Protein AF-0000000075734912 (afdb_homodimer)

Sequence (970 aa):
MRRAILRAAATAASLLCGVAAAAAESRVALVIGQSAYRAVPALPNPVNDAKAIAALLGEAGFEVTEASDLGQTELRTKVGDFAATVVAKGPETVALVFYAGHGIQVDGENYLIPVDIDPKREADIPLQAVRLDDVLNTLGSVPSKSRIIMLDACRNNPFPSINKTTGQGLALVDTKSGAPGTLLSYSTSPGAEAEDGGGTNSPYTTALLKAGRENGLKIEDTLKRVRLAVHQATKGRQTPWESSSLVDDFQFFAASAAAPTDTPAPKPRTVEEWRAFLKGKPVDQANTLIVSDGSADAYEAFVGLYAEPPFAPEAKRWLDRHRRMKAWSRAVLVNTGSAYSAFLTEYPDSDLTVTARKLAERLRNRPDIAVVVPAALTVPVVAAAAPTCPCGPTAPLLQQKAEPKKSDVKKTKSRAERDDPPKRGGKASRTRVYVEEEDDVVVVRRPPIYGAPPGPVIQFGGGFRGGYGGPYRGGGQTGPSRGRYMRRAILRAAATAASLLCGVAAAAAESRVALVIGQSAYRAVPALPNPVNDAKAIAALLGEAGFEVTEASDLGQTELRTKVGDFAATVVAKGPETVALVFYAGHGIQVDGENYLIPVDIDPKREADIPLQAVRLDDVLNTLGSVPSKSRIIMLDACRNNPFPSINKTTGQGLALVDTKSGAPGTLLSYSTSPGAEAEDGGGTNSPYTTALLKAGRENGLKIEDTLKRVRLAVHQATKGRQTPWESSSLVDDFQFFAASAAAPTDTPAPKPRTVEEWRAFLKGKPVDQANTLIVSDGSADAYEAFVGLYAEPPFAPEAKRWLDRHRRMKAWSRAVLVNTGSAYSAFLTEYPDSDLTVTARKLAERLRNRPDIAVVVPAALTVPVVAAAAPTCPCGPTAPLLQQKAEPKKSDVKKTKSRAERDDPPKRGGKASRTRVYVEEEDDVVVVRRPPIYGAPPGPVIQFGGGFRGGYGGPYRGGGQTGPSRGRY

Nearest PDB structures (foldseek):
  8v4x-assembly2_D  TM=8.454E-01  e=1.690E-18  Homo sapiens
  6yn9-assembly1_A  TM=8.553E-01  e=1.088E-14  Homo sapiens
  4nbn-assembly1_A  TM=7.789E-01  e=1.052E-10  Homo sapiens
  3v3k-assembly4_G  TM=7.630E-01  e=1.327E-10  Homo sapiens
  2nn3-assembly1_D  TM=6.776E-01  e=7.449E-08  Spodoptera frugiperda

InterPro domains:
  IPR001309 Peptidase C14, p20 domain [PS50208] (25-158)
  IPR011600 Peptidase C14, caspase domain [PF00656] (27-250)
  IPR029030 Caspase-like domain superfamily [SSF52129] (21-253)
  IPR052039 Caspase-related proteases and regulators [PTHR22576] (23-399)

Radius of gyration: 42.33 Å; Cα contacts (8 Å, |Δi|>4): 1471; chains: 2; bounding box: 137×161×148 Å

Foldseek 3Di:
DVVVVPPPPVPDPVPPPPPPVPPPAAEEEEFEFEAQADQFHGFQARLVLSVLVQVLLVVLVYHYDYDYQAFAVRVVVSLLVLLVVQQVVHQSHEYEYEYADAWFDDLQWIWDAHRHDDDPESVCPVVGTHTVVVSVVSNLVHRYQAYEYEYNYFAQPRDPNHRQQGQHTHFDDACQVDRARYKYKYFFDHSAGADQDDDNGGLLSVLLSVLQPDAQDWVLLSLLSSQLSSCVVVVLRGGMDMHHRRDDTDHSHYHPPDDNPPPPDDDDDALVRLLVVLPPPDLVVLLSVLSSVVDLSSLNSSLVRDPDPDRNVSSVVSSVVNVLSVLSNVLSVQQALVSLVVSCVVPVDHSNNNSSNVSNVVRVPPDSDDPPPPDPPPPVPPPPPPPPPVPPDDPPPDPPDDPPDDDDDDDDDDDDDDDDDDDDDDDDDDDDDDDDDDDDPPDDDDPDDDPDPDDDDDDDDDDDDYDDDDDYDDDDDYDDDDDDD/DVVVVVPPVVDDPVPPPPPVVPPPAAEEEEFEFEAQADQFHGFQARLVLSVLVQVLLVVLVYHYDYDYQAFAVRVVVSLLVLLVVQQVVHQSHEYEYEYAEAWFDDLQWIWDAHRHDDDPESVCDVVGTHTVVVSVVSNLVHRYQAYEYEYNYFAQPRDPNHHQQGQHAHFDDACVVDRARYKYKYFFDHSAGADQDDDNGGLLSVLLSVLQPDAQDWVLLSLLSSQLSSCVVVVLRGGMDMHHRRDDTDHSHYHPPDDNPPPPDDDDDALVRLLVVLPPPDLVVLLSVLSSVVDLSSLVSSLVRDPDPDRNVSSVVSSVSNVLSVLSNVLSVQQALVSLVVSCVVPVDHSNNNSSNVSNVVRVPPDSDDPPPPDPPVPVPPPPPPPVPVPDDDDDDDDDDDDDDDDDDDDDDDDDDDDDPDDDDDDPDDDDPDDPPDDPCPDPDDDDDPDDDDDDDDDDDDDYDYDDDDDDDDDDYDDDDDDDD

Secondary structure (DSSP, 8-state):
--SHHHHGGG----------------EEEEEEE----SSS---SSHHHHHHHHHHHHHHTT-EEEEEES--HHHHHHHHHHHHHHHHHH-TT-EEEEEEEE-EEEETTEEEE--TT---SSGGGHHHHSEEHHHHHHHHHTS--SEEEEEEEE--S-S-TTTGGGS-SSPPP--GGGS-SSEEEEESS-TTS-----SSSS-HHHHHHHHHTTSTT-BHHHHHHHHHHHHHHHTTTS---EEEE---S--BSS--SSS-------PPPPPHHHHHHHHTTS-HHHHHHHHHHH--HHHHHHHHHH---TTHHHHHHHHHHHHHHHHHHHHHHHH-SHHHHHHHHHH-SSSTTHHHHHHHHHHTTTS-----------------------------------------------------------------------------------------------------------------------/--STHHHHTT----------------EEEEEEE----SSS---SSHHHHHHHHHHHHHHTT-EEEEEES--HHHHHHHHHHHHHHHHHH-TT-EEEEEEEE-EEEETTEEEE--TT---SSGGGHHHHSEEHHHHHHHHHTS--SEEEEEEEE--S-S-TTTGGGS-SSPPP--GGGS-SSEEEEESS-TT------SSSS-HHHHHHHHHTTSTT-BHHHHHHHHHHHHHHHTTTS---EEEE---S--BSS--SSS------PPPPPPHHHHHHHHTTS-HHHHHHHHHHH--HHHHHHHHHH---TTHHHHHHHHHHHHHHHHHHHHHHHH-SHHHHHHHHHH-SSSTTHHHHHHHHHHTTTS-----------------------------------------------------------------------------------------------------------------------

Organism: Rhodopseudomonas palustris (strain ATCC BAA-98 / CGA009) (NCBI:txid258594)

Solvent-accessible surface area (backbone atoms only — not comparable to full-atom values): 56672 Å² total; per-residue (Å²): 126,73,74,64,65,66,66,63,68,68,67,77,76,69,70,72,70,66,68,68,63,73,74,72,75,45,35,40,32,44,28,32,7,34,22,70,31,69,70,35,78,60,38,87,22,19,43,47,32,25,53,53,48,45,52,52,40,42,74,46,60,28,52,67,46,77,49,61,52,37,36,44,70,54,47,37,47,51,53,48,51,49,42,50,50,43,54,75,70,29,48,67,18,36,40,35,38,39,39,24,30,52,26,39,26,58,93,68,38,39,28,43,53,26,25,68,37,74,67,86,44,70,63,31,41,81,62,43,37,42,51,43,64,59,53,52,49,33,48,67,71,41,62,49,48,33,38,39,38,38,34,50,34,14,29,65,69,62,42,72,90,47,38,92,48,45,38,52,14,34,51,55,70,62,30,57,38,35,48,75,20,27,32,42,35,34,39,19,33,51,49,35,46,32,69,60,56,91,62,70,36,19,47,52,51,52,27,41,62,57,41,52,67,42,61,48,39,43,52,71,59,31,50,24,50,24,19,37,46,23,18,60,74,49,73,62,70,25,39,38,38,72,28,64,26,57,80,64,88,50,53,56,31,69,49,68,91,68,76,80,75,79,65,71,76,76,76,82,64,49,38,68,54,34,35,64,69,43,59,90,51,58,65,71,59,42,48,52,51,28,50,33,66,63,43,64,35,37,38,51,22,46,46,73,76,38,79,55,78,71,58,22,60,52,42,45,50,52,44,53,42,48,52,50,37,50,50,49,37,49,23,52,66,62,61,27,11,64,38,26,48,51,43,37,69,75,44,65,83,51,66,46,34,62,41,34,51,51,47,19,61,38,20,57,53,30,73,84,68,63,80,73,67,71,69,71,75,71,64,73,74,71,71,70,75,68,75,75,67,80,74,65,86,75,74,82,78,81,81,80,85,80,76,79,82,86,75,88,74,84,87,78,87,80,83,87,80,88,81,86,86,80,83,86,86,77,87,88,81,88,76,86,75,86,88,82,86,78,86,70,86,69,85,82,76,83,76,80,84,76,82,72,79,83,82,78,84,76,86,89,80,92,81,93,87,89,95,87,92,94,89,93,93,94,90,95,91,90,93,91,93,85,86,80,130,123,74,72,66,66,62,63,63,75,68,63,80,74,67,70,72,70,65,67,67,64,72,75,70,76,45,36,39,32,43,26,32,6,34,22,67,32,68,72,36,77,61,39,86,23,21,41,48,31,25,53,55,49,43,52,53,40,42,74,46,60,29,51,67,47,76,51,62,53,37,36,47,69,53,47,38,48,50,53,48,53,48,42,51,50,45,52,75,68,29,50,66,18,36,40,34,38,38,40,23,32,51,29,42,25,59,94,69,39,39,28,42,54,26,24,67,37,73,66,86,44,68,63,32,42,82,64,43,36,42,51,44,63,59,54,53,49,35,48,66,71,41,63,47,48,32,38,38,37,39,34,49,34,12,34,64,70,64,42,71,91,46,36,93,48,45,39,52,16,34,53,55,68,64,29,55,38,35,48,75,20,26,33,42,34,33,37,18,33,50,50,35,44,30,69,58,56,89,63,71,35,20,47,50,50,51,25,41,62,58,41,51,66,42,63,49,38,41,53,70,59,31,49,24,50,24,20,38,45,23,19,61,75,48,73,64,68,25,39,37,35,71,27,64,25,58,79,62,88,48,52,57,30,71,50,68,92,68,75,81,76,78,64,68,76,75,76,82,65,50,39,68,55,33,35,64,68,43,60,89,51,57,67,70,60,40,49,52,52,28,50,32,67,64,42,65,35,36,36,53,23,46,45,73,74,38,79,57,76,71,58,23,60,51,42,46,52,51,44,53,41,46,53,51,34,51,51,48,36,49,23,53,66,63,61,26,11,66,37,25,48,51,44,39,71,77,44,64,83,50,65,47,32,61,42,33,53,52,48,18,62,38,21,56,52,29,73,82,69,61,80,72,66,71,70,70,74,70,62,71,73,68,70,65,73,65,72,74,64,82,73,71,84,77,79,79,82,84,78,85,74,86,84,85,75,87,88,81,86,85,87,80,88,88,79,89,76,88,85,82,82,80,80,84,77,85,77,84,78,78,84,72,86,77,77,82,74,85,80,85,76,78,80,78,85,80,83,83,80,88,79,83,86,85,86,79,91,78,89,91,85,96,86,94,85,88,92,94,81,90,94,84,94,86,88,89,90,86,88,91,93,82,91,81,137

Structure (mmCIF, N/CA/C/O backbone):
data_AF-0000000075734912-model_v1
#
loop_
_entity.id
_entity.type
_entity.pdbx_description
1 polymer 'Caspase family protein'
#
loop_
_atom_site.group_PDB
_atom_site.id
_atom_site.type_symbol
_atom_site.label_atom_id
_atom_site.label_alt_id
_atom_site.label_comp_id
_atom_site.label_asym_id
_atom_site.label_entity_id
_atom_site.label_seq_id
_atom_site.pdbx_PDB_ins_code
_atom_site.Cartn_x
_atom_site.Cartn_y
_atom_site.Cartn_z
_atom_site.occupancy
_atom_site.B_iso_or_equiv
_atom_site.auth_seq_id
_atom_site.auth_comp_id
_atom_site.auth_asym_id
_atom_site.auth_atom_id
_atom_site.pdbx_PDB_model_num
ATOM 1 N N . MET A 1 1 ? 66.812 50.406 -19.562 1 30.47 1 MET A N 1
ATOM 2 C CA . MET A 1 1 ? 65.875 49.469 -20.125 1 30.47 1 MET A CA 1
ATOM 3 C C . MET A 1 1 ? 65.25 48.625 -19.016 1 30.47 1 MET A C 1
ATOM 5 O O . MET A 1 1 ? 64.375 47.781 -19.297 1 30.47 1 MET A O 1
ATOM 9 N N . ARG A 1 2 ? 65.875 48.625 -17.844 1 35.66 2 ARG A N 1
ATOM 10 C CA . ARG A 1 2 ? 65.5 47.938 -16.594 1 35.66 2 ARG A CA 1
ATOM 11 C C . ARG A 1 2 ? 64.25 48.5 -16 1 35.66 2 ARG A C 1
ATOM 13 O O . ARG A 1 2 ? 63.625 47.875 -15.133 1 35.66 2 ARG A O 1
ATOM 20 N N . ARG A 1 3 ? 64.062 49.812 -16.219 1 35.53 3 ARG A N 1
ATOM 21 C CA . ARG A 1 3 ? 62.906 50.469 -15.586 1 35.53 3 ARG A CA 1
ATOM 22 C C . ARG A 1 3 ? 61.594 49.875 -16.078 1 35.53 3 ARG A C 1
ATOM 24 O O . ARG A 1 3 ? 60.531 50.188 -15.523 1 35.53 3 ARG A O 1
ATOM 31 N N . ALA A 1 4 ? 61.625 49.438 -17.406 1 36.62 4 ALA A N 1
ATOM 32 C CA . ALA A 1 4 ? 60.375 49.062 -18.031 1 36.62 4 ALA A CA 1
ATOM 33 C C . ALA A 1 4 ? 59.781 47.812 -17.391 1 36.62 4 ALA A C 1
ATOM 35 O O . ALA A 1 4 ? 58.625 47.469 -17.594 1 36.62 4 ALA A O 1
ATOM 36 N N . ILE A 1 5 ? 60.688 46.969 -16.828 1 37.59 5 ILE A N 1
ATOM 37 C CA . ILE A 1 5 ? 60.188 45.625 -16.422 1 37.59 5 ILE A CA 1
ATOM 38 C C . ILE A 1 5 ? 59.25 45.781 -15.227 1 37.59 5 ILE A C 1
ATOM 40 O O . ILE A 1 5 ? 58.438 44.906 -14.961 1 37.59 5 ILE A O 1
ATOM 44 N N . LEU A 1 6 ? 59.5 46.844 -14.367 1 36.38 6 LEU A N 1
ATOM 45 C CA . LEU A 1 6 ? 58.75 46.844 -13.109 1 36.38 6 LEU A CA 1
ATOM 46 C C . LEU A 1 6 ? 57.281 47.125 -13.352 1 36.38 6 LEU A C 1
ATOM 48 O O . LEU A 1 6 ? 56.438 46.781 -12.523 1 36.38 6 LEU A O 1
ATOM 52 N N . ARG A 1 7 ? 57.031 48.031 -14.297 1 35.22 7 ARG A N 1
ATOM 53 C CA . ARG A 1 7 ? 55.656 48.5 -14.297 1 35.22 7 ARG A CA 1
ATOM 54 C C . ARG A 1 7 ? 54.688 47.375 -14.617 1 35.22 7 ARG A C 1
ATOM 56 O O . ARG A 1 7 ? 53.469 47.5 -14.406 1 35.22 7 ARG A O 1
ATOM 63 N N . ALA A 1 8 ? 55.125 46.469 -15.508 1 35.38 8 ALA A N 1
ATOM 64 C CA . ALA A 1 8 ? 54.062 45.656 -16.125 1 35.38 8 ALA A CA 1
ATOM 65 C C . ALA A 1 8 ? 53.375 44.781 -15.086 1 35.38 8 ALA A C 1
ATOM 67 O O . ALA A 1 8 ? 52.281 44.281 -15.32 1 35.38 8 ALA A O 1
ATOM 68 N N . ALA A 1 9 ? 54.125 44.344 -14.07 1 35.03 9 ALA A N 1
ATOM 69 C CA . ALA A 1 9 ? 53.531 43.219 -13.336 1 35.03 9 ALA A CA 1
ATOM 70 C C . ALA A 1 9 ? 52.344 43.688 -12.484 1 35.03 9 ALA A C 1
ATOM 72 O O . ALA A 1 9 ? 51.812 42.938 -11.672 1 35.03 9 ALA A O 1
ATOM 73 N N . ALA A 1 10 ? 52.156 45 -12.375 1 34.41 10 ALA A N 1
ATOM 74 C CA . ALA A 1 10 ? 51.031 45.312 -11.531 1 34.41 10 ALA A CA 1
ATOM 75 C C . ALA A 1 10 ? 49.719 44.781 -12.133 1 34.41 10 ALA A C 1
ATOM 77 O O . ALA A 1 10 ? 48.656 45.25 -11.812 1 34.41 10 ALA A O 1
ATOM 78 N N . THR A 1 11 ? 49.812 44.031 -13.227 1 34.94 11 THR A N 1
ATOM 79 C CA . THR A 1 11 ? 48.469 43.625 -13.672 1 34.94 11 THR A CA 1
ATOM 80 C C . THR A 1 11 ? 47.625 43.188 -12.492 1 34.94 11 THR A C 1
ATOM 82 O O . THR A 1 11 ? 48.125 42.562 -11.562 1 34.94 11 THR A O 1
ATOM 85 N N . ALA A 1 12 ? 46.281 43.656 -12.469 1 33.31 12 ALA A N 1
ATOM 86 C CA . ALA A 1 12 ? 44.938 43.656 -11.844 1 33.31 12 ALA A CA 1
ATOM 87 C C . ALA A 1 12 ? 44.5 42.25 -11.523 1 33.31 12 ALA A C 1
ATOM 89 O O . ALA A 1 12 ? 44.219 41.438 -12.438 1 33.31 12 ALA A O 1
ATOM 90 N N . ALA A 1 13 ? 45.156 41.562 -10.594 1 35.38 13 ALA A N 1
ATOM 91 C CA . ALA A 1 13 ? 44.406 40.469 -9.969 1 35.38 13 ALA A CA 1
ATOM 92 C C . ALA A 1 13 ? 42.969 40.875 -9.664 1 35.38 13 ALA A C 1
ATOM 94 O O . ALA A 1 13 ? 42.719 41.656 -8.742 1 35.38 13 ALA A O 1
ATOM 95 N N . SER A 1 14 ? 42.219 41.312 -10.672 1 34.34 14 SER A N 1
ATOM 96 C CA . SER A 1 14 ? 40.781 41.312 -10.391 1 34.34 14 SER A CA 1
ATOM 97 C C . SER A 1 14 ? 40.375 40.062 -9.617 1 34.34 14 SER A C 1
ATOM 99 O O . SER A 1 14 ? 40.594 38.938 -10.086 1 34.34 14 SER A O 1
ATOM 101 N N . LEU A 1 15 ? 40.625 40.062 -8.344 1 33.5 15 LEU A N 1
ATOM 102 C CA . LEU A 1 15 ? 39.875 39.188 -7.453 1 33.5 15 LEU A CA 1
ATOM 103 C C . LEU A 1 15 ? 38.438 39 -7.938 1 33.5 15 LEU A C 1
ATOM 105 O O . LEU A 1 15 ? 37.656 39.969 -7.949 1 33.5 15 LEU A O 1
ATOM 109 N N . LEU A 1 16 ? 38.25 38.25 -9.016 1 35.62 16 LEU A N 1
ATOM 110 C CA . LEU A 1 16 ? 36.906 37.688 -9.18 1 35.62 16 LEU A CA 1
ATOM 111 C C . LEU A 1 16 ? 36.344 37.281 -7.832 1 35.62 16 LEU A C 1
ATOM 113 O O . LEU A 1 16 ? 36.781 36.312 -7.219 1 35.62 16 LEU A O 1
ATOM 117 N N . CYS A 1 17 ? 36.125 38.219 -6.938 1 36.91 17 CYS A N 1
ATOM 118 C CA . CYS A 1 17 ? 35.125 37.875 -5.934 1 36.91 17 CYS A CA 1
ATOM 119 C C . CYS A 1 17 ? 34 37.031 -6.539 1 36.91 17 CYS A C 1
ATOM 121 O O . CYS A 1 17 ? 33.156 37.562 -7.262 1 36.91 17 CYS A O 1
ATOM 123 N N . GLY A 1 18 ? 34.344 35.906 -7.129 1 37.06 18 GLY A N 1
ATOM 124 C CA . GLY A 1 18 ? 33.219 35 -7.289 1 37.06 18 GLY A CA 1
ATOM 125 C C . GLY A 1 18 ? 32.219 35.094 -6.156 1 37.06 18 GLY A C 1
ATOM 126 O O . GLY A 1 18 ? 32.5 34.688 -5.031 1 37.06 18 GLY A O 1
ATOM 127 N N . VAL A 1 19 ? 31.562 36.188 -5.953 1 35.84 19 VAL A N 1
ATOM 128 C CA . VAL A 1 19 ? 30.312 36 -5.203 1 35.84 19 VAL A CA 1
ATOM 129 C C . VAL A 1 19 ? 29.719 34.656 -5.523 1 35.84 19 VAL A C 1
ATOM 131 O O . VAL A 1 19 ? 29.312 34.375 -6.66 1 35.84 19 VAL A O 1
ATOM 134 N N . ALA A 1 20 ? 30.234 33.594 -5.078 1 36.84 20 ALA A N 1
ATOM 135 C CA . ALA A 1 20 ? 29.359 32.438 -5.023 1 36.84 20 ALA A CA 1
ATOM 136 C C . ALA A 1 20 ? 27.906 32.844 -4.828 1 36.84 20 ALA A C 1
ATOM 138 O O . ALA A 1 20 ? 27.547 33.438 -3.797 1 36.84 20 ALA A O 1
ATOM 139 N N . ALA A 1 21 ? 27.328 33.5 -5.742 1 38.84 21 ALA A N 1
ATOM 140 C CA . ALA A 1 21 ? 25.875 33.594 -5.617 1 38.84 21 ALA A CA 1
ATOM 141 C C . ALA A 1 21 ? 25.328 32.531 -4.684 1 38.84 21 ALA A C 1
ATOM 143 O O . ALA A 1 21 ? 25.578 31.328 -4.898 1 38.84 21 ALA A O 1
ATOM 144 N N . ALA A 1 22 ? 25.391 32.625 -3.463 1 41.53 22 ALA A N 1
ATOM 145 C CA . ALA A 1 22 ? 24.578 31.75 -2.617 1 41.53 22 ALA A CA 1
ATOM 146 C C . ALA A 1 22 ? 23.453 31.094 -3.418 1 41.53 22 ALA A C 1
ATOM 148 O O . ALA A 1 22 ? 22.578 31.781 -3.953 1 41.53 22 ALA A O 1
ATOM 149 N N . ALA A 1 23 ? 23.703 30.219 -4.27 1 49.06 23 ALA A N 1
ATOM 150 C CA . ALA A 1 23 ? 22.75 29.5 -5.105 1 49.06 23 ALA A CA 1
ATOM 151 C C . ALA A 1 23 ? 21.375 29.453 -4.453 1 49.06 23 ALA A C 1
ATOM 153 O O . ALA A 1 23 ? 21.234 29.016 -3.307 1 49.06 23 ALA A O 1
ATOM 154 N N . ALA A 1 24 ? 20.5 30.469 -4.75 1 63.81 24 ALA A N 1
ATOM 155 C CA . ALA A 1 24 ? 19.109 30.625 -4.312 1 63.81 24 ALA A CA 1
ATOM 156 C C . ALA A 1 24 ? 18.438 29.266 -4.137 1 63.81 24 ALA A C 1
ATOM 158 O O . ALA A 1 24 ? 18.672 28.344 -4.922 1 63.81 24 ALA A O 1
ATOM 159 N N . GLU A 1 25 ? 17.984 29.031 -2.938 1 83.81 25 GLU A N 1
ATOM 160 C CA . GLU A 1 25 ? 17.203 27.844 -2.594 1 83.81 25 GLU A CA 1
ATOM 161 C C . GLU A 1 25 ? 16.156 27.547 -3.658 1 83.81 25 GLU A C 1
ATOM 163 O O . GLU A 1 25 ? 15.375 28.422 -4.035 1 83.81 25 GLU A O 1
ATOM 168 N N . SER A 1 26 ? 16.344 26.453 -4.418 1 94.12 26 SER A N 1
ATOM 169 C CA . SER A 1 26 ? 15.328 26.047 -5.383 1 94.12 26 SER A CA 1
ATOM 170 C C . SER A 1 26 ? 14.047 25.609 -4.684 1 94.12 26 SER A C 1
ATOM 172 O O . SER A 1 26 ? 14.094 24.844 -3.725 1 94.12 26 SER A O 1
ATOM 174 N N . ARG A 1 27 ? 12.969 26.297 -5.062 1 97.88 27 ARG A N 1
ATOM 175 C CA . ARG A 1 27 ? 11.664 26 -4.488 1 97.88 27 ARG A CA 1
ATOM 176 C C . ARG A 1 27 ? 10.672 25.594 -5.574 1 97.88 27 ARG A C 1
ATOM 178 O O . ARG A 1 27 ? 10.43 26.344 -6.516 1 97.88 27 ARG A O 1
ATOM 185 N N . VAL A 1 28 ? 10.109 24.375 -5.418 1 98.56 28 VAL A N 1
ATOM 186 C CA . VAL A 1 28 ? 9.086 23.922 -6.359 1 98.56 28 VAL A CA 1
ATOM 187 C C . VAL A 1 28 ? 7.844 23.469 -5.594 1 98.56 28 VAL A C 1
ATOM 189 O O . VAL A 1 28 ? 7.941 22.953 -4.484 1 98.56 28 VAL A O 1
ATOM 192 N N . ALA A 1 29 ? 6.629 23.734 -6.172 1 98.81 29 ALA A N 1
ATOM 193 C CA . ALA A 1 29 ? 5.379 23.375 -5.504 1 98.81 29 ALA A CA 1
ATOM 194 C C . ALA A 1 29 ? 4.391 22.75 -6.48 1 98.81 29 ALA A C 1
ATOM 196 O O . ALA A 1 29 ? 4.301 23.172 -7.637 1 98.81 29 ALA A O 1
ATOM 197 N N . LEU A 1 30 ? 3.727 21.719 -6.078 1 98.88 30 LEU A N 1
ATOM 198 C CA . LEU A 1 30 ? 2.547 21.141 -6.719 1 98.88 30 LEU A CA 1
ATOM 199 C C . LEU A 1 30 ? 1.287 21.453 -5.918 1 98.88 30 LEU A C 1
ATOM 201 O O . LEU A 1 30 ? 1.16 21.031 -4.766 1 98.88 30 LEU A O 1
ATOM 205 N N . VAL A 1 31 ? 0.382 22.234 -6.5 1 98.88 31 VAL A N 1
ATOM 206 C CA . VAL A 1 31 ? -0.832 22.672 -5.816 1 98.88 31 VAL A CA 1
ATOM 207 C C . VAL A 1 31 ? -2.059 22.094 -6.523 1 98.88 31 VAL A C 1
ATOM 209 O O . VAL A 1 31 ? -2.311 22.406 -7.691 1 98.88 31 VAL A O 1
ATOM 212 N N . ILE A 1 32 ? -2.816 21.297 -5.785 1 98.81 32 ILE A N 1
ATOM 213 C CA . ILE A 1 32 ? -3.936 20.578 -6.383 1 98.81 32 ILE A CA 1
ATOM 214 C C . ILE A 1 32 ? -5.23 20.938 -5.656 1 98.81 32 ILE A C 1
ATOM 216 O O . ILE A 1 32 ? -5.293 20.891 -4.426 1 98.81 32 ILE A O 1
ATOM 220 N N . GLY A 1 33 ? -6.273 21.344 -6.375 1 98.19 33 GLY A N 1
ATOM 221 C CA . GLY A 1 33 ? -7.625 21.547 -5.871 1 98.19 33 GLY A CA 1
ATOM 222 C C . GLY A 1 33 ? -8.656 20.688 -6.57 1 98.19 33 GLY A C 1
ATOM 223 O O . GLY A 1 33 ? -8.773 20.719 -7.797 1 98.19 33 GLY A O 1
ATOM 224 N N . GLN A 1 34 ? -9.406 19.906 -5.793 1 96.81 34 GLN A N 1
ATOM 225 C CA . GLN A 1 34 ? -10.406 19 -6.328 1 96.81 34 GLN A CA 1
ATOM 226 C C . GLN A 1 34 ? -11.812 19.422 -5.926 1 96.81 34 GLN A C 1
ATOM 228 O O . GLN A 1 34 ? -12.188 19.328 -4.754 1 96.81 34 GLN A O 1
ATOM 233 N N . SER A 1 35 ? -12.625 19.875 -6.898 1 95.25 35 SER A N 1
ATOM 234 C CA . SER A 1 35 ? -13.953 20.391 -6.582 1 95.25 35 SER A CA 1
ATOM 235 C C . SER A 1 35 ? -15.039 19.594 -7.312 1 95.25 35 SER A C 1
ATOM 237 O O . SER A 1 35 ? -16.094 19.297 -6.734 1 95.25 35 SER A O 1
ATOM 239 N N . ALA A 1 36 ? -14.812 19.203 -8.492 1 95.94 36 ALA A N 1
ATOM 240 C CA . ALA A 1 36 ? -15.859 18.734 -9.391 1 95.94 36 ALA A CA 1
ATOM 241 C C . ALA A 1 36 ? -16.031 17.219 -9.281 1 95.94 36 ALA A C 1
ATOM 243 O O . ALA A 1 36 ? -16.016 16.516 -10.289 1 95.94 36 ALA A O 1
ATOM 244 N N . TYR A 1 37 ? -16.25 16.797 -8.117 1 92.44 37 TYR A N 1
ATOM 245 C CA . TYR A 1 37 ? -16.5 15.383 -7.91 1 92.44 37 TYR A CA 1
ATOM 246 C C . TYR A 1 37 ? -17.812 14.961 -8.578 1 92.44 37 TYR A C 1
ATOM 248 O O . TYR A 1 37 ? -18.781 15.719 -8.578 1 92.44 37 TYR A O 1
ATOM 256 N N . ARG A 1 38 ? -17.859 13.82 -9.062 1 89.19 38 ARG A N 1
ATOM 257 C CA . ARG A 1 38 ? -19.016 13.352 -9.812 1 89.19 38 ARG A CA 1
ATOM 258 C C . ARG A 1 38 ? -19.875 12.43 -8.961 1 89.19 38 ARG A C 1
ATOM 260 O O . ARG A 1 38 ? -21.062 12.711 -8.734 1 89.19 38 ARG A O 1
ATOM 267 N N . ALA A 1 39 ? -19.297 11.375 -8.398 1 85.44 39 ALA A N 1
ATOM 268 C CA . ALA A 1 39 ? -20.031 10.344 -7.684 1 85.44 39 ALA A CA 1
ATOM 269 C C . ALA A 1 39 ? -20.109 10.656 -6.191 1 85.44 39 ALA A C 1
ATOM 271 O O . ALA A 1 39 ? -20.797 9.969 -5.441 1 85.44 39 ALA A O 1
ATOM 272 N N . VAL A 1 40 ? -19.391 11.609 -5.75 1 83.75 40 VAL A N 1
ATOM 273 C CA . VAL A 1 40 ? -19.422 12.07 -4.367 1 83.75 40 VAL A CA 1
ATOM 274 C C . VAL A 1 40 ? -19.703 13.57 -4.328 1 83.75 40 VAL A C 1
ATOM 276 O O . VAL A 1 40 ? -19.609 14.25 -5.348 1 83.75 40 VAL A O 1
ATOM 279 N N . PRO A 1 41 ? -20.094 14.07 -3.162 1 83.81 41 PRO A N 1
ATOM 280 C CA . PRO A 1 41 ? -20.484 15.484 -3.107 1 83.81 41 PRO A CA 1
ATOM 281 C C . PRO A 1 41 ? -19.359 16.406 -3.586 1 83.81 41 PRO A C 1
ATOM 283 O O . PRO A 1 41 ? -18.203 16.25 -3.197 1 83.81 41 PRO A O 1
ATOM 286 N N . ALA A 1 42 ? -19.75 17.297 -4.367 1 88.94 42 ALA A N 1
ATOM 287 C CA . ALA A 1 42 ? -18.812 18.328 -4.832 1 88.94 42 ALA A CA 1
ATOM 288 C C . ALA A 1 42 ? -18.406 19.25 -3.695 1 88.94 42 ALA A C 1
ATOM 290 O O . ALA A 1 42 ? -19.109 19.375 -2.697 1 88.94 42 ALA A O 1
ATOM 291 N N . LEU A 1 43 ? -17.266 19.812 -3.84 1 90.5 43 LEU A N 1
ATOM 292 C CA . LEU A 1 43 ? -16.75 20.797 -2.893 1 90.5 43 LEU A CA 1
ATOM 293 C C . LEU A 1 43 ? -16.5 22.141 -3.578 1 90.5 43 LEU A C 1
ATOM 295 O O . LEU A 1 43 ? -15.625 22.25 -4.441 1 90.5 43 LEU A O 1
ATOM 299 N N . PRO A 1 44 ? -17.078 23.125 -3.236 1 90.81 44 PRO A N 1
ATOM 300 C CA . PRO A 1 44 ? -16.984 24.406 -3.939 1 90.81 44 PRO A CA 1
ATOM 301 C C . PRO A 1 44 ? -15.617 25.062 -3.754 1 90.81 44 PRO A C 1
ATOM 303 O O . PRO A 1 44 ? -15.125 25.734 -4.668 1 90.81 44 PRO A O 1
ATOM 306 N N . ASN A 1 45 ? -14.914 24.875 -2.684 1 93.25 45 ASN A N 1
ATOM 307 C CA . ASN A 1 45 ? -13.836 25.781 -2.299 1 93.25 45 ASN A CA 1
ATOM 308 C C . ASN A 1 45 ? -12.477 25.25 -2.734 1 93.25 45 ASN A C 1
ATOM 310 O O . ASN A 1 45 ? -11.539 26.016 -2.938 1 93.25 45 ASN A O 1
ATOM 314 N N . PRO A 1 46 ? -12.273 23.969 -2.904 1 95.81 46 PRO A N 1
ATOM 315 C CA . PRO A 1 46 ? -10.914 23.453 -3.092 1 95.81 46 PRO A CA 1
ATOM 316 C C . PRO A 1 46 ? -10.203 24.094 -4.285 1 95.81 46 PRO A C 1
ATOM 318 O O . PRO A 1 46 ? -9.016 24.406 -4.195 1 95.81 46 PRO A O 1
ATOM 321 N N . VAL A 1 47 ? -10.812 24.266 -5.363 1 97.31 47 VAL A N 1
ATOM 322 C CA . VAL A 1 47 ? -10.172 24.891 -6.512 1 97.31 47 VAL A CA 1
ATOM 323 C C . VAL A 1 47 ? -9.773 26.328 -6.164 1 97.31 47 VAL A C 1
ATOM 325 O O . VAL A 1 47 ? -8.688 26.781 -6.539 1 97.31 47 VAL A O 1
ATOM 328 N N . ASN A 1 48 ? -10.641 27.062 -5.461 1 97.19 48 ASN A N 1
ATOM 329 C CA . ASN A 1 48 ? -10.312 28.406 -4.984 1 97.19 48 ASN A CA 1
ATOM 330 C C . ASN A 1 48 ? -9.141 28.375 -4.004 1 97.19 48 ASN A C 1
ATOM 332 O O . ASN A 1 48 ? -8.281 29.25 -4.035 1 97.19 48 ASN A O 1
ATOM 336 N N . ASP A 1 49 ? -9.164 27.391 -3.135 1 97.88 49 ASP A N 1
ATOM 337 C CA . ASP A 1 49 ? -8.078 27.234 -2.172 1 97.88 49 ASP A CA 1
ATOM 338 C C . ASP A 1 49 ? -6.742 27.047 -2.883 1 97.88 49 ASP A C 1
ATOM 340 O O . ASP A 1 49 ? -5.75 27.688 -2.535 1 97.88 49 ASP A O 1
ATOM 344 N N . ALA A 1 50 ? -6.766 26.172 -3.869 1 98.31 50 ALA A N 1
ATOM 345 C CA . ALA A 1 50 ? -5.551 25.891 -4.625 1 98.31 50 ALA A CA 1
ATOM 346 C C . ALA A 1 50 ? -5.027 27.125 -5.328 1 98.31 50 ALA A C 1
ATOM 348 O O . ALA A 1 50 ? -3.824 27.406 -5.316 1 98.31 50 ALA A O 1
ATOM 349 N N . LYS A 1 51 ? -5.883 27.844 -5.934 1 98.19 51 LYS A N 1
ATOM 350 C CA . LYS A 1 51 ? -5.492 29.062 -6.633 1 98.19 51 LYS A CA 1
ATOM 351 C C . LYS A 1 51 ? -4.863 30.078 -5.672 1 98.19 51 LYS A C 1
ATOM 353 O O . LYS A 1 51 ? -3.836 30.688 -5.984 1 98.19 51 LYS A O 1
ATOM 358 N N . ALA A 1 52 ? -5.496 30.297 -4.535 1 98.31 52 ALA A N 1
ATOM 359 C CA . ALA A 1 52 ? -5.004 31.25 -3.547 1 98.31 52 ALA A CA 1
ATOM 360 C C . ALA A 1 52 ? -3.641 30.828 -3.006 1 98.31 52 ALA A C 1
ATOM 362 O O . ALA A 1 52 ? -2.742 31.656 -2.846 1 98.31 52 ALA A O 1
ATOM 363 N N . ILE A 1 53 ? -3.484 29.547 -2.76 1 98.69 53 ILE A N 1
ATOM 364 C CA . ILE A 1 53 ? -2.229 29.031 -2.229 1 98.69 53 ILE A CA 1
ATOM 365 C C . ILE A 1 53 ? -1.141 29.109 -3.297 1 98.69 53 ILE A C 1
ATOM 367 O O . ILE A 1 53 ? 0.014 29.422 -2.992 1 98.69 53 ILE A O 1
ATOM 371 N N . ALA A 1 54 ? -1.514 28.766 -4.52 1 98.69 54 ALA A N 1
ATOM 372 C CA . ALA A 1 54 ? -0.557 28.891 -5.617 1 98.69 54 ALA A CA 1
ATOM 373 C C . ALA A 1 54 ? -0.009 30.312 -5.707 1 98.69 54 ALA A C 1
ATOM 375 O O . ALA A 1 54 ? 1.189 30.516 -5.922 1 98.69 54 ALA A O 1
ATOM 376 N N . ALA A 1 55 ? -0.856 31.297 -5.574 1 98.38 55 ALA A N 1
ATOM 377 C CA . ALA A 1 55 ? -0.441 32.688 -5.609 1 98.38 55 ALA A CA 1
ATOM 378 C C . ALA A 1 55 ? 0.521 33.031 -4.469 1 98.38 55 ALA A C 1
ATOM 380 O O . ALA A 1 55 ? 1.553 33.656 -4.68 1 98.38 55 ALA A O 1
ATOM 381 N N . LEU A 1 56 ? 0.147 32.594 -3.271 1 98.19 56 LEU A N 1
ATOM 382 C CA . LEU A 1 56 ? 1.009 32.781 -2.113 1 98.19 56 LEU A CA 1
ATOM 383 C C . LEU A 1 56 ? 2.389 32.188 -2.35 1 98.19 56 LEU A C 1
ATOM 385 O O . LEU A 1 56 ? 3.406 32.812 -2.078 1 98.19 56 LEU A O 1
ATOM 389 N N . LEU A 1 57 ? 2.422 30.938 -2.838 1 98.56 57 LEU A N 1
ATOM 390 C CA . LEU A 1 57 ? 3.684 30.234 -3.039 1 98.56 57 LEU A CA 1
ATOM 391 C C . LEU A 1 57 ? 4.5 30.891 -4.148 1 98.56 57 LEU A C 1
ATOM 393 O O . LEU A 1 57 ? 5.727 30.953 -4.066 1 98.56 57 LEU A O 1
ATOM 397 N N . GLY A 1 58 ? 3.816 31.328 -5.18 1 98.06 58 GLY A N 1
ATOM 398 C CA . GLY A 1 58 ? 4.512 32.094 -6.195 1 98.06 58 GLY A CA 1
ATOM 399 C C . GLY A 1 58 ? 5.211 33.312 -5.641 1 98.06 58 GLY A C 1
ATOM 400 O O . GLY A 1 58 ? 6.371 33.594 -5.969 1 98.06 58 GLY A O 1
ATOM 401 N N . GLU A 1 59 ? 4.566 34.094 -4.801 1 97.19 59 GLU A N 1
ATOM 402 C CA . GLU A 1 59 ? 5.137 35.25 -4.145 1 97.19 59 GLU A CA 1
ATOM 403 C C . GLU A 1 59 ? 6.305 34.875 -3.244 1 97.19 59 GLU A C 1
ATOM 405 O O . GLU A 1 59 ? 7.238 35.656 -3.061 1 97.19 59 GLU A O 1
ATOM 410 N N . ALA A 1 60 ? 6.227 33.656 -2.77 1 96.81 60 ALA A N 1
ATOM 411 C CA . ALA A 1 60 ? 7.262 33.188 -1.853 1 96.81 60 ALA A CA 1
ATOM 412 C C . ALA A 1 60 ? 8.445 32.594 -2.615 1 96.81 60 ALA A C 1
ATOM 414 O O . ALA A 1 60 ? 9.352 32.031 -2.016 1 96.81 60 ALA A O 1
ATOM 415 N N . GLY A 1 61 ? 8.438 32.625 -4.023 1 96.62 61 GLY A N 1
ATOM 416 C CA . GLY A 1 61 ? 9.594 32.219 -4.82 1 96.62 61 GLY A CA 1
ATOM 417 C C . GLY A 1 61 ? 9.5 30.797 -5.332 1 96.62 61 GLY A C 1
ATOM 418 O O . GLY A 1 61 ? 10.453 30.281 -5.914 1 96.62 61 GLY A O 1
ATOM 419 N N . PHE A 1 62 ? 8.367 30.156 -5.121 1 98.25 62 PHE A N 1
ATOM 420 C CA . PHE A 1 62 ? 8.195 28.797 -5.641 1 98.25 62 PHE A CA 1
ATOM 421 C C . PHE A 1 62 ? 7.883 28.828 -7.133 1 98.25 62 PHE A C 1
ATOM 423 O O . PHE A 1 62 ? 7.137 29.688 -7.602 1 98.25 62 PHE A O 1
ATOM 430 N N . GLU A 1 63 ? 8.492 27.922 -7.848 1 98.44 63 GLU A N 1
ATOM 431 C CA . GLU A 1 63 ? 7.941 27.531 -9.141 1 98.44 63 GLU A CA 1
ATOM 432 C C . GLU A 1 63 ? 6.73 26.625 -8.969 1 98.44 63 GLU A C 1
ATOM 434 O O . GLU A 1 63 ? 6.871 25.469 -8.562 1 98.44 63 GLU A O 1
ATOM 439 N N . VAL A 1 64 ? 5.562 27.156 -9.352 1 98.69 64 VAL A N 1
ATOM 440 C CA . VAL A 1 64 ? 4.332 26.484 -8.945 1 98.69 64 VAL A CA 1
ATOM 441 C C . VAL A 1 64 ? 3.713 25.766 -10.148 1 98.69 64 VAL A C 1
ATOM 443 O O . VAL A 1 64 ? 3.564 26.359 -11.219 1 98.69 64 VAL A O 1
ATOM 446 N N . THR A 1 65 ? 3.406 24.484 -10.008 1 98.5 65 THR A N 1
ATOM 447 C CA . THR A 1 65 ? 2.512 23.734 -10.891 1 98.5 65 THR A CA 1
ATOM 448 C C . THR A 1 65 ? 1.122 23.609 -10.266 1 98.5 65 THR A C 1
ATOM 450 O O . THR A 1 65 ? 0.959 23 -9.211 1 98.5 65 THR A O 1
ATOM 453 N N . GLU A 1 66 ? 0.197 24.219 -10.883 1 98.25 66 GLU A N 1
ATOM 454 C CA . GLU A 1 66 ? -1.185 24.172 -10.414 1 98.25 66 GLU A CA 1
ATOM 455 C C . GLU A 1 66 ? -2.023 23.219 -11.25 1 98.25 66 GLU A C 1
ATOM 457 O O . GLU A 1 66 ? -1.88 23.172 -12.477 1 98.25 66 GLU A O 1
ATOM 462 N N . ALA A 1 67 ? -2.863 22.438 -10.609 1 98.25 67 ALA A N 1
ATOM 463 C CA . ALA A 1 67 ? -3.789 21.531 -11.297 1 98.25 67 ALA A CA 1
ATOM 464 C C . ALA A 1 67 ? -5.109 21.422 -10.539 1 98.25 67 ALA A C 1
ATOM 466 O O . ALA A 1 67 ? -5.141 21.531 -9.312 1 98.25 67 ALA A O 1
ATOM 467 N N . SER A 1 68 ? -6.195 21.25 -11.25 1 98.19 68 SER A N 1
ATOM 468 C CA . SER A 1 68 ? -7.516 21.156 -10.633 1 98.19 68 SER A CA 1
ATOM 469 C C . SER A 1 68 ? -8.336 20.031 -11.273 1 98.19 68 SER A C 1
ATOM 471 O O . SER A 1 68 ? -8.188 19.75 -12.461 1 98.19 68 SER A O 1
ATOM 473 N N . ASP A 1 69 ? -9.109 19.438 -10.422 1 98.31 69 ASP A N 1
ATOM 474 C CA . ASP A 1 69 ? -10.148 18.5 -10.828 1 98.31 69 ASP A CA 1
ATOM 475 C C . ASP A 1 69 ? -9.57 17.375 -11.68 1 98.31 69 ASP A C 1
ATOM 477 O O . ASP A 1 69 ? -10.047 17.125 -12.789 1 98.31 69 ASP A O 1
ATOM 481 N N . LEU A 1 70 ? -8.609 16.75 -11.062 1 98.12 70 LEU A N 1
ATOM 482 C CA . LEU A 1 70 ? -7.875 15.672 -11.703 1 98.12 70 LEU A CA 1
ATOM 483 C C . LEU A 1 70 ? -8.547 14.328 -11.445 1 98.12 70 LEU A C 1
ATOM 485 O O . LEU A 1 70 ? -9 14.062 -10.328 1 98.12 70 LEU A O 1
ATOM 489 N N . GLY A 1 71 ? -8.672 13.516 -12.539 1 97.19 71 GLY A N 1
ATOM 490 C CA . GLY A 1 71 ? -8.953 12.109 -12.328 1 97.19 71 GLY A CA 1
ATOM 491 C C . GLY A 1 71 ? -7.789 11.352 -11.719 1 97.19 71 GLY A C 1
ATOM 492 O O . GLY A 1 71 ? -6.73 11.93 -11.477 1 97.19 71 GLY A O 1
ATOM 493 N N . GLN A 1 72 ? -8.016 10.102 -11.453 1 96.06 72 GLN A N 1
ATOM 494 C CA . GLN A 1 72 ? -7 9.305 -10.773 1 96.06 72 GLN A CA 1
ATOM 495 C C . GLN A 1 72 ? -5.691 9.289 -11.562 1 96.06 72 GLN A C 1
ATOM 497 O O . GLN A 1 72 ? -4.617 9.508 -11 1 96.06 72 GLN A O 1
ATOM 502 N N . THR A 1 73 ? -5.75 8.969 -12.875 1 93.88 73 THR A N 1
ATOM 503 C CA . THR A 1 73 ? -4.57 8.867 -13.727 1 93.88 73 THR A CA 1
ATOM 504 C C . THR A 1 73 ? -3.822 10.195 -13.773 1 93.88 73 THR A C 1
ATOM 506 O O . THR A 1 73 ? -2.596 10.227 -13.664 1 93.88 73 THR A O 1
ATOM 509 N N . GLU A 1 74 ? -4.574 11.25 -13.906 1 96.38 74 GLU A N 1
ATOM 510 C CA . GLU A 1 74 ? -3.961 12.57 -13.969 1 96.38 74 GLU A CA 1
ATOM 511 C C . GLU A 1 74 ? -3.285 12.93 -12.648 1 96.38 74 GLU A C 1
ATOM 513 O O . GLU A 1 74 ? -2.203 13.523 -12.641 1 96.38 74 GLU A O 1
ATOM 518 N N . LEU A 1 75 ? -3.975 12.633 -11.57 1 97.25 75 LEU A N 1
ATOM 519 C CA . LEU A 1 75 ? -3.418 12.914 -10.25 1 97.25 75 LEU A CA 1
ATOM 520 C C . LEU A 1 75 ? -2.094 12.188 -10.055 1 97.25 75 LEU A C 1
ATOM 522 O O . LEU A 1 75 ? -1.107 12.789 -9.625 1 97.25 75 LEU A O 1
ATOM 526 N N . ARG A 1 76 ? -2.045 10.938 -10.391 1 95.62 76 ARG A N 1
ATOM 527 C CA . ARG A 1 76 ? -0.823 10.148 -10.281 1 95.62 76 ARG A CA 1
ATOM 528 C C . ARG A 1 76 ? 0.271 10.703 -11.188 1 95.62 76 ARG A C 1
ATOM 530 O O . ARG A 1 76 ? 1.432 10.797 -10.781 1 95.62 76 ARG A O 1
ATOM 537 N N . THR A 1 77 ? -0.125 11.047 -12.383 1 94.31 77 THR A N 1
ATOM 538 C CA . THR A 1 77 ? 0.827 11.594 -13.344 1 94.31 77 THR A CA 1
ATOM 539 C C . THR A 1 77 ? 1.425 12.906 -12.828 1 94.31 77 THR A C 1
ATOM 541 O O . THR A 1 77 ? 2.635 13.117 -12.922 1 94.31 77 THR A O 1
ATOM 544 N N . LYS A 1 78 ? 0.605 13.719 -12.258 1 96.94 78 LYS A N 1
ATOM 545 C CA . LYS A 1 78 ? 1.081 15 -11.742 1 96.94 78 LYS A CA 1
ATOM 546 C C . LYS A 1 78 ? 2.066 14.797 -10.594 1 96.94 78 LYS A C 1
ATOM 548 O O . LYS A 1 78 ? 3.047 15.531 -10.469 1 96.94 78 LYS A O 1
ATOM 553 N N . VAL A 1 79 ? 1.792 13.859 -9.75 1 96.75 79 VAL A N 1
ATOM 554 C CA . VAL A 1 79 ? 2.703 13.555 -8.648 1 96.75 79 VAL A CA 1
ATOM 555 C C . VAL A 1 79 ? 4.035 13.062 -9.203 1 96.75 79 VAL A C 1
ATOM 557 O O . VAL A 1 79 ? 5.102 13.5 -8.758 1 96.75 79 VAL A O 1
ATOM 560 N N . GLY A 1 80 ? 3.955 12.148 -10.172 1 94.31 80 GLY A N 1
ATOM 561 C CA . GLY A 1 80 ? 5.168 11.656 -10.805 1 94.31 80 GLY A CA 1
ATOM 562 C C . GLY A 1 80 ? 5.973 12.75 -11.477 1 94.31 80 GLY A C 1
ATOM 563 O O . GLY A 1 80 ? 7.191 12.828 -11.312 1 94.31 80 GLY A O 1
ATOM 564 N N . ASP A 1 81 ? 5.285 13.594 -12.227 1 95.56 81 ASP A N 1
ATOM 565 C CA . ASP A 1 81 ? 5.93 14.719 -12.906 1 95.56 81 ASP A CA 1
ATOM 566 C C . ASP A 1 81 ? 6.578 15.664 -11.898 1 95.56 81 ASP A C 1
ATOM 568 O O . ASP A 1 81 ? 7.66 16.203 -12.156 1 95.56 81 ASP A O 1
ATOM 572 N N . PHE A 1 82 ? 5.91 15.867 -10.828 1 97.31 82 PHE A N 1
ATOM 573 C CA . PHE A 1 82 ? 6.441 16.766 -9.805 1 97.31 82 PHE A CA 1
ATOM 574 C C . PHE A 1 82 ? 7.715 16.188 -9.195 1 97.31 82 PHE A C 1
ATOM 576 O O . PHE A 1 82 ? 8.688 16.906 -8.984 1 97.31 82 PHE A O 1
ATOM 583 N N . ALA A 1 83 ? 7.695 14.906 -8.914 1 94.69 83 ALA A N 1
ATOM 584 C CA . ALA A 1 83 ? 8.898 14.25 -8.414 1 94.69 83 ALA A CA 1
ATOM 585 C C . ALA A 1 83 ? 10.062 14.406 -9.391 1 94.69 83 ALA A C 1
ATOM 587 O O . ALA A 1 83 ? 11.203 14.625 -8.984 1 94.69 83 ALA A O 1
ATOM 588 N N . ALA A 1 84 ? 9.781 14.266 -10.68 1 93.31 84 ALA A N 1
ATOM 589 C CA . ALA A 1 84 ? 10.797 14.453 -11.711 1 93.31 84 ALA A CA 1
ATOM 590 C C . ALA A 1 84 ? 11.336 15.875 -11.695 1 93.31 84 ALA A C 1
ATOM 592 O O . ALA A 1 84 ? 12.531 16.094 -11.914 1 93.31 84 ALA A O 1
ATOM 593 N N . THR A 1 85 ? 10.453 16.781 -11.484 1 96 85 THR A N 1
ATOM 594 C CA . THR A 1 85 ? 10.867 18.172 -11.375 1 96 85 THR A CA 1
ATOM 595 C C . THR A 1 85 ? 11.82 18.375 -10.203 1 96 85 THR A C 1
ATOM 597 O O . THR A 1 85 ? 12.82 19.078 -10.32 1 96 85 THR A O 1
ATOM 600 N N . VAL A 1 86 ? 11.492 17.766 -9.078 1 95.69 86 VAL A N 1
ATOM 601 C CA . VAL A 1 86 ? 12.336 17.875 -7.895 1 95.69 86 VAL A CA 1
ATOM 602 C C . VAL A 1 86 ? 13.719 17.297 -8.195 1 95.69 86 VAL A C 1
ATOM 604 O O . VAL A 1 86 ? 14.742 17.891 -7.824 1 95.69 86 VAL A O 1
ATOM 607 N N . VAL A 1 87 ? 13.789 16.203 -8.891 1 91.94 87 VAL A N 1
ATOM 608 C CA . VAL A 1 87 ? 15.055 15.586 -9.273 1 91.94 87 VAL A CA 1
ATOM 609 C C . VAL A 1 87 ? 15.867 16.547 -10.125 1 91.94 87 VAL A C 1
ATOM 611 O O . VAL A 1 87 ? 17.062 16.734 -9.906 1 91.94 87 VAL A O 1
ATOM 614 N N . ALA A 1 88 ? 15.234 17.125 -11.07 1 93.75 88 ALA A N 1
ATOM 615 C CA . ALA A 1 88 ? 15.898 18 -12.023 1 93.75 88 ALA A CA 1
ATOM 616 C C . ALA A 1 88 ? 16.469 19.234 -11.312 1 93.75 88 ALA A C 1
ATOM 618 O O . ALA A 1 88 ? 17.516 19.75 -11.711 1 93.75 88 ALA A O 1
ATOM 619 N N . LYS A 1 89 ? 15.828 19.656 -10.25 1 95.62 89 LYS A N 1
ATOM 620 C CA . LYS A 1 89 ? 16.25 20.859 -9.539 1 95.62 89 LYS A CA 1
ATOM 621 C C . LYS A 1 89 ? 17.375 20.562 -8.555 1 95.62 89 LYS A C 1
ATOM 623 O O . LYS A 1 89 ? 18.125 21.453 -8.172 1 95.62 89 LYS A O 1
ATOM 628 N N . GLY A 1 90 ? 17.422 19.25 -8.094 1 93.31 90 GLY A N 1
ATOM 629 C CA . GLY A 1 90 ? 18.578 18.828 -7.301 1 93.31 90 GLY A CA 1
ATOM 630 C C . GLY A 1 90 ? 18.25 18.656 -5.828 1 93.31 90 GLY A C 1
ATOM 631 O O . GLY A 1 90 ? 17.156 19 -5.383 1 93.31 90 GLY A O 1
ATOM 632 N N . PRO A 1 91 ? 19.141 18.172 -5.004 1 92.75 91 PRO A N 1
ATOM 633 C CA . PRO A 1 91 ? 18.922 17.719 -3.629 1 92.75 91 PRO A CA 1
ATOM 634 C C . PRO A 1 91 ? 18.703 18.875 -2.658 1 92.75 91 PRO A C 1
ATOM 636 O O . PRO A 1 91 ? 18.234 18.672 -1.534 1 92.75 91 PRO A O 1
ATOM 639 N N . GLU A 1 92 ? 19.047 20.047 -3.021 1 94.25 92 GLU A N 1
ATOM 640 C CA . GLU A 1 92 ? 18.875 21.203 -2.139 1 94.25 92 GLU A CA 1
ATOM 641 C C . GLU A 1 92 ? 17.547 21.891 -2.379 1 94.25 92 GLU A C 1
ATOM 643 O O . GLU A 1 92 ? 17.328 23.016 -1.925 1 94.25 92 GLU A O 1
ATOM 648 N N . THR A 1 93 ? 16.656 21.234 -3.031 1 96.38 93 THR A N 1
ATOM 649 C CA . THR A 1 93 ? 15.359 21.781 -3.418 1 96.38 93 THR A CA 1
ATOM 650 C C . THR A 1 93 ? 14.336 21.609 -2.297 1 96.38 93 THR A C 1
ATOM 652 O O . THR A 1 93 ? 14.297 20.562 -1.646 1 96.38 93 THR A O 1
ATOM 655 N N . VAL A 1 94 ? 13.547 22.703 -2.018 1 97.38 94 VAL A N 1
ATOM 656 C CA . VAL A 1 94 ? 12.352 22.578 -1.186 1 97.38 94 VAL A CA 1
ATOM 657 C C . VAL A 1 94 ? 11.156 22.188 -2.051 1 97.38 94 VAL A C 1
ATOM 659 O O . VAL A 1 94 ? 10.812 22.906 -3.002 1 97.38 94 VAL A O 1
ATOM 662 N N . ALA A 1 95 ? 10.586 21.031 -1.742 1 98 95 ALA A N 1
ATOM 663 C CA . ALA A 1 95 ? 9.414 20.547 -2.455 1 98 95 ALA A CA 1
ATOM 664 C C . ALA A 1 95 ? 8.156 20.672 -1.597 1 98 95 ALA A C 1
ATOM 666 O O . ALA A 1 95 ? 8.125 20.188 -0.46 1 98 95 ALA A O 1
ATOM 667 N N . LEU A 1 96 ? 7.137 21.359 -2.115 1 98.62 96 LEU A N 1
ATOM 668 C CA . LEU A 1 96 ? 5.891 21.531 -1.378 1 98.62 96 LEU A CA 1
ATOM 669 C C . LEU A 1 96 ? 4.703 21.031 -2.186 1 98.62 96 LEU A C 1
ATOM 671 O O . LEU A 1 96 ? 4.586 21.328 -3.377 1 98.62 96 LEU A O 1
ATOM 675 N N . VAL A 1 97 ? 3.889 20.172 -1.563 1 98.69 97 VAL A N 1
ATOM 676 C CA . VAL A 1 97 ? 2.637 19.703 -2.152 1 98.69 97 VAL A CA 1
ATOM 677 C C . VAL A 1 97 ? 1.459 20.203 -1.317 1 98.69 97 VAL A C 1
ATOM 679 O O . VAL A 1 97 ? 1.434 20.016 -0.098 1 98.69 97 VAL A O 1
ATOM 682 N N . PHE A 1 98 ? 0.557 20.906 -1.94 1 98.69 98 PHE A N 1
ATOM 683 C CA . PHE A 1 98 ? -0.713 21.281 -1.338 1 98.69 98 PHE A CA 1
ATOM 684 C C . PHE A 1 98 ? -1.877 20.594 -2.027 1 98.69 98 PHE A C 1
ATOM 686 O O . PHE A 1 98 ? -1.972 20.594 -3.258 1 98.69 98 PHE A O 1
ATOM 693 N N . TYR A 1 99 ? -2.746 19.953 -1.244 1 98.25 99 TYR A N 1
ATOM 694 C CA . TYR A 1 99 ? -3.92 19.25 -1.749 1 98.25 99 TYR A CA 1
ATOM 695 C C . TYR A 1 99 ? -5.176 19.688 -1.008 1 98.25 99 TYR A C 1
ATOM 697 O O . TYR A 1 99 ? -5.242 19.609 0.221 1 98.25 99 TYR A O 1
ATOM 705 N N . ALA A 1 100 ? -6.117 20.156 -1.732 1 96.88 100 ALA A N 1
ATOM 706 C CA . ALA A 1 100 ? -7.441 20.453 -1.194 1 96.88 100 ALA A CA 1
ATOM 707 C C . ALA A 1 100 ? -8.508 19.594 -1.873 1 96.88 100 ALA A C 1
ATOM 709 O O . ALA A 1 100 ? -8.609 19.578 -3.102 1 96.88 100 ALA A O 1
ATOM 710 N N . GLY A 1 101 ? -9.25 18.859 -1.135 1 95 101 GLY A N 1
ATOM 711 C CA . GLY A 1 101 ? -10.305 18 -1.641 1 95 101 GLY A CA 1
ATOM 712 C C . GLY A 1 101 ? -10.758 16.953 -0.634 1 95 101 GLY A C 1
ATOM 713 O O . GLY A 1 101 ? -10.562 17.125 0.572 1 95 101 GLY A O 1
ATOM 714 N N . HIS A 1 102 ? -11.43 15.906 -1.131 1 92.62 102 HIS A N 1
ATOM 715 C CA . HIS A 1 102 ? -11.828 14.812 -0.257 1 92.62 102 HIS A CA 1
ATOM 716 C C . HIS A 1 102 ? -10.648 13.883 0.033 1 92.62 102 HIS A C 1
ATOM 718 O O . HIS A 1 102 ? -9.797 13.664 -0.832 1 92.62 102 HIS A O 1
ATOM 724 N N . GLY A 1 103 ? -10.562 13.445 1.229 1 92.12 103 GLY A N 1
ATOM 725 C CA . GLY A 1 103 ? -9.68 12.391 1.695 1 92.12 103 GLY A CA 1
ATOM 726 C C . GLY A 1 103 ? -10.367 11.391 2.605 1 92.12 103 GLY A C 1
ATOM 727 O O . GLY A 1 103 ? -11.281 11.75 3.352 1 92.12 103 GLY A O 1
ATOM 728 N N . ILE A 1 104 ? -9.945 10.148 2.529 1 89.56 104 ILE A N 1
ATOM 729 C CA . ILE A 1 104 ? -10.578 9.148 3.383 1 89.56 104 ILE A CA 1
ATOM 730 C C . ILE A 1 104 ? -9.523 8.164 3.885 1 89.56 104 ILE A C 1
ATOM 732 O O . ILE A 1 104 ? -8.453 8.039 3.297 1 89.56 104 ILE A O 1
ATOM 736 N N . GLN A 1 105 ? -9.891 7.574 4.988 1 90.5 105 GLN A N 1
ATOM 737 C CA . GLN A 1 105 ? -9.07 6.484 5.523 1 90.5 105 GLN A CA 1
ATOM 738 C C . GLN A 1 105 ? -9.742 5.133 5.289 1 90.5 105 GLN A C 1
ATOM 740 O O . GLN A 1 105 ? -10.938 4.973 5.543 1 90.5 105 GLN A O 1
ATOM 745 N N . VAL A 1 106 ? -8.992 4.199 4.691 1 89.56 106 VAL A N 1
ATOM 746 C CA . VAL A 1 106 ? -9.43 2.812 4.566 1 89.56 106 VAL A CA 1
ATOM 747 C C . VAL A 1 106 ? -8.383 1.879 5.164 1 89.56 106 VAL A C 1
ATOM 749 O O . VAL A 1 106 ? -7.215 1.91 4.762 1 89.56 106 VAL A O 1
ATOM 752 N N . ASP A 1 107 ? -8.773 1.104 6.207 1 89.81 107 ASP A N 1
ATOM 753 C CA . ASP A 1 107 ? -7.906 0.118 6.844 1 89.81 107 ASP A CA 1
ATOM 754 C C . ASP A 1 107 ? -6.625 0.769 7.363 1 89.81 107 ASP A C 1
ATOM 756 O O . ASP A 1 107 ? -5.543 0.185 7.27 1 89.81 107 ASP A O 1
ATOM 760 N N . GLY A 1 108 ? -6.719 2.023 7.703 1 91 108 GLY A N 1
ATOM 761 C CA . GLY A 1 108 ? -5.594 2.705 8.32 1 91 108 GLY A CA 1
ATOM 762 C C . GLY A 1 108 ? -4.738 3.463 7.32 1 91 108 GLY A C 1
ATOM 763 O O . GLY A 1 108 ? -3.773 4.129 7.703 1 91 108 GLY A O 1
ATOM 764 N N . GLU A 1 109 ? -5.121 3.41 6.082 1 92.31 109 GLU A N 1
ATOM 765 C CA . GLU A 1 109 ? -4.387 4.125 5.043 1 92.31 109 GLU A CA 1
ATOM 766 C C . GLU A 1 109 ? -5.191 5.309 4.516 1 92.31 109 GLU A C 1
ATOM 768 O O . GLU A 1 109 ? -6.41 5.227 4.375 1 92.31 109 GLU A O 1
ATOM 773 N N . ASN A 1 110 ? -4.484 6.348 4.27 1 93.31 110 ASN A N 1
ATOM 774 C CA . ASN A 1 110 ? -5.137 7.551 3.762 1 93.31 110 ASN A CA 1
ATOM 775 C C . ASN A 1 110 ? -5.133 7.59 2.236 1 93.31 110 ASN A C 1
ATOM 777 O O . ASN A 1 110 ? -4.141 7.227 1.604 1 93.31 110 ASN A O 1
ATOM 781 N N . TYR A 1 111 ? -6.219 8.039 1.676 1 94.38 111 TYR A N 1
ATOM 782 C CA . TYR A 1 111 ? -6.363 8.133 0.228 1 94.38 111 TYR A CA 1
ATOM 783 C C . TYR A 1 111 ? -6.816 9.531 -0.186 1 94.38 111 TYR A C 1
ATOM 785 O O . TYR A 1 111 ? -7.715 10.102 0.431 1 94.38 111 TYR A O 1
ATOM 793 N N . LEU A 1 112 ? -6.125 10.094 -1.188 1 96.19 112 LEU A N 1
ATOM 794 C CA . LEU A 1 112 ? -6.582 11.297 -1.878 1 96.19 112 LEU A CA 1
ATOM 795 C C . LEU A 1 112 ? -7.586 10.945 -2.971 1 96.19 112 LEU A C 1
ATOM 797 O O . LEU A 1 112 ? -7.336 10.062 -3.795 1 96.19 112 LEU A O 1
ATOM 801 N N . ILE A 1 113 ? -8.688 11.641 -3.018 1 94.69 113 ILE A N 1
ATOM 802 C CA . ILE A 1 113 ? -9.812 11.211 -3.832 1 94.69 113 ILE A CA 1
ATOM 803 C C . ILE A 1 113 ? -9.82 11.977 -5.152 1 94.69 113 ILE A C 1
ATOM 805 O O . ILE A 1 113 ? -9.969 13.195 -5.168 1 94.69 113 ILE A O 1
ATOM 809 N N . PRO A 1 114 ? -9.641 11.281 -6.277 1 96.81 114 PRO A N 1
ATOM 810 C CA . PRO A 1 114 ? -9.797 11.938 -7.578 1 96.81 114 PRO A CA 1
ATOM 811 C C . PRO A 1 114 ? -11.258 12.25 -7.91 1 96.81 114 PRO A C 1
ATOM 813 O O . PRO A 1 114 ? -12.164 11.656 -7.332 1 96.81 114 PRO A O 1
ATOM 816 N N . VAL A 1 115 ? -11.492 13.164 -8.859 1 96.38 115 VAL A N 1
ATOM 817 C CA . VAL A 1 115 ? -12.844 13.664 -9.078 1 96.38 115 VAL A CA 1
ATOM 818 C C . VAL A 1 115 ? -13.672 12.602 -9.797 1 96.38 115 VAL A C 1
ATOM 820 O O . VAL A 1 115 ? -14.906 12.664 -9.781 1 96.38 115 VAL A O 1
ATOM 823 N N . ASP A 1 116 ? -12.984 11.633 -10.414 1 95 116 ASP A N 1
ATOM 824 C CA . ASP A 1 116 ? -13.711 10.641 -11.195 1 95 116 ASP A CA 1
ATOM 825 C C . ASP A 1 116 ? -13.93 9.359 -10.398 1 95 116 ASP A C 1
ATOM 827 O O . ASP A 1 116 ? -14.297 8.32 -10.961 1 95 116 ASP A O 1
ATOM 831 N N . ILE A 1 117 ? -13.648 9.383 -9.148 1 92.62 117 ILE A N 1
ATOM 832 C CA . ILE A 1 117 ? -13.844 8.18 -8.336 1 92.62 117 ILE A CA 1
ATOM 833 C C . ILE A 1 117 ? -15.305 7.758 -8.375 1 92.62 117 ILE A C 1
ATOM 835 O O . ILE A 1 117 ? -16.203 8.609 -8.398 1 92.62 117 ILE A O 1
ATOM 839 N N . ASP A 1 118 ? -15.609 6.43 -8.414 1 88.88 118 ASP A N 1
ATOM 840 C CA . ASP A 1 118 ? -16.953 5.883 -8.359 1 88.88 118 ASP A CA 1
ATOM 841 C C . ASP A 1 118 ? -16.969 4.508 -7.695 1 88.88 118 ASP A C 1
ATOM 843 O O . ASP A 1 118 ? -17.312 3.506 -8.328 1 88.88 118 ASP A O 1
ATOM 847 N N . PRO A 1 119 ? -16.609 4.535 -6.398 1 86.19 119 PRO A N 1
ATOM 848 C CA . PRO A 1 119 ? -16.547 3.242 -5.715 1 86.19 119 PRO A CA 1
ATOM 849 C C . PRO A 1 119 ? -17.922 2.676 -5.379 1 86.19 119 PRO A C 1
ATOM 851 O O . PRO A 1 119 ? -18.812 3.422 -4.988 1 86.19 119 PRO A O 1
ATOM 854 N N . LYS A 1 120 ? -18.094 1.387 -5.504 1 79.94 120 LYS A N 1
ATOM 855 C CA . LYS A 1 120 ? -19.312 0.703 -5.105 1 79.94 120 LYS A CA 1
ATOM 856 C C . LYS A 1 120 ? -19.156 0.058 -3.73 1 79.94 120 LYS A C 1
ATOM 858 O O . LYS A 1 120 ? -20.156 -0.202 -3.047 1 79.94 120 LYS A O 1
ATOM 863 N N . ARG A 1 121 ? -18.016 -0.241 -3.428 1 82.81 121 ARG A N 1
ATOM 864 C CA . ARG A 1 121 ? -17.656 -0.856 -2.152 1 82.81 121 ARG A CA 1
ATOM 865 C C . ARG A 1 121 ? -16.391 -0.225 -1.572 1 82.81 121 ARG A C 1
ATOM 867 O O . ARG A 1 121 ? -15.609 0.387 -2.301 1 82.81 121 ARG A O 1
ATOM 874 N N . GLU A 1 122 ? -16.172 -0.358 -0.302 1 84.31 122 GLU A N 1
ATOM 875 C CA . GLU A 1 122 ? -14.945 0.101 0.359 1 84.31 122 GLU A CA 1
ATOM 876 C C . GLU A 1 122 ? -13.703 -0.481 -0.306 1 84.31 122 GLU A C 1
ATOM 878 O O . GLU A 1 122 ? -12.688 0.204 -0.445 1 84.31 122 GLU A O 1
ATOM 883 N N . ALA A 1 123 ? -13.852 -1.704 -0.754 1 82.44 123 ALA A N 1
ATOM 884 C CA . ALA A 1 123 ? -12.719 -2.432 -1.328 1 82.44 123 ALA A CA 1
ATOM 885 C C . ALA A 1 123 ? -12.312 -1.836 -2.672 1 82.44 123 ALA A C 1
ATOM 887 O O . ALA A 1 123 ? -11.234 -2.137 -3.188 1 82.44 123 ALA A O 1
ATOM 888 N N . ASP A 1 124 ? -13.148 -0.895 -3.227 1 87.94 124 ASP A N 1
ATOM 889 C CA . ASP A 1 124 ? -12.852 -0.266 -4.508 1 87.94 124 ASP A CA 1
ATOM 890 C C . ASP A 1 124 ? -11.945 0.951 -4.328 1 87.94 124 ASP A C 1
ATOM 892 O O . ASP A 1 124 ? -11.336 1.429 -5.285 1 87.94 124 ASP A O 1
ATOM 896 N N . ILE A 1 125 ? -11.867 1.425 -3.154 1 90.38 125 ILE A N 1
ATOM 897 C CA . ILE A 1 125 ? -11.195 2.695 -2.904 1 90.38 125 ILE A CA 1
ATOM 898 C C . ILE A 1 125 ? -9.703 2.555 -3.201 1 90.38 125 ILE A C 1
ATOM 900 O O . ILE A 1 125 ? -9.133 3.367 -3.932 1 90.38 125 ILE A O 1
ATOM 904 N N . PRO A 1 126 ? -9.062 1.466 -2.725 1 91.81 126 PRO A N 1
ATOM 905 C CA . PRO A 1 126 ? -7.637 1.343 -3.027 1 91.81 126 PRO A CA 1
ATOM 906 C C . PRO A 1 126 ? -7.359 1.232 -4.523 1 91.81 126 PRO A C 1
ATOM 908 O O . PRO A 1 126 ? -6.27 1.591 -4.984 1 91.81 126 PRO A O 1
ATOM 911 N N . LEU A 1 127 ? -8.297 0.829 -5.297 1 92.5 127 LEU A N 1
ATOM 912 C CA . LEU A 1 127 ? -8.125 0.644 -6.734 1 92.5 127 LEU A CA 1
ATOM 913 C C . LEU A 1 127 ? -8.43 1.934 -7.488 1 92.5 127 LEU A C 1
ATOM 915 O O . LEU A 1 127 ? -7.98 2.119 -8.617 1 92.5 127 LEU A O 1
ATOM 919 N N . GLN A 1 128 ? -9.219 2.848 -6.824 1 93.5 128 GLN A N 1
ATOM 920 C CA . GLN A 1 128 ? -9.742 3.969 -7.594 1 93.5 128 GLN A CA 1
ATOM 921 C C . GLN A 1 128 ? -9.211 5.297 -7.066 1 93.5 128 GLN A C 1
ATOM 923 O O . GLN A 1 128 ? -9.336 6.328 -7.73 1 93.5 128 GLN A O 1
ATOM 928 N N . ALA A 1 129 ? -8.656 5.312 -5.926 1 94.69 129 ALA A N 1
ATOM 929 C CA . ALA A 1 129 ? -8.117 6.527 -5.332 1 94.69 129 ALA A CA 1
ATOM 930 C C . ALA A 1 129 ? -6.586 6.523 -5.371 1 94.69 129 ALA A C 1
ATOM 932 O O . ALA A 1 129 ? -5.98 5.688 -6.047 1 94.69 129 ALA A O 1
ATOM 933 N N . VAL A 1 130 ? -5.934 7.539 -4.852 1 96.19 130 VAL A N 1
ATOM 934 C CA . VAL A 1 130 ? -4.48 7.621 -4.789 1 96.19 130 VAL A CA 1
ATOM 935 C C . VAL A 1 130 ? -4.02 7.551 -3.336 1 96.19 130 VAL A C 1
ATOM 937 O O . VAL A 1 130 ? -4.391 8.398 -2.52 1 96.19 130 VAL A O 1
ATOM 940 N N . ARG A 1 131 ? -3.248 6.559 -3.068 1 96.06 131 ARG A N 1
ATOM 941 C CA . ARG A 1 131 ? -2.756 6.344 -1.711 1 96.06 131 ARG A CA 1
ATOM 942 C C . ARG A 1 131 ? -1.77 7.434 -1.308 1 96.06 131 ARG A C 1
ATOM 944 O O . ARG A 1 131 ? -0.796 7.691 -2.018 1 96.06 131 ARG A O 1
ATOM 951 N N . LEU A 1 132 ? -2.035 8.062 -0.161 1 95.56 132 LEU A N 1
ATOM 952 C CA . LEU A 1 132 ? -1.145 9.117 0.318 1 95.56 132 LEU A CA 1
ATOM 953 C C . LEU A 1 132 ? 0.272 8.578 0.508 1 95.56 132 LEU A C 1
ATOM 955 O O . LEU A 1 132 ? 1.244 9.25 0.158 1 95.56 132 LEU A O 1
ATOM 959 N N . ASP A 1 133 ? 0.406 7.391 0.989 1 93.12 133 ASP A N 1
ATOM 960 C CA . ASP A 1 133 ? 1.723 6.809 1.229 1 93.12 133 ASP A CA 1
ATOM 961 C C . ASP A 1 133 ? 2.514 6.684 -0.071 1 93.12 133 ASP A C 1
ATOM 963 O O . ASP A 1 133 ? 3.74 6.805 -0.073 1 93.12 133 ASP A O 1
ATOM 967 N N . ASP A 1 134 ? 1.841 6.379 -1.147 1 93.75 134 ASP A N 1
ATOM 968 C CA . ASP A 1 134 ? 2.533 6.316 -2.432 1 93.75 134 ASP A CA 1
ATOM 969 C C . ASP A 1 134 ? 3.086 7.684 -2.824 1 93.75 134 ASP A C 1
ATOM 971 O O . ASP A 1 134 ? 4.164 7.777 -3.412 1 93.75 134 ASP A O 1
ATOM 975 N N . VAL A 1 135 ? 2.355 8.734 -2.523 1 94.62 135 VAL A N 1
ATOM 976 C CA . VAL A 1 135 ? 2.809 10.094 -2.777 1 94.62 135 VAL A CA 1
ATOM 977 C C . VAL A 1 135 ? 4.027 10.406 -1.91 1 94.62 135 VAL A C 1
ATOM 979 O O . VAL A 1 135 ? 5.051 10.875 -2.412 1 94.62 135 VAL A O 1
ATOM 982 N N . LEU A 1 136 ? 3.902 10.125 -0.645 1 93.44 136 LEU A N 1
ATOM 983 C CA . LEU A 1 136 ? 4.98 10.398 0.3 1 93.44 136 LEU A CA 1
ATOM 984 C C . LEU A 1 136 ? 6.234 9.609 -0.068 1 93.44 136 LEU A C 1
ATOM 986 O O . LEU A 1 136 ? 7.344 10.148 -0.037 1 93.44 136 LEU A O 1
ATOM 990 N N . ASN A 1 137 ? 6.039 8.359 -0.439 1 89.5 137 ASN A N 1
ATOM 991 C CA . ASN A 1 137 ? 7.172 7.508 -0.795 1 89.5 137 ASN A CA 1
ATOM 992 C C . ASN A 1 137 ? 7.84 7.977 -2.084 1 89.5 137 ASN A C 1
ATOM 994 O O . ASN A 1 137 ? 9.062 7.918 -2.209 1 89.5 137 ASN A O 1
ATOM 998 N N . THR A 1 138 ? 7.07 8.352 -3.051 1 90.81 138 THR A N 1
ATOM 999 C CA . THR A 1 138 ? 7.613 8.875 -4.301 1 90.81 138 THR A CA 1
ATOM 1000 C C . THR A 1 138 ? 8.469 10.109 -4.051 1 90.81 138 THR A C 1
ATOM 1002 O O . THR A 1 138 ? 9.602 10.195 -4.523 1 90.81 138 THR A O 1
ATOM 1005 N N . LEU A 1 139 ? 7.973 10.992 -3.264 1 92 139 LEU A N 1
ATOM 1006 C CA . LEU A 1 139 ? 8.711 12.219 -2.961 1 92 139 LEU A CA 1
ATOM 1007 C C . LEU A 1 139 ? 9.898 11.922 -2.051 1 92 139 LEU A C 1
ATOM 1009 O O . LEU A 1 139 ? 10.945 12.57 -2.154 1 92 139 LEU A O 1
ATOM 1013 N N . GLY A 1 140 ? 9.734 11 -1.142 1 88.56 140 GLY A N 1
ATOM 1014 C CA . GLY A 1 140 ? 10.797 10.609 -0.226 1 88.56 140 GLY A CA 1
ATOM 1015 C C . GLY A 1 140 ? 11.953 9.922 -0.915 1 88.56 140 GLY A C 1
ATOM 1016 O O . GLY A 1 140 ? 13.07 9.883 -0.386 1 88.56 140 GLY A O 1
ATOM 1017 N N . SER A 1 141 ? 11.664 9.367 -2.066 1 83.94 141 SER A N 1
ATOM 1018 C CA . SER A 1 141 ? 12.695 8.633 -2.793 1 83.94 141 SER A CA 1
ATOM 1019 C C . SER A 1 141 ? 13.602 9.578 -3.582 1 83.94 141 SER A C 1
ATOM 1021 O O . SER A 1 141 ? 14.641 9.172 -4.09 1 83.94 141 SER A O 1
ATOM 1023 N N . VAL A 1 142 ? 13.227 10.773 -3.664 1 86.88 142 VAL A N 1
ATOM 1024 C CA . VAL A 1 142 ? 13.984 11.797 -4.391 1 86.88 142 VAL A CA 1
ATOM 1025 C C . VAL A 1 142 ? 14.727 12.688 -3.4 1 86.88 142 VAL A C 1
ATOM 1027 O O . VAL A 1 142 ? 14.125 13.25 -2.484 1 86.88 142 VAL A O 1
ATOM 1030 N N . PRO A 1 143 ? 16.016 12.75 -3.545 1 87.5 143 PRO A N 1
ATOM 1031 C CA . PRO A 1 143 ? 16.734 13.648 -2.639 1 87.5 143 PRO A CA 1
ATOM 1032 C C . PRO A 1 143 ? 16.25 15.094 -2.717 1 87.5 143 PRO A C 1
ATOM 1034 O O . PRO A 1 143 ? 16.141 15.648 -3.811 1 87.5 143 PRO A O 1
ATOM 1037 N N . SER A 1 144 ? 15.867 15.609 -1.651 1 92.19 144 SER A N 1
ATOM 1038 C CA . SER A 1 144 ? 15.445 17 -1.514 1 92.19 144 SER A CA 1
ATOM 1039 C C . SER A 1 144 ? 15.82 17.562 -0.145 1 92.19 144 SER A C 1
ATOM 1041 O O . SER A 1 144 ? 16.156 16.797 0.771 1 92.19 144 SER A O 1
ATOM 1043 N N . LYS A 1 145 ? 15.875 18.875 -0.083 1 93.94 145 LYS A N 1
ATOM 1044 C CA . LYS A 1 145 ? 16.203 19.547 1.172 1 93.94 145 LYS A CA 1
ATOM 1045 C C . LYS A 1 145 ? 15.086 19.391 2.195 1 93.94 145 LYS A C 1
ATOM 1047 O O . LYS A 1 145 ? 15.344 19.094 3.363 1 93.94 145 LYS A O 1
ATOM 1052 N N . SER A 1 146 ? 13.898 19.688 1.754 1 95.19 146 SER A N 1
ATOM 1053 C CA . SER A 1 146 ? 12.695 19.578 2.574 1 95.19 146 SER A CA 1
ATOM 1054 C C . SER A 1 146 ? 11.484 19.203 1.732 1 95.19 146 SER A C 1
ATOM 1056 O O . SER A 1 146 ? 11.367 19.625 0.578 1 95.19 146 SER A O 1
ATOM 1058 N N . ARG A 1 147 ? 10.68 18.344 2.307 1 96.19 147 ARG A N 1
ATOM 1059 C CA . ARG A 1 147 ? 9.398 17.969 1.725 1 96.19 147 ARG A CA 1
ATOM 1060 C C . ARG A 1 147 ? 8.234 18.422 2.607 1 96.19 147 ARG A C 1
ATOM 1062 O O . ARG A 1 147 ? 8.094 17.953 3.738 1 96.19 147 ARG A O 1
ATOM 1069 N N . ILE A 1 148 ? 7.457 19.328 2.119 1 97.69 148 ILE A N 1
ATOM 1070 C CA . ILE A 1 148 ? 6.332 19.875 2.859 1 97.69 148 ILE A CA 1
ATOM 1071 C C . ILE A 1 148 ? 5.02 19.469 2.189 1 97.69 148 ILE A C 1
ATOM 1073 O O . ILE A 1 148 ? 4.77 19.828 1.035 1 97.69 148 ILE A O 1
ATOM 1077 N N . ILE A 1 149 ? 4.211 18.719 2.885 1 97.62 149 ILE A N 1
ATOM 1078 C CA . ILE A 1 149 ? 2.918 18.281 2.375 1 97.62 149 ILE A CA 1
ATOM 1079 C C . ILE A 1 149 ? 1.799 18.875 3.227 1 97.62 149 ILE A C 1
ATOM 1081 O O . ILE A 1 149 ? 1.756 18.672 4.441 1 97.62 149 ILE A O 1
ATOM 1085 N N . MET A 1 150 ? 0.937 19.625 2.625 1 97.81 150 MET A N 1
ATOM 1086 C CA . MET A 1 150 ? -0.197 20.25 3.297 1 97.81 150 MET A CA 1
ATOM 1087 C C . MET A 1 150 ? -1.518 19.719 2.75 1 97.81 150 MET A C 1
ATOM 1089 O O . MET A 1 150 ? -1.834 19.906 1.576 1 97.81 150 MET A O 1
ATOM 1093 N N . LEU A 1 151 ? -2.256 19.094 3.619 1 96.44 151 LEU A N 1
ATOM 1094 C CA . LEU A 1 151 ? -3.494 18.438 3.223 1 96.44 151 LEU A CA 1
ATOM 1095 C C . LEU A 1 151 ? -4.707 19.156 3.801 1 96.44 151 LEU A C 1
ATOM 1097 O O . LEU A 1 151 ? -4.996 19.047 4.992 1 96.44 151 LEU A O 1
ATOM 1101 N N . ASP A 1 152 ? -5.328 19.875 3.021 1 95.94 152 ASP A N 1
ATOM 1102 C CA . ASP A 1 152 ? -6.648 20.406 3.348 1 95.94 152 ASP A CA 1
ATOM 1103 C C . ASP A 1 152 ? -7.754 19.484 2.844 1 95.94 152 ASP A C 1
ATOM 1105 O O . ASP A 1 152 ? -8.516 19.859 1.944 1 95.94 152 ASP A O 1
ATOM 1109 N N . ALA A 1 153 ? -7.609 18.266 3.537 1 88.5 153 ALA A N 1
ATOM 1110 C CA . ALA A 1 153 ? -8.477 17.188 3.09 1 88.5 153 ALA A CA 1
ATOM 1111 C C . ALA A 1 153 ? -9.281 16.609 4.254 1 88.5 153 ALA A C 1
ATOM 1113 O O . ALA A 1 153 ? -8.891 16.75 5.414 1 88.5 153 ALA A O 1
ATOM 1114 N N . CYS A 1 154 ? -10.156 16.266 4.453 1 73.38 154 CYS A N 1
ATOM 1115 C CA . CYS A 1 154 ? -10.883 15.477 5.438 1 73.38 154 CYS A CA 1
ATOM 1116 C C . CYS A 1 154 ? -12.367 15.828 5.422 1 73.38 154 CYS A C 1
ATOM 1118 O O . CYS A 1 154 ? -12.742 16.953 5.73 1 73.38 154 CYS A O 1
ATOM 1120 N N . ARG A 1 155 ? -13.039 15.219 4.609 1 59.97 155 ARG A N 1
ATOM 1121 C CA . ARG A 1 155 ? -14.484 15.398 4.754 1 59.97 155 ARG A CA 1
ATOM 1122 C C . ARG A 1 155 ? -15.164 14.086 5.145 1 59.97 155 ARG A C 1
ATOM 1124 O O . ARG A 1 155 ? -14.555 13.023 5.051 1 59.97 155 ARG A O 1
ATOM 1131 N N . ASN A 1 156 ? -16.078 14.148 5.812 1 61.38 156 ASN A N 1
ATOM 1132 C CA . ASN A 1 156 ? -16.938 13 6.105 1 61.38 156 ASN A CA 1
ATOM 1133 C C . ASN A 1 156 ? -16.891 11.969 4.98 1 61.38 156 ASN A C 1
ATOM 1135 O O . ASN A 1 156 ? -16.562 12.305 3.84 1 61.38 156 ASN A O 1
ATOM 1139 N N . ASN A 1 157 ? -16.781 10.664 5.387 1 63.34 157 ASN A N 1
ATOM 1140 C CA . ASN A 1 157 ? -16.906 9.633 4.363 1 63.34 157 ASN A CA 1
ATOM 1141 C C . ASN A 1 157 ? -17.984 9.984 3.34 1 63.34 157 ASN A C 1
ATOM 1143 O O . ASN A 1 157 ? -19.172 9.969 3.652 1 63.34 157 ASN A O 1
ATOM 1147 N N . PRO A 1 158 ? -17.453 10.445 2.242 1 64 158 PRO A N 1
ATOM 1148 C CA . PRO A 1 158 ? -18.406 10.953 1.254 1 64 158 PRO A CA 1
ATOM 1149 C C . PRO A 1 158 ? -19.234 9.836 0.621 1 64 158 PRO A C 1
ATOM 1151 O O . PRO A 1 158 ? -20.125 10.117 -0.197 1 64 158 PRO A O 1
ATOM 1154 N N . PHE A 1 159 ? -18.859 8.617 1.046 1 69.69 159 PHE A N 1
ATOM 1155 C CA . PHE A 1 159 ? -19.562 7.504 0.415 1 69.69 159 PHE A CA 1
ATOM 1156 C C . PHE A 1 159 ? -20.641 6.957 1.332 1 69.69 159 PHE A C 1
ATOM 1158 O O . PHE A 1 159 ? -20.375 6.102 2.178 1 69.69 159 PHE A O 1
ATOM 1165 N N . PRO A 1 160 ? -21.797 7.52 1.195 1 60.16 160 PRO A N 1
ATOM 1166 C CA . PRO A 1 160 ? -22.859 7.086 2.102 1 60.16 160 PRO A CA 1
ATOM 1167 C C . PRO A 1 160 ? -23.047 5.574 2.105 1 60.16 160 PRO A C 1
ATOM 1169 O O . PRO A 1 160 ? -23.391 4.992 3.139 1 60.16 160 PRO A O 1
ATOM 1172 N N . SER A 1 161 ? -22.922 4.969 0.9 1 60.06 161 SER A N 1
ATOM 1173 C CA . SER A 1 161 ? -23.172 3.535 0.807 1 60.06 161 SER A CA 1
ATOM 1174 C C . SER A 1 161 ? -22.062 2.734 1.459 1 60.06 161 SER A C 1
ATOM 1176 O O . SER A 1 161 ? -22.234 1.566 1.807 1 60.06 161 SER A O 1
ATOM 1178 N N . ILE A 1 162 ? -20.891 3.293 1.574 1 59.81 162 ILE A N 1
ATOM 1179 C CA . ILE A 1 162 ? -19.719 2.646 2.166 1 59.81 162 ILE A CA 1
ATOM 1180 C C . ILE A 1 162 ? -19.609 3.037 3.637 1 59.81 162 ILE A C 1
ATOM 1182 O O . ILE A 1 162 ? -18.812 2.457 4.379 1 59.81 162 ILE A O 1
ATOM 1186 N N . ASN A 1 163 ? -20.375 4.039 4.121 1 56.31 163 ASN A N 1
ATOM 1187 C CA . ASN A 1 163 ? -20.281 4.883 5.309 1 56.31 163 ASN A CA 1
ATOM 1188 C C . ASN A 1 163 ? -20.031 4.055 6.566 1 56.31 163 ASN A C 1
ATOM 1190 O O . ASN A 1 163 ? -19.297 4.484 7.461 1 56.31 163 ASN A O 1
ATOM 1194 N N . LYS A 1 164 ? -20.766 2.904 6.836 1 55.84 164 LYS A N 1
ATOM 1195 C CA . LYS A 1 164 ? -20.875 2.553 8.25 1 55.84 164 LYS A CA 1
ATOM 1196 C C . LYS A 1 164 ? -19.609 1.846 8.734 1 55.84 164 LYS A C 1
ATOM 1198 O O . LYS A 1 164 ? -19.453 1.603 9.938 1 55.84 164 LYS A O 1
ATOM 1203 N N . THR A 1 165 ? -18.656 1.721 7.793 1 60.31 165 THR A N 1
ATOM 1204 C CA . THR A 1 165 ? -17.641 0.801 8.305 1 60.31 165 THR A CA 1
ATOM 1205 C C . THR A 1 165 ? -16.266 1.465 8.32 1 60.31 165 THR A C 1
ATOM 1207 O O . THR A 1 165 ? -15.312 0.912 8.875 1 60.31 165 THR A O 1
ATOM 1210 N N . THR A 1 166 ? -16.266 2.73 7.812 1 65.5 166 THR A N 1
ATOM 1211 C CA . THR A 1 166 ? -14.938 3.324 7.746 1 65.5 166 THR A CA 1
ATOM 1212 C C . THR A 1 166 ? -14.773 4.395 8.82 1 65.5 166 THR A C 1
ATOM 1214 O O . THR A 1 166 ? -15.719 5.113 9.141 1 65.5 166 THR A O 1
ATOM 1217 N N . GLY A 1 167 ? -13.609 4.359 9.461 1 69.56 167 GLY A N 1
ATOM 1218 C CA . GLY A 1 167 ? -13.297 5.379 10.453 1 69.56 167 GLY A CA 1
ATOM 1219 C C . GLY A 1 167 ? -13.422 6.793 9.922 1 69.56 167 GLY A C 1
ATOM 1220 O O . GLY A 1 167 ? -13.242 7.027 8.727 1 69.56 167 GLY A O 1
ATOM 1221 N N . GLN A 1 168 ? -13.734 7.629 10.797 1 79 168 GLN A N 1
ATOM 1222 C CA . GLN A 1 168 ? -13.883 9.039 10.453 1 79 168 GLN A CA 1
ATOM 1223 C C . GLN A 1 168 ? -12.516 9.711 10.312 1 79 168 GLN A C 1
ATOM 1225 O O . GLN A 1 168 ? -11.578 9.383 11.047 1 79 168 GLN A O 1
ATOM 1230 N N . GLY A 1 169 ? -12.469 10.633 9.328 1 83.56 169 GLY A N 1
ATOM 1231 C CA . GLY A 1 169 ? -11.266 11.438 9.18 1 83.56 169 GLY A CA 1
ATOM 1232 C C . GLY A 1 169 ? -10.078 10.648 8.656 1 83.56 169 GLY A C 1
ATOM 1233 O O . GLY A 1 169 ? -10.211 9.469 8.32 1 83.56 169 GLY A O 1
ATOM 1234 N N . LEU A 1 170 ? -8.938 11.273 8.539 1 86.62 170 LEU A N 1
ATOM 1235 C CA . LEU A 1 170 ? -7.715 10.648 8.047 1 86.62 170 LEU A CA 1
ATOM 1236 C C . LEU A 1 170 ? -6.941 10.008 9.195 1 86.62 170 LEU A C 1
ATOM 1238 O O . LEU A 1 170 ? -7.074 10.422 10.352 1 86.62 170 LEU A O 1
ATOM 1242 N N . ALA A 1 171 ? -6.25 9.039 8.883 1 88.38 171 ALA A N 1
ATOM 1243 C CA . ALA A 1 171 ? -5.371 8.383 9.844 1 88.38 171 ALA A CA 1
ATOM 1244 C C . ALA A 1 171 ? -4.152 9.25 10.156 1 88.38 171 ALA A C 1
ATOM 1246 O O . ALA A 1 171 ? -3.762 10.094 9.344 1 88.38 171 ALA A O 1
ATOM 1247 N N . LEU A 1 172 ? -3.674 9.047 11.312 1 89.56 172 LEU A N 1
ATOM 1248 C CA . LEU A 1 172 ? -2.445 9.719 11.727 1 89.56 172 LEU A CA 1
ATOM 1249 C C . LEU A 1 172 ? -1.233 9.117 11.031 1 89.56 172 LEU A C 1
ATOM 1251 O O . LEU A 1 172 ? -1.064 7.891 11.023 1 89.56 172 LEU A O 1
ATOM 1255 N N . VAL A 1 173 ? -0.511 9.938 10.344 1 86.56 173 VAL A N 1
ATOM 1256 C CA . VAL A 1 173 ? 0.771 9.531 9.773 1 86.56 173 VAL A CA 1
ATOM 1257 C C . VAL A 1 173 ? 1.91 10.18 10.555 1 86.56 173 VAL A C 1
ATOM 1259 O O . VAL A 1 173 ? 2.004 11.406 10.625 1 86.56 173 VAL A O 1
ATOM 1262 N N . ASP A 1 174 ? 2.711 9.422 11.078 1 83.81 174 ASP A N 1
ATOM 1263 C CA . ASP A 1 174 ? 3.852 9.93 11.836 1 83.81 174 ASP A CA 1
ATOM 1264 C C . ASP A 1 174 ? 5.09 10.055 10.953 1 83.81 174 ASP A C 1
ATOM 1266 O O . ASP A 1 174 ? 5.77 9.062 10.68 1 83.81 174 ASP A O 1
ATOM 1270 N N . THR A 1 175 ? 5.445 11.211 10.625 1 85.44 175 THR A N 1
ATOM 1271 C CA . THR A 1 175 ? 6.582 11.43 9.734 1 85.44 175 THR A CA 1
ATOM 1272 C C . THR A 1 175 ? 7.891 11.078 10.438 1 85.44 175 THR A C 1
ATOM 1274 O O . THR A 1 175 ? 8.914 10.867 9.789 1 85.44 175 THR A O 1
ATOM 1277 N N . LYS A 1 176 ? 7.867 11.07 11.711 1 79.38 176 LYS A N 1
ATOM 1278 C CA . LYS A 1 176 ? 9.07 10.766 12.469 1 79.38 176 LYS A CA 1
ATOM 1279 C C . LYS A 1 176 ? 9.477 9.305 12.297 1 79.38 176 LYS A C 1
ATOM 1281 O O . LYS A 1 176 ? 10.625 8.945 12.562 1 79.38 176 LYS A O 1
ATOM 1286 N N . SER A 1 177 ? 8.539 8.531 11.883 1 76.12 177 SER A N 1
ATOM 1287 C CA . SER A 1 177 ? 8.812 7.117 11.648 1 76.12 177 SER A CA 1
ATOM 1288 C C . SER A 1 177 ? 9.258 6.871 10.211 1 76.12 177 SER A C 1
ATOM 1290 O O . SER A 1 177 ? 9.602 5.746 9.844 1 76.12 177 SER A O 1
ATOM 1292 N N . GLY A 1 178 ? 9.289 7.93 9.445 1 76.19 178 GLY A N 1
ATOM 1293 C CA . GLY A 1 178 ? 9.68 7.809 8.047 1 76.19 178 GLY A CA 1
ATOM 1294 C C . GLY A 1 178 ? 10.992 8.5 7.734 1 76.19 178 GLY A C 1
ATOM 1295 O O . GLY A 1 178 ? 11.859 8.625 8.602 1 76.19 178 GLY A O 1
ATOM 1296 N N . ALA A 1 179 ? 11.141 8.844 6.492 1 75.69 179 ALA A N 1
ATOM 1297 C CA . ALA A 1 179 ? 12.352 9.531 6.031 1 75.69 179 ALA A CA 1
ATOM 1298 C C . ALA A 1 179 ? 12.438 10.938 6.621 1 75.69 179 ALA A C 1
ATOM 1300 O O . ALA A 1 179 ? 11.438 11.664 6.676 1 75.69 179 ALA A O 1
ATOM 1301 N N . PRO A 1 180 ? 13.562 11.266 7.078 1 83.25 180 PRO A N 1
ATOM 1302 C CA . PRO A 1 180 ? 13.719 12.625 7.609 1 83.25 180 PRO A CA 1
ATOM 1303 C C . PRO A 1 180 ? 13.484 13.703 6.551 1 83.25 180 PRO A C 1
ATOM 1305 O O . PRO A 1 180 ? 13.633 13.438 5.355 1 83.25 180 PRO A O 1
ATOM 1308 N N . GLY A 1 181 ? 13.039 14.852 6.992 1 91.19 181 GLY A N 1
ATOM 1309 C CA . GLY A 1 181 ? 12.93 15.992 6.105 1 91.19 181 GLY A CA 1
ATOM 1310 C C . GLY A 1 181 ? 11.523 16.203 5.562 1 91.19 181 GLY A C 1
ATOM 1311 O O . GLY A 1 181 ? 11.344 16.844 4.531 1 91.19 181 GLY A O 1
ATOM 1312 N N . THR A 1 182 ? 10.586 15.602 6.254 1 93.75 182 THR A N 1
ATOM 1313 C CA . THR A 1 182 ? 9.211 15.695 5.785 1 93.75 182 THR A CA 1
ATOM 1314 C C . THR A 1 182 ? 8.328 16.375 6.828 1 93.75 182 THR A C 1
ATOM 1316 O O . THR A 1 182 ? 8.445 16.109 8.023 1 93.75 182 THR A O 1
ATOM 1319 N N . LEU A 1 183 ? 7.543 17.328 6.43 1 96 183 LEU A N 1
ATOM 1320 C CA . LEU A 1 183 ? 6.477 17.922 7.23 1 96 183 LEU A CA 1
ATOM 1321 C C . LEU A 1 183 ? 5.113 17.656 6.602 1 96 183 LEU A C 1
ATOM 1323 O O . LEU A 1 183 ? 4.895 17.953 5.43 1 96 183 LEU A O 1
ATOM 1327 N N . LEU A 1 184 ? 4.281 17.016 7.348 1 95.5 184 LEU A N 1
ATOM 1328 C CA . LEU A 1 184 ? 2.908 16.734 6.941 1 95.5 184 LEU A CA 1
ATOM 1329 C C . LEU A 1 184 ? 1.923 17.531 7.801 1 95.5 184 LEU A C 1
ATOM 1331 O O . LEU A 1 184 ? 1.874 17.344 9.016 1 95.5 184 LEU A O 1
ATOM 1335 N N . SER A 1 185 ? 1.196 18.406 7.156 1 96.06 185 SER A N 1
ATOM 1336 C CA . SER A 1 185 ? 0.195 19.219 7.844 1 96.06 185 SER A CA 1
ATOM 1337 C C . SER A 1 185 ? -1.217 18.844 7.414 1 96.06 185 SER A C 1
ATOM 1339 O O . SER A 1 185 ? -1.5 18.734 6.219 1 96.06 185 SER A O 1
ATOM 1341 N N . TYR A 1 186 ? -2.039 18.594 8.359 1 93.56 186 TYR A N 1
ATOM 1342 C CA . TYR A 1 186 ? -3.453 18.312 8.141 1 93.56 186 TYR A CA 1
ATOM 1343 C C . TYR A 1 186 ? -4.312 19.516 8.492 1 93.56 186 TYR A C 1
ATOM 1345 O O . TYR A 1 186 ? -4.047 20.219 9.484 1 93.56 186 TYR A O 1
ATOM 1353 N N . SER A 1 187 ? -5.348 19.641 7.758 1 95 187 SER A N 1
ATOM 1354 C CA . SER A 1 187 ? -6.258 20.75 8.023 1 95 187 SER A CA 1
ATOM 1355 C C . SER A 1 187 ? -7.098 20.484 9.266 1 95 187 SER A C 1
ATOM 1357 O O . SER A 1 187 ? -7.777 21.391 9.766 1 95 187 SER A O 1
ATOM 1359 N N . THR A 1 188 ? -7.059 19.266 9.758 1 90.62 188 THR A N 1
ATOM 1360 C CA . THR A 1 188 ? -7.746 18.891 10.992 1 90.62 188 THR A CA 1
ATOM 1361 C C . THR A 1 188 ? -7 17.781 11.711 1 90.62 188 THR A C 1
ATOM 1363 O O . THR A 1 188 ? -6.059 17.203 11.164 1 90.62 188 THR A O 1
ATOM 1366 N N . SER A 1 189 ? -7.379 17.578 12.953 1 89.81 189 SER A N 1
ATOM 1367 C CA . SER A 1 189 ? -6.762 16.516 13.727 1 89.81 189 SER A CA 1
ATOM 1368 C C . SER A 1 189 ? -7.109 15.141 13.148 1 89.81 189 SER A C 1
ATOM 1370 O O . SER A 1 189 ? -8.172 14.961 12.562 1 89.81 189 SER A O 1
ATOM 1372 N N . PRO A 1 190 ? -6.18 14.18 13.375 1 84.19 190 PRO A N 1
ATOM 1373 C CA . PRO A 1 190 ? -6.516 12.82 12.945 1 84.19 190 PRO A CA 1
ATOM 1374 C C . PRO A 1 190 ? -7.828 12.32 13.539 1 84.19 190 PRO A C 1
ATOM 1376 O O . PRO A 1 190 ? -8.102 12.555 14.719 1 84.19 190 PRO A O 1
ATOM 1379 N N . GLY A 1 191 ? -8.656 11.703 12.633 1 83.31 191 GLY A N 1
ATOM 1380 C CA . GLY A 1 191 ? -9.93 11.156 13.086 1 83.31 191 GLY A CA 1
ATOM 1381 C C . GLY A 1 191 ? -11.047 12.172 13.094 1 83.31 191 GLY A C 1
ATOM 1382 O O . GLY A 1 191 ? -12.211 11.828 13.32 1 83.31 191 GLY A O 1
ATOM 1383 N N . ALA A 1 192 ? -10.664 13.422 12.859 1 83.69 192 ALA A N 1
ATOM 1384 C CA . ALA A 1 192 ? -11.68 14.469 12.797 1 83.69 192 ALA A CA 1
ATOM 1385 C C . ALA A 1 192 ? -11.914 14.922 11.359 1 83.69 192 ALA A C 1
ATOM 1387 O O . ALA A 1 192 ? -11.18 14.539 10.453 1 83.69 192 ALA A O 1
ATOM 1388 N N . GLU A 1 193 ? -12.977 15.664 11.172 1 81.69 193 GLU A N 1
ATOM 1389 C CA . GLU A 1 193 ? -13.352 16.125 9.836 1 81.69 193 GLU A CA 1
ATOM 1390 C C . GLU A 1 193 ? -13.016 17.609 9.656 1 81.69 193 GLU A C 1
ATOM 1392 O O . GLU A 1 193 ? -12.992 18.359 10.625 1 81.69 193 GLU A O 1
ATOM 1397 N N . ALA A 1 194 ? -12.711 17.922 8.422 1 85.75 194 ALA A N 1
ATOM 1398 C CA . ALA A 1 194 ? -12.43 19.312 8.062 1 85.75 194 ALA A CA 1
ATOM 1399 C C . ALA A 1 194 ? -13.602 19.938 7.312 1 85.75 194 ALA A C 1
ATOM 1401 O O . ALA A 1 194 ? -14.258 19.266 6.504 1 85.75 194 ALA A O 1
ATOM 1402 N N . GLU A 1 195 ? -13.797 21.219 7.566 1 82.81 195 GLU A N 1
ATOM 1403 C CA . GLU A 1 195 ? -14.891 21.938 6.93 1 82.81 195 GLU A CA 1
ATOM 1404 C C . GLU A 1 195 ? -14.445 22.594 5.621 1 82.81 195 GLU A C 1
ATOM 1406 O O . GLU A 1 195 ? -13.305 23.031 5.504 1 82.81 195 GLU A O 1
ATOM 1411 N N . ASP A 1 196 ? -15.328 22.625 4.641 1 82.75 196 ASP A N 1
ATOM 1412 C CA . ASP A 1 196 ? -15.078 23.344 3.4 1 82.75 196 ASP A CA 1
ATOM 1413 C C . ASP A 1 196 ? -15.156 24.859 3.621 1 82.75 196 ASP A C 1
ATOM 1415 O O . ASP A 1 196 ? -14.414 25.625 2.994 1 82.75 196 ASP A O 1
ATOM 1419 N N . GLY A 1 197 ? -16.031 25.203 4.586 1 81.75 197 GLY A N 1
ATOM 1420 C CA . GLY A 1 197 ? -16.219 26.594 4.93 1 81.75 197 GLY A CA 1
ATOM 1421 C C . GLY A 1 197 ? -17.312 27.266 4.121 1 81.75 197 GLY A C 1
ATOM 1422 O O . GLY A 1 197 ? -17.766 26.719 3.107 1 81.75 197 GLY A O 1
ATOM 1423 N N . GLY A 1 198 ? -17.781 28.375 4.59 1 82.5 198 GLY A N 1
ATOM 1424 C CA . GLY A 1 198 ? -18.875 29.094 3.961 1 82.5 198 GLY A CA 1
ATOM 1425 C C . GLY A 1 198 ? -18.422 30.234 3.08 1 82.5 198 GLY A C 1
ATOM 1426 O O . GLY A 1 198 ? -19.203 30.797 2.311 1 82.5 198 GLY A O 1
ATOM 1427 N N . GLY A 1 199 ? -17.172 30.547 3.145 1 88.19 199 GLY A N 1
ATOM 1428 C CA . GLY A 1 199 ? -16.609 31.609 2.342 1 88.19 199 GLY A CA 1
ATOM 1429 C C . GLY A 1 199 ? -15.961 31.125 1.061 1 88.19 199 GLY A C 1
ATOM 1430 O O . GLY A 1 199 ? -16.359 30.094 0.516 1 88.19 199 GLY A O 1
ATOM 1431 N N . THR A 1 200 ? -15.023 31.938 0.505 1 92 200 THR A N 1
ATOM 1432 C CA . THR A 1 200 ? -14.383 31.641 -0.769 1 92 200 THR A CA 1
ATOM 1433 C C . THR A 1 200 ? -13.266 30.625 -0.584 1 92 200 THR A C 1
ATOM 1435 O O . THR A 1 200 ? -12.844 29.969 -1.546 1 92 200 THR A O 1
ATOM 1438 N N . ASN A 1 201 ? -12.781 30.578 0.618 1 95.19 201 ASN A N 1
ATOM 1439 C CA . ASN A 1 201 ? -11.742 29.609 0.963 1 95.19 201 ASN A CA 1
ATOM 1440 C C . ASN A 1 201 ? -12.102 28.828 2.227 1 95.19 201 ASN A C 1
ATOM 1442 O O . ASN A 1 201 ? -12.914 29.281 3.031 1 95.19 201 ASN A O 1
ATOM 1446 N N . SER A 1 202 ? -11.539 27.672 2.367 1 95.69 202 SER A N 1
ATOM 1447 C CA . SER A 1 202 ? -11.711 26.891 3.588 1 95.69 202 SER A CA 1
ATOM 1448 C C . SER A 1 202 ? -11.078 27.594 4.785 1 95.69 202 SER A C 1
ATOM 1450 O O . SER A 1 202 ? -10.227 28.469 4.621 1 95.69 202 SER A O 1
ATOM 1452 N N . PRO A 1 203 ? -11.531 27.219 5.98 1 95.62 203 PRO A N 1
ATOM 1453 C CA . PRO A 1 203 ? -10.906 27.797 7.172 1 95.62 203 PRO A CA 1
ATOM 1454 C C . PRO A 1 203 ? -9.398 27.578 7.207 1 95.62 203 PRO A C 1
ATOM 1456 O O . PRO A 1 203 ? -8.648 28.484 7.594 1 95.62 203 PRO A O 1
ATOM 1459 N N . TYR A 1 204 ? -8.953 26.453 6.84 1 96.94 204 TYR A N 1
ATOM 1460 C CA . TYR A 1 204 ? -7.523 26.141 6.844 1 96.94 204 TYR A CA 1
ATOM 1461 C C . TYR A 1 204 ? -6.77 27.031 5.863 1 96.94 204 TYR A C 1
ATOM 1463 O O . TYR A 1 204 ? -5.758 27.641 6.223 1 96.94 204 TYR A O 1
ATOM 1471 N N . THR A 1 205 ? -7.258 27.094 4.621 1 97.56 205 THR A N 1
ATOM 1472 C CA . THR A 1 205 ? -6.617 27.906 3.592 1 97.56 205 THR A CA 1
ATOM 1473 C C . THR A 1 205 ? -6.617 29.375 3.988 1 97.56 205 THR A C 1
ATOM 1475 O O . THR A 1 205 ? -5.609 30.062 3.832 1 97.56 205 THR A O 1
ATOM 1478 N N . THR A 1 206 ? -7.746 29.844 4.535 1 97.5 206 THR A N 1
ATOM 1479 C CA . THR A 1 206 ? -7.844 31.234 4.977 1 97.5 206 THR A CA 1
ATOM 1480 C C . THR A 1 206 ? -6.77 31.547 6.02 1 97.5 206 THR A C 1
ATOM 1482 O O . THR A 1 206 ? -6.086 32.562 5.926 1 97.5 206 THR A O 1
ATOM 1485 N N . ALA A 1 207 ? -6.629 30.656 6.926 1 97.81 207 ALA A N 1
ATOM 1486 C CA . ALA A 1 207 ? -5.645 30.844 7.988 1 97.81 207 ALA A CA 1
ATOM 1487 C C . ALA A 1 207 ? -4.223 30.781 7.438 1 97.81 207 ALA A C 1
ATOM 1489 O O . ALA A 1 207 ? -3.359 31.562 7.844 1 97.81 207 ALA A O 1
ATOM 1490 N N . LEU A 1 208 ? -3.959 29.891 6.559 1 98.06 208 LEU A N 1
ATOM 1491 C CA . LEU A 1 208 ? -2.629 29.719 5.984 1 98.06 208 LEU A CA 1
ATOM 1492 C C . LEU A 1 208 ? -2.234 30.938 5.156 1 98.06 208 LEU A C 1
ATOM 1494 O O . LEU A 1 208 ? -1.074 31.359 5.176 1 98.06 208 LEU A O 1
ATOM 1498 N N . LEU A 1 209 ? -3.178 31.516 4.438 1 97.88 209 LEU A N 1
ATOM 1499 C CA . LEU A 1 209 ? -2.908 32.719 3.627 1 97.88 209 LEU A CA 1
ATOM 1500 C C . LEU A 1 209 ? -2.502 33.875 4.504 1 97.88 209 LEU A C 1
ATOM 1502 O O . LEU A 1 209 ? -1.656 34.688 4.113 1 97.88 209 LEU A O 1
ATOM 1506 N N . LYS A 1 210 ? -3.08 33.938 5.637 1 97.12 210 LYS A N 1
ATOM 1507 C CA . LYS A 1 210 ? -2.762 35.031 6.555 1 97.12 210 LYS A CA 1
ATOM 1508 C C . LYS A 1 210 ? -1.417 34.812 7.238 1 97.12 210 LYS A C 1
ATOM 1510 O O . LYS A 1 210 ? -0.52 35.625 7.164 1 97.12 210 LYS A O 1
ATOM 1515 N N . ALA A 1 211 ? -1.235 33.625 7.816 1 96.94 211 ALA A N 1
ATOM 1516 C CA . ALA A 1 211 ? -0.025 33.344 8.578 1 96.94 211 ALA A CA 1
ATOM 1517 C C . ALA A 1 211 ? 1.177 33.156 7.652 1 96.94 211 ALA A C 1
ATOM 1519 O O . ALA A 1 211 ? 2.299 33.531 8.008 1 96.94 211 ALA A O 1
ATOM 1520 N N . GLY A 1 212 ? 0.952 32.656 6.508 1 95.88 212 GLY A N 1
ATOM 1521 C CA . GLY A 1 212 ? 2.023 32.375 5.57 1 95.88 212 GLY A CA 1
ATOM 1522 C C . GLY A 1 212 ? 2.691 33.625 5.023 1 95.88 212 GLY A C 1
ATOM 1523 O O . GLY A 1 212 ? 3.838 33.562 4.57 1 95.88 212 GLY A O 1
ATOM 1524 N N . ARG A 1 213 ? 2.086 34.688 5.098 1 94.94 213 ARG A N 1
ATOM 1525 C CA . ARG A 1 213 ? 2.609 35.938 4.52 1 94.94 213 ARG A CA 1
ATOM 1526 C C . ARG A 1 213 ? 3.438 36.719 5.539 1 94.94 213 ARG A C 1
ATOM 1528 O O . ARG A 1 213 ? 4.074 37.719 5.195 1 94.94 213 ARG A O 1
ATOM 1535 N N . GLU A 1 214 ? 3.389 36.25 6.699 1 93.69 214 GLU A N 1
ATOM 1536 C CA . GLU A 1 214 ? 4.188 36.906 7.715 1 93.69 214 GLU A CA 1
ATOM 1537 C C . GLU A 1 214 ? 5.676 36.656 7.504 1 93.69 214 GLU A C 1
ATOM 1539 O O . GLU A 1 214 ? 6.117 35.531 7.445 1 93.69 214 GLU A O 1
ATOM 1544 N N . ASN A 1 215 ? 6.469 37.688 7.531 1 92.75 215 ASN A N 1
ATOM 1545 C CA . ASN A 1 215 ? 7.898 37.594 7.25 1 92.75 215 ASN A CA 1
ATOM 1546 C C . ASN A 1 215 ? 8.664 37 8.43 1 92.75 215 ASN A C 1
ATOM 1548 O O . ASN A 1 215 ? 8.359 37.312 9.586 1 92.75 215 ASN A O 1
ATOM 1552 N N . GLY A 1 216 ? 9.562 36.125 8.094 1 91.31 216 GLY A N 1
ATOM 1553 C CA . GLY A 1 216 ? 10.531 35.656 9.062 1 91.31 216 GLY A CA 1
ATOM 1554 C C . GLY A 1 216 ? 9.984 34.562 9.953 1 91.31 216 GLY A C 1
ATOM 1555 O O . GLY A 1 216 ? 10.664 34.125 10.883 1 91.31 216 GLY A O 1
ATOM 1556 N N . LEU A 1 217 ? 8.828 34.125 9.688 1 92.81 217 LEU A N 1
ATOM 1557 C CA . LEU A 1 217 ? 8.219 33.094 10.516 1 92.81 217 LEU A CA 1
ATOM 1558 C C . LEU A 1 217 ? 8.633 31.703 10.039 1 92.81 217 LEU A C 1
ATOM 1560 O O . LEU A 1 217 ? 8.5 31.375 8.852 1 92.81 217 LEU A O 1
ATOM 1564 N N . LYS A 1 218 ? 9.172 30.938 10.961 1 93.94 218 LYS A N 1
ATOM 1565 C CA . LYS A 1 218 ? 9.422 29.531 10.641 1 93.94 218 LYS A CA 1
ATOM 1566 C C . LYS A 1 218 ? 8.125 28.781 10.383 1 93.94 218 LYS A C 1
ATOM 1568 O O . LYS A 1 218 ? 7.082 29.125 10.945 1 93.94 218 LYS A O 1
ATOM 1573 N N . ILE A 1 219 ? 8.18 27.766 9.602 1 95.5 219 ILE A N 1
ATOM 1574 C CA . ILE A 1 219 ? 6.969 27.062 9.18 1 95.5 219 ILE A CA 1
ATOM 1575 C C . ILE A 1 219 ? 6.266 26.469 10.391 1 95.5 219 ILE A C 1
ATOM 1577 O O . ILE A 1 219 ? 5.035 26.391 10.438 1 95.5 219 ILE A O 1
ATOM 1581 N N . GLU A 1 220 ? 6.996 26.016 11.391 1 93.06 220 GLU A N 1
ATOM 1582 C CA . GLU A 1 220 ? 6.395 25.469 12.602 1 93.06 220 GLU A CA 1
ATOM 1583 C C . GLU A 1 220 ? 5.539 26.516 13.312 1 93.06 220 GLU A C 1
ATOM 1585 O O . GLU A 1 220 ? 4.449 26.219 13.797 1 93.06 220 GLU A O 1
ATOM 1590 N N . ASP A 1 221 ? 6.059 27.734 13.391 1 93.94 221 ASP A N 1
ATOM 1591 C CA . ASP A 1 221 ? 5.305 28.828 14 1 93.94 221 ASP A CA 1
ATOM 1592 C C . ASP A 1 221 ? 4.125 29.234 13.125 1 93.94 221 ASP A C 1
ATOM 1594 O O . ASP A 1 221 ? 3.066 29.609 13.633 1 93.94 221 ASP A O 1
ATOM 1598 N N . THR A 1 222 ? 4.363 29.219 11.812 1 96.25 222 THR A N 1
ATOM 1599 C CA . THR A 1 222 ? 3.256 29.469 10.891 1 96.25 222 THR A CA 1
ATOM 1600 C C . THR A 1 222 ? 2.104 28.5 11.164 1 96.25 222 THR A C 1
ATOM 1602 O O . THR A 1 222 ? 0.95 28.922 11.273 1 96.25 222 THR A O 1
ATOM 1605 N N . LEU A 1 223 ? 2.414 27.234 11.328 1 96.62 223 LEU A N 1
ATOM 1606 C CA . LEU A 1 223 ? 1.387 26.219 11.5 1 96.62 223 LEU A CA 1
ATOM 1607 C C . LEU A 1 223 ? 0.748 26.312 12.875 1 96.62 223 LEU A C 1
ATOM 1609 O O . LEU A 1 223 ? -0.427 25.969 13.047 1 96.62 223 LEU A O 1
ATOM 1613 N N . LYS A 1 224 ? 1.458 26.828 13.891 1 95.62 224 LYS A N 1
ATOM 1614 C CA . LYS A 1 224 ? 0.857 27.141 15.188 1 95.62 224 LYS A CA 1
ATOM 1615 C C . LYS A 1 224 ? -0.234 28.188 15.055 1 95.62 224 LYS A C 1
ATOM 1617 O O . LYS A 1 224 ? -1.317 28.047 15.625 1 95.62 224 LYS A O 1
ATOM 1622 N N . ARG A 1 225 ? 0.09 29.188 14.352 1 96.69 225 ARG A N 1
ATOM 1623 C CA . ARG A 1 225 ? -0.875 30.266 14.148 1 96.69 225 ARG A CA 1
ATOM 1624 C C . ARG A 1 225 ? -2.078 29.766 13.352 1 96.69 225 ARG A C 1
ATOM 1626 O O . ARG A 1 225 ? -3.215 30.156 13.625 1 96.69 225 ARG A O 1
ATOM 1633 N N . VAL A 1 226 ? -1.792 28.969 12.328 1 97.75 226 VAL A N 1
ATOM 1634 C CA . VAL A 1 226 ? -2.869 28.391 11.531 1 97.75 226 VAL A CA 1
ATOM 1635 C C . VAL A 1 226 ? -3.781 27.547 12.422 1 97.75 226 VAL A C 1
ATOM 1637 O O . VAL A 1 226 ? -5.008 27.656 12.336 1 97.75 226 VAL A O 1
ATOM 1640 N N . ARG A 1 227 ? -3.197 26.672 13.25 1 97.19 227 ARG A N 1
ATOM 1641 C CA . ARG A 1 227 ? -3.949 25.812 14.156 1 97.19 227 ARG A CA 1
ATOM 1642 C C . ARG A 1 227 ? -4.883 26.625 15.039 1 97.19 227 ARG A C 1
ATOM 1644 O O . ARG A 1 227 ? -6.07 26.328 15.148 1 97.19 227 ARG A O 1
ATOM 1651 N N . LEU A 1 228 ? -4.375 27.719 15.641 1 96.12 228 LEU A N 1
ATOM 1652 C CA . LEU A 1 228 ? -5.164 28.562 16.516 1 96.12 228 LEU A CA 1
ATOM 1653 C C . LEU A 1 228 ? -6.273 29.266 15.75 1 96.12 228 LEU A C 1
ATOM 1655 O O . LEU A 1 228 ? -7.418 29.312 16.203 1 96.12 228 LEU A O 1
ATOM 1659 N N . ALA A 1 229 ? -5.926 29.812 14.633 1 97.12 229 ALA A N 1
ATOM 1660 C CA . ALA A 1 229 ? -6.887 30.578 13.836 1 97.12 229 ALA A CA 1
ATOM 1661 C C . ALA A 1 229 ? -8.047 29.688 13.383 1 97.12 229 ALA A C 1
ATOM 1663 O O . ALA A 1 229 ? -9.203 30.094 13.43 1 97.12 229 ALA A O 1
ATOM 1664 N N . VAL A 1 230 ? -7.77 28.469 12.891 1 96.88 230 VAL A N 1
ATOM 1665 C CA . VAL A 1 230 ? -8.805 27.547 12.43 1 96.88 230 VAL A CA 1
ATOM 1666 C C . VAL A 1 230 ? -9.68 27.125 13.602 1 96.88 230 VAL A C 1
ATOM 1668 O O . VAL A 1 230 ? -10.906 27.094 13.484 1 96.88 230 VAL A O 1
ATOM 1671 N N . HIS A 1 231 ? -9 26.781 14.734 1 95.5 231 HIS A N 1
ATOM 1672 C CA . HIS A 1 231 ? -9.734 26.391 15.93 1 95.5 231 HIS A CA 1
ATOM 1673 C C . HIS A 1 231 ? -10.734 27.469 16.344 1 95.5 231 HIS A C 1
ATOM 1675 O O . HIS A 1 231 ? -11.891 27.172 16.641 1 95.5 231 HIS A O 1
ATOM 1681 N N . GLN A 1 232 ? -10.328 28.719 16.312 1 94.38 232 GLN A N 1
ATOM 1682 C CA . GLN A 1 232 ? -11.172 29.844 16.703 1 94.38 232 GLN A CA 1
ATOM 1683 C C . GLN A 1 232 ? -12.273 30.094 15.68 1 94.38 232 GLN A C 1
ATOM 1685 O O . GLN A 1 232 ? -13.438 30.281 16.047 1 94.38 232 GLN A O 1
ATOM 1690 N N . ALA A 1 233 ? -11.922 30 14.445 1 94.56 233 ALA A N 1
ATOM 1691 C CA . ALA A 1 233 ? -12.883 30.281 13.375 1 94.56 233 ALA A CA 1
ATOM 1692 C C . ALA A 1 233 ? -13.992 29.234 13.352 1 94.56 233 ALA A C 1
ATOM 1694 O O . ALA A 1 233 ? -15.109 29.516 12.906 1 94.56 233 ALA A O 1
ATOM 1695 N N . THR A 1 234 ? -13.695 28.062 13.812 1 93.62 234 THR A N 1
ATOM 1696 C CA . THR A 1 234 ? -14.664 26.969 13.75 1 93.62 234 THR A CA 1
ATOM 1697 C C . THR A 1 234 ? -15.203 26.656 15.141 1 93.62 234 THR A C 1
ATOM 1699 O O . THR A 1 234 ? -15.891 25.641 15.336 1 93.62 234 THR A O 1
ATOM 1702 N N . LYS A 1 235 ? -14.828 27.422 16.156 1 90.81 235 LYS A N 1
ATOM 1703 C CA . LYS A 1 235 ? -15.266 27.266 17.531 1 90.81 235 LYS A CA 1
ATOM 1704 C C . LYS A 1 235 ? -14.922 25.875 18.078 1 90.81 235 LYS A C 1
ATOM 1706 O O . LYS A 1 235 ? -15.766 25.219 18.688 1 90.81 235 LYS A O 1
ATOM 1711 N N . GLY A 1 236 ? -13.719 25.438 17.609 1 89.69 236 GLY A N 1
ATOM 1712 C CA . GLY A 1 236 ? -13.18 24.234 18.203 1 89.69 236 GLY A CA 1
ATOM 1713 C C . GLY A 1 236 ? -13.562 22.984 17.438 1 89.69 236 GLY A C 1
ATOM 1714 O O . GLY A 1 236 ? -13.055 21.891 17.719 1 89.69 236 GLY A O 1
ATOM 1715 N N . ARG A 1 237 ? -14.344 23.078 16.344 1 89.62 237 ARG A N 1
ATOM 1716 C CA . ARG A 1 237 ? -14.789 21.891 15.602 1 89.62 237 ARG A CA 1
ATOM 1717 C C . ARG A 1 237 ? -13.656 21.328 14.75 1 89.62 237 ARG A C 1
ATOM 1719 O O . ARG A 1 237 ? -13.641 20.125 14.445 1 89.62 237 ARG A O 1
ATOM 1726 N N . GLN A 1 238 ? -12.766 22.156 14.406 1 93 238 GLN A N 1
ATOM 1727 C CA . GLN A 1 238 ? -11.641 21.797 13.547 1 93 238 GLN A CA 1
ATOM 1728 C C . GLN A 1 238 ? -10.328 22.328 14.109 1 93 238 GLN A C 1
ATOM 1730 O O . GLN A 1 238 ? -10.195 23.531 14.359 1 93 238 GLN A O 1
ATOM 1735 N N . THR A 1 239 ? -9.406 21.469 14.344 1 94.69 239 THR A N 1
ATOM 1736 C CA . THR A 1 239 ? -8.078 21.844 14.828 1 94.69 239 THR A CA 1
ATOM 1737 C C . THR A 1 239 ? -6.992 21.172 13.992 1 94.69 239 THR A C 1
ATOM 1739 O O . THR A 1 239 ? -6.734 19.984 14.133 1 94.69 239 THR A O 1
ATOM 1742 N N . PRO A 1 240 ? -6.301 21.938 13.203 1 95.62 240 PRO A N 1
ATOM 1743 C CA . PRO A 1 240 ? -5.227 21.375 12.383 1 95.62 240 PRO A CA 1
ATOM 1744 C C . PRO A 1 240 ? -4.145 20.688 13.211 1 95.62 240 PRO A C 1
ATOM 1746 O O . PRO A 1 240 ? -3.963 21.016 14.383 1 95.62 240 PRO A O 1
ATOM 1749 N N . TRP A 1 241 ? -3.518 19.781 12.57 1 92.19 241 TRP A N 1
ATOM 1750 C CA . TRP A 1 241 ? -2.441 19 13.188 1 92.19 241 TRP A CA 1
ATOM 1751 C C . TRP A 1 241 ? -1.298 18.781 12.195 1 92.19 241 TRP A C 1
ATOM 1753 O O . TRP A 1 241 ? -1.495 18.859 10.984 1 92.19 241 TRP A O 1
ATOM 1763 N N . GLU A 1 242 ? -0.075 18.641 12.75 1 93.69 242 GLU A N 1
ATOM 1764 C CA . GLU A 1 242 ? 1.06 18.375 11.875 1 93.69 242 GLU A CA 1
ATOM 1765 C C . GLU A 1 242 ? 2.033 17.391 12.508 1 93.69 242 GLU A C 1
ATOM 1767 O O . GLU A 1 242 ? 2.055 17.219 13.727 1 93.69 242 GLU A O 1
ATOM 1772 N N . SER A 1 243 ? 2.652 16.672 11.711 1 91.25 243 SER A N 1
ATOM 1773 C CA . SER A 1 243 ? 3.805 15.836 12.031 1 91.25 243 SER A CA 1
ATOM 1774 C C . SER A 1 243 ? 5.031 16.25 11.219 1 91.25 243 SER A C 1
ATOM 1776 O O . SER A 1 243 ? 4.977 16.312 9.992 1 91.25 243 SER A O 1
ATOM 1778 N N . SER A 1 244 ? 6.137 16.516 11.953 1 91.69 244 SER A N 1
ATOM 1779 C CA . SER A 1 244 ? 7.297 17.047 11.25 1 91.69 244 SER A CA 1
ATOM 1780 C C . SER A 1 244 ? 8.562 16.281 11.602 1 91.69 244 SER A C 1
ATOM 1782 O O . SER A 1 244 ? 8.766 15.898 12.758 1 91.69 244 SER A O 1
ATOM 1784 N N . SER A 1 245 ? 9.328 15.969 10.609 1 88.69 245 SER A N 1
ATOM 1785 C CA . SER A 1 245 ? 10.688 15.461 10.742 1 88.69 245 SER A CA 1
ATOM 1786 C C . SER A 1 245 ? 11.688 16.344 10 1 88.69 245 SER A C 1
ATOM 1788 O O . SER A 1 245 ? 12.703 15.852 9.508 1 88.69 245 SER A O 1
ATOM 1790 N N . LEU A 1 246 ? 11.312 17.625 9.867 1 90.5 246 LEU A N 1
ATOM 1791 C CA . LEU A 1 246 ? 12.195 18.562 9.18 1 90.5 246 LEU A CA 1
ATOM 1792 C C . LEU A 1 246 ? 13.523 18.703 9.922 1 90.5 246 LEU A C 1
ATOM 1794 O O . LEU A 1 246 ? 13.547 18.734 11.156 1 90.5 246 LEU A O 1
ATOM 1798 N N . VAL A 1 247 ? 14.555 18.766 9.141 1 84.56 247 VAL A N 1
ATOM 1799 C CA . VAL A 1 247 ? 15.891 18.969 9.703 1 84.56 247 VAL A CA 1
ATOM 1800 C C . VAL A 1 247 ? 16.312 20.422 9.523 1 84.56 247 VAL A C 1
ATOM 1802 O O . VAL A 1 247 ? 16.859 21.031 10.438 1 84.56 247 VAL A O 1
ATOM 1805 N N . ASP A 1 248 ? 15.945 20.938 8.414 1 86.12 248 ASP A N 1
ATOM 1806 C CA . ASP A 1 248 ? 16.281 22.328 8.086 1 86.12 248 ASP A CA 1
ATOM 1807 C C . ASP A 1 248 ? 15.102 23.25 8.367 1 86.12 248 ASP A C 1
ATOM 1809 O O . ASP A 1 248 ? 13.945 22.844 8.258 1 86.12 248 ASP A O 1
ATOM 1813 N N . ASP A 1 249 ? 15.469 24.453 8.688 1 89.69 249 ASP A N 1
ATOM 1814 C CA . ASP A 1 249 ? 14.438 25.469 8.859 1 89.69 249 ASP A CA 1
ATOM 1815 C C . ASP A 1 249 ? 13.859 25.906 7.508 1 89.69 249 ASP A C 1
ATOM 1817 O O . ASP A 1 249 ? 14.57 25.906 6.5 1 89.69 249 ASP A O 1
ATOM 1821 N N . PHE A 1 250 ? 12.656 26.203 7.566 1 93.69 250 PHE A N 1
ATOM 1822 C CA . PHE A 1 250 ? 12 26.734 6.375 1 93.69 250 PHE A CA 1
ATOM 1823 C C . PHE A 1 250 ? 11.125 27.938 6.719 1 93.69 250 PHE A C 1
ATOM 1825 O O . PHE A 1 250 ? 10.453 27.938 7.75 1 93.69 250 PHE A O 1
ATOM 1832 N N . GLN A 1 251 ? 11.227 28.953 5.871 1 95 251 GLN A N 1
ATOM 1833 C CA . GLN A 1 251 ? 10.383 30.141 5.926 1 95 251 GLN A CA 1
ATOM 1834 C C . GLN A 1 251 ? 9.82 30.484 4.547 1 95 251 GLN A C 1
ATOM 1836 O O . GLN A 1 251 ? 10.531 30.422 3.543 1 95 251 GLN A O 1
ATOM 1841 N N . PHE A 1 252 ? 8.508 30.812 4.488 1 96.19 252 PHE A N 1
ATOM 1842 C CA . PHE A 1 252 ? 7.941 31.234 3.213 1 96.19 252 PHE A CA 1
ATOM 1843 C C . PHE A 1 252 ? 8.578 32.531 2.736 1 96.19 252 PHE A C 1
ATOM 1845 O O . PHE A 1 252 ? 9 32.625 1.582 1 96.19 252 PHE A O 1
ATOM 1852 N N . PHE A 1 253 ? 8.641 33.531 3.637 1 94.25 253 PHE A N 1
ATOM 1853 C CA . PHE A 1 253 ? 9.227 34.844 3.357 1 94.25 253 PHE A CA 1
ATOM 1854 C C . PHE A 1 253 ? 10.305 35.188 4.379 1 94.25 253 PHE A C 1
ATOM 1856 O O . PHE A 1 253 ? 10.07 35.125 5.586 1 94.25 253 PHE A O 1
ATOM 1863 N N . ALA A 1 254 ? 11.5 35.438 3.908 1 87.19 254 ALA A N 1
ATOM 1864 C CA . ALA A 1 254 ? 12.625 35.75 4.777 1 87.19 254 ALA A CA 1
ATOM 1865 C C . ALA A 1 254 ? 12.398 37.062 5.535 1 87.19 254 ALA A C 1
ATOM 1867 O O . ALA A 1 254 ? 11.648 37.938 5.078 1 87.19 254 ALA A O 1
ATOM 1868 N N . ALA A 1 255 ? 12.922 37.062 6.805 1 78.69 255 ALA A N 1
ATOM 1869 C CA . ALA A 1 255 ? 12.867 38.312 7.582 1 78.69 255 ALA A CA 1
ATOM 1870 C C . ALA A 1 255 ? 13.656 39.406 6.898 1 78.69 255 ALA A C 1
ATOM 1872 O O . ALA A 1 255 ? 14.625 39.156 6.191 1 78.69 255 ALA A O 1
ATOM 1873 N N . SER A 1 256 ? 13.055 40.531 6.594 1 62.38 256 SER A N 1
ATOM 1874 C CA . SER A 1 256 ? 13.883 41.625 6.082 1 62.38 256 SER A CA 1
ATOM 1875 C C . SER A 1 256 ? 15.203 41.719 6.828 1 62.38 256 SER A C 1
ATOM 1877 O O . SER A 1 256 ? 15.477 40.906 7.719 1 62.38 256 SER A O 1
ATOM 1879 N N . ALA A 1 257 ? 15.688 42.812 7.379 1 51.88 257 ALA A N 1
ATOM 1880 C CA . ALA A 1 257 ? 17.016 43.188 7.879 1 51.88 257 ALA A CA 1
ATOM 1881 C C . ALA A 1 257 ? 17.406 42.344 9.078 1 51.88 257 ALA A C 1
ATOM 1883 O O . ALA A 1 257 ? 18.516 42.438 9.586 1 51.88 257 ALA A O 1
ATOM 1884 N N . ALA A 1 258 ? 16.531 42.031 10.016 1 48.81 258 ALA A N 1
ATOM 1885 C CA . ALA A 1 258 ? 17.047 41.688 11.344 1 48.81 258 ALA A CA 1
ATOM 1886 C C . ALA A 1 258 ? 17.516 40.219 11.398 1 48.81 258 ALA A C 1
ATOM 1888 O O . ALA A 1 258 ? 17.078 39.406 10.602 1 48.81 258 ALA A O 1
ATOM 1889 N N . ALA A 1 259 ? 18.688 39.906 12.109 1 48 259 ALA A N 1
ATOM 1890 C CA . ALA A 1 259 ? 19.5 38.719 12.375 1 48 259 ALA A CA 1
ATOM 1891 C C . ALA A 1 259 ? 18.641 37.5 12.719 1 48 259 ALA A C 1
ATOM 1893 O O . ALA A 1 259 ? 17.672 37.625 13.469 1 48 259 ALA A O 1
ATOM 1894 N N . PRO A 1 260 ? 18.719 36.469 11.977 1 49.22 260 PRO A N 1
ATOM 1895 C CA . PRO A 1 260 ? 18.031 35.219 12.297 1 49.22 260 PRO A CA 1
ATOM 1896 C C . PRO A 1 260 ? 18.109 34.875 13.781 1 49.22 260 PRO A C 1
ATOM 1898 O O . PRO A 1 260 ? 19.172 34.969 14.391 1 49.22 260 PRO A O 1
ATOM 1901 N N . THR A 1 261 ? 17.266 35.25 14.625 1 47.53 261 THR A N 1
ATOM 1902 C CA . THR A 1 261 ? 17.375 34.781 16 1 47.53 261 THR A CA 1
ATOM 1903 C C . THR A 1 261 ? 17.391 33.25 16.047 1 47.53 261 THR A C 1
ATOM 1905 O O . THR A 1 261 ? 16.469 32.594 15.57 1 47.53 261 THR A O 1
ATOM 1908 N N . ASP A 1 262 ? 18.516 32.656 15.922 1 49.5 262 ASP A N 1
ATOM 1909 C CA . ASP A 1 262 ? 18.766 31.25 16.125 1 49.5 262 ASP A CA 1
ATOM 1910 C C . ASP A 1 262 ? 18.172 30.766 17.453 1 49.5 262 ASP A C 1
ATOM 1912 O O . ASP A 1 262 ? 18.906 30.328 18.344 1 49.5 262 ASP A O 1
ATOM 1916 N N . THR A 1 263 ? 17.156 31.391 17.891 1 50.94 263 THR A N 1
ATOM 1917 C CA . THR A 1 263 ? 16.703 30.828 19.156 1 50.94 263 THR A CA 1
ATOM 1918 C C . THR A 1 263 ? 16.219 29.391 18.953 1 50.94 263 THR A C 1
ATOM 1920 O O . THR A 1 263 ? 15.328 29.141 18.156 1 50.94 263 THR A O 1
ATOM 1923 N N . PRO A 1 264 ? 17.031 28.5 19.406 1 54.41 264 PRO A N 1
ATOM 1924 C CA . PRO A 1 264 ? 16.594 27.094 19.312 1 54.41 264 PRO A CA 1
ATOM 1925 C C . PRO A 1 264 ? 15.148 26.891 19.719 1 54.41 264 PRO A C 1
ATOM 1927 O O . PRO A 1 264 ? 14.648 27.594 20.609 1 54.41 264 PRO A O 1
ATOM 1930 N N . ALA A 1 265 ? 14.406 26.312 18.891 1 58.91 265 ALA A N 1
ATOM 1931 C CA . ALA A 1 265 ? 13.039 25.938 19.281 1 58.91 265 ALA A CA 1
ATOM 1932 C C . ALA A 1 265 ? 13 25.328 20.672 1 58.91 265 ALA A C 1
ATOM 1934 O O . ALA A 1 265 ? 13.844 24.5 21.016 1 58.91 265 ALA A O 1
ATOM 1935 N N . PRO A 1 266 ? 12.328 25.922 21.594 1 61.44 266 PRO A N 1
ATOM 1936 C CA . PRO A 1 266 ? 12.266 25.344 22.938 1 61.44 266 PRO A CA 1
ATOM 1937 C C . PRO A 1 266 ? 11.875 23.859 22.922 1 61.44 266 PRO A C 1
ATOM 1939 O O . PRO A 1 266 ? 11.148 23.422 22.047 1 61.44 266 PRO A O 1
ATOM 1942 N N . LYS A 1 267 ? 12.586 23.109 23.734 1 74.88 267 LYS A N 1
ATOM 1943 C CA . LYS A 1 267 ? 12.211 21.719 23.969 1 74.88 267 LYS A CA 1
ATOM 1944 C C . LYS A 1 267 ? 10.734 21.609 24.359 1 74.88 267 LYS A C 1
ATOM 1946 O O . LYS A 1 267 ? 10.219 22.438 25.109 1 74.88 267 LYS A O 1
ATOM 1951 N N . PRO A 1 268 ? 10.109 20.656 23.844 1 86.12 268 PRO A N 1
ATOM 1952 C CA . PRO A 1 268 ? 8.711 20.453 24.234 1 86.12 268 PRO A CA 1
ATOM 1953 C C . PRO A 1 268 ? 8.523 20.266 25.734 1 86.12 268 PRO A C 1
ATOM 1955 O O . PRO A 1 268 ? 9.352 19.609 26.375 1 86.12 268 PRO A O 1
ATOM 1958 N N . ARG A 1 269 ? 7.531 20.844 26.266 1 91.31 269 ARG A N 1
ATOM 1959 C CA . ARG A 1 269 ? 7.227 20.734 27.688 1 91.31 269 ARG A CA 1
ATOM 1960 C C . ARG A 1 269 ? 6.566 19.391 28.016 1 91.31 269 ARG A C 1
ATOM 1962 O O . ARG A 1 269 ? 5.758 18.891 27.234 1 91.31 269 ARG A O 1
ATOM 1969 N N . THR A 1 270 ? 6.949 18.875 29.156 1 94.44 270 THR A N 1
ATOM 1970 C CA . THR A 1 270 ? 6.238 17.719 29.688 1 94.44 270 THR A CA 1
ATOM 1971 C C . THR A 1 270 ? 4.887 18.125 30.266 1 94.44 270 THR A C 1
ATOM 1973 O O . THR A 1 270 ? 4.598 19.312 30.391 1 94.44 270 THR A O 1
ATOM 1976 N N . VAL A 1 271 ? 4.102 17.125 30.594 1 96.25 271 VAL A N 1
ATOM 1977 C CA . VAL A 1 271 ? 2.783 17.391 31.172 1 96.25 271 VAL A CA 1
ATOM 1978 C C . VAL A 1 271 ? 2.928 18.188 32.469 1 96.25 271 VAL A C 1
ATOM 1980 O O . VAL A 1 271 ? 2.174 19.141 32.688 1 96.25 271 VAL A O 1
ATOM 1983 N N . GLU A 1 272 ? 3.938 17.859 33.281 1 96.12 272 GLU A N 1
ATOM 1984 C CA . GLU A 1 272 ? 4.168 18.547 34.562 1 96.12 272 GLU A CA 1
ATOM 1985 C C . GLU A 1 272 ? 4.617 19.984 34.344 1 96.12 272 GLU A C 1
ATOM 1987 O O . GLU A 1 272 ? 4.184 20.891 35.062 1 96.12 272 GLU A O 1
ATOM 1992 N N . GLU A 1 273 ? 5.426 20.156 33.375 1 96.31 273 GLU A N 1
ATOM 1993 C CA . GLU A 1 273 ? 5.895 21.5 33.062 1 96.31 273 GLU A CA 1
ATOM 1994 C C . GLU A 1 273 ? 4.758 22.375 32.531 1 96.31 273 GLU A C 1
ATOM 1996 O O . GLU A 1 273 ? 4.68 23.562 32.844 1 96.31 273 GLU A O 1
ATOM 2001 N N . TRP A 1 274 ? 3.926 21.781 31.75 1 96.69 274 TRP A N 1
ATOM 2002 C CA . TRP A 1 274 ? 2.756 22.484 31.25 1 96.69 274 TRP A CA 1
ATOM 2003 C C . TRP A 1 274 ? 1.817 22.859 32.406 1 96.69 274 TRP A C 1
ATOM 2005 O O . TRP A 1 274 ? 1.279 23.969 32.438 1 96.69 274 TRP A O 1
ATOM 2015 N N . ARG A 1 275 ? 1.586 21.922 33.281 1 96.81 275 ARG A N 1
ATOM 2016 C CA . ARG A 1 275 ? 0.719 22.188 34.438 1 96.81 275 ARG A CA 1
ATOM 2017 C C . ARG A 1 275 ? 1.209 23.406 35.219 1 96.81 275 ARG A C 1
ATOM 2019 O O . ARG A 1 275 ? 0.417 24.266 35.594 1 96.81 275 ARG A O 1
ATOM 2026 N N . ALA A 1 276 ? 2.52 23.422 35.469 1 97.12 276 ALA A N 1
ATOM 2027 C CA . ALA A 1 276 ? 3.117 24.531 36.188 1 97.12 276 ALA A CA 1
ATOM 2028 C C . ALA A 1 276 ? 2.971 25.828 35.406 1 97.12 276 ALA A C 1
ATOM 2030 O O . ALA A 1 276 ? 2.707 26.891 36 1 97.12 276 ALA A O 1
ATOM 2031 N N . PHE A 1 277 ? 3.113 25.75 34.156 1 96.31 277 PHE A N 1
ATOM 2032 C CA . PHE A 1 277 ? 3.098 26.906 33.281 1 96.31 277 PHE A CA 1
ATOM 2033 C C . PHE A 1 277 ? 1.688 27.484 33.188 1 96.31 277 PHE A C 1
ATOM 2035 O O . PHE A 1 277 ? 1.508 28.703 33.094 1 96.31 277 PHE A O 1
ATOM 2042 N N . LEU A 1 278 ? 0.673 26.625 33.156 1 97.19 278 LEU A N 1
ATOM 2043 C CA . LEU A 1 278 ? -0.709 27.031 32.938 1 97.19 278 LEU A CA 1
ATOM 2044 C C . LEU A 1 278 ? -1.371 27.453 34.25 1 97.19 278 LEU A C 1
ATOM 2046 O O . LEU A 1 278 ? -2.35 28.203 34.25 1 97.19 278 LEU A O 1
ATOM 2050 N N . LYS A 1 279 ? -0.827 26.938 35.344 1 95.94 279 LYS A N 1
ATOM 2051 C CA . LYS A 1 279 ? -1.447 27.188 36.625 1 95.94 279 LYS A CA 1
ATOM 2052 C C . LYS A 1 279 ? -1.626 28.672 36.875 1 95.94 279 LYS A C 1
ATOM 2054 O O . LYS A 1 279 ? -0.68 29.453 36.719 1 95.94 279 LYS A O 1
ATOM 2059 N N . GLY A 1 280 ? -2.838 29.141 37.219 1 94.56 280 GLY A N 1
ATOM 2060 C CA . GLY A 1 280 ? -3.125 30.516 37.562 1 94.56 280 GLY A CA 1
ATOM 2061 C C . GLY A 1 280 ? -3.521 31.359 36.375 1 94.56 280 GLY A C 1
ATOM 2062 O O . GLY A 1 280 ? -4 32.5 36.531 1 94.56 280 GLY A O 1
ATOM 2063 N N . LYS A 1 281 ? -3.359 30.875 35.219 1 96.56 281 LYS A N 1
ATOM 2064 C CA . LYS A 1 281 ? -3.754 31.641 34.031 1 96.56 281 LYS A CA 1
ATOM 2065 C C . LYS A 1 281 ? -5.262 31.562 33.812 1 96.56 281 LYS A C 1
ATOM 2067 O O . LYS A 1 281 ? -5.898 30.562 34.156 1 96.56 281 LYS A O 1
ATOM 2072 N N . PRO A 1 282 ? -5.84 32.719 33.281 1 95.44 282 PRO A N 1
ATOM 2073 C CA . PRO A 1 282 ? -7.242 32.625 32.875 1 95.44 282 PRO A CA 1
ATOM 2074 C C . PRO A 1 282 ? -7.492 31.5 31.875 1 95.44 282 PRO A C 1
ATOM 2076 O O . PRO A 1 282 ? -6.664 31.25 31 1 95.44 282 PRO A O 1
ATOM 2079 N N . VAL A 1 283 ? -8.602 30.844 31.984 1 95.06 283 VAL A N 1
ATOM 2080 C CA . VAL A 1 283 ? -8.898 29.625 31.234 1 95.06 283 VAL A CA 1
ATOM 2081 C C . VAL A 1 283 ? -8.828 29.906 29.734 1 95.06 283 VAL A C 1
ATOM 2083 O O . VAL A 1 283 ? -8.391 29.047 28.969 1 95.06 283 VAL A O 1
ATOM 2086 N N . ASP A 1 284 ? -9.289 31.031 29.312 1 93.88 284 ASP A N 1
ATOM 2087 C CA . ASP A 1 284 ? -9.266 31.375 27.891 1 93.88 284 ASP A CA 1
ATOM 2088 C C . ASP A 1 284 ? -7.832 31.484 27.375 1 93.88 284 ASP A C 1
ATOM 2090 O O . ASP A 1 284 ? -7.535 31.031 26.266 1 93.88 284 ASP A O 1
ATOM 2094 N N . GLN A 1 285 ? -7.016 32.062 28.125 1 95.56 285 GLN A N 1
ATOM 2095 C CA . GLN A 1 285 ? -5.605 32.188 27.766 1 95.56 285 GLN A CA 1
ATOM 2096 C C . GLN A 1 285 ? -4.93 30.828 27.766 1 95.56 285 GLN A C 1
ATOM 2098 O O . GLN A 1 285 ? -4.137 30.516 26.875 1 95.56 285 GLN A O 1
ATOM 2103 N N . ALA A 1 286 ? -5.215 30.031 28.812 1 96.81 286 ALA A N 1
ATOM 2104 C CA . ALA A 1 286 ? -4.66 28.688 28.891 1 96.81 286 ALA A CA 1
ATOM 2105 C C . ALA A 1 286 ? -5.066 27.859 27.688 1 96.81 286 ALA A C 1
ATOM 2107 O O . ALA A 1 286 ? -4.25 27.125 27.125 1 96.81 286 ALA A O 1
ATOM 2108 N N . ASN A 1 287 ? -6.305 28 27.375 1 96.12 287 ASN A N 1
ATOM 2109 C CA . ASN A 1 287 ? -6.801 27.281 26.203 1 96.12 287 ASN A CA 1
ATOM 2110 C C . ASN A 1 287 ? -6.07 27.703 24.938 1 96.12 287 ASN A C 1
ATOM 2112 O O . ASN A 1 287 ? -5.715 26.859 24.109 1 96.12 287 ASN A O 1
ATOM 2116 N N . THR A 1 288 ? -5.891 28.953 24.734 1 95.94 288 THR A N 1
ATOM 2117 C CA . THR A 1 288 ? -5.18 29.484 23.562 1 95.94 288 THR A CA 1
ATOM 2118 C C . THR A 1 288 ? -3.771 28.891 23.484 1 95.94 288 THR A C 1
ATOM 2120 O O . THR A 1 288 ? -3.305 28.531 22.406 1 95.94 288 THR A O 1
ATOM 2123 N N . LEU A 1 289 ? -3.119 28.781 24.562 1 95.56 289 LEU A N 1
ATOM 2124 C CA . LEU A 1 289 ? -1.746 28.281 24.625 1 95.56 289 LEU A CA 1
ATOM 2125 C C . LEU A 1 289 ? -1.677 26.812 24.234 1 95.56 289 LEU A C 1
ATOM 2127 O O . LEU A 1 289 ? -0.803 26.406 23.469 1 95.56 289 LEU A O 1
ATOM 2131 N N . ILE A 1 290 ? -2.576 26 24.766 1 95.81 290 ILE A N 1
ATOM 2132 C CA . ILE A 1 290 ? -2.484 24.562 24.484 1 95.81 290 ILE A CA 1
ATOM 2133 C C . ILE A 1 290 ? -2.908 24.281 23.047 1 95.81 290 ILE A C 1
ATOM 2135 O O . ILE A 1 290 ? -2.357 23.391 22.391 1 95.81 290 ILE A O 1
ATOM 2139 N N . VAL A 1 291 ? -3.912 25.047 22.531 1 96.06 291 VAL A N 1
ATOM 2140 C CA . VAL A 1 291 ? -4.336 24.875 21.156 1 96.06 291 VAL A CA 1
ATOM 2141 C C . VAL A 1 291 ? -3.186 25.234 20.219 1 96.06 291 VAL A C 1
ATOM 2143 O O . VAL A 1 291 ? -2.916 24.516 19.25 1 96.06 291 VAL A O 1
ATOM 2146 N N . SER A 1 292 ? -2.516 26.281 20.531 1 93.94 292 SER A N 1
ATOM 2147 C CA . SER A 1 292 ? -1.379 26.703 19.719 1 93.94 292 SER A CA 1
ATOM 2148 C C . SER A 1 292 ? -0.271 25.656 19.734 1 93.94 292 SER A C 1
ATOM 2150 O O . SER A 1 292 ? 0.381 25.422 18.719 1 93.94 292 SER A O 1
ATOM 2152 N N . ASP A 1 293 ? -0.023 25.078 20.891 1 93.44 293 ASP A N 1
ATOM 2153 C CA . ASP A 1 293 ? 1.027 24.078 21.016 1 93.44 293 ASP A CA 1
ATOM 2154 C C . ASP A 1 293 ? 0.635 22.781 20.297 1 93.44 293 ASP A C 1
ATOM 2156 O O . ASP A 1 293 ? 1.439 22.203 19.562 1 93.44 293 ASP A O 1
ATOM 2160 N N . GLY A 1 294 ? -0.54 22.328 20.578 1 93.38 294 GLY A N 1
ATOM 2161 C CA . GLY A 1 294 ? -1.107 21.203 19.844 1 93.38 294 GLY A CA 1
ATOM 2162 C C . GLY A 1 294 ? -0.588 19.859 20.312 1 93.38 294 GLY A C 1
ATOM 2163 O O . GLY A 1 294 ? -0.871 18.828 19.703 1 93.38 294 GLY A O 1
ATOM 2164 N N . SER A 1 295 ? 0.177 19.812 21.453 1 93.75 295 SER A N 1
ATOM 2165 C CA . SER A 1 295 ? 0.707 18.547 21.953 1 93.75 295 SER A CA 1
ATOM 2166 C C . SER A 1 295 ? -0.259 17.891 22.938 1 93.75 295 SER A C 1
ATOM 2168 O O . SER A 1 295 ? -1.009 18.578 23.641 1 93.75 295 SER A O 1
ATOM 2170 N N . ALA A 1 296 ? -0.215 16.594 22.984 1 94.69 296 ALA A N 1
ATOM 2171 C CA . ALA A 1 296 ? -1.037 15.844 23.938 1 94.69 296 ALA A CA 1
ATOM 2172 C C . ALA A 1 296 ? -0.691 16.234 25.375 1 94.69 296 ALA A C 1
ATOM 2174 O O . ALA A 1 296 ? -1.572 16.297 26.234 1 94.69 296 ALA A O 1
ATOM 2175 N N . ASP A 1 297 ? 0.541 16.5 25.641 1 96.25 297 ASP A N 1
ATOM 2176 C CA . ASP A 1 297 ? 0.978 16.875 26.984 1 96.25 297 ASP A CA 1
ATOM 2177 C C . ASP A 1 297 ? 0.338 18.188 27.422 1 96.25 297 ASP A C 1
ATOM 2179 O O . ASP A 1 297 ? -0.081 18.328 28.578 1 96.25 297 ASP A O 1
ATOM 2183 N N . ALA A 1 298 ? 0.312 19.125 26.531 1 96.81 298 ALA A N 1
ATOM 2184 C CA . ALA A 1 298 ? -0.329 20.406 26.828 1 96.81 298 ALA A CA 1
ATOM 2185 C C . ALA A 1 298 ? -1.81 20.203 27.141 1 96.81 298 ALA A C 1
ATOM 2187 O O . ALA A 1 298 ? -2.316 20.75 28.125 1 96.81 298 ALA A O 1
ATOM 2188 N N . TYR A 1 299 ? -2.492 19.422 26.328 1 96.88 299 TYR A N 1
ATOM 2189 C CA . TYR A 1 299 ? -3.918 19.188 26.516 1 96.88 299 TYR A CA 1
ATOM 2190 C C . TYR A 1 299 ? -4.18 18.438 27.812 1 96.88 299 TYR A C 1
ATOM 2192 O O . TYR A 1 299 ? -5.145 18.719 28.531 1 96.88 299 TYR A O 1
ATOM 2200 N N . GLU A 1 300 ? -3.346 17.469 28.062 1 96.69 300 GLU A N 1
ATOM 2201 C CA . GLU A 1 300 ? -3.498 16.688 29.281 1 96.69 300 GLU A CA 1
ATOM 2202 C C . GLU A 1 300 ? -3.365 17.594 30.516 1 96.69 300 GLU A C 1
ATOM 2204 O O . GLU A 1 300 ? -4.145 17.469 31.469 1 96.69 300 GLU A O 1
ATOM 2209 N N . ALA A 1 301 ? -2.389 18.453 30.547 1 97.38 301 ALA A N 1
ATOM 2210 C CA . ALA A 1 301 ? -2.203 19.391 31.641 1 97.38 301 ALA A CA 1
ATOM 2211 C C . ALA A 1 301 ? -3.424 20.297 31.797 1 97.38 301 ALA A C 1
ATOM 2213 O O . ALA A 1 301 ? -3.875 20.547 32.906 1 97.38 301 ALA A O 1
ATOM 2214 N N . PHE A 1 302 ? -3.904 20.812 30.75 1 97.62 302 PHE A N 1
ATOM 2215 C CA . PHE A 1 302 ? -5.051 21.719 30.75 1 97.62 302 PHE A CA 1
ATOM 2216 C C . PHE A 1 302 ? -6.273 21.016 31.344 1 97.62 302 PHE A C 1
ATOM 2218 O O . PHE A 1 302 ? -6.945 21.578 32.219 1 97.62 302 PHE A O 1
ATOM 2225 N N . VAL A 1 303 ? -6.57 19.797 30.875 1 96.31 303 VAL A N 1
ATOM 2226 C CA . VAL A 1 303 ? -7.734 19.047 31.328 1 96.31 303 VAL A CA 1
ATOM 2227 C C . VAL A 1 303 ? -7.605 18.734 32.812 1 96.31 303 VAL A C 1
ATOM 2229 O O . VAL A 1 303 ? -8.602 18.703 33.531 1 96.31 303 VAL A O 1
ATOM 2232 N N . GLY A 1 304 ? -6.469 18.594 33.281 1 95.44 304 GLY A N 1
ATOM 2233 C CA . GLY A 1 304 ? -6.234 18.344 34.688 1 95.44 304 GLY A CA 1
ATOM 2234 C C . GLY A 1 304 ? -6.434 19.562 35.562 1 95.44 304 GLY A C 1
ATOM 2235 O O . GLY A 1 304 ? -6.77 19.453 36.75 1 95.44 304 GLY A O 1
ATOM 2236 N N . LEU A 1 305 ? -6.246 20.719 35 1 95.75 305 LEU A N 1
ATOM 2237 C CA . LEU A 1 305 ? -6.246 21.969 35.781 1 95.75 305 LEU A CA 1
ATOM 2238 C C . LEU A 1 305 ? -7.598 22.672 35.688 1 95.75 305 LEU A C 1
ATOM 2240 O O . LEU A 1 305 ? -8.016 23.359 36.625 1 95.75 305 LEU A O 1
ATOM 2244 N N . TYR A 1 306 ? -8.172 22.5 34.469 1 93.19 306 TYR A N 1
ATOM 2245 C CA . TYR A 1 306 ? -9.406 23.219 34.219 1 93.19 306 TYR A CA 1
ATOM 2246 C C . TYR A 1 306 ? -10.555 22.266 33.938 1 93.19 306 TYR A C 1
ATOM 2248 O O . TYR A 1 306 ? -10.414 21.312 33.188 1 93.19 306 TYR A O 1
ATOM 2256 N N . ALA A 1 307 ? -11.695 22.484 34.594 1 85.69 307 ALA A N 1
ATOM 2257 C CA . ALA A 1 307 ? -12.773 21.516 34.5 1 85.69 307 ALA A CA 1
ATOM 2258 C C . ALA A 1 307 ? -14.039 22.156 33.938 1 85.69 307 ALA A C 1
ATOM 2260 O O . ALA A 1 307 ? -14.984 21.453 33.562 1 85.69 307 ALA A O 1
ATOM 2261 N N . GLU A 1 308 ? -14.008 23.438 33.688 1 85.75 308 GLU A N 1
ATOM 2262 C CA . GLU A 1 308 ? -15.273 24.094 33.375 1 85.75 308 GLU A CA 1
ATOM 2263 C C . GLU A 1 308 ? -15.484 24.203 31.859 1 85.75 308 GLU A C 1
ATOM 2265 O O . GLU A 1 308 ? -14.539 24.406 31.109 1 85.75 308 GLU A O 1
ATOM 2270 N N . PRO A 1 309 ? -16.719 24.078 31.391 1 88.62 309 PRO A N 1
ATOM 2271 C CA . PRO A 1 309 ? -17.062 24.359 30 1 88.62 309 PRO A CA 1
ATOM 2272 C C . PRO A 1 309 ? -16.828 25.812 29.609 1 88.62 309 PRO A C 1
ATOM 2274 O O . PRO A 1 309 ? -16.766 26.688 30.484 1 88.62 309 PRO A O 1
ATOM 2277 N N . PRO A 1 310 ? -16.672 25.938 28.422 1 88.44 310 PRO A N 1
ATOM 2278 C CA . PRO A 1 310 ? -16.766 25 27.312 1 88.44 310 PRO A CA 1
ATOM 2279 C C . PRO A 1 310 ? -15.43 24.359 26.969 1 88.44 310 PRO A C 1
ATOM 2281 O O . PRO A 1 310 ? -15.391 23.328 26.281 1 88.44 310 PRO A O 1
ATOM 2284 N N . PHE A 1 311 ? -14.344 24.859 27.516 1 91.56 311 PHE A N 1
ATOM 2285 C CA . PHE A 1 311 ? -13.023 24.531 26.984 1 91.56 311 PHE A CA 1
ATOM 2286 C C . PHE A 1 311 ? -12.578 23.156 27.484 1 91.56 311 PHE A C 1
ATOM 2288 O O . PHE A 1 311 ? -12.023 22.359 26.703 1 91.56 311 PHE A O 1
ATOM 2295 N N . ALA A 1 312 ? -12.898 22.844 28.656 1 92.31 312 ALA A N 1
ATOM 2296 C CA . ALA A 1 312 ? -12.398 21.594 29.234 1 92.31 312 ALA A CA 1
ATOM 2297 C C . ALA A 1 312 ? -12.992 20.375 28.516 1 92.31 312 ALA A C 1
ATOM 2299 O O . ALA A 1 312 ? -12.258 19.469 28.125 1 92.31 312 ALA A O 1
ATOM 2300 N N . PRO A 1 313 ? -14.344 20.375 28.312 1 92.88 313 PRO A N 1
ATOM 2301 C CA . PRO A 1 313 ? -14.883 19.219 27.594 1 92.88 313 PRO A CA 1
ATOM 2302 C C . PRO A 1 313 ? -14.328 19.109 26.172 1 92.88 313 PRO A C 1
ATOM 2304 O O . PRO A 1 313 ? -14.078 18 25.688 1 92.88 313 PRO A O 1
ATOM 2307 N N . GLU A 1 314 ? -14.156 20.188 25.547 1 93 314 GLU A N 1
ATOM 2308 C CA . GLU A 1 314 ? -13.609 20.188 24.188 1 93 314 GLU A CA 1
ATOM 2309 C C . GLU A 1 314 ? -12.172 19.672 24.172 1 93 314 GLU A C 1
ATOM 2311 O O . GLU A 1 314 ? -11.789 18.891 23.297 1 93 314 GLU A O 1
ATOM 2316 N N . ALA A 1 315 ? -11.445 20.141 25.094 1 95.38 315 ALA A N 1
ATOM 2317 C CA . ALA A 1 315 ? -10.055 19.719 25.203 1 95.38 315 ALA A CA 1
ATOM 2318 C C . ALA A 1 315 ? -9.953 18.219 25.5 1 95.38 315 ALA A C 1
ATOM 2320 O O . ALA A 1 315 ? -9.078 17.531 24.969 1 95.38 315 ALA A O 1
ATOM 2321 N N . LYS A 1 316 ? -10.797 17.75 26.359 1 95.31 316 LYS A N 1
ATOM 2322 C CA . LYS A 1 316 ? -10.805 16.328 26.688 1 95.31 316 LYS A CA 1
ATOM 2323 C C . LYS A 1 316 ? -11.164 15.492 25.453 1 95.31 316 LYS A C 1
ATOM 2325 O O . LYS A 1 316 ? -10.562 14.438 25.219 1 95.31 316 LYS A O 1
ATOM 2330 N N . ARG A 1 317 ? -12.117 15.969 24.703 1 93.88 317 ARG A N 1
ATOM 2331 C CA . ARG A 1 317 ? -12.5 15.273 23.484 1 93.88 317 ARG A CA 1
ATOM 2332 C C . ARG A 1 317 ? -11.336 15.203 22.5 1 93.88 317 ARG A C 1
ATOM 2334 O O . ARG A 1 317 ? -11.094 14.164 21.875 1 93.88 317 ARG A O 1
ATOM 2341 N N . TRP A 1 318 ? -10.695 16.312 22.359 1 94 318 TRP A N 1
ATOM 2342 C CA . TRP A 1 318 ? -9.531 16.344 21.484 1 94 318 TRP A CA 1
ATOM 2343 C C . TRP A 1 318 ? -8.469 15.352 21.938 1 94 318 TRP A C 1
ATOM 2345 O O . TRP A 1 318 ? -7.934 14.586 21.141 1 94 318 TRP A O 1
ATOM 2355 N N . LEU A 1 319 ? -8.164 15.344 23.219 1 95.44 319 LEU A N 1
ATOM 2356 C CA . LEU A 1 319 ? -7.129 14.492 23.797 1 95.44 319 LEU A CA 1
ATOM 2357 C C . LEU A 1 319 ? -7.473 13.023 23.625 1 95.44 319 LEU A C 1
ATOM 2359 O O . LEU A 1 319 ? -6.613 12.219 23.25 1 95.44 319 LEU A O 1
ATOM 2363 N N . ASP A 1 320 ? -8.711 12.664 23.922 1 94.81 320 ASP A N 1
ATOM 2364 C CA . ASP A 1 320 ? -9.156 11.289 23.781 1 94.81 320 ASP A CA 1
ATOM 2365 C C . ASP A 1 320 ? -9.039 10.812 22.344 1 94.81 320 ASP A C 1
ATOM 2367 O O . ASP A 1 320 ? -8.586 9.695 22.078 1 94.81 320 ASP A O 1
ATOM 2371 N N . ARG A 1 321 ? -9.422 11.633 21.422 1 93.44 321 ARG A N 1
ATOM 2372 C CA . ARG A 1 321 ? -9.32 11.281 20.016 1 93.44 321 ARG A CA 1
ATOM 2373 C C . ARG A 1 321 ? -7.867 11.133 19.594 1 93.44 321 ARG A C 1
ATOM 2375 O O . ARG A 1 321 ? -7.523 10.203 18.859 1 93.44 321 ARG A O 1
ATOM 2382 N N . HIS A 1 322 ? -7.117 12.055 20.047 1 93.94 322 HIS A N 1
ATOM 2383 C CA . HIS A 1 322 ? -5.699 12 19.703 1 93.94 322 HIS A CA 1
ATOM 2384 C C . HIS A 1 322 ? -5.062 10.703 20.188 1 93.94 322 HIS A C 1
ATOM 2386 O O . HIS A 1 322 ? -4.328 10.047 19.453 1 93.94 322 HIS A O 1
ATOM 2392 N N . ARG A 1 323 ? -5.328 10.336 21.406 1 95.19 323 ARG A N 1
ATOM 2393 C CA . ARG A 1 323 ? -4.77 9.117 21.984 1 95.19 323 ARG A CA 1
ATOM 2394 C C . ARG A 1 323 ? -5.273 7.887 21.234 1 95.19 323 ARG A C 1
ATOM 2396 O O . ARG A 1 323 ? -4.508 6.957 20.969 1 95.19 323 ARG A O 1
ATOM 2403 N N . ARG A 1 324 ? -6.523 7.91 20.922 1 95.06 324 ARG A N 1
ATOM 2404 C CA . ARG A 1 324 ? -7.102 6.805 20.156 1 95.06 324 ARG A CA 1
ATOM 2405 C C . ARG A 1 324 ? -6.434 6.672 18.797 1 95.06 324 ARG A C 1
ATOM 2407 O O . ARG A 1 324 ? -6.074 5.566 18.375 1 95.06 324 ARG A O 1
ATOM 2414 N N . MET A 1 325 ? -6.234 7.785 18.125 1 93.81 325 MET A N 1
ATOM 2415 C CA . MET A 1 325 ? -5.672 7.758 16.781 1 93.81 325 MET A CA 1
ATOM 2416 C C . MET A 1 325 ? -4.191 7.391 16.812 1 93.81 325 MET A C 1
ATOM 2418 O O . MET A 1 325 ? -3.678 6.773 15.883 1 93.81 325 MET A O 1
ATOM 2422 N N . LYS A 1 326 ? -3.521 7.727 17.875 1 93 326 LYS A N 1
ATOM 2423 C CA . LYS A 1 326 ? -2.148 7.27 18.062 1 93 326 LYS A CA 1
ATOM 2424 C C . LYS A 1 326 ? -2.092 5.754 18.234 1 93 326 LYS A C 1
ATOM 2426 O O . LYS A 1 326 ? -1.233 5.09 17.641 1 93 326 LYS A O 1
ATOM 2431 N N . ALA A 1 327 ? -3.004 5.254 19.078 1 94.38 327 ALA A N 1
ATOM 2432 C CA . ALA A 1 327 ? -3.086 3.805 19.266 1 94.38 327 ALA A CA 1
ATOM 2433 C C . ALA A 1 327 ? -3.406 3.105 17.938 1 94.38 327 ALA A C 1
ATOM 2435 O O . ALA A 1 327 ? -2.842 2.051 17.641 1 94.38 327 ALA A O 1
ATOM 2436 N N . TRP A 1 328 ? -4.32 3.699 17.219 1 94.31 328 TRP A N 1
ATOM 2437 C CA . TRP A 1 328 ? -4.688 3.166 15.914 1 94.31 328 TRP A CA 1
ATOM 2438 C C . TRP A 1 328 ? -3.486 3.141 14.977 1 94.31 328 TRP A C 1
ATOM 2440 O O . TRP A 1 328 ? -3.242 2.141 14.297 1 94.31 328 TRP A O 1
ATOM 2450 N N . SER A 1 329 ? -2.766 4.211 14.938 1 92.62 329 SER A N 1
ATOM 2451 C CA . SER A 1 329 ? -1.578 4.297 14.094 1 92.62 329 SER A CA 1
ATOM 2452 C C . SER A 1 329 ? -0.566 3.213 14.453 1 92.62 329 SER A C 1
ATOM 2454 O O . SER A 1 329 ? 0.062 2.627 13.57 1 92.62 329 SER A O 1
ATOM 2456 N N . ARG A 1 330 ? -0.414 2.914 15.695 1 91.19 330 ARG A N 1
ATOM 2457 C CA . ARG A 1 330 ? 0.5 1.864 16.141 1 91.19 330 ARG A CA 1
ATOM 2458 C C . ARG A 1 330 ? 0.043 0.496 15.641 1 91.19 330 ARG A C 1
ATOM 2460 O O . ARG A 1 330 ? 0.856 -0.307 15.18 1 91.19 330 ARG A O 1
ATOM 2467 N N . ALA A 1 331 ? -1.237 0.262 15.805 1 93.88 331 ALA A N 1
ATOM 2468 C CA . ALA A 1 331 ? -1.779 -1.01 15.336 1 93.88 331 ALA A CA 1
ATOM 2469 C C . ALA A 1 331 ? -1.562 -1.178 13.836 1 93.88 331 ALA A C 1
ATOM 2471 O O . ALA A 1 331 ? -1.19 -2.26 13.375 1 93.88 331 ALA A O 1
ATOM 2472 N N . VAL A 1 332 ? -1.754 -0.115 13.109 1 92.31 332 VAL A N 1
ATOM 2473 C CA . VAL A 1 332 ? -1.602 -0.136 11.656 1 92.31 332 VAL A CA 1
ATOM 2474 C C . VAL A 1 332 ? -0.138 -0.377 11.297 1 92.31 332 VAL A C 1
ATOM 2476 O O . VAL A 1 332 ? 0.16 -1.115 10.352 1 92.31 332 VAL A O 1
ATOM 2479 N N . LEU A 1 333 ? 0.75 0.175 12.008 1 89.06 333 LEU A N 1
ATOM 2480 C CA . LEU A 1 333 ? 2.178 0.036 11.734 1 89.06 333 LEU A CA 1
ATOM 2481 C C . LEU A 1 333 ? 2.645 -1.393 12 1 89.06 333 LEU A C 1
ATOM 2483 O O . LEU A 1 333 ? 3.438 -1.941 11.227 1 89.06 333 LEU A O 1
ATOM 2487 N N . VAL A 1 334 ? 2.16 -1.962 13.117 1 88.69 334 VAL A N 1
ATOM 2488 C CA . VAL A 1 334 ? 2.529 -3.338 13.438 1 88.69 334 VAL A CA 1
ATOM 2489 C C . VAL A 1 334 ? 1.849 -4.293 12.461 1 88.69 334 VAL A C 1
ATOM 2491 O O . VAL A 1 334 ? 2.465 -5.254 11.992 1 88.69 334 VAL A O 1
ATOM 2494 N N . ASN A 1 335 ? 0.56 -4.043 12.219 1 90.56 335 ASN A N 1
ATOM 2495 C CA . ASN A 1 335 ? -0.232 -4.672 11.164 1 90.56 335 ASN A CA 1
ATOM 2496 C C . ASN A 1 335 ? -0.31 -6.184 11.352 1 90.56 335 ASN A C 1
ATOM 2498 O O . ASN A 1 335 ? -0.019 -6.941 10.422 1 90.56 335 ASN A O 1
ATOM 2502 N N . THR A 1 336 ? -0.612 -6.703 12.508 1 92.19 336 THR A N 1
ATOM 2503 C CA . THR A 1 336 ? -0.917 -8.094 12.812 1 92.19 336 THR A CA 1
ATOM 2504 C C . THR A 1 336 ? -2.287 -8.211 13.477 1 92.19 336 THR A C 1
ATOM 2506 O O . THR A 1 336 ? -2.84 -7.223 13.961 1 92.19 336 THR A O 1
ATOM 2509 N N . GLY A 1 337 ? -2.811 -9.461 13.43 1 93 337 GLY A N 1
ATOM 2510 C CA . GLY A 1 337 ? -4.07 -9.695 14.117 1 93 337 GLY A CA 1
ATOM 2511 C C . GLY A 1 337 ? -4.02 -9.336 15.594 1 93 337 GLY A C 1
ATOM 2512 O O . GLY A 1 337 ? -4.945 -8.719 16.125 1 93 337 GLY A O 1
ATOM 2513 N N . SER A 1 338 ? -2.924 -9.609 16.203 1 93.62 338 SER A N 1
ATOM 2514 C CA . SER A 1 338 ? -2.746 -9.336 17.641 1 93.62 338 SER A CA 1
ATOM 2515 C C . SER A 1 338 ? -2.73 -7.84 17.922 1 93.62 338 SER A C 1
ATOM 2517 O O . SER A 1 338 ? -3.264 -7.387 18.938 1 93.62 338 SER A O 1
ATOM 2519 N N . ALA A 1 339 ? -2.104 -7.082 17.062 1 94.19 339 ALA A N 1
ATOM 2520 C CA . ALA A 1 339 ? -2.018 -5.637 17.25 1 94.19 339 ALA A CA 1
ATOM 2521 C C . ALA A 1 339 ? -3.4 -4.992 17.172 1 94.19 339 ALA A C 1
ATOM 2523 O O . ALA A 1 339 ? -3.717 -4.098 17.953 1 94.19 339 ALA A O 1
ATOM 2524 N N . TYR A 1 340 ? -4.215 -5.465 16.234 1 96.25 340 TYR A N 1
ATOM 2525 C CA . TYR A 1 340 ? -5.559 -4.918 16.109 1 96.25 340 TYR A CA 1
ATOM 2526 C C . TYR A 1 340 ? -6.449 -5.379 17.266 1 96.25 340 TYR A C 1
ATOM 2528 O O . TYR A 1 340 ? -7.312 -4.633 17.719 1 96.25 340 TYR A O 1
ATOM 2536 N N . SER A 1 341 ? -6.238 -6.613 17.75 1 96.62 341 SER A N 1
ATOM 2537 C CA . SER A 1 341 ? -6.957 -7.09 18.938 1 96.62 341 SER A CA 1
ATOM 2538 C C . SER A 1 341 ? -6.598 -6.27 20.172 1 96.62 341 SER A C 1
ATOM 2540 O O . SER A 1 341 ? -7.461 -5.973 21 1 96.62 341 SER A O 1
ATOM 2542 N N . ALA A 1 342 ? -5.332 -5.91 20.281 1 95.19 342 ALA A N 1
ATOM 2543 C CA . ALA A 1 342 ? -4.902 -5.059 21.391 1 95.19 342 ALA A CA 1
ATOM 2544 C C . ALA A 1 342 ? -5.578 -3.693 21.328 1 95.19 342 ALA A C 1
ATOM 2546 O O . ALA A 1 342 ? -5.992 -3.148 22.359 1 95.19 342 ALA A O 1
ATOM 2547 N N . PHE A 1 343 ? -5.637 -3.141 20.156 1 97.31 343 PHE A N 1
ATOM 2548 C CA . PHE A 1 343 ? -6.352 -1.882 19.969 1 97.31 343 PHE A CA 1
ATOM 2549 C C . PHE A 1 343 ? -7.801 -2.01 20.406 1 97.31 343 PHE A C 1
ATOM 2551 O O . PHE A 1 343 ? -8.328 -1.126 21.094 1 97.31 343 PHE A O 1
ATOM 2558 N N . LEU A 1 344 ? -8.477 -3.129 20.047 1 97.38 344 LEU A N 1
ATOM 2559 C CA . LEU A 1 344 ? -9.875 -3.369 20.391 1 97.38 344 LEU A CA 1
ATOM 2560 C C . LEU A 1 344 ? -10.055 -3.477 21.891 1 97.38 344 LEU A C 1
ATOM 2562 O O . LEU A 1 344 ? -11.086 -3.068 22.438 1 97.38 344 LEU A O 1
ATOM 2566 N N . THR A 1 345 ? -9.102 -3.992 22.531 1 96.69 345 THR A N 1
ATOM 2567 C CA . THR A 1 345 ? -9.148 -4.098 23.984 1 96.69 345 THR A CA 1
ATOM 2568 C C . THR A 1 345 ? -9.086 -2.719 24.625 1 96.69 345 THR A C 1
ATOM 2570 O O . THR A 1 345 ? -9.805 -2.443 25.594 1 96.69 345 THR A O 1
ATOM 2573 N N . GLU A 1 346 ? -8.266 -1.896 24.094 1 96 346 GLU A N 1
ATOM 2574 C CA . GLU A 1 346 ? -8.094 -0.548 24.625 1 96 346 GLU A CA 1
ATOM 2575 C C . GLU A 1 346 ? -9.266 0.35 24.234 1 96 346 GLU A C 1
ATOM 2577 O O . GLU A 1 346 ? -9.688 1.205 25.016 1 96 346 GLU A O 1
ATOM 2582 N N . TYR A 1 347 ? -9.742 0.146 23.016 1 95.88 347 TYR A N 1
ATOM 2583 C CA . TYR A 1 347 ? -10.82 0.972 22.484 1 95.88 347 TYR A CA 1
ATOM 2584 C C . TYR A 1 347 ? -11.914 0.109 21.859 1 95.88 347 TYR A C 1
ATOM 2586 O O . TYR A 1 347 ? -12.086 0.103 20.641 1 95.88 347 TYR A O 1
ATOM 2594 N N . PRO A 1 348 ? -12.734 -0.487 22.641 1 93.69 348 PRO A N 1
ATOM 2595 C CA . PRO A 1 348 ? -13.719 -1.454 22.156 1 93.69 348 PRO A CA 1
ATOM 2596 C C . PRO A 1 348 ? -14.883 -0.792 21.406 1 93.69 348 PRO A C 1
ATOM 2598 O O . PRO A 1 348 ? -15.531 -1.433 20.594 1 93.69 348 PRO A O 1
ATOM 2601 N N . ASP A 1 349 ? -15.117 0.557 21.781 1 91.19 349 ASP A N 1
ATOM 2602 C CA . ASP A 1 349 ? -16.266 1.244 21.172 1 91.19 349 ASP A CA 1
ATOM 2603 C C . ASP A 1 349 ? -15.82 2.535 20.484 1 91.19 349 ASP A C 1
ATOM 2605 O O . ASP A 1 349 ? -15.773 3.596 21.125 1 91.19 349 ASP A O 1
ATOM 2609 N N . SER A 1 350 ? -15.43 2.459 19.312 1 90.5 350 SER A N 1
ATOM 2610 C CA . SER A 1 350 ? -15.039 3.611 18.516 1 90.5 350 SER A CA 1
ATOM 2611 C C . SER A 1 350 ? -15.484 3.451 17.062 1 90.5 350 SER A C 1
ATOM 2613 O O . SER A 1 350 ? -16.031 2.412 16.688 1 90.5 350 SER A O 1
ATOM 2615 N N . ASP A 1 351 ? -15.352 4.492 16.312 1 87.56 351 ASP A N 1
ATOM 2616 C CA . ASP A 1 351 ? -15.703 4.441 14.891 1 87.56 351 ASP A CA 1
ATOM 2617 C C . ASP A 1 351 ? -14.742 3.545 14.117 1 87.56 351 ASP A C 1
ATOM 2619 O O . ASP A 1 351 ? -14.984 3.221 12.953 1 87.56 351 ASP A O 1
ATOM 2623 N N . LEU A 1 352 ? -13.695 3.021 14.836 1 92 352 LEU A N 1
ATOM 2624 C CA . LEU A 1 352 ? -12.695 2.184 14.188 1 92 352 LEU A CA 1
ATOM 2625 C C . LEU A 1 352 ? -12.906 0.714 14.539 1 92 352 LEU A C 1
ATOM 2627 O O . LEU A 1 352 ? -12.203 -0.159 14.016 1 92 352 LEU A O 1
ATOM 2631 N N . THR A 1 353 ? -13.844 0.406 15.414 1 93 353 THR A N 1
ATOM 2632 C CA . THR A 1 353 ? -14.039 -0.929 15.969 1 93 353 THR A CA 1
ATOM 2633 C C . THR A 1 353 ? -14.312 -1.939 14.859 1 93 353 THR A C 1
ATOM 2635 O O . THR A 1 353 ? -13.719 -3.02 14.828 1 93 353 THR A O 1
ATOM 2638 N N . VAL A 1 354 ? -15.148 -1.568 13.93 1 90.44 354 VAL A N 1
ATOM 2639 C CA . VAL A 1 354 ? -15.523 -2.486 12.859 1 90.44 354 VAL A CA 1
ATOM 2640 C C . VAL A 1 354 ? -14.305 -2.791 11.992 1 90.44 354 VAL A C 1
ATOM 2642 O O . VAL A 1 354 ? -14.039 -3.951 11.656 1 90.44 354 VAL A O 1
ATOM 2645 N N . THR A 1 355 ? -13.578 -1.785 11.633 1 91.38 355 THR A N 1
ATOM 2646 C CA . THR A 1 355 ? -12.367 -1.966 10.828 1 91.38 355 THR A CA 1
ATOM 2647 C C . THR A 1 355 ? -11.344 -2.803 11.578 1 91.38 355 THR A C 1
ATOM 2649 O O . THR A 1 355 ? -10.719 -3.693 11 1 91.38 355 THR A O 1
ATOM 2652 N N . ALA A 1 356 ? -11.18 -2.514 12.844 1 95.06 356 ALA A N 1
ATOM 2653 C CA . ALA A 1 356 ? -10.203 -3.234 13.648 1 95.06 356 ALA A CA 1
ATOM 2654 C C . ALA A 1 356 ? -10.539 -4.719 13.727 1 95.06 356 ALA A C 1
ATOM 2656 O O . ALA A 1 356 ? -9.656 -5.57 13.641 1 95.06 356 ALA A O 1
ATOM 2657 N N . ARG A 1 357 ? -11.781 -5.078 13.891 1 93.88 357 ARG A N 1
ATOM 2658 C CA . ARG A 1 357 ? -12.211 -6.473 13.945 1 93.88 357 ARG A CA 1
ATOM 2659 C C . ARG A 1 357 ? -11.953 -7.176 12.617 1 93.88 357 ARG A C 1
ATOM 2661 O O . ARG A 1 357 ? -11.484 -8.312 12.586 1 93.88 357 ARG A O 1
ATOM 2668 N N . LYS A 1 358 ? -12.289 -6.473 11.562 1 89.5 358 LYS A N 1
ATOM 2669 C CA . LYS A 1 358 ? -12.055 -7.004 10.219 1 89.5 358 LYS A CA 1
ATOM 2670 C C . LYS A 1 358 ? -10.57 -7.312 10 1 89.5 358 LYS A C 1
ATOM 2672 O O . LYS A 1 358 ? -10.227 -8.391 9.523 1 89.5 358 LYS A O 1
ATOM 2677 N N . LEU A 1 359 ? -9.766 -6.383 10.367 1 92.31 359 LEU A N 1
ATOM 2678 C CA . LEU A 1 359 ? -8.336 -6.551 10.156 1 92.31 359 LEU A CA 1
ATOM 2679 C C . LEU A 1 359 ? -7.766 -7.613 11.094 1 92.31 359 LEU A C 1
ATOM 2681 O O . LEU A 1 359 ? -6.871 -8.367 10.711 1 92.31 359 LEU A O 1
ATOM 2685 N N . ALA A 1 360 ? -8.289 -7.684 12.32 1 93.88 360 ALA A N 1
ATOM 2686 C CA . ALA A 1 360 ? -7.859 -8.719 13.258 1 93.88 360 ALA A CA 1
ATOM 2687 C C . ALA A 1 360 ? -8.141 -10.117 12.695 1 93.88 360 ALA A C 1
ATOM 2689 O O . ALA A 1 360 ? -7.305 -11.016 12.812 1 93.88 360 ALA A O 1
ATOM 2690 N N . GLU A 1 361 ? -9.242 -10.266 12.078 1 89.94 361 GLU A N 1
ATOM 2691 C CA . GLU A 1 361 ? -9.617 -11.555 11.5 1 89.94 361 GLU A CA 1
ATOM 2692 C C . GLU A 1 361 ? -8.805 -11.852 10.242 1 89.94 361 GLU A C 1
ATOM 2694 O O . GLU A 1 361 ? -8.297 -12.961 10.078 1 89.94 361 GLU A O 1
ATOM 2699 N N . ARG A 1 362 ? -8.664 -10.859 9.43 1 86.06 362 ARG A N 1
ATOM 2700 C CA . ARG A 1 362 ? -7.961 -11.031 8.164 1 86.06 362 ARG A CA 1
ATOM 2701 C C . ARG A 1 362 ? -6.504 -11.414 8.391 1 86.06 362 ARG A C 1
ATOM 2703 O O . ARG A 1 362 ? -5.934 -12.195 7.629 1 86.06 362 ARG A O 1
ATOM 2710 N N . LEU A 1 363 ? -5.934 -10.828 9.422 1 89.81 363 LEU A N 1
ATOM 2711 C CA . LEU A 1 363 ? -4.504 -10.992 9.648 1 89.81 363 LEU A CA 1
ATOM 2712 C C . LEU A 1 363 ? -4.246 -11.93 10.82 1 89.81 363 LEU A C 1
ATOM 2714 O O . LEU A 1 363 ? -3.174 -11.891 11.43 1 89.81 363 LEU A O 1
ATOM 2718 N N . ARG A 1 364 ? -5.184 -12.734 11.156 1 89 364 ARG A N 1
ATOM 2719 C CA . ARG A 1 364 ? -5.109 -13.578 12.344 1 89 364 ARG A CA 1
ATOM 2720 C C . ARG A 1 364 ? -3.943 -14.555 12.258 1 89 364 ARG A C 1
ATOM 2722 O O . ARG A 1 364 ? -3.402 -14.984 13.273 1 89 364 ARG A O 1
ATOM 2729 N N . ASN A 1 365 ? -3.467 -14.883 11.008 1 85.69 365 ASN A N 1
ATOM 2730 C CA . ASN A 1 365 ? -2.4 -15.867 10.844 1 85.69 365 ASN A CA 1
ATOM 2731 C C . ASN A 1 365 ? -1.052 -15.195 10.602 1 85.69 365 ASN A C 1
ATOM 2733 O O . ASN A 1 365 ? -0.04 -15.867 10.406 1 85.69 365 ASN A O 1
ATOM 2737 N N . ARG A 1 366 ? -1.042 -13.883 10.508 1 86.81 366 ARG A N 1
ATOM 2738 C CA . ARG A 1 366 ? 0.228 -13.18 10.383 1 86.81 366 ARG A CA 1
ATOM 2739 C C . ARG A 1 366 ? 1.03 -13.25 11.68 1 86.81 366 ARG A C 1
ATOM 2741 O O . ARG A 1 366 ? 0.517 -12.93 12.75 1 86.81 366 ARG A O 1
ATOM 2748 N N . PRO A 1 367 ? 2.258 -13.688 11.594 1 82.25 367 PRO A N 1
ATOM 2749 C CA . PRO A 1 367 ? 3.043 -13.844 12.82 1 82.25 367 PRO A CA 1
ATOM 2750 C C . PRO A 1 367 ? 3.441 -12.508 13.438 1 82.25 367 PRO A C 1
ATOM 2752 O O . PRO A 1 367 ? 3.723 -11.547 12.719 1 82.25 367 PRO A O 1
ATOM 2755 N N . ASP A 1 368 ? 3.432 -12.539 14.742 1 81.5 368 ASP A N 1
ATOM 2756 C CA . ASP A 1 368 ? 3.963 -11.391 15.477 1 81.5 368 ASP A CA 1
ATOM 2757 C C . ASP A 1 368 ? 5.492 -11.414 15.492 1 81.5 368 ASP A C 1
ATOM 2759 O O . ASP A 1 368 ? 6.098 -12.328 16.062 1 81.5 368 ASP A O 1
ATOM 2763 N N . ILE A 1 369 ? 6.121 -11 14.484 1 68.5 369 ILE A N 1
ATOM 2764 C CA . ILE A 1 369 ? 7.562 -11.156 14.336 1 68.5 369 ILE A CA 1
ATOM 2765 C C . ILE A 1 369 ? 8.289 -10.18 15.258 1 68.5 369 ILE A C 1
ATOM 2767 O O . ILE A 1 369 ? 8.023 -8.977 15.227 1 68.5 369 ILE A O 1
ATOM 2771 N N . ALA A 1 370 ? 8.82 -10.75 16.406 1 57.47 370 ALA A N 1
ATOM 2772 C CA . ALA A 1 370 ? 9.695 -9.93 17.234 1 57.47 370 ALA A CA 1
ATOM 2773 C C . ALA A 1 370 ? 11.07 -9.773 16.609 1 57.47 370 ALA A C 1
ATOM 2775 O O . ALA A 1 370 ? 11.602 -10.719 16.016 1 57.47 370 ALA A O 1
ATOM 2776 N N . VAL A 1 371 ? 11.398 -8.602 16.078 1 51.28 371 VAL A N 1
ATOM 2777 C CA . VAL A 1 371 ? 12.75 -8.43 15.562 1 51.28 371 VAL A CA 1
ATOM 2778 C C . VAL A 1 371 ? 13.766 -8.789 16.641 1 51.28 371 VAL A C 1
ATOM 2780 O O . VAL A 1 371 ? 13.781 -8.195 17.719 1 51.28 371 VAL A O 1
ATOM 2783 N N . VAL A 1 372 ? 14.148 -10.055 16.672 1 45.12 372 VAL A N 1
ATOM 2784 C CA . VAL A 1 372 ? 15.273 -10.344 17.562 1 45.12 372 VAL A CA 1
ATOM 2785 C C . VAL A 1 372 ? 16.516 -9.594 17.094 1 45.12 372 VAL A C 1
ATOM 2787 O O . VAL A 1 372 ? 17.031 -9.859 16 1 45.12 372 VAL A O 1
ATOM 2790 N N . VAL A 1 373 ? 16.625 -8.398 17.328 1 40.19 373 VAL A N 1
ATOM 2791 C CA . VAL A 1 373 ? 17.922 -7.789 17.078 1 40.19 373 VAL A CA 1
ATOM 2792 C C . VAL A 1 373 ? 19.016 -8.617 17.734 1 40.19 373 VAL A C 1
ATOM 2794 O O . VAL A 1 373 ? 18.953 -8.898 18.938 1 40.19 373 VAL A O 1
ATOM 2797 N N . PRO A 1 374 ? 19.641 -9.484 16.953 1 37.06 374 PRO A N 1
ATOM 2798 C CA . PRO A 1 374 ? 20.719 -10.164 17.672 1 37.06 374 PRO A CA 1
ATOM 2799 C C . PRO A 1 374 ? 21.438 -9.258 18.672 1 37.06 374 PRO A C 1
ATOM 2801 O O . PRO A 1 374 ? 21.547 -8.047 18.438 1 37.06 374 PRO A O 1
ATOM 2804 N N . ALA A 1 375 ? 21.422 -9.664 19.828 1 32.72 375 ALA A N 1
ATOM 2805 C CA . ALA A 1 375 ? 22.234 -8.969 20.828 1 32.72 375 ALA A CA 1
ATOM 2806 C C . ALA A 1 375 ? 23.562 -8.523 20.25 1 32.72 375 ALA A C 1
ATOM 2808 O O . ALA A 1 375 ? 24.219 -9.273 19.531 1 32.72 375 ALA A O 1
ATOM 2809 N N . ALA A 1 376 ? 23.719 -7.277 19.953 1 32.69 376 ALA A N 1
ATOM 2810 C CA . ALA A 1 376 ? 25.078 -6.809 19.703 1 32.69 376 ALA A CA 1
ATOM 2811 C C . ALA A 1 376 ? 26.109 -7.688 20.422 1 32.69 376 ALA A C 1
ATOM 2813 O O . ALA A 1 376 ? 25.984 -7.93 21.625 1 32.69 376 ALA A O 1
ATOM 2814 N N . LEU A 1 377 ? 26.656 -8.664 19.719 1 30.89 377 LEU A N 1
ATOM 2815 C CA . LEU A 1 377 ? 27.844 -9.195 20.391 1 30.89 377 LEU A CA 1
ATOM 2816 C C . LEU A 1 377 ? 28.625 -8.086 21.078 1 30.89 377 LEU A C 1
ATOM 2818 O O . LEU A 1 377 ? 29.109 -7.16 20.422 1 30.89 377 LEU A O 1
ATOM 2822 N N . THR A 1 378 ? 28.156 -7.648 22.172 1 30.92 378 THR A N 1
ATOM 2823 C CA . THR A 1 378 ? 29.047 -6.836 22.984 1 30.92 378 THR A CA 1
ATOM 2824 C C . THR A 1 378 ? 30.484 -7.355 22.891 1 30.92 378 THR A C 1
ATOM 2826 O O . THR A 1 378 ? 30.812 -8.414 23.438 1 30.92 378 THR A O 1
ATOM 2829 N N . VAL A 1 379 ? 31.047 -7.27 21.641 1 33.28 379 VAL A N 1
ATOM 2830 C CA . VAL A 1 379 ? 32.5 -7.484 21.734 1 33.28 379 VAL A CA 1
ATOM 2831 C C . VAL A 1 379 ? 33.031 -6.723 22.938 1 33.28 379 VAL A C 1
ATOM 2833 O O . VAL A 1 379 ? 32.781 -5.527 23.094 1 33.28 379 VAL A O 1
ATOM 2836 N N . PRO A 1 380 ? 33.344 -7.41 23.953 1 31.58 380 PRO A N 1
ATOM 2837 C CA . PRO A 1 380 ? 33.969 -6.695 25.062 1 31.58 380 PRO A CA 1
ATOM 2838 C C . PRO A 1 380 ? 35.062 -5.727 24.609 1 31.58 380 PRO A C 1
ATOM 2840 O O . PRO A 1 380 ? 36 -6.117 23.891 1 31.58 380 PRO A O 1
ATOM 2843 N N . VAL A 1 381 ? 34.656 -4.539 24.219 1 32.09 381 VAL A N 1
ATOM 2844 C CA . VAL A 1 381 ? 35.688 -3.543 24.031 1 32.09 381 VAL A CA 1
ATOM 2845 C C . VAL A 1 381 ? 36.781 -3.721 25.109 1 32.09 381 VAL A C 1
ATOM 2847 O O . VAL A 1 381 ? 36.5 -3.537 26.297 1 32.09 381 VAL A O 1
ATOM 2850 N N . VAL A 1 382 ? 37.594 -4.688 24.875 1 31.16 382 VAL A N 1
ATOM 2851 C CA . VAL A 1 382 ? 38.781 -4.695 25.703 1 31.16 382 VAL A CA 1
ATOM 2852 C C . VAL A 1 382 ? 39.375 -3.289 25.797 1 31.16 382 VAL A C 1
ATOM 2854 O O . VAL A 1 382 ? 39.75 -2.701 24.766 1 31.16 382 VAL A O 1
ATOM 2857 N N . ALA A 1 383 ? 38.906 -2.52 26.75 1 29.89 383 ALA A N 1
ATOM 2858 C CA . ALA A 1 383 ? 39.469 -1.237 27.156 1 29.89 383 ALA A CA 1
ATOM 2859 C C . ALA A 1 383 ? 41 -1.237 27.016 1 29.89 383 ALA A C 1
ATOM 2861 O O . ALA A 1 383 ? 41.688 -2.018 27.672 1 29.89 383 ALA A O 1
ATOM 2862 N N . ALA A 1 384 ? 41.375 -1.102 25.75 1 29.86 384 ALA A N 1
ATOM 2863 C CA . ALA A 1 384 ? 42.812 -0.918 25.609 1 29.86 384 ALA A CA 1
ATOM 2864 C C . ALA A 1 384 ? 43.375 -0.071 26.75 1 29.86 384 ALA A C 1
ATOM 2866 O O . ALA A 1 384 ? 42.844 0.991 27.062 1 29.86 384 ALA A O 1
ATOM 2867 N N . ALA A 1 385 ? 44.062 -0.684 27.656 1 28.92 385 ALA A N 1
ATOM 2868 C CA . ALA A 1 385 ? 44.812 -0.066 28.75 1 28.92 385 ALA A CA 1
ATOM 2869 C C . ALA A 1 385 ? 45.594 1.149 28.25 1 28.92 385 ALA A C 1
ATOM 2871 O O . ALA A 1 385 ? 46.469 1.026 27.391 1 28.92 385 ALA A O 1
ATOM 2872 N N . ALA A 1 386 ? 44.812 2.344 28.078 1 29.8 386 ALA A N 1
ATOM 2873 C CA . ALA A 1 386 ? 45.5 3.59 27.719 1 29.8 386 ALA A CA 1
ATOM 2874 C C . ALA A 1 386 ? 46.844 3.701 28.391 1 29.8 386 ALA A C 1
ATOM 2876 O O . ALA A 1 386 ? 46.969 3.463 29.594 1 29.8 386 ALA A O 1
ATOM 2877 N N . PRO A 1 387 ? 47.875 3.43 27.688 1 30.27 387 PRO A N 1
ATOM 2878 C CA . PRO A 1 387 ? 49.188 3.553 28.328 1 30.27 387 PRO A CA 1
ATOM 2879 C C . PRO A 1 387 ? 49.281 4.797 29.203 1 30.27 387 PRO A C 1
ATOM 2881 O O . PRO A 1 387 ? 48.719 5.84 28.891 1 30.27 387 PRO A O 1
ATOM 2884 N N . THR A 1 388 ? 49.25 4.625 30.5 1 28.12 388 THR A N 1
ATOM 2885 C CA . THR A 1 388 ? 49.438 5.598 31.578 1 28.12 388 THR A CA 1
ATOM 2886 C C . THR A 1 388 ? 50.594 6.551 31.25 1 28.12 388 THR A C 1
ATOM 2888 O O . THR A 1 388 ? 51.75 6.156 31.25 1 28.12 388 THR A O 1
ATOM 2891 N N . CYS A 1 389 ? 50.406 7.305 30.109 1 27.94 389 CYS A N 1
ATOM 2892 C CA . CYS A 1 389 ? 51.531 8.211 29.875 1 27.94 389 CYS A CA 1
ATOM 2893 C C . CYS A 1 389 ? 51.906 8.922 31.172 1 27.94 389 CYS A C 1
ATOM 2895 O O . CYS A 1 389 ? 51.062 9.391 31.922 1 27.94 389 CYS A O 1
ATOM 2897 N N . PRO A 1 390 ? 53.062 8.68 31.656 1 28.7 390 PRO A N 1
ATOM 2898 C CA . PRO A 1 390 ? 53.625 9.227 32.906 1 28.7 390 PRO A CA 1
ATOM 2899 C C . PRO A 1 390 ? 53.469 10.742 33 1 28.7 390 PRO A C 1
ATOM 2901 O O . PRO A 1 390 ? 54.031 11.469 32.156 1 28.7 390 PRO A O 1
ATOM 2904 N N . CYS A 1 391 ? 52.094 11.242 33.156 1 26.94 391 CYS A N 1
ATOM 2905 C CA . CYS A 1 391 ? 51.75 12.656 33.281 1 26.94 391 CYS A CA 1
ATOM 2906 C C . CYS A 1 391 ? 52.75 13.391 34.156 1 26.94 391 CYS A C 1
ATOM 2908 O O . CYS A 1 391 ? 53.125 12.922 35.219 1 26.94 391 CYS A O 1
ATOM 2910 N N . GLY A 1 392 ? 53.688 13.961 33.438 1 25.27 392 GLY A N 1
ATOM 2911 C CA . GLY A 1 392 ? 54.75 14.773 34.031 1 25.27 392 GLY A CA 1
ATOM 2912 C C . GLY A 1 392 ? 54.25 15.695 35.125 1 25.27 392 GLY A C 1
ATOM 2913 O O . GLY A 1 392 ? 53.031 15.945 35.25 1 25.27 392 GLY A O 1
ATOM 2914 N N . PRO A 1 393 ? 55.062 16.062 36.094 1 25 393 PRO A N 1
ATOM 2915 C CA . PRO A 1 393 ? 54.844 16.688 37.406 1 25 393 PRO A CA 1
ATOM 2916 C C . PRO A 1 393 ? 54.125 18.031 37.281 1 25 393 PRO A C 1
ATOM 2918 O O . PRO A 1 393 ? 54.469 18.859 36.438 1 25 393 PRO A O 1
ATOM 2921 N N . THR A 1 394 ? 52.719 17.953 37.281 1 23.03 394 THR A N 1
ATOM 2922 C CA . THR A 1 394 ? 51.844 19.125 37.25 1 23.03 394 THR A CA 1
ATOM 2923 C C . THR A 1 394 ? 52.312 20.172 38.25 1 23.03 394 THR A C 1
ATOM 2925 O O . THR A 1 394 ? 52.594 19.859 39.406 1 23.03 394 THR A O 1
ATOM 2928 N N . ALA A 1 395 ? 52.875 21.219 37.75 1 24.56 395 ALA A N 1
ATOM 2929 C CA . ALA A 1 395 ? 53.438 22.297 38.562 1 24.56 395 ALA A CA 1
ATOM 2930 C C . ALA A 1 395 ? 52.375 22.844 39.531 1 24.56 395 ALA A C 1
ATOM 2932 O O . ALA A 1 395 ? 51.219 22.938 39.188 1 24.56 395 ALA A O 1
ATOM 2933 N N . PRO A 1 396 ? 52.656 23.016 40.844 1 23.66 396 PRO A N 1
ATOM 2934 C CA . PRO A 1 396 ? 51.844 23.312 42.031 1 23.66 396 PRO A CA 1
ATOM 2935 C C . PRO A 1 396 ? 51.094 24.625 41.906 1 23.66 396 PRO A C 1
ATOM 2937 O O . PRO A 1 396 ? 51.688 25.656 41.594 1 23.66 396 PRO A O 1
ATOM 2940 N N . LEU A 1 397 ? 49.875 24.562 41.219 1 21.48 397 LEU A N 1
ATOM 2941 C CA . LEU A 1 397 ? 49.062 25.766 41.094 1 21.48 397 LEU A CA 1
ATOM 2942 C C . LEU A 1 397 ? 48.969 26.5 42.438 1 21.48 397 LEU A C 1
ATOM 2944 O O . LEU A 1 397 ? 48.719 25.875 43.469 1 21.48 397 LEU A O 1
ATOM 2948 N N . LEU A 1 398 ? 49.5 27.719 42.531 1 20.38 398 LEU A N 1
ATOM 2949 C CA . LEU A 1 398 ? 49.562 28.656 43.656 1 20.38 398 LEU A CA 1
ATOM 2950 C C . LEU A 1 398 ? 48.188 29 44.156 1 20.38 398 LEU A C 1
ATOM 2952 O O . LEU A 1 398 ? 47.25 29.234 43.344 1 20.38 398 LEU A O 1
ATOM 2956 N N . GLN A 1 399 ? 47.781 28.766 45.406 1 20.39 399 GLN A N 1
ATOM 2957 C CA . GLN A 1 399 ? 46.688 28.797 46.375 1 20.39 399 GLN A CA 1
ATOM 2958 C C . GLN A 1 399 ? 46.125 30.219 46.5 1 20.39 399 GLN A C 1
ATOM 2960 O O . GLN A 1 399 ? 46.719 31.062 47.156 1 20.39 399 GLN A O 1
ATOM 2965 N N . GLN A 1 400 ? 45.781 30.969 45.406 1 19.77 400 GLN A N 1
ATOM 2966 C CA . GLN A 1 400 ? 45.5 32.312 45.875 1 19.77 400 GLN A CA 1
ATOM 2967 C C . GLN A 1 400 ? 44.312 32.312 46.844 1 19.77 400 GLN A C 1
ATOM 2969 O O . GLN A 1 400 ? 43.406 31.516 46.688 1 19.77 400 GLN A O 1
ATOM 2974 N N . LYS A 1 401 ? 44.344 33.312 47.844 1 19.41 401 LYS A N 1
ATOM 2975 C CA . LYS A 1 401 ? 43.719 33.719 49.125 1 19.41 401 LYS A CA 1
ATOM 2976 C C . LYS A 1 401 ? 42.281 34.125 48.938 1 19.41 401 LYS A C 1
ATOM 2978 O O . LYS A 1 401 ? 41.938 34.938 48.094 1 19.41 401 LYS A O 1
ATOM 2983 N N . ALA A 1 402 ? 41.281 33.406 49.5 1 20.92 402 ALA A N 1
ATOM 2984 C CA . ALA A 1 402 ? 39.812 33.312 49.656 1 20.92 402 ALA A CA 1
ATOM 2985 C C . ALA A 1 402 ? 39.281 34.562 50.344 1 20.92 402 ALA A C 1
ATOM 2987 O O . ALA A 1 402 ? 39.562 34.812 51.531 1 20.92 402 ALA A O 1
ATOM 2988 N N . GLU A 1 403 ? 39.344 35.75 49.906 1 19.12 403 GLU A N 1
ATOM 2989 C CA . GLU A 1 403 ? 38.969 36.719 50.938 1 19.12 403 GLU A CA 1
ATOM 2990 C C . GLU A 1 403 ? 37.5 36.531 51.344 1 19.12 403 GLU A C 1
ATOM 2992 O O . GLU A 1 403 ? 36.656 36.281 50.5 1 19.12 403 GLU A O 1
ATOM 2997 N N . PRO A 1 404 ? 37.156 36.406 52.656 1 19.03 404 PRO A N 1
ATOM 2998 C CA . PRO A 1 404 ? 36 36.062 53.469 1 19.03 404 PRO A CA 1
ATOM 2999 C C . PRO A 1 404 ? 34.844 37.062 53.312 1 19.03 404 PRO A C 1
ATOM 3001 O O . PRO A 1 404 ? 35 38.219 53.688 1 19.03 404 PRO A O 1
ATOM 3004 N N . LYS A 1 405 ? 34.375 37.312 52.094 1 20.42 405 LYS A N 1
ATOM 3005 C CA . LYS A 1 405 ? 33.469 38.438 52.25 1 20.42 405 LYS A CA 1
ATOM 3006 C C . LYS A 1 405 ? 32.438 38.156 53.344 1 20.42 405 LYS A C 1
ATOM 3008 O O . LYS A 1 405 ? 32.031 37 53.562 1 20.42 405 LYS A O 1
ATOM 3013 N N . LYS A 1 406 ? 31.797 39.281 54 1 18.25 406 LYS A N 1
ATOM 3014 C CA . LYS A 1 406 ? 31.109 39.781 55.188 1 18.25 406 LYS A CA 1
ATOM 3015 C C . LYS A 1 406 ? 29.656 39.344 55.219 1 18.25 406 LYS A C 1
ATOM 3017 O O . LYS A 1 406 ? 29.031 39.188 54.156 1 18.25 406 LYS A O 1
ATOM 3022 N N . SER A 1 407 ? 29.031 38.969 56.406 1 16.75 407 SER A N 1
ATOM 3023 C CA . SER A 1 407 ? 28 38.25 57.156 1 16.75 407 SER A CA 1
ATOM 3024 C C . SER A 1 407 ? 26.688 39.031 57.156 1 16.75 407 SER A C 1
ATOM 3026 O O . SER A 1 407 ? 25.641 38.5 57.562 1 16.75 407 SER A O 1
ATOM 3028 N N . ASP A 1 408 ? 26.328 40.125 56.406 1 16.72 408 ASP A N 1
ATOM 3029 C CA . ASP A 1 408 ? 25.5 40.969 57.281 1 16.72 408 ASP A CA 1
ATOM 3030 C C . ASP A 1 408 ? 24.141 40.344 57.531 1 16.72 408 ASP A C 1
ATOM 3032 O O . ASP A 1 408 ? 23.531 39.781 56.625 1 16.72 408 ASP A O 1
ATOM 3036 N N . VAL A 1 409 ? 23.625 40.25 58.844 1 16.81 409 VAL A N 1
ATOM 3037 C CA . VAL A 1 409 ? 22.688 39.625 59.75 1 16.81 409 VAL A CA 1
ATOM 3038 C C . VAL A 1 409 ? 21.312 40.25 59.594 1 16.81 409 VAL A C 1
ATOM 3040 O O . VAL A 1 409 ? 20.359 39.844 60.281 1 16.81 409 VAL A O 1
ATOM 3043 N N . LYS A 1 410 ? 20.906 41.094 58.656 1 16.36 410 LYS A N 1
ATOM 3044 C CA . LYS A 1 410 ? 19.984 41.969 59.375 1 16.36 410 LYS A CA 1
ATOM 3045 C C . LYS A 1 410 ? 18.797 41.188 59.906 1 16.36 410 LYS A C 1
ATOM 3047 O O . LYS A 1 410 ? 18.484 40.125 59.438 1 16.36 410 LYS A O 1
ATOM 3052 N N . LYS A 1 411 ? 17.594 41.969 60.094 1 16.64 411 LYS A N 1
ATOM 3053 C CA . LYS A 1 411 ? 16.656 42.406 61.125 1 16.64 411 LYS A CA 1
ATOM 3054 C C . LYS A 1 411 ? 15.422 41.531 61.156 1 16.64 411 LYS A C 1
ATOM 3056 O O . LYS A 1 411 ? 14.945 41.062 60.125 1 16.64 411 LYS A O 1
ATOM 3061 N N . THR A 1 412 ? 14.898 41.281 62.375 1 15.74 412 THR A N 1
ATOM 3062 C CA . THR A 1 412 ? 14.07 40.438 63.219 1 15.74 412 THR A CA 1
ATOM 3063 C C . THR A 1 412 ? 12.594 40.656 62.938 1 15.74 412 THR A C 1
ATOM 3065 O O . THR A 1 412 ? 11.758 39.812 63.188 1 15.74 412 THR A O 1
ATOM 3068 N N . LYS A 1 413 ? 12.062 41.719 62.375 1 16.72 413 LYS A N 1
ATOM 3069 C CA . LYS A 1 413 ? 10.984 42.219 63.188 1 16.72 413 LYS A CA 1
ATOM 3070 C C . LYS A 1 413 ? 9.773 41.281 63.188 1 16.72 413 LYS A C 1
ATOM 3072 O O . LYS A 1 413 ? 9.492 40.656 62.156 1 16.72 413 LYS A O 1
ATOM 3077 N N . SER A 1 414 ? 9.023 41.188 64.375 1 15.45 414 SER A N 1
ATOM 3078 C CA . SER A 1 414 ? 8.125 40.344 65.188 1 15.45 414 SER A CA 1
ATOM 3079 C C . SER A 1 414 ? 6.695 40.406 64.625 1 15.45 414 SER A C 1
ATOM 3081 O O . SER A 1 414 ? 6.016 39.375 64.562 1 15.45 414 SER A O 1
ATOM 3083 N N . ARG A 1 415 ? 6.027 41.625 64.5 1 14.48 415 ARG A N 1
ATOM 3084 C CA . ARG A 1 415 ? 4.914 41.75 65.438 1 14.48 415 ARG A CA 1
ATOM 3085 C C . ARG A 1 415 ? 3.736 40.875 65 1 14.48 415 ARG A C 1
ATOM 3087 O O . ARG A 1 415 ? 3.197 40.125 65.812 1 14.48 415 ARG A O 1
ATOM 3094 N N . ALA A 1 416 ? 2.592 41.562 64.438 1 15.84 416 ALA A N 1
ATOM 3095 C CA . ALA A 1 416 ? 1.33 41.875 65.125 1 15.84 416 ALA A CA 1
ATOM 3096 C C . ALA A 1 416 ? 0.268 40.812 64.812 1 15.84 416 ALA A C 1
ATOM 3098 O O . ALA A 1 416 ? 0.33 40.125 63.812 1 15.84 416 ALA A O 1
ATOM 3099 N N . GLU A 1 417 ? -0.813 40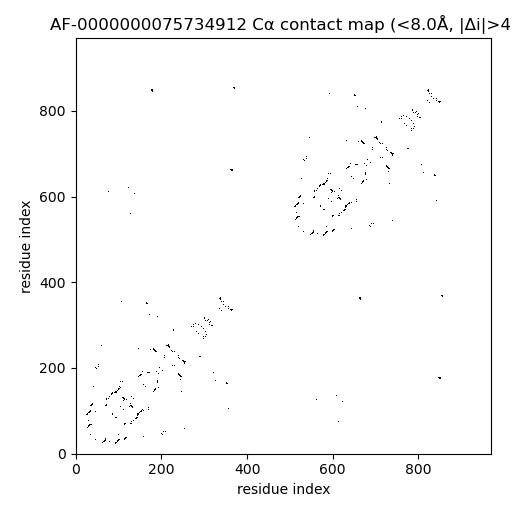.875 65.625 1 15.17 417 GLU A N 1
ATOM 3100 C CA . GLU A 1 417 ? -1.783 40.094 66.375 1 15.17 417 GLU A CA 1
ATOM 3101 C C . GLU A 1 417 ? -2.994 39.75 65.562 1 15.17 417 GLU A C 1
ATOM 3103 O O . GLU A 1 417 ? -3.479 38.594 65.562 1 15.17 417 GLU A O 1
ATOM 3108 N N . ARG A 1 418 ? -3.658 40.688 64.812 1 15.4 418 ARG A N 1
ATOM 3109 C CA . ARG A 1 418 ? -5.012 40.875 65.312 1 15.4 418 ARG A CA 1
ATOM 3110 C C . ARG A 1 418 ? -5.895 39.688 64.938 1 15.4 418 ARG A C 1
ATOM 3112 O O . ARG A 1 418 ? -5.621 38.969 63.969 1 15.4 418 ARG A O 1
ATOM 3119 N N . ASP A 1 419 ? -7.203 39.781 65.375 1 14.91 419 ASP A N 1
ATOM 3120 C CA . ASP A 1 419 ? -8.281 39.094 66.125 1 14.91 419 ASP A CA 1
ATOM 3121 C C . ASP A 1 419 ? -9.234 38.406 65.125 1 14.91 419 ASP A C 1
ATOM 3123 O O . ASP A 1 419 ? -9.539 37.219 65.25 1 14.91 419 ASP A O 1
ATOM 3127 N N . ASP A 1 420 ? -10.25 39.156 64.5 1 15.7 420 ASP A N 1
ATOM 3128 C CA . ASP A 1 420 ? -11.609 38.969 65 1 15.7 420 ASP A CA 1
ATOM 3129 C C . ASP A 1 420 ? -12.281 37.781 64.312 1 15.7 420 ASP A C 1
ATOM 3131 O O . ASP A 1 420 ? -11.844 37.344 63.25 1 15.7 420 ASP A O 1
ATOM 3135 N N . PRO A 1 421 ? -13.727 37.844 64.375 1 17.2 421 PRO A N 1
ATOM 3136 C CA . PRO A 1 421 ? -14.773 36.969 64.875 1 17.2 421 PRO A CA 1
ATOM 3137 C C . PRO A 1 421 ? -15.344 36.031 63.844 1 17.2 421 PRO A C 1
ATOM 3139 O O . PRO A 1 421 ? -15.07 36.188 62.625 1 17.2 421 PRO A O 1
ATOM 3142 N N . PRO A 1 422 ? -16.594 35.5 64.188 1 17.16 422 PRO A N 1
ATOM 3143 C CA . PRO A 1 422 ? -17.297 34.219 64.125 1 17.16 422 PRO A CA 1
ATOM 3144 C C . PRO A 1 422 ? -18.203 34.094 62.938 1 17.16 422 PRO A C 1
ATOM 3146 O O . PRO A 1 422 ? -18.75 33 62.688 1 17.16 422 PRO A O 1
ATOM 3149 N N . LYS A 1 423 ? -18.359 34.938 62 1 15.9 423 LYS A N 1
ATOM 3150 C CA . LYS A 1 423 ? -19.766 35.188 61.688 1 15.9 423 LYS A CA 1
ATOM 3151 C C . LYS A 1 423 ? -20.453 33.906 61.188 1 15.9 423 LYS A C 1
ATOM 3153 O O . LYS A 1 423 ? -19.812 33.062 60.594 1 15.9 423 LYS A O 1
ATOM 3158 N N . ARG A 1 424 ? -21.859 34.031 61.188 1 15.55 424 ARG A N 1
ATOM 3159 C CA . ARG A 1 424 ? -23.062 33.281 61.562 1 15.55 424 ARG A CA 1
ATOM 3160 C C . ARG A 1 424 ? -23.453 32.312 60.438 1 15.55 424 ARG A C 1
ATOM 3162 O O . ARG A 1 424 ? -23.328 31.094 60.562 1 15.55 424 ARG A O 1
ATOM 3169 N N . GLY A 1 425 ? -24.656 32.594 59.906 1 15.2 425 GLY A N 1
ATOM 3170 C CA . GLY A 1 425 ? -25.938 31.922 60.062 1 15.2 425 GLY A CA 1
ATOM 3171 C C . GLY A 1 425 ? -26.25 30.953 58.938 1 15.2 425 GLY A C 1
ATOM 3172 O O . GLY A 1 425 ? -25.484 30.844 58 1 15.2 425 GLY A O 1
ATOM 3173 N N . GLY A 1 426 ? -27.625 30.828 58.656 1 15.15 426 GLY A N 1
ATOM 3174 C CA . GLY A 1 426 ? -28.672 29.828 58.688 1 15.15 426 GLY A CA 1
ATOM 3175 C C . GLY A 1 426 ? -29.062 29.328 57.312 1 15.15 426 GLY A C 1
ATOM 3176 O O . GLY A 1 426 ? -29.719 28.281 57.188 1 15.15 426 GLY A O 1
ATOM 3177 N N . LYS A 1 427 ? -28.922 29.953 56.188 1 15.7 427 LYS A N 1
ATOM 3178 C CA . LYS A 1 427 ? -30.219 29.953 55.5 1 15.7 427 LYS A CA 1
ATOM 3179 C C . LYS A 1 427 ? -30.578 28.562 55 1 15.7 427 LYS A C 1
ATOM 3181 O O . LYS A 1 427 ? -29.688 27.781 54.656 1 15.7 427 LYS A O 1
ATOM 3186 N N . ALA A 1 428 ? -31.953 28.438 54.656 1 16.09 428 ALA A N 1
ATOM 3187 C CA . ALA A 1 428 ? -33.125 27.578 54.688 1 16.09 428 ALA A CA 1
ATOM 3188 C C . ALA A 1 428 ? -33.094 26.562 53.562 1 16.09 428 ALA A C 1
ATOM 3190 O O . ALA A 1 428 ? -32.312 26.703 52.594 1 16.09 428 ALA A O 1
ATOM 3191 N N . SER A 1 429 ? -34.375 26.219 53.125 1 14.95 429 SER A N 1
ATOM 3192 C CA . SER A 1 429 ? -35.219 25.031 53.125 1 14.95 429 SER A CA 1
ATOM 3193 C C . SER A 1 429 ? -35.25 24.391 51.75 1 14.95 429 SER A C 1
ATOM 3195 O O . SER A 1 429 ? -35.094 23.172 51.625 1 14.95 429 SER A O 1
ATOM 3197 N N . ARG A 1 430 ? -35.812 25 50.625 1 15.71 430 ARG A N 1
ATOM 3198 C CA . ARG A 1 430 ? -37.094 24.422 50.188 1 15.71 430 ARG A CA 1
ATOM 3199 C C . ARG A 1 430 ? -36.844 23.266 49.219 1 15.71 430 ARG A C 1
ATOM 3201 O O . ARG A 1 430 ? -35.844 23.234 48.531 1 15.71 430 ARG A O 1
ATOM 3208 N N . THR A 1 431 ? -37.906 22.375 49.125 1 15.66 431 THR A N 1
ATOM 3209 C CA . THR A 1 431 ? -38.25 20.984 48.875 1 15.66 431 THR A CA 1
ATOM 3210 C C . THR A 1 431 ? -38.438 20.734 47.375 1 15.66 431 THR A C 1
ATOM 3212 O O . THR A 1 431 ? -38.25 19.609 46.906 1 15.66 431 THR A O 1
ATOM 3215 N N . ARG A 1 432 ? -38.75 21.641 46.406 1 16.27 432 ARG A N 1
ATOM 3216 C CA . ARG A 1 432 ? -39.906 21.141 45.688 1 16.27 432 ARG A CA 1
ATOM 3217 C C . ARG A 1 432 ? -39.562 19.969 44.781 1 16.27 432 ARG A C 1
ATOM 3219 O O . ARG A 1 432 ? -38.469 19.938 44.219 1 16.27 432 ARG A O 1
ATOM 3226 N N . VAL A 1 433 ? -40.562 19.062 44.562 1 16.22 433 VAL A N 1
ATOM 3227 C CA . VAL A 1 433 ? -40.844 17.672 44.219 1 16.22 433 VAL A CA 1
ATOM 3228 C C . VAL A 1 433 ? -40.875 17.484 42.719 1 16.22 433 VAL A C 1
ATOM 3230 O O . VAL A 1 433 ? -40.562 16.422 42.188 1 16.22 433 VAL A O 1
ATOM 3233 N N . TYR A 1 434 ? -41.156 18.453 41.812 1 16.47 434 TYR A N 1
ATOM 3234 C CA . TYR A 1 434 ? -42.281 17.984 41 1 16.47 434 TYR A CA 1
ATOM 3235 C C . TYR A 1 434 ? -41.844 16.812 40.125 1 16.47 434 TYR A C 1
ATOM 3237 O O . TYR A 1 434 ? -40.656 16.625 39.844 1 16.47 434 TYR A O 1
ATOM 3245 N N . VAL A 1 435 ? -42.906 16.375 39.219 1 17.06 435 VAL A N 1
ATOM 3246 C CA . VAL A 1 435 ? -43.719 15.281 38.688 1 17.06 435 VAL A CA 1
ATOM 3247 C C . VAL A 1 435 ? -43.094 14.773 37.375 1 17.06 435 VAL A C 1
ATOM 3249 O O . VAL A 1 435 ? -42.469 15.539 36.656 1 17.06 435 VAL A O 1
ATOM 3252 N N . GLU A 1 436 ? -43.438 13.547 36.969 1 17.36 436 GLU A N 1
ATOM 3253 C CA . GLU A 1 436 ? -43.094 12.312 36.281 1 17.36 436 GLU A CA 1
ATOM 3254 C C . GLU A 1 436 ? -43.375 12.422 34.781 1 17.36 436 GLU A C 1
ATOM 3256 O O . GLU A 1 436 ? -42.625 11.883 33.969 1 17.36 436 GLU A O 1
ATOM 3261 N N . GLU A 1 437 ? -44.469 13.156 34.281 1 17.44 437 GLU A N 1
ATOM 3262 C CA . GLU A 1 437 ? -45.375 12.32 33.469 1 17.44 437 GLU A CA 1
ATOM 3263 C C . GLU A 1 437 ? -44.75 11.914 32.156 1 17.44 437 GLU A C 1
ATOM 3265 O O . GLU A 1 437 ? -43.812 12.578 31.672 1 17.44 437 GLU A O 1
ATOM 3270 N N . GLU A 1 438 ? -45.5 11.008 31.375 1 18.12 438 GLU A N 1
ATOM 3271 C CA . GLU A 1 438 ? -45.594 9.812 30.547 1 18.12 438 GLU A CA 1
ATOM 3272 C C . GLU A 1 438 ? -45.594 10.156 29.062 1 18.12 438 GLU A C 1
ATOM 3274 O O . GLU A 1 438 ? -45.25 9.32 28.219 1 18.12 438 GLU A O 1
ATOM 3279 N N . ASP A 1 439 ? -45.844 11.398 28.516 1 18.06 439 ASP A N 1
ATOM 3280 C CA . ASP A 1 439 ? -46.812 11.25 27.422 1 18.06 439 ASP A CA 1
ATOM 3281 C C . ASP A 1 439 ? -46.188 10.531 26.234 1 18.06 439 ASP A C 1
ATOM 3283 O O . ASP A 1 439 ? -44.969 10.656 25.984 1 18.06 439 ASP A O 1
ATOM 3287 N N . ASP A 1 440 ? -47.062 9.719 25.531 1 19.78 440 ASP A N 1
ATOM 3288 C CA . ASP A 1 440 ? -47.281 8.672 24.547 1 19.78 440 ASP A CA 1
ATOM 3289 C C . ASP A 1 440 ? -47.156 9.219 23.125 1 19.78 440 ASP A C 1
ATOM 3291 O O . ASP A 1 440 ? -47.469 8.531 22.156 1 19.78 440 ASP A O 1
ATOM 3295 N N . VAL A 1 441 ? -46.25 9.992 22.703 1 19.19 441 VAL A N 1
ATOM 3296 C CA . VAL A 1 441 ? -46.594 10.617 21.438 1 19.19 441 VAL A CA 1
ATOM 3297 C C . VAL A 1 441 ? -46.625 9.562 20.328 1 19.19 441 VAL A C 1
ATOM 3299 O O . VAL A 1 441 ? -45.625 8.883 20.078 1 19.19 441 VAL A O 1
ATOM 3302 N N . VAL A 1 442 ? -47.844 9.203 19.859 1 20.02 442 VAL A N 1
ATOM 3303 C CA . VAL A 1 442 ? -48.312 8.227 18.875 1 20.02 442 VAL A CA 1
ATOM 3304 C C . VAL A 1 442 ? -47.938 8.68 17.469 1 20.02 442 VAL A C 1
ATOM 3306 O O . VAL A 1 442 ? -48.125 7.945 16.5 1 20.02 442 VAL A O 1
ATOM 3309 N N . VAL A 1 443 ? -47.188 9.594 17.094 1 19.02 443 VAL A N 1
ATOM 3310 C CA . VAL A 1 443 ? -47.625 10.18 15.828 1 19.02 443 VAL A CA 1
ATOM 3311 C C . VAL A 1 443 ? -47.5 9.141 14.711 1 19.02 443 VAL A C 1
ATOM 3313 O O . VAL A 1 443 ? -46.5 8.453 14.594 1 19.02 443 VAL A O 1
ATOM 3316 N N . VAL A 1 444 ? -48.594 9.047 13.906 1 19.59 444 VAL A N 1
ATOM 3317 C CA . VAL A 1 444 ? -49.312 8.273 12.891 1 19.59 444 VAL A CA 1
ATOM 3318 C C . VAL A 1 444 ? -48.531 8.32 11.57 1 19.59 444 VAL A C 1
ATOM 3320 O O . VAL A 1 444 ? -47.719 9.219 11.344 1 19.59 444 VAL A O 1
ATOM 3323 N N . ARG A 1 445 ? -49.219 7.746 10.516 1 21.27 445 ARG A N 1
ATOM 3324 C CA . ARG A 1 445 ? -49.188 6.836 9.375 1 21.27 445 ARG A CA 1
ATOM 3325 C C . ARG A 1 445 ? -49.031 7.605 8.062 1 21.27 445 ARG A C 1
ATOM 3327 O O . ARG A 1 445 ? -48.969 7.008 6.988 1 21.27 445 ARG A O 1
ATOM 3334 N N . ARG A 1 446 ? -48.656 8.898 7.84 1 20.06 446 ARG A N 1
ATOM 3335 C CA . ARG A 1 446 ? -49.375 9.352 6.668 1 20.06 446 ARG A CA 1
ATOM 3336 C C . ARG A 1 446 ? -48.906 8.648 5.406 1 20.06 446 ARG A C 1
ATOM 3338 O O . ARG A 1 446 ? -47.688 8.57 5.16 1 20.06 446 ARG A O 1
ATOM 3345 N N . PRO A 1 447 ? -49.812 8.148 4.535 1 22.3 447 PRO A N 1
ATOM 3346 C CA . PRO A 1 447 ? -49.719 7.293 3.348 1 22.3 447 PRO A CA 1
ATOM 3347 C C . PRO A 1 447 ? -49.281 8.047 2.104 1 22.3 447 PRO A C 1
ATOM 3349 O O . PRO A 1 447 ? -49.219 7.473 1.015 1 22.3 447 PRO A O 1
ATOM 3352 N N . PRO A 1 448 ? -48.281 8.984 2.102 1 19.89 448 PRO A N 1
ATOM 3353 C CA . PRO A 1 448 ? -48.562 9.969 1.052 1 19.89 448 PRO A CA 1
ATOM 3354 C C . PRO A 1 448 ? -48.75 9.328 -0.324 1 19.89 448 PRO A C 1
ATOM 3356 O O . PRO A 1 448 ? -48.25 8.219 -0.559 1 19.89 448 PRO A O 1
ATOM 3359 N N . ILE A 1 449 ? -49.344 10.195 -1.23 1 20.23 449 ILE A N 1
ATOM 3360 C CA . ILE A 1 449 ? -50.156 10.273 -2.453 1 20.23 449 ILE A CA 1
ATOM 3361 C C . ILE A 1 449 ? -49.25 9.969 -3.66 1 20.23 449 ILE A C 1
ATOM 3363 O O . ILE A 1 449 ? -48.062 10.305 -3.672 1 20.23 449 ILE A O 1
ATOM 3367 N N . TYR A 1 450 ? -49.875 9.555 -4.766 1 20.66 450 TYR A N 1
ATOM 3368 C CA . TYR A 1 450 ? -49.844 8.828 -6.027 1 20.66 450 TYR A CA 1
ATOM 3369 C C . TYR A 1 450 ? -49.344 9.711 -7.156 1 20.66 450 TYR A C 1
ATOM 3371 O O . TYR A 1 450 ? -49.375 9.312 -8.32 1 20.66 450 TYR A O 1
ATOM 3379 N N . GLY A 1 451 ? -48.594 10.844 -6.852 1 19.73 451 GLY A N 1
ATOM 3380 C CA . GLY A 1 451 ? -48.781 11.773 -7.953 1 19.73 451 GLY A CA 1
ATOM 3381 C C . GLY A 1 451 ? -48.344 11.227 -9.289 1 19.73 451 GLY A C 1
ATOM 3382 O O . GLY A 1 451 ? -47.281 10.586 -9.383 1 19.73 451 GLY A O 1
ATOM 3383 N N . ALA A 1 452 ? -49.281 11.172 -10.242 1 20.58 452 ALA A N 1
ATOM 3384 C CA . ALA A 1 452 ? -49.375 10.602 -11.586 1 20.58 452 ALA A CA 1
ATOM 3385 C C . ALA A 1 452 ? -48.469 11.32 -12.555 1 20.58 452 ALA A C 1
ATOM 3387 O O . ALA A 1 452 ? -48.469 12.547 -12.641 1 20.58 452 ALA A O 1
ATOM 3388 N N . PRO A 1 453 ? -47.281 10.867 -12.867 1 20.62 453 PRO A N 1
ATOM 3389 C CA . PRO A 1 453 ? -46.344 11.648 -13.664 1 20.62 453 PRO A CA 1
ATOM 3390 C C . PRO A 1 453 ? -46.906 12.078 -15.016 1 20.62 453 PRO A C 1
ATOM 3392 O O . PRO A 1 453 ? -47.5 11.273 -15.711 1 20.62 453 PRO A O 1
ATOM 3395 N N . PRO A 1 454 ? -47.312 13.375 -15.086 1 20.19 454 PRO A N 1
ATOM 3396 C CA . PRO A 1 454 ? -48 13.812 -16.297 1 20.19 454 PRO A CA 1
ATOM 3397 C C . PRO A 1 454 ? -47.281 13.445 -17.578 1 20.19 454 PRO A C 1
ATOM 3399 O O . PRO A 1 454 ? -46.062 13.219 -17.547 1 20.19 454 PRO A O 1
ATOM 3402 N N . GLY A 1 455 ? -48.062 13.391 -18.75 1 19.62 455 GLY A N 1
ATOM 3403 C CA . GLY A 1 455 ? -48.125 12.836 -20.078 1 19.62 455 GLY A CA 1
ATOM 3404 C C . GLY A 1 455 ? -47.25 13.539 -21.078 1 19.62 455 GLY A C 1
ATOM 3405 O O . GLY A 1 455 ? -46.656 14.57 -20.766 1 19.62 455 GLY A O 1
ATOM 3406 N N . PRO A 1 456 ? -47.406 13.383 -22.391 1 19.09 456 PRO A N 1
ATOM 3407 C CA . PRO A 1 456 ? -46.625 13.266 -23.625 1 19.09 456 PRO A CA 1
ATOM 3408 C C . PRO A 1 456 ? -46.375 14.617 -24.297 1 19.09 456 PRO A C 1
ATOM 3410 O O . PRO A 1 456 ? -45.594 14.711 -25.234 1 19.09 456 PRO A O 1
ATOM 3413 N N . VAL A 1 457 ? -46.219 15.828 -23.703 1 18.2 457 VAL A N 1
ATOM 3414 C CA . VAL A 1 457 ? -46.75 16.781 -24.672 1 18.2 457 VAL A CA 1
ATOM 3415 C C . VAL A 1 457 ? -45.844 16.844 -25.891 1 18.2 457 VAL A C 1
ATOM 3417 O O . VAL A 1 457 ? -44.625 16.922 -25.75 1 18.2 457 VAL A O 1
ATOM 3420 N N . ILE A 1 458 ? -46.375 16.938 -27.219 1 17.33 458 ILE A N 1
ATOM 3421 C CA . ILE A 1 458 ? -46.125 16.75 -28.641 1 17.33 458 ILE A CA 1
ATOM 3422 C C . ILE A 1 458 ? -45.562 18.047 -29.234 1 17.33 458 ILE A C 1
ATOM 3424 O O . ILE A 1 458 ? -45.188 18.078 -30.406 1 17.33 458 ILE A O 1
ATOM 3428 N N . GLN A 1 459 ? -44.75 18.922 -28.609 1 16.31 459 GLN A N 1
ATOM 3429 C CA . GLN A 1 459 ? -44.938 20.172 -29.328 1 16.31 459 GLN A CA 1
ATOM 3430 C C . GLN A 1 459 ? -44.312 20.094 -30.719 1 16.31 459 GLN A C 1
ATOM 3432 O O . GLN A 1 459 ? -43.188 19.625 -30.875 1 16.31 459 GLN A O 1
ATOM 3437 N N . PHE A 1 460 ? -45.062 20.766 -31.719 1 16.19 460 PHE A N 1
ATOM 3438 C CA . PHE A 1 460 ? -45.156 20.922 -33.188 1 16.19 460 PHE A CA 1
ATOM 3439 C C . PHE A 1 460 ? -44 21.766 -33.688 1 16.19 460 PHE A C 1
ATOM 3441 O O . PHE A 1 460 ? -43.406 22.531 -32.938 1 16.19 460 PHE A O 1
ATOM 3448 N N . GLY A 1 461 ? -43.875 21.969 -35.156 1 16.28 461 GLY A N 1
ATOM 3449 C CA . GLY A 1 461 ? -43.156 21.984 -36.406 1 16.28 461 GLY A CA 1
ATOM 3450 C C . GLY A 1 461 ? -42.75 23.375 -36.875 1 16.28 461 GLY A C 1
ATOM 3451 O O . GLY A 1 461 ? -41.875 23.547 -37.719 1 16.28 461 GLY A O 1
ATOM 3452 N N . GLY A 1 462 ? -43.25 24.594 -36.531 1 15.79 462 GLY A N 1
ATOM 3453 C CA . GLY A 1 462 ? -43.5 25.375 -37.719 1 15.79 462 GLY A CA 1
ATOM 3454 C C . GLY A 1 462 ? -42.219 26 -38.281 1 15.79 462 GLY A C 1
ATOM 3455 O O . GLY A 1 462 ? -41.219 26.109 -37.594 1 15.79 462 GLY A O 1
ATOM 3456 N N . GLY A 1 463 ? -42.156 26.547 -39.719 1 16.09 463 GLY A N 1
ATOM 3457 C CA . GLY A 1 463 ? -41.562 26.781 -41 1 16.09 463 GLY A CA 1
ATOM 3458 C C . GLY A 1 463 ? -40.875 28.125 -41.125 1 16.09 463 GLY A C 1
ATOM 3459 O O . GLY A 1 463 ? -39.812 28.266 -41.75 1 16.09 463 GLY A O 1
ATOM 3460 N N . PHE A 1 464 ? -41.219 29.391 -40.656 1 15.21 464 PHE A N 1
ATOM 3461 C CA . PHE A 1 464 ? -41.375 30.391 -41.719 1 15.21 464 PHE A CA 1
ATOM 3462 C C . PHE A 1 464 ? -40.031 30.938 -42.156 1 15.21 464 PHE A C 1
ATOM 3464 O O . PHE A 1 464 ? -39.062 30.891 -41.375 1 15.21 464 PHE A O 1
ATOM 3471 N N . ARG A 1 465 ? -40 32.125 -43.219 1 15.46 465 ARG A N 1
ATOM 3472 C CA . ARG A 1 465 ? -39.594 32.594 -44.562 1 15.46 465 ARG A CA 1
ATOM 3473 C C . ARG A 1 465 ? -38.531 33.656 -44.438 1 15.46 465 ARG A C 1
ATOM 3475 O O . ARG A 1 465 ? -37.469 33.531 -45.031 1 15.46 465 ARG A O 1
ATOM 3482 N N . GLY A 1 466 ? -38.781 35.156 -44.656 1 14.78 466 GLY A N 1
ATOM 3483 C CA . GLY A 1 466 ? -38.469 35.969 -45.812 1 14.78 466 GLY A CA 1
ATOM 3484 C C . GLY A 1 466 ? -37.219 36.844 -45.625 1 14.78 466 GLY A C 1
ATOM 3485 O O . GLY A 1 466 ? -36.156 36.531 -46.125 1 14.78 466 GLY A O 1
ATOM 3486 N N . GLY A 1 467 ? -37.219 38.375 -45.344 1 14.9 467 GLY A N 1
ATOM 3487 C CA . GLY A 1 467 ? -37.062 39.406 -46.312 1 14.9 467 GLY A CA 1
ATOM 3488 C C . GLY A 1 467 ? -35.688 40.062 -46.312 1 14.9 467 GLY A C 1
ATOM 3489 O O . GLY A 1 467 ? -34.906 39.844 -45.375 1 14.9 467 GLY A O 1
ATOM 3490 N N . TYR A 1 468 ? -35.5 41.625 -46.562 1 15.26 468 TYR A N 1
ATOM 3491 C CA . TYR A 1 468 ? -35.031 42.469 -47.656 1 15.26 468 TYR A CA 1
ATOM 3492 C C . TYR A 1 468 ? -33.75 43.156 -47.281 1 15.26 468 TYR A C 1
ATOM 3494 O O . TYR A 1 468 ? -32.75 43.094 -48.031 1 15.26 468 TYR A O 1
ATOM 3502 N N . GLY A 1 469 ? -33.562 44.625 -46.656 1 14.75 469 GLY A N 1
ATOM 3503 C CA . GLY A 1 469 ? -33.312 45.812 -47.469 1 14.75 469 GLY A CA 1
ATOM 3504 C C . GLY A 1 469 ? -31.875 46.25 -47.5 1 14.75 469 GLY A C 1
ATOM 3505 O O . GLY A 1 469 ? -31.047 45.719 -46.75 1 14.75 469 GLY A O 1
ATOM 3506 N N . GLY A 1 470 ? -31.422 47.781 -47.094 1 15.43 470 GLY A N 1
ATOM 3507 C CA . GLY A 1 470 ? -31.094 48.906 -47.969 1 15.43 470 GLY A CA 1
ATOM 3508 C C . GLY A 1 470 ? -29.609 49.219 -48 1 15.43 470 GLY A C 1
ATOM 3509 O O . GLY A 1 470 ? -28.859 48.75 -47.125 1 15.43 470 GLY A O 1
ATOM 3510 N N . PRO A 1 471 ? -29.031 50.531 -48.656 1 16.09 471 PRO A N 1
ATOM 3511 C CA . PRO A 1 471 ? -28.109 50.969 -49.688 1 16.09 471 PRO A CA 1
ATOM 3512 C C . PRO A 1 471 ? -26.812 51.562 -49.125 1 16.09 471 PRO A C 1
ATOM 3514 O O . PRO A 1 471 ? -25.719 51.125 -49.5 1 16.09 471 PRO A O 1
ATOM 3517 N N . TYR A 1 472 ? -26.641 53.094 -48.688 1 15.16 472 TYR A N 1
ATOM 3518 C CA . TYR A 1 472 ? -26.125 54.125 -49.594 1 15.16 472 TYR A CA 1
ATOM 3519 C C . TYR A 1 472 ? -24.641 54.375 -49.344 1 15.16 472 TYR A C 1
ATOM 3521 O O . TYR A 1 472 ? -24.109 53.969 -48.281 1 15.16 472 TYR A O 1
ATOM 3529 N N . ARG A 1 473 ? -24.016 56.031 -49.188 1 15.27 473 ARG A N 1
ATOM 3530 C CA . ARG A 1 473 ? -23.359 56.938 -50.156 1 15.27 473 ARG A CA 1
ATOM 3531 C C . ARG A 1 473 ? -21.906 57.188 -49.75 1 15.27 473 ARG A C 1
ATOM 3533 O O . ARG A 1 473 ? -21.547 57 -48.594 1 15.27 473 ARG A O 1
ATOM 3540 N N . GLY A 1 474 ? -21.281 58.625 -50.094 1 16.02 474 GLY A N 1
ATOM 3541 C CA . GLY A 1 474 ? -20.312 59.219 -50.969 1 16.02 474 GLY A CA 1
ATOM 3542 C C . GLY A 1 474 ? -19.062 59.719 -50.281 1 16.02 474 GLY A C 1
ATOM 3543 O O . GLY A 1 474 ? -18.828 59.344 -49.094 1 16.02 474 GLY A O 1
ATOM 3544 N N . GLY A 1 475 ? -18.609 61.281 -50.281 1 16.28 475 GLY A N 1
ATOM 3545 C CA . GLY A 1 475 ? -17.656 62.062 -51.062 1 16.28 475 GLY A CA 1
ATOM 3546 C C . GLY A 1 475 ? -16.5 62.594 -50.25 1 16.28 475 GLY A C 1
ATOM 3547 O O . GLY A 1 475 ? -15.336 62.406 -50.594 1 16.28 475 GLY A O 1
ATOM 3548 N N . GLY A 1 476 ? -16.5 63.812 -49.219 1 15.44 476 GLY A N 1
ATOM 3549 C CA . GLY A 1 476 ? -16 65.125 -49.625 1 15.44 476 GLY A CA 1
ATOM 3550 C C . GLY A 1 476 ? -14.555 65.375 -49.219 1 15.44 476 GLY A C 1
ATOM 3551 O O . GLY A 1 476 ? -13.992 64.562 -48.438 1 15.44 476 GLY A O 1
ATOM 3552 N N . GLN A 1 477 ? -14.031 66.875 -48.938 1 16.14 477 GLN A N 1
ATOM 3553 C CA . GLN A 1 477 ? -13.18 67.938 -49.562 1 16.14 477 GLN A CA 1
ATOM 3554 C C . GLN A 1 477 ? -11.961 68.188 -48.688 1 16.14 477 GLN A C 1
ATOM 3556 O O . GLN A 1 477 ? -10.82 68.062 -49.156 1 16.14 477 GLN A O 1
ATOM 3561 N N . THR A 1 478 ? -11.844 69.438 -47.688 1 16.2 478 THR A N 1
ATOM 3562 C CA . THR A 1 478 ? -11.312 70.812 -48 1 16.2 478 THR A CA 1
ATOM 3563 C C . THR A 1 478 ? -9.938 71 -47.375 1 16.2 478 THR A C 1
ATOM 3565 O O . THR A 1 478 ? -8.977 71.312 -48.062 1 16.2 478 THR A O 1
ATOM 3568 N N . GLY A 1 479 ? -9.641 72 -46.188 1 17.08 479 GLY A N 1
ATOM 3569 C CA . GLY A 1 479 ? -9.164 73.375 -46.219 1 17.08 479 GLY A CA 1
ATOM 3570 C C . GLY A 1 479 ? -7.742 73.562 -45.719 1 17.08 479 GLY A C 1
ATOM 3571 O O . GLY A 1 479 ? -7.195 72.625 -45.094 1 17.08 479 GLY A O 1
ATOM 3572 N N . PRO A 1 480 ? -7.25 74.938 -45.344 1 18.53 480 PRO A N 1
ATOM 3573 C CA . PRO A 1 480 ? -6.207 75.875 -45.719 1 18.53 480 PRO A CA 1
ATOM 3574 C C . PRO A 1 480 ? -5.062 75.938 -44.688 1 18.53 480 PRO A C 1
ATOM 3576 O O . PRO A 1 480 ? -3.9 75.75 -45.062 1 18.53 480 PRO A O 1
ATOM 3579 N N . SER A 1 481 ? -5.078 76.938 -43.594 1 18.02 481 SER A N 1
ATOM 3580 C CA . SER A 1 481 ? -4.48 78.25 -43.438 1 18.02 481 SER A CA 1
ATOM 3581 C C . SER A 1 481 ? -3.203 78.188 -42.625 1 18.02 481 SER A C 1
ATOM 3583 O O . SER A 1 481 ? -3.025 77.25 -41.812 1 18.02 481 SER A O 1
ATOM 3585 N N . ARG A 1 482 ? -2.314 79.375 -42.688 1 20.77 482 ARG A N 1
ATOM 3586 C CA . ARG A 1 482 ? -1.031 80.125 -42.594 1 20.77 482 ARG A CA 1
ATOM 3587 C C . ARG A 1 482 ? -0.701 80.438 -41.156 1 20.77 482 ARG A C 1
ATOM 3589 O O . ARG A 1 482 ? 0.463 80.438 -40.75 1 20.77 482 ARG A O 1
ATOM 3596 N N . GLY A 1 483 ? -1.608 81.375 -40.656 1 18.34 483 GLY A N 1
ATOM 3597 C CA . GLY A 1 483 ? -1.213 82.688 -40.125 1 18.34 483 GLY A CA 1
ATOM 3598 C C . GLY A 1 483 ? -0.345 82.562 -38.875 1 18.34 483 GLY A C 1
ATOM 3599 O O . GLY A 1 483 ? 0.792 83.062 -38.875 1 18.34 483 GLY A O 1
ATOM 3600 N N . ARG A 1 484 ? -0.979 83.25 -37.875 1 19.02 484 ARG A N 1
ATOM 3601 C CA . ARG A 1 484 ? -0.883 84.438 -37.031 1 19.02 484 ARG A CA 1
ATOM 3602 C C . ARG A 1 484 ? -0.104 84.125 -35.75 1 19.02 484 ARG A C 1
ATOM 3604 O O . ARG A 1 484 ? 0.813 84.875 -35.375 1 19.02 484 ARG A O 1
ATOM 3611 N N . TYR A 1 485 ? -0.937 84.25 -34.75 1 20.03 485 TYR A N 1
ATOM 3612 C CA . TYR A 1 485 ? -0.651 84.938 -33.469 1 20.03 485 TYR A CA 1
ATOM 3613 C C . TYR A 1 485 ? 0.36 84.125 -32.656 1 20.03 485 TYR A C 1
ATOM 3615 O O . TYR A 1 485 ? 0.304 82.938 -32.594 1 20.03 485 TYR A O 1
ATOM 3623 N N . MET B 1 1 ? -71.312 -47.219 3.703 1 31.41 1 MET B N 1
ATOM 3624 C CA . MET B 1 1 ? -70.938 -45.844 3.771 1 31.41 1 MET B CA 1
ATOM 3625 C C . MET B 1 1 ? -69.438 -45.75 4.188 1 31.41 1 MET B C 1
ATOM 3627 O O . MET B 1 1 ? -68.875 -44.656 4.141 1 31.41 1 MET B O 1
ATOM 3631 N N . ARG B 1 2 ? -69 -46.719 4.984 1 38.28 2 ARG B N 1
ATOM 3632 C CA . ARG B 1 2 ? -67.688 -46.75 5.594 1 38.28 2 ARG B CA 1
ATOM 3633 C C . ARG B 1 2 ? -66.562 -46.969 4.543 1 38.28 2 ARG B C 1
ATOM 3635 O O . ARG B 1 2 ? -65.438 -46.594 4.758 1 38.28 2 ARG B O 1
ATOM 3642 N N . ARG B 1 3 ? -66.875 -47.844 3.553 1 39.91 3 ARG B N 1
ATOM 3643 C CA . ARG B 1 3 ? -65.812 -48.281 2.617 1 39.91 3 ARG B CA 1
ATOM 3644 C C . ARG B 1 3 ? -65.312 -47.094 1.796 1 39.91 3 ARG B C 1
ATOM 3646 O O . ARG B 1 3 ? -64.188 -47.156 1.271 1 39.91 3 ARG B O 1
ATOM 3653 N N . ALA B 1 4 ? -66.312 -46.25 1.343 1 38.19 4 ALA B N 1
ATOM 3654 C CA . ALA B 1 4 ? -66 -45.25 0.325 1 38.19 4 ALA B CA 1
ATOM 3655 C C . ALA B 1 4 ? -65.062 -44.188 0.861 1 38.19 4 ALA B C 1
ATOM 3657 O O . ALA B 1 4 ? -64.375 -43.5 0.087 1 38.19 4 ALA B O 1
ATOM 3658 N N . ILE B 1 5 ? -65.125 -43.906 2.18 1 36.56 5 ILE B N 1
ATOM 3659 C CA . ILE B 1 5 ? -64.375 -42.75 2.613 1 36.56 5 ILE B CA 1
ATOM 3660 C C . ILE B 1 5 ? -62.906 -43.031 2.59 1 36.56 5 ILE B C 1
ATOM 3662 O O . ILE B 1 5 ? -62.062 -42.156 2.816 1 36.56 5 ILE B O 1
ATOM 3666 N N . LEU B 1 6 ? -62.531 -44.375 2.525 1 35.84 6 LEU B N 1
ATOM 3667 C CA . LEU B 1 6 ? -61.125 -44.688 2.588 1 35.84 6 LEU B CA 1
ATOM 3668 C C . LEU B 1 6 ? -60.406 -44.25 1.314 1 35.84 6 LEU B C 1
ATOM 3670 O O . LEU B 1 6 ? -59.188 -44.125 1.288 1 35.84 6 LEU B O 1
ATOM 3674 N N . ARG B 1 7 ? -61.156 -44.281 0.214 1 34.31 7 ARG B N 1
ATOM 3675 C CA . ARG B 1 7 ? -60.375 -44.125 -1.019 1 34.31 7 ARG B CA 1
ATOM 3676 C C . ARG B 1 7 ? -59.719 -42.75 -1.056 1 34.31 7 ARG B C 1
ATOM 3678 O O . ARG B 1 7 ? -58.75 -42.531 -1.771 1 34.31 7 ARG B O 1
ATOM 3685 N N . ALA B 1 8 ? -60.562 -41.75 -0.653 1 34.72 8 ALA B N 1
ATOM 3686 C CA . ALA B 1 8 ? -60.188 -40.406 -1.135 1 34.72 8 ALA B CA 1
ATOM 3687 C C . ALA B 1 8 ? -58.812 -39.969 -0.578 1 34.72 8 ALA B C 1
ATOM 3689 O O . ALA B 1 8 ? -58.156 -39.125 -1.157 1 34.72 8 ALA B O 1
ATOM 3690 N N . ALA B 1 9 ? -58.594 -40.25 0.675 1 34.72 9 ALA B N 1
ATOM 3691 C CA . ALA B 1 9 ? -57.5 -39.469 1.223 1 34.72 9 ALA B CA 1
ATOM 3692 C C . ALA B 1 9 ? -56.156 -39.906 0.645 1 34.72 9 ALA B C 1
ATOM 3694 O O . ALA B 1 9 ? -55.094 -39.719 1.262 1 34.72 9 ALA B O 1
ATOM 3695 N N . ALA B 1 10 ? -56.125 -40.906 -0.234 1 34.47 10 ALA B N 1
ATOM 3696 C CA . ALA B 1 10 ? -54.812 -41.25 -0.804 1 34.47 10 ALA B CA 1
ATOM 3697 C C . ALA B 1 10 ? -54.219 -40.062 -1.553 1 34.47 10 ALA B C 1
ATOM 3699 O O . ALA B 1 10 ? -53.344 -40.25 -2.391 1 34.47 10 ALA B O 1
ATOM 3700 N N . THR B 1 11 ? -54.969 -38.938 -1.597 1 33.62 11 THR B N 1
ATOM 3701 C CA . THR B 1 11 ? -54.344 -37.906 -2.451 1 33.62 11 THR B CA 1
ATOM 3702 C C . THR B 1 11 ? -52.844 -37.906 -2.244 1 33.62 11 THR B C 1
ATOM 3704 O O . THR B 1 11 ? -52.344 -38.312 -1.199 1 33.62 11 THR B O 1
ATOM 3707 N N . ALA B 1 12 ? -52.094 -36.938 -3.1 1 32.41 12 ALA B N 1
ATOM 3708 C CA . ALA B 1 12 ? -50.906 -36.5 -3.828 1 32.41 12 ALA B CA 1
ATOM 3709 C C . ALA B 1 12 ? -49.812 -35.969 -2.873 1 32.41 12 ALA B C 1
ATOM 3711 O O . ALA B 1 12 ? -49.875 -34.812 -2.449 1 32.41 12 ALA B O 1
ATOM 3712 N N . ALA B 1 13 ? -49.688 -36.531 -1.736 1 35.09 13 ALA B N 1
ATOM 3713 C CA . ALA B 1 13 ? -48.469 -35.969 -1.217 1 35.09 13 ALA B CA 1
ATOM 3714 C C . ALA B 1 13 ? -47.312 -36.156 -2.207 1 35.09 13 ALA B C 1
ATOM 3716 O O . ALA B 1 13 ? -46.812 -37.281 -2.359 1 35.09 13 ALA B O 1
ATOM 3717 N N . SER B 1 14 ? -47.5 -35.688 -3.471 1 34.44 14 SER B N 1
ATOM 3718 C CA . SER B 1 14 ? -46.25 -35.531 -4.207 1 34.44 14 SER B CA 1
ATOM 3719 C C . SER B 1 14 ? -45.156 -34.969 -3.309 1 34.44 14 SER B C 1
ATOM 3721 O O . SER B 1 14 ? -45.281 -33.875 -2.748 1 34.44 14 SER B O 1
ATOM 3723 N N . LEU B 1 15 ? -44.625 -35.812 -2.537 1 33.47 15 LEU B N 1
ATOM 3724 C CA . LEU B 1 15 ? -43.312 -35.469 -2.01 1 33.47 15 LEU B CA 1
ATOM 3725 C C . LEU B 1 15 ? -42.469 -34.75 -3.059 1 33.47 15 LEU B C 1
ATOM 3727 O O . LEU B 1 15 ? -42.094 -35.344 -4.086 1 33.47 15 LEU B O 1
ATOM 3731 N N . LEU B 1 16 ? -42.781 -33.469 -3.312 1 35.09 16 LEU B N 1
ATOM 3732 C CA . LEU B 1 16 ? -41.719 -32.656 -3.904 1 35.09 16 LEU B CA 1
ATOM 3733 C C . LEU B 1 16 ? -40.344 -33.062 -3.35 1 35.09 16 LEU B C 1
ATOM 3735 O O . LEU B 1 16 ? -40.062 -32.812 -2.178 1 35.09 16 LEU B O 1
ATOM 3739 N N . CYS B 1 17 ? -39.938 -34.281 -3.6 1 37.03 17 CYS B N 1
ATOM 3740 C CA . CYS B 1 17 ? -38.5 -34.375 -3.541 1 37.03 17 CYS B CA 1
ATOM 3741 C C . CYS B 1 17 ? -37.812 -33.125 -4.031 1 37.03 17 CYS B C 1
ATOM 3743 O O . CYS B 1 17 ? -37.75 -32.875 -5.234 1 37.03 17 CYS B O 1
ATOM 3745 N N . GLY B 1 18 ? -38.156 -31.984 -3.445 1 36.81 18 GLY B N 1
ATOM 3746 C CA . GLY B 1 18 ? -37.156 -30.938 -3.717 1 36.81 18 GLY B CA 1
ATOM 3747 C C . GLY B 1 18 ? -35.75 -31.469 -3.828 1 36.81 18 GLY B C 1
ATOM 3748 O O . GLY B 1 18 ? -35.156 -31.891 -2.832 1 36.81 18 GLY B O 1
ATOM 3749 N N . VAL B 1 19 ? -35.438 -32.281 -4.793 1 35.66 19 VAL B N 1
ATOM 3750 C CA . VAL B 1 19 ? -34.031 -32.281 -5.094 1 35.66 19 VAL B CA 1
ATOM 3751 C C . VAL B 1 19 ? -33.438 -30.906 -4.785 1 35.66 19 VAL B C 1
ATOM 3753 O O . VAL B 1 19 ? -33.781 -29.906 -5.434 1 35.66 19 VAL B O 1
ATOM 3756 N N . ALA B 1 20 ? -33.281 -30.562 -3.611 1 36.88 20 ALA B N 1
ATOM 3757 C CA . ALA B 1 20 ? -32.312 -29.484 -3.438 1 36.88 20 ALA B CA 1
ATOM 3758 C C . ALA B 1 20 ? -31.219 -29.547 -4.52 1 36.88 20 ALA B C 1
ATOM 3760 O O . ALA B 1 20 ? -30.453 -30.516 -4.59 1 36.88 20 ALA B O 1
ATOM 3761 N N . ALA B 1 21 ? -31.547 -29.344 -5.723 1 38.66 21 ALA B N 1
ATOM 3762 C CA . ALA B 1 21 ? -30.422 -29.109 -6.637 1 38.66 21 ALA B CA 1
ATOM 3763 C C . ALA B 1 21 ? -29.156 -28.719 -5.875 1 38.66 21 ALA B C 1
ATOM 3765 O O . ALA B 1 21 ? -29.172 -27.766 -5.098 1 38.66 21 ALA B O 1
ATOM 3766 N N . ALA B 1 22 ? -28.484 -29.578 -5.305 1 41.16 22 ALA B N 1
ATOM 3767 C CA . ALA B 1 22 ? -27.125 -29.219 -4.891 1 41.16 22 ALA B CA 1
ATOM 3768 C C . ALA B 1 22 ? -26.656 -27.953 -5.605 1 41.16 22 ALA B C 1
ATOM 3770 O O . ALA B 1 22 ? -26.531 -27.938 -6.832 1 41.16 22 ALA B O 1
ATOM 3771 N N . ALA B 1 23 ? -27.156 -26.859 -5.32 1 48.94 23 ALA B N 1
ATOM 3772 C CA . ALA B 1 23 ? -26.797 -25.562 -5.895 1 48.94 23 ALA B CA 1
ATOM 3773 C C . ALA B 1 23 ? -25.359 -25.578 -6.434 1 48.94 23 ALA B C 1
ATOM 3775 O O . ALA B 1 23 ? -24.422 -25.906 -5.703 1 48.94 23 ALA B O 1
ATOM 3776 N N . ALA B 1 24 ? -25.188 -25.969 -7.738 1 64.38 24 ALA B N 1
ATOM 3777 C CA . ALA B 1 24 ? -23.938 -26 -8.5 1 64.38 24 ALA B CA 1
ATOM 3778 C C . ALA B 1 24 ? -22.984 -24.906 -8.031 1 64.38 24 ALA B C 1
ATOM 3780 O O . ALA B 1 24 ? -23.422 -23.781 -7.719 1 64.38 24 ALA B O 1
ATOM 3781 N N . GLU B 1 25 ? -21.844 -25.344 -7.605 1 84.06 25 GLU B N 1
ATOM 3782 C CA . GLU B 1 25 ? -20.75 -24.453 -7.227 1 84.06 25 GLU B CA 1
ATOM 3783 C C . GLU B 1 25 ? -20.594 -23.312 -8.234 1 84.06 25 GLU B C 1
ATOM 3785 O O . GLU B 1 25 ? -20.5 -23.547 -9.438 1 84.06 25 GLU B O 1
ATOM 3790 N N . SER B 1 26 ? -20.969 -22.078 -7.836 1 94.06 26 SER B N 1
ATOM 3791 C CA . SER B 1 26 ? -20.75 -20.922 -8.703 1 94.06 26 SER B CA 1
ATOM 3792 C C . SER B 1 26 ? -19.25 -20.688 -8.93 1 94.06 26 SER B C 1
ATOM 3794 O O . SER B 1 26 ? -18.469 -20.672 -7.977 1 94.06 26 SER B O 1
ATOM 3796 N N . ARG B 1 27 ? -18.891 -20.703 -10.211 1 97.88 27 ARG B N 1
ATOM 3797 C CA . ARG B 1 27 ? -17.516 -20.469 -10.602 1 97.88 27 ARG B CA 1
ATOM 3798 C C . ARG B 1 27 ? -17.391 -19.266 -11.516 1 97.88 27 ARG B C 1
ATOM 3800 O O . ARG B 1 27 ? -18.016 -19.203 -12.57 1 97.88 27 ARG B O 1
ATOM 3807 N N . VAL B 1 28 ? -16.562 -18.297 -11.078 1 98.56 28 VAL B N 1
ATOM 3808 C CA . VAL B 1 28 ? -16.312 -17.109 -11.906 1 98.56 28 VAL B CA 1
ATOM 3809 C C . VAL B 1 28 ? -14.805 -16.906 -12.07 1 98.56 28 VAL B C 1
ATOM 3811 O O . VAL B 1 28 ? -14.023 -17.203 -11.164 1 98.56 28 VAL B O 1
ATOM 3814 N N . ALA B 1 29 ? -14.367 -16.453 -13.289 1 98.81 29 ALA B N 1
ATOM 3815 C CA . ALA B 1 29 ? -12.945 -16.266 -13.555 1 98.81 29 ALA B CA 1
ATOM 3816 C C . ALA B 1 29 ? -12.695 -14.938 -14.281 1 98.81 29 ALA B C 1
ATOM 3818 O O . ALA B 1 29 ? -13.484 -14.547 -15.148 1 98.81 29 ALA B O 1
ATOM 3819 N N . LEU B 1 30 ? -11.68 -14.227 -13.891 1 98.88 30 LEU B N 1
ATOM 3820 C CA . LEU B 1 30 ? -11.094 -13.102 -14.609 1 98.88 30 LEU B CA 1
ATOM 3821 C C . LEU B 1 30 ? -9.758 -13.492 -15.227 1 98.88 30 LEU B C 1
ATOM 3823 O O . LEU B 1 30 ? -8.812 -13.828 -14.5 1 98.88 30 LEU B O 1
ATOM 3827 N N . VAL B 1 31 ? -9.68 -13.5 -16.547 1 98.88 31 VAL B N 1
ATOM 3828 C CA . VAL B 1 31 ? -8.477 -13.922 -17.266 1 98.88 31 VAL B CA 1
ATOM 3829 C C . VAL B 1 31 ? -7.898 -12.75 -18.047 1 98.88 31 VAL B C 1
ATOM 3831 O O . VAL B 1 31 ? -8.547 -12.219 -18.953 1 98.88 31 VAL B O 1
ATOM 3834 N N . ILE B 1 32 ? -6.664 -12.391 -17.703 1 98.75 32 ILE B N 1
ATOM 3835 C CA . ILE B 1 32 ? -6.059 -11.203 -18.281 1 98.75 32 ILE B CA 1
ATOM 3836 C C . ILE B 1 32 ? -4.75 -11.57 -18.969 1 98.75 32 ILE B C 1
ATOM 3838 O O . ILE B 1 32 ? -3.9 -12.25 -18.391 1 98.75 32 ILE B O 1
ATOM 3842 N N . GLY B 1 33 ? -4.562 -11.18 -20.234 1 98.19 33 GLY B N 1
ATOM 3843 C CA . GLY B 1 33 ? -3.322 -11.281 -20.984 1 98.19 33 GLY B CA 1
ATOM 3844 C C . GLY B 1 33 ? -2.805 -9.938 -21.469 1 98.19 33 GLY B C 1
ATOM 3845 O O . GLY B 1 33 ? -3.521 -9.195 -22.141 1 98.19 33 GLY B O 1
ATOM 3846 N N . GLN B 1 34 ? -1.562 -9.625 -21.109 1 96.81 34 GLN B N 1
ATOM 3847 C CA . GLN B 1 34 ? -0.945 -8.359 -21.469 1 96.81 34 GLN B CA 1
ATOM 3848 C C . GLN B 1 34 ? 0.217 -8.562 -22.438 1 96.81 34 GLN B C 1
ATOM 3850 O O . GLN B 1 34 ? 1.265 -9.086 -22.062 1 96.81 34 GLN B O 1
ATOM 3855 N N . SER B 1 35 ? 0.071 -8.094 -23.688 1 95.19 35 SER B N 1
ATOM 3856 C CA . SER B 1 35 ? 1.096 -8.328 -24.688 1 95.19 35 SER B CA 1
ATOM 3857 C C . SER B 1 35 ? 1.615 -7.016 -25.266 1 95.19 35 SER B C 1
ATOM 3859 O O . SER B 1 35 ? 2.818 -6.863 -25.5 1 95.19 35 SER B O 1
ATOM 3861 N N . ALA B 1 36 ? 0.788 -6.074 -25.453 1 95.75 36 ALA B N 1
ATOM 3862 C CA . ALA B 1 36 ? 1.091 -4.906 -26.281 1 95.75 36 ALA B CA 1
ATOM 3863 C C . ALA B 1 36 ? 1.685 -3.779 -25.438 1 95.75 36 ALA B C 1
ATOM 3865 O O . ALA B 1 36 ? 1.205 -2.643 -25.484 1 95.75 36 ALA B O 1
ATOM 3866 N N . TYR B 1 37 ? 2.689 -4.113 -24.766 1 92.38 37 TYR B N 1
ATOM 3867 C CA . TYR B 1 37 ? 3.379 -3.094 -23.984 1 92.38 37 TYR B CA 1
ATOM 3868 C C . TYR B 1 37 ? 3.994 -2.037 -24.891 1 92.38 37 TYR B C 1
ATOM 3870 O O . TYR B 1 37 ? 4.504 -2.355 -25.969 1 92.38 37 TYR B O 1
ATOM 3878 N N . ARG B 1 38 ? 4.016 -0.854 -24.469 1 89.12 38 ARG B N 1
ATOM 3879 C CA . ARG B 1 38 ? 4.5 0.246 -25.297 1 89.12 38 ARG B CA 1
ATOM 3880 C C . ARG B 1 38 ? 5.91 0.659 -24.891 1 89.12 38 ARG B C 1
ATOM 3882 O O . ARG B 1 38 ? 6.84 0.591 -25.703 1 89.12 38 ARG B O 1
ATOM 3889 N N . ALA B 1 39 ? 6.121 0.98 -23.625 1 85.12 39 ALA B N 1
ATOM 3890 C CA . ALA B 1 39 ? 7.391 1.523 -23.141 1 85.12 39 ALA B CA 1
ATOM 3891 C C . ALA B 1 39 ? 8.312 0.411 -22.656 1 85.12 39 ALA B C 1
ATOM 3893 O O . ALA B 1 39 ? 9.477 0.658 -22.328 1 85.12 39 ALA B O 1
ATOM 3894 N N . VAL B 1 40 ? 7.824 -0.763 -22.547 1 83.69 40 VAL B N 1
ATOM 3895 C CA . VAL B 1 40 ? 8.617 -1.931 -22.188 1 83.69 40 VAL B CA 1
ATOM 3896 C C . VAL B 1 40 ? 8.445 -3.023 -23.234 1 83.69 40 VAL B C 1
ATOM 3898 O O . VAL B 1 40 ? 7.543 -2.953 -24.078 1 83.69 40 VAL B O 1
ATOM 3901 N N . PRO B 1 41 ? 9.352 -3.982 -23.219 1 83.69 41 PRO B N 1
ATOM 3902 C CA . PRO B 1 41 ? 9.297 -4.988 -24.281 1 83.69 41 PRO B CA 1
ATOM 3903 C C . PRO B 1 41 ? 7.949 -5.699 -24.359 1 83.69 41 PRO B C 1
ATOM 3905 O O . PRO B 1 41 ? 7.406 -6.102 -23.328 1 83.69 41 PRO B O 1
ATOM 3908 N N . ALA B 1 42 ? 7.496 -5.812 -25.516 1 88.81 42 ALA B N 1
ATOM 3909 C CA . ALA B 1 42 ? 6.258 -6.551 -25.75 1 88.81 42 ALA B CA 1
ATOM 3910 C C . ALA B 1 42 ? 6.453 -8.047 -25.5 1 88.81 42 ALA B C 1
ATOM 3912 O O . ALA B 1 42 ? 7.578 -8.547 -25.562 1 88.81 42 ALA B O 1
ATOM 3913 N N . LEU B 1 43 ? 5.395 -8.68 -25.172 1 90.56 43 LEU B N 1
ATOM 3914 C CA . LEU B 1 43 ? 5.379 -10.125 -24.969 1 90.56 43 LEU B CA 1
ATOM 3915 C C . LEU B 1 43 ? 4.41 -10.797 -25.938 1 90.56 43 LEU B C 1
ATOM 3917 O O . LEU B 1 43 ? 3.197 -10.594 -25.844 1 90.56 43 LEU B O 1
ATOM 3921 N N . PRO B 1 44 ? 4.797 -11.594 -26.719 1 90.62 44 PRO B N 1
ATOM 3922 C CA . PRO B 1 44 ? 3.939 -12.172 -27.766 1 90.62 44 PRO B CA 1
ATOM 3923 C C . PRO B 1 44 ? 2.902 -13.141 -27.203 1 90.62 44 PRO B C 1
ATOM 3925 O O . PRO B 1 44 ? 1.786 -13.227 -27.719 1 90.62 44 PRO B O 1
ATOM 3928 N N . ASN B 1 45 ? 3.139 -13.82 -26.125 1 93.31 45 ASN B N 1
ATOM 3929 C CA . ASN B 1 45 ? 2.371 -15.016 -25.781 1 93.31 45 ASN B CA 1
ATOM 3930 C C . ASN B 1 45 ? 1.248 -14.703 -24.797 1 93.31 45 ASN B C 1
ATOM 3932 O O . ASN B 1 45 ? 0.24 -15.414 -24.75 1 93.31 45 ASN B O 1
ATOM 3936 N N . PRO B 1 46 ? 1.326 -13.695 -23.984 1 95.81 46 PRO B N 1
ATOM 3937 C CA . PRO B 1 46 ? 0.36 -13.539 -22.891 1 95.81 46 PRO B CA 1
ATOM 3938 C C . PRO B 1 46 ? -1.085 -13.5 -23.391 1 95.81 46 PRO B C 1
ATOM 3940 O O . PRO B 1 46 ? -1.968 -14.109 -22.781 1 95.81 46 PRO B O 1
ATOM 3943 N N . VAL B 1 47 ? -1.394 -12.82 -24.406 1 97.31 47 VAL B N 1
ATOM 3944 C CA . VAL B 1 47 ? -2.76 -12.773 -24.922 1 97.31 47 VAL B CA 1
ATOM 3945 C C . VAL B 1 47 ? -3.195 -14.164 -25.344 1 97.31 47 VAL B C 1
ATOM 3947 O O . VAL B 1 47 ? -4.336 -14.57 -25.109 1 97.31 47 VAL B O 1
ATOM 3950 N N . ASN B 1 48 ? -2.303 -14.938 -26.016 1 97.19 48 ASN B N 1
ATOM 3951 C CA . ASN B 1 48 ? -2.58 -16.328 -26.375 1 97.19 48 ASN B CA 1
ATOM 3952 C C . ASN B 1 48 ? -2.787 -17.188 -25.141 1 97.19 48 ASN B C 1
ATOM 3954 O O . ASN B 1 48 ? -3.66 -18.062 -25.125 1 97.19 48 ASN B O 1
ATOM 3958 N N . ASP B 1 49 ? -1.959 -16.969 -24.156 1 97.88 49 ASP B N 1
ATOM 3959 C CA . ASP B 1 49 ? -2.082 -17.703 -22.906 1 97.88 49 ASP B CA 1
ATOM 3960 C C . ASP B 1 49 ? -3.453 -17.484 -22.266 1 97.88 49 ASP B C 1
ATOM 3962 O O . ASP B 1 49 ? -4.113 -18.438 -21.844 1 97.88 49 ASP B O 1
ATOM 3966 N N . ALA B 1 50 ? -3.842 -16.219 -22.234 1 98.31 50 ALA B N 1
ATOM 3967 C CA . ALA B 1 50 ? -5.125 -15.867 -21.641 1 98.31 50 ALA B CA 1
ATOM 3968 C C . ALA B 1 50 ? -6.281 -16.531 -22.391 1 98.31 50 ALA B C 1
ATOM 3970 O O . ALA B 1 50 ? -7.211 -17.047 -21.766 1 98.31 50 ALA B O 1
ATOM 3971 N N . LYS B 1 51 ? -6.246 -16.484 -23.656 1 98.19 51 LYS B N 1
ATOM 3972 C CA . LYS B 1 51 ? -7.293 -17.094 -24.469 1 98.19 51 LYS B CA 1
ATOM 3973 C C . LYS B 1 51 ? -7.391 -18.594 -24.203 1 98.19 51 LYS B C 1
ATOM 3975 O O . LYS B 1 51 ? -8.492 -19.125 -24.062 1 98.19 51 LYS B O 1
ATOM 3980 N N . ALA B 1 52 ? -6.258 -19.266 -24.203 1 98.31 52 ALA B N 1
ATOM 3981 C CA . ALA B 1 52 ? -6.23 -20.719 -23.984 1 98.31 52 ALA B CA 1
ATOM 3982 C C . ALA B 1 52 ? -6.754 -21.062 -22.594 1 98.31 52 ALA B C 1
ATOM 3984 O O . ALA B 1 52 ? -7.516 -22.016 -22.438 1 98.31 52 ALA B O 1
ATOM 3985 N N . ILE B 1 53 ? -6.375 -20.297 -21.609 1 98.69 53 ILE B N 1
ATOM 3986 C CA . ILE B 1 53 ? -6.809 -20.547 -20.234 1 98.69 53 ILE B CA 1
ATOM 3987 C C . ILE B 1 53 ? -8.305 -20.25 -20.109 1 98.69 53 ILE B C 1
ATOM 3989 O O . ILE B 1 53 ? -9.016 -20.969 -19.406 1 98.69 53 ILE B O 1
ATOM 3993 N N . ALA B 1 54 ? -8.742 -19.156 -20.719 1 98.69 54 ALA B N 1
ATOM 3994 C CA . ALA B 1 54 ? -10.172 -18.844 -20.703 1 98.69 54 ALA B CA 1
ATOM 3995 C C . ALA B 1 54 ? -10.992 -20 -21.25 1 98.69 54 ALA B C 1
ATOM 3997 O O . ALA B 1 54 ? -12.047 -20.344 -20.688 1 98.69 54 ALA B O 1
ATOM 3998 N N . ALA B 1 55 ? -10.539 -20.609 -22.312 1 98.38 55 ALA B N 1
ATOM 3999 C CA . ALA B 1 55 ? -11.227 -21.766 -22.906 1 98.38 55 ALA B CA 1
ATOM 4000 C C . ALA B 1 55 ? -11.266 -22.938 -21.922 1 98.38 55 ALA B C 1
ATOM 4002 O O . ALA B 1 55 ? -12.312 -23.562 -21.75 1 98.38 55 ALA B O 1
ATOM 4003 N N . LEU B 1 56 ? -10.125 -23.234 -21.344 1 98.19 56 LEU B N 1
ATOM 4004 C CA . LEU B 1 56 ? -10.047 -24.297 -20.359 1 98.19 56 LEU B CA 1
ATOM 4005 C C . LEU B 1 56 ? -11.039 -24.062 -19.219 1 98.19 56 LEU B C 1
ATOM 4007 O O . LEU B 1 56 ? -11.773 -24.969 -18.828 1 98.19 56 LEU B O 1
ATOM 4011 N N . LEU B 1 57 ? -11.055 -22.828 -18.688 1 98.56 57 LEU B N 1
ATOM 4012 C CA . LEU B 1 57 ? -11.914 -22.516 -17.547 1 98.56 57 LEU B CA 1
ATOM 4013 C C . LEU B 1 57 ? -13.383 -22.562 -17.953 1 98.56 57 LEU B C 1
ATOM 4015 O O . LEU B 1 57 ? -14.234 -22.984 -17.156 1 98.56 57 LEU B O 1
ATOM 4019 N N . GLY B 1 58 ? -13.68 -22.094 -19.141 1 98.06 58 GLY B N 1
ATOM 4020 C CA . GLY B 1 58 ? -15.031 -22.25 -19.641 1 98.06 58 GLY B CA 1
ATOM 4021 C C . GLY B 1 58 ? -15.5 -23.688 -19.656 1 98.06 58 GLY B C 1
ATOM 4022 O O . GLY B 1 58 ? -16.609 -23.984 -19.219 1 98.06 58 GLY B O 1
ATOM 4023 N N . GLU B 1 59 ? -14.68 -24.594 -20.109 1 97.25 59 GLU B N 1
ATOM 4024 C CA . GLU B 1 59 ? -14.977 -26.016 -20.141 1 97.25 59 GLU B CA 1
ATOM 4025 C C . GLU B 1 59 ? -15.141 -26.578 -18.734 1 97.25 59 GLU B C 1
ATOM 4027 O O . GLU B 1 59 ? -15.898 -27.531 -18.516 1 97.25 59 GLU B O 1
ATOM 4032 N N . ALA B 1 60 ? -14.469 -25.938 -17.828 1 96.88 60 ALA B N 1
ATOM 4033 C CA . ALA B 1 60 ? -14.5 -26.391 -16.453 1 96.88 60 ALA B CA 1
ATOM 4034 C C . ALA B 1 60 ? -15.688 -25.797 -15.695 1 96.88 60 ALA B C 1
ATOM 4036 O O . ALA B 1 60 ? -15.805 -25.953 -14.477 1 96.88 60 ALA B O 1
ATOM 4037 N N . GLY B 1 61 ? -16.594 -24.953 -16.375 1 96.62 61 GLY B N 1
ATOM 4038 C CA . GLY B 1 61 ? -17.828 -24.484 -15.781 1 96.62 61 GLY B CA 1
ATOM 4039 C C . GLY B 1 61 ? -17.719 -23.062 -15.234 1 96.62 61 GLY B C 1
ATOM 4040 O O . GLY B 1 61 ? -18.656 -22.578 -14.594 1 96.62 61 GLY B O 1
ATOM 4041 N N . PHE B 1 62 ? -16.609 -22.422 -15.484 1 98.25 62 PHE B N 1
ATOM 4042 C CA . PHE B 1 62 ? -16.453 -21.031 -15.039 1 98.25 62 PHE B CA 1
ATOM 4043 C C . PHE B 1 62 ? -17.203 -20.094 -15.977 1 98.25 62 PHE B C 1
ATOM 4045 O O . PHE B 1 62 ? -17.188 -20.266 -17.188 1 98.25 62 PHE B O 1
ATOM 4052 N N . GLU B 1 63 ? -17.875 -19.125 -15.391 1 98.44 63 GLU B N 1
ATOM 4053 C CA . GLU B 1 63 ? -18.203 -17.906 -16.125 1 98.44 63 GLU B CA 1
ATOM 4054 C C . GLU B 1 63 ? -16.984 -17 -16.281 1 98.44 63 GLU B C 1
ATOM 4056 O O . GLU B 1 63 ? -16.531 -16.406 -15.305 1 98.44 63 GLU B O 1
ATOM 4061 N N . VAL B 1 64 ? -16.531 -16.875 -17.516 1 98.69 64 VAL B N 1
ATOM 4062 C CA . VAL B 1 64 ? -15.203 -16.297 -17.719 1 98.69 64 VAL B CA 1
ATOM 4063 C C . VAL B 1 64 ? -15.344 -14.875 -18.266 1 98.69 64 VAL B C 1
ATOM 4065 O O . VAL B 1 64 ? -16.078 -14.648 -19.234 1 98.69 64 VAL B O 1
ATOM 4068 N N . THR B 1 65 ? -14.695 -13.898 -17.625 1 98.5 65 THR B N 1
ATOM 4069 C CA . THR B 1 65 ? -14.43 -12.578 -18.172 1 98.5 65 THR B CA 1
ATOM 4070 C C . THR B 1 65 ? -12.992 -12.492 -18.703 1 98.5 65 THR B C 1
ATOM 4072 O O . THR B 1 65 ? -12.039 -12.602 -17.922 1 98.5 65 THR B O 1
ATOM 4075 N N . GLU B 1 66 ? -12.875 -12.344 -19.953 1 98.25 66 GLU B N 1
ATOM 4076 C CA . GLU B 1 66 ? -11.57 -12.227 -20.594 1 98.25 66 GLU B CA 1
ATOM 4077 C C . GLU B 1 66 ? -11.258 -10.781 -20.953 1 98.25 66 GLU B C 1
ATOM 4079 O O . GLU B 1 66 ? -12.133 -10.047 -21.422 1 98.25 66 GLU B O 1
ATOM 4084 N N . ALA B 1 67 ? -10.023 -10.359 -20.734 1 98.25 67 ALA B N 1
ATOM 4085 C CA . ALA B 1 67 ? -9.57 -9.031 -21.109 1 98.25 67 ALA B CA 1
ATOM 4086 C C . ALA B 1 67 ? -8.102 -9.055 -21.531 1 98.25 67 ALA B C 1
ATOM 4088 O O . ALA B 1 67 ? -7.316 -9.867 -21.031 1 98.25 67 ALA B O 1
ATOM 4089 N N . SER B 1 68 ? -7.734 -8.219 -22.469 1 98.19 68 SER B N 1
ATOM 4090 C CA . SER B 1 68 ? -6.363 -8.164 -22.953 1 98.19 68 SER B CA 1
ATOM 4091 C C . SER B 1 68 ? -5.891 -6.727 -23.125 1 98.19 68 SER B C 1
ATOM 4093 O O . SER B 1 68 ? -6.688 -5.84 -23.438 1 98.19 68 SER B O 1
ATOM 4095 N N . ASP B 1 69 ? -4.633 -6.586 -22.859 1 98.25 69 ASP B N 1
ATOM 4096 C CA . ASP B 1 69 ? -3.898 -5.359 -23.172 1 98.25 69 ASP B CA 1
ATOM 4097 C C . ASP B 1 69 ? -4.57 -4.145 -22.531 1 98.25 69 ASP B C 1
ATOM 4099 O O . ASP B 1 69 ? -4.875 -3.168 -23.219 1 98.25 69 ASP B O 1
ATOM 4103 N N . LEU B 1 70 ? -4.711 -4.289 -21.25 1 98.12 70 LEU B N 1
ATOM 4104 C CA . LEU B 1 70 ? -5.371 -3.275 -20.438 1 98.12 70 LEU B CA 1
ATOM 4105 C C . LEU B 1 70 ? -4.371 -2.234 -19.938 1 98.12 70 LEU B C 1
ATOM 4107 O O . LEU B 1 70 ? -3.264 -2.58 -19.531 1 98.12 70 LEU B O 1
ATOM 4111 N N . GLY B 1 71 ? -4.77 -0.938 -20.078 1 97.12 71 GLY B N 1
ATOM 4112 C CA . GLY B 1 71 ? -4.066 0.081 -19.312 1 97.12 71 GLY B CA 1
ATOM 4113 C C . GLY B 1 71 ? -4.316 -0.011 -17.812 1 97.12 71 GLY B C 1
ATOM 4114 O O . GLY B 1 71 ? -5.066 -0.876 -17.359 1 97.12 71 GLY B O 1
ATOM 4115 N N . GLN B 1 72 ? -3.664 0.838 -17.078 1 96.12 72 GLN B N 1
ATOM 4116 C CA . GLN B 1 72 ? -3.748 0.772 -15.625 1 96.12 72 GLN B CA 1
ATOM 4117 C C . GLN B 1 72 ? -5.191 0.918 -15.156 1 96.12 72 GLN B C 1
ATOM 4119 O O . GLN B 1 72 ? -5.664 0.132 -14.328 1 96.12 72 GLN B O 1
ATOM 4124 N N . THR B 1 73 ? -5.91 1.963 -15.633 1 93.94 73 THR B N 1
ATOM 4125 C CA . THR B 1 73 ? -7.281 2.242 -15.219 1 93.94 73 THR B CA 1
ATOM 4126 C C . THR B 1 73 ? -8.195 1.068 -15.555 1 93.94 73 THR B C 1
ATOM 4128 O O . THR B 1 73 ? -9.016 0.659 -14.727 1 93.94 73 THR B O 1
ATOM 4131 N N . GLU B 1 74 ? -8 0.542 -16.719 1 96.38 74 GLU B N 1
ATOM 4132 C CA . GLU B 1 74 ? -8.828 -0.583 -17.141 1 96.38 74 GLU B CA 1
ATOM 4133 C C . GLU B 1 74 ? -8.562 -1.819 -16.297 1 96.38 74 GLU B C 1
ATOM 4135 O O . GLU B 1 74 ? -9.492 -2.551 -15.945 1 96.38 74 GLU B O 1
ATOM 4140 N N . LEU B 1 75 ? -7.305 -2.059 -16.047 1 97.25 75 LEU B N 1
ATOM 4141 C CA . LEU B 1 75 ? -6.934 -3.205 -15.227 1 97.25 75 LEU B CA 1
ATOM 4142 C C . LEU B 1 75 ? -7.574 -3.113 -13.844 1 97.25 75 LEU B C 1
ATOM 4144 O O . LEU B 1 75 ? -8.164 -4.082 -13.367 1 97.25 75 LEU B O 1
ATOM 4148 N N . ARG B 1 76 ? -7.488 -1.982 -13.227 1 95.62 76 ARG B N 1
ATOM 4149 C CA . ARG B 1 76 ? -8.094 -1.761 -11.914 1 95.62 76 ARG B CA 1
ATOM 4150 C C . ARG B 1 76 ? -9.609 -1.928 -11.977 1 95.62 76 ARG B C 1
ATOM 4152 O O . ARG B 1 76 ? -10.211 -2.543 -11.094 1 95.62 76 ARG B O 1
ATOM 4159 N N . THR B 1 77 ? -10.188 -1.369 -13.016 1 94.38 77 THR B N 1
ATOM 4160 C CA . THR B 1 77 ? -11.633 -1.456 -13.188 1 94.38 77 THR B CA 1
ATOM 4161 C C . THR B 1 77 ? -12.07 -2.91 -13.336 1 94.38 77 THR B C 1
ATOM 4163 O O . THR B 1 77 ? -13.062 -3.33 -12.742 1 94.38 77 THR B O 1
ATOM 4166 N N . LYS B 1 78 ? -11.32 -3.664 -14.07 1 97 78 LYS B N 1
ATOM 4167 C CA . LYS B 1 78 ? -11.664 -5.066 -14.289 1 97 78 LYS B CA 1
ATOM 4168 C C . LYS B 1 78 ? -11.586 -5.855 -12.984 1 97 78 LYS B C 1
ATOM 4170 O O . LYS B 1 78 ? -12.406 -6.738 -12.734 1 97 78 LYS B O 1
ATOM 4175 N N . VAL B 1 79 ? -10.609 -5.582 -12.203 1 96.75 79 VAL B N 1
ATOM 4176 C CA . VAL B 1 79 ? -10.477 -6.246 -10.906 1 96.75 79 VAL B CA 1
ATOM 4177 C C . VAL B 1 79 ? -11.672 -5.887 -10.023 1 96.75 79 VAL B C 1
ATOM 4179 O O . VAL B 1 79 ? -12.266 -6.758 -9.383 1 96.75 79 VAL B O 1
ATOM 4182 N N . GLY B 1 80 ? -11.992 -4.582 -9.984 1 94.38 80 GLY B N 1
ATOM 4183 C CA . GLY B 1 80 ? -13.148 -4.148 -9.211 1 94.38 80 GLY B CA 1
ATOM 4184 C C . GLY B 1 80 ? -14.445 -4.785 -9.68 1 94.38 80 GLY B C 1
ATOM 4185 O O . GLY B 1 80 ? -15.242 -5.258 -8.867 1 94.38 80 GLY B O 1
ATOM 4186 N N . ASP B 1 81 ? -14.656 -4.793 -10.992 1 95.56 81 ASP B N 1
ATOM 4187 C CA . ASP B 1 81 ? -15.852 -5.406 -11.57 1 95.56 81 ASP B CA 1
ATOM 4188 C C . ASP B 1 81 ? -15.922 -6.895 -11.242 1 95.56 81 ASP B C 1
ATOM 4190 O O . ASP B 1 81 ? -17 -7.43 -10.984 1 95.56 81 ASP B O 1
ATOM 4194 N N . PHE B 1 82 ? -14.812 -7.52 -11.273 1 97.44 82 PHE B N 1
ATOM 4195 C CA . PHE B 1 82 ? -14.766 -8.945 -10.969 1 97.44 82 PHE B CA 1
ATOM 4196 C C . PHE B 1 82 ? -15.141 -9.203 -9.516 1 97.44 82 PHE B C 1
ATOM 4198 O O . PHE B 1 82 ? -15.898 -10.125 -9.219 1 97.44 82 PHE B O 1
ATOM 4205 N N . ALA B 1 83 ? -14.609 -8.398 -8.633 1 94.75 83 ALA B N 1
ATOM 4206 C CA . ALA B 1 83 ? -14.984 -8.516 -7.227 1 94.75 83 ALA B CA 1
ATOM 4207 C C . ALA B 1 83 ? -16.484 -8.344 -7.047 1 94.75 83 ALA B C 1
ATOM 4209 O O . ALA B 1 83 ? -17.109 -9.055 -6.254 1 94.75 83 ALA B O 1
ATOM 4210 N N . ALA B 1 84 ? -17.078 -7.383 -7.758 1 93.31 84 ALA B N 1
ATOM 4211 C CA . ALA B 1 84 ? -18.516 -7.172 -7.711 1 93.31 84 ALA B CA 1
ATOM 4212 C C . ALA B 1 84 ? -19.266 -8.398 -8.203 1 93.31 84 ALA B C 1
ATOM 4214 O O . ALA B 1 84 ? -20.328 -8.75 -7.672 1 93.31 84 ALA B O 1
ATOM 4215 N N . THR B 1 85 ? -18.734 -8.992 -9.211 1 96 85 THR B N 1
ATOM 4216 C CA . THR B 1 85 ? -19.328 -10.219 -9.734 1 96 85 THR B CA 1
ATOM 4217 C C . THR B 1 85 ? -19.312 -11.32 -8.672 1 96 85 THR B C 1
ATOM 4219 O O . THR B 1 85 ? -20.281 -12.047 -8.508 1 96 85 THR B O 1
ATOM 4222 N N . VAL B 1 86 ? -18.188 -11.453 -7.996 1 95.69 86 VAL B N 1
ATOM 4223 C CA . VAL B 1 86 ? -18.062 -12.461 -6.949 1 95.69 86 VAL B CA 1
ATOM 4224 C C . VAL B 1 86 ? -19.109 -12.211 -5.859 1 95.69 86 VAL B C 1
ATOM 4226 O O . VAL B 1 86 ? -19.75 -13.141 -5.383 1 95.69 86 VAL B O 1
ATOM 4229 N N . VAL B 1 87 ? -19.312 -10.977 -5.488 1 92.06 87 VAL B N 1
ATOM 4230 C CA . VAL B 1 87 ? -20.312 -10.609 -4.484 1 92.06 87 VAL B CA 1
ATOM 4231 C C . VAL B 1 87 ? -21.703 -11.047 -4.949 1 92.06 87 VAL B C 1
ATOM 4233 O O . VAL B 1 87 ? -22.453 -11.633 -4.18 1 92.06 87 VAL B O 1
ATOM 4236 N N . ALA B 1 88 ? -22.016 -10.734 -6.148 1 93.69 88 ALA B N 1
ATOM 4237 C CA . ALA B 1 88 ? -23.328 -11.016 -6.703 1 93.69 88 ALA B CA 1
ATOM 4238 C C . ALA B 1 88 ? -23.609 -12.516 -6.73 1 93.69 88 ALA B C 1
ATOM 4240 O O . ALA B 1 88 ? -24.75 -12.953 -6.562 1 93.69 88 ALA B O 1
ATOM 4241 N N . LYS B 1 89 ? -22.562 -13.312 -6.887 1 95.75 89 LYS B N 1
ATOM 4242 C CA . LYS B 1 89 ? -22.719 -14.758 -7 1 95.75 89 LYS B CA 1
ATOM 4243 C C . LYS B 1 89 ? -22.812 -15.406 -5.621 1 95.75 89 LYS B C 1
ATOM 4245 O O . LYS B 1 89 ? -23.344 -16.516 -5.488 1 95.75 89 LYS B O 1
ATOM 4250 N N . GLY B 1 90 ? -22.219 -14.703 -4.582 1 93.31 90 GLY B N 1
ATOM 4251 C CA . GLY B 1 90 ? -22.422 -15.172 -3.223 1 93.31 90 GLY B CA 1
ATOM 4252 C C . GLY B 1 90 ? -21.203 -15.828 -2.615 1 93.31 90 GLY B C 1
ATOM 4253 O O . GLY B 1 90 ? -20.203 -16.062 -3.311 1 93.31 90 GLY B O 1
ATOM 4254 N N . PRO B 1 91 ? -21.188 -16.203 -1.351 1 92.75 91 PRO B N 1
ATOM 4255 C CA . PRO B 1 91 ? -20.031 -16.625 -0.571 1 92.75 91 PRO B CA 1
ATOM 4256 C C . PRO B 1 91 ? -19.547 -18.031 -0.939 1 92.75 91 PRO B C 1
ATOM 4258 O O . PRO B 1 91 ? -18.438 -18.422 -0.575 1 92.75 91 PRO B O 1
ATOM 4261 N N . GLU B 1 92 ? -20.328 -18.781 -1.603 1 94.31 92 GLU B N 1
ATOM 4262 C CA . GLU B 1 92 ? -19.938 -20.141 -1.978 1 94.31 92 GLU B CA 1
ATOM 4263 C C . GLU B 1 92 ? -19.312 -20.172 -3.365 1 94.31 92 GLU B C 1
ATOM 4265 O O . GLU B 1 92 ? -19.156 -21.234 -3.959 1 94.31 92 GLU B O 1
ATOM 4270 N N . THR B 1 93 ? -18.922 -19.047 -3.848 1 96.38 93 THR B N 1
ATOM 4271 C CA . THR B 1 93 ? -18.391 -18.891 -5.195 1 96.38 93 THR B CA 1
ATOM 4272 C C . THR B 1 93 ? -16.891 -19.172 -5.207 1 96.38 93 THR B C 1
ATOM 4274 O O . THR B 1 93 ? -16.172 -18.75 -4.293 1 96.38 93 THR B O 1
ATOM 4277 N N . VAL B 1 94 ? -16.422 -19.953 -6.238 1 97.38 94 VAL B N 1
ATOM 4278 C CA . VAL B 1 94 ? -14.992 -20.047 -6.539 1 97.38 94 VAL B CA 1
ATOM 4279 C C . VAL B 1 94 ? -14.586 -18.922 -7.488 1 97.38 94 VAL B C 1
ATOM 4281 O O . VAL B 1 94 ? -15.141 -18.797 -8.586 1 97.38 94 VAL B O 1
ATOM 4284 N N . ALA B 1 95 ? -13.672 -18.078 -7.012 1 98 95 ALA B N 1
ATOM 4285 C CA . ALA B 1 95 ? -13.156 -16.969 -7.809 1 98 95 ALA B CA 1
ATOM 4286 C C . ALA B 1 95 ? -11.727 -17.25 -8.281 1 98 95 ALA B C 1
ATOM 4288 O O . ALA B 1 95 ? -10.852 -17.562 -7.469 1 98 95 ALA B O 1
ATOM 4289 N N . LEU B 1 96 ? -11.508 -17.203 -9.594 1 98.56 96 LEU B N 1
ATOM 4290 C CA . LEU B 1 96 ? -10.18 -17.453 -10.148 1 98.56 96 LEU B CA 1
ATOM 4291 C C . LEU B 1 96 ? -9.711 -16.281 -11 1 98.56 96 LEU B C 1
ATOM 4293 O O . LEU B 1 96 ? -10.469 -15.758 -11.82 1 98.56 96 LEU B O 1
ATOM 4297 N N . VAL B 1 97 ? -8.492 -15.797 -10.703 1 98.69 97 VAL B N 1
ATOM 4298 C CA . VAL B 1 97 ? -7.848 -14.773 -11.516 1 98.69 97 VAL B CA 1
ATOM 4299 C C . VAL B 1 97 ? -6.594 -15.344 -12.172 1 98.69 97 VAL B C 1
ATOM 4301 O O . VAL B 1 97 ? -5.746 -15.93 -11.492 1 98.69 97 VAL B O 1
ATOM 4304 N N . PHE B 1 98 ? -6.523 -15.258 -13.461 1 98.69 98 PHE B N 1
ATOM 4305 C CA . PHE B 1 98 ? -5.324 -15.586 -14.219 1 98.69 98 PHE B CA 1
ATOM 4306 C C . PHE B 1 98 ? -4.742 -14.344 -14.883 1 98.69 98 PHE B C 1
ATOM 4308 O O . PHE B 1 98 ? -5.465 -13.578 -15.531 1 98.69 98 PHE B O 1
ATOM 4315 N N . TYR B 1 99 ? -3.463 -14.117 -14.68 1 98.25 99 TYR B N 1
ATOM 4316 C CA . TYR B 1 99 ? -2.758 -12.977 -15.258 1 98.25 99 TYR B CA 1
ATOM 4317 C C . TYR B 1 99 ? -1.489 -13.43 -15.969 1 98.25 99 TYR B C 1
ATOM 4319 O O . TYR B 1 99 ? -0.634 -14.086 -15.375 1 98.25 99 TYR B O 1
ATOM 4327 N N . ALA B 1 100 ? -1.392 -13.094 -17.203 1 96.88 100 ALA B N 1
ATOM 4328 C CA . ALA B 1 100 ? -0.167 -13.289 -17.969 1 96.88 100 ALA B CA 1
ATOM 4329 C C . ALA B 1 100 ? 0.389 -11.961 -18.469 1 96.88 100 ALA B C 1
ATOM 4331 O O . ALA B 1 100 ? -0.323 -11.188 -19.109 1 96.88 100 ALA B O 1
ATOM 4332 N N . GLY B 1 101 ? 1.595 -11.656 -18.172 1 94.94 101 GLY B N 1
ATOM 4333 C CA . GLY B 1 101 ? 2.252 -10.422 -18.562 1 94.94 101 GLY B CA 1
ATOM 4334 C C . GLY B 1 101 ? 3.496 -10.117 -17.75 1 94.94 101 GLY B C 1
ATOM 4335 O O . GLY B 1 101 ? 4.09 -11.023 -17.156 1 94.94 101 GLY B O 1
ATOM 4336 N N . HIS B 1 102 ? 3.93 -8.852 -17.797 1 92.56 102 HIS B N 1
ATOM 4337 C CA . HIS B 1 102 ? 5.062 -8.438 -16.969 1 92.56 102 HIS B CA 1
ATOM 4338 C C . HIS B 1 102 ? 4.641 -8.219 -15.523 1 92.56 102 HIS B C 1
ATOM 4340 O O . HIS B 1 102 ? 3.533 -7.746 -15.258 1 92.56 102 HIS B O 1
ATOM 4346 N N . GLY B 1 103 ? 5.473 -8.641 -14.625 1 92.06 103 GLY B N 1
ATOM 4347 C CA . GLY B 1 103 ? 5.41 -8.344 -13.203 1 92.06 103 GLY B CA 1
ATOM 4348 C C . GLY B 1 103 ? 6.754 -7.941 -12.625 1 92.06 103 GLY B C 1
ATOM 4349 O O . GLY B 1 103 ? 7.801 -8.406 -13.078 1 92.06 103 GLY B O 1
ATOM 4350 N N . ILE B 1 104 ? 6.711 -7.062 -11.648 1 89.56 104 ILE B N 1
ATOM 4351 C CA . ILE B 1 104 ? 7.973 -6.645 -11.047 1 89.56 104 ILE B CA 1
ATOM 4352 C C . ILE B 1 104 ? 7.793 -6.473 -9.539 1 89.56 104 ILE B C 1
ATOM 4354 O O . ILE B 1 104 ? 6.668 -6.312 -9.055 1 89.56 104 ILE B O 1
ATOM 4358 N N . GLN B 1 105 ? 8.922 -6.594 -8.883 1 90.5 105 GLN B N 1
ATOM 4359 C CA . GLN B 1 105 ? 8.961 -6.297 -7.453 1 90.5 105 GLN B CA 1
ATOM 4360 C C . GLN B 1 105 ? 9.641 -4.957 -7.188 1 90.5 105 GLN B C 1
ATOM 4362 O O . GLN B 1 105 ? 10.711 -4.68 -7.738 1 90.5 105 GLN B O 1
ATOM 4367 N N . VAL B 1 106 ? 8.953 -4.082 -6.434 1 89.62 106 VAL B N 1
ATOM 4368 C CA . VAL B 1 106 ? 9.547 -2.844 -5.953 1 89.62 106 VAL B CA 1
ATOM 4369 C C . VAL B 1 106 ? 9.414 -2.764 -4.434 1 89.62 106 VAL B C 1
ATOM 4371 O O . VAL B 1 106 ? 8.312 -2.844 -3.895 1 89.62 106 VAL B O 1
ATOM 4374 N N . ASP B 1 107 ? 10.578 -2.701 -3.711 1 89.81 107 ASP B N 1
ATOM 4375 C CA . ASP B 1 107 ? 10.617 -2.557 -2.26 1 89.81 107 ASP B CA 1
ATOM 4376 C C . ASP B 1 107 ? 9.852 -3.688 -1.573 1 89.81 107 ASP B C 1
ATOM 4378 O O . ASP B 1 107 ? 9.164 -3.463 -0.575 1 89.81 107 ASP B O 1
ATOM 4382 N N . GLY B 1 108 ? 9.82 -4.828 -2.223 1 91 108 GLY B N 1
ATOM 4383 C CA . GLY B 1 108 ? 9.219 -6 -1.605 1 91 108 GLY B CA 1
ATOM 4384 C C . GLY B 1 108 ? 7.77 -6.203 -1.99 1 91 108 GLY B C 1
ATOM 4385 O O . GLY B 1 108 ? 7.141 -7.184 -1.583 1 91 108 GLY B O 1
ATOM 4386 N N . GLU B 1 109 ? 7.262 -5.332 -2.805 1 92.31 109 GLU B N 1
ATOM 4387 C CA . GLU B 1 109 ? 5.879 -5.438 -3.258 1 92.31 109 GLU B CA 1
ATOM 4388 C C . GLU B 1 109 ? 5.812 -5.82 -4.734 1 92.31 109 GLU B C 1
ATOM 4390 O O . GLU B 1 109 ? 6.625 -5.355 -5.539 1 92.31 109 GLU B O 1
ATOM 4395 N N . ASN B 1 110 ? 4.875 -6.637 -5.035 1 93.25 110 ASN B N 1
ATOM 4396 C CA . ASN B 1 110 ? 4.703 -7.078 -6.414 1 93.25 110 ASN B CA 1
ATOM 4397 C C . ASN B 1 110 ? 3.713 -6.195 -7.168 1 93.25 110 ASN B C 1
ATOM 4399 O O . ASN B 1 110 ? 2.686 -5.797 -6.617 1 93.25 110 ASN B O 1
ATOM 4403 N N . TYR B 1 111 ? 4.027 -5.918 -8.391 1 94.31 111 TYR B N 1
ATOM 4404 C CA . TYR B 1 111 ? 3.178 -5.086 -9.234 1 94.31 111 TYR B CA 1
ATOM 4405 C C . TYR B 1 111 ? 2.875 -5.773 -10.555 1 94.31 111 TYR B C 1
ATOM 4407 O O . TYR B 1 111 ? 3.768 -6.352 -11.18 1 94.31 111 TYR B O 1
ATOM 4415 N N . LEU B 1 112 ? 1.587 -5.777 -10.938 1 96.19 112 LEU B N 1
ATOM 4416 C CA . LEU B 1 112 ? 1.158 -6.156 -12.273 1 96.19 112 LEU B CA 1
ATOM 4417 C C . LEU B 1 112 ? 1.273 -4.98 -13.242 1 96.19 112 LEU B C 1
ATOM 4419 O O . LEU B 1 112 ? 0.795 -3.883 -12.945 1 96.19 112 LEU B O 1
ATOM 4423 N N . ILE B 1 113 ? 1.858 -5.203 -14.383 1 94.75 113 ILE B N 1
ATOM 4424 C CA . ILE B 1 113 ? 2.262 -4.094 -15.242 1 94.75 113 ILE B CA 1
ATOM 4425 C C . ILE B 1 113 ? 1.218 -3.883 -16.344 1 94.75 113 ILE B C 1
ATOM 4427 O O . ILE B 1 113 ? 0.993 -4.766 -17.172 1 94.75 113 ILE B O 1
ATOM 4431 N N . PRO B 1 114 ? 0.542 -2.732 -16.344 1 96.75 114 PRO B N 1
ATOM 4432 C CA . PRO B 1 114 ? -0.353 -2.408 -17.453 1 96.75 114 PRO B CA 1
ATOM 4433 C C . PRO B 1 114 ? 0.401 -2.074 -18.75 1 96.75 114 PRO B C 1
ATOM 4435 O O . PRO B 1 114 ? 1.585 -1.731 -18.703 1 96.75 114 PRO B O 1
ATOM 4438 N N . VAL B 1 115 ? -0.274 -2.137 -19.891 1 96.31 115 VAL B N 1
ATOM 4439 C CA . VAL B 1 115 ? 0.428 -2.029 -21.172 1 96.31 115 VAL B CA 1
ATOM 4440 C C . VAL B 1 115 ? 0.843 -0.581 -21.422 1 96.31 115 VAL B C 1
ATOM 4442 O O . VAL B 1 115 ? 1.722 -0.309 -22.234 1 96.31 115 VAL B O 1
ATOM 4445 N N . ASP B 1 116 ? 0.196 0.349 -20.688 1 95 116 ASP B N 1
ATOM 4446 C CA . ASP B 1 116 ? 0.469 1.761 -20.938 1 95 116 ASP B CA 1
ATOM 4447 C C . ASP B 1 116 ? 1.473 2.312 -19.938 1 95 116 ASP B C 1
ATOM 4449 O O . ASP B 1 116 ? 1.647 3.529 -19.828 1 95 116 ASP B O 1
ATOM 4453 N N . ILE B 1 117 ? 2.076 1.47 -19.172 1 92.69 117 ILE B N 1
ATOM 4454 C CA . ILE B 1 117 ? 3.045 1.946 -18.188 1 92.69 117 ILE B CA 1
ATOM 4455 C C . ILE B 1 117 ? 4.188 2.666 -18.906 1 92.69 117 ILE B C 1
ATOM 4457 O O . ILE B 1 117 ? 4.598 2.266 -20 1 92.69 117 ILE B O 1
ATOM 4461 N N . ASP B 1 118 ? 4.73 3.781 -18.312 1 88.88 118 ASP B N 1
ATOM 4462 C CA . ASP B 1 118 ? 5.887 4.512 -18.828 1 88.88 118 ASP B CA 1
ATOM 4463 C C . ASP B 1 118 ? 6.68 5.156 -17.688 1 88.88 118 ASP B C 1
ATOM 4465 O O . ASP B 1 118 ? 6.785 6.383 -17.625 1 88.88 118 ASP B O 1
ATOM 4469 N N . PRO B 1 119 ? 7.246 4.258 -16.859 1 86.19 119 PRO B N 1
ATOM 4470 C CA . PRO B 1 119 ? 7.969 4.812 -15.719 1 86.19 119 PRO B CA 1
ATOM 4471 C C . PRO B 1 119 ? 9.328 5.398 -16.109 1 86.19 119 PRO B C 1
ATOM 4473 O O . PRO B 1 119 ? 10.031 4.828 -16.938 1 86.19 119 PRO B O 1
ATOM 4476 N N . LYS B 1 120 ? 9.695 6.512 -15.508 1 80 120 LYS B N 1
ATOM 4477 C CA . LYS B 1 120 ? 11.016 7.109 -15.695 1 80 120 LYS B CA 1
ATOM 4478 C C . LYS B 1 120 ? 11.953 6.734 -14.555 1 80 120 LYS B C 1
ATOM 4480 O O . LYS B 1 120 ? 13.18 6.781 -14.711 1 80 120 LYS B O 1
ATOM 4485 N N . ARG B 1 121 ? 11.398 6.48 -13.492 1 82.81 121 ARG B N 1
ATOM 4486 C CA . ARG B 1 121 ? 12.117 6.094 -12.289 1 82.81 121 ARG B CA 1
ATOM 4487 C C . ARG B 1 121 ? 11.414 4.945 -11.57 1 82.81 121 ARG B C 1
ATOM 4489 O O . ARG B 1 121 ? 10.219 4.715 -11.781 1 82.81 121 ARG B O 1
ATOM 4496 N N . GLU B 1 122 ? 12.102 4.227 -10.719 1 84.25 122 GLU B N 1
ATOM 4497 C CA . GLU B 1 122 ? 11.531 3.168 -9.898 1 84.25 122 GLU B CA 1
ATOM 4498 C C . GLU B 1 122 ? 10.359 3.686 -9.07 1 84.25 122 GLU B C 1
ATOM 4500 O O . GLU B 1 122 ? 9.359 2.984 -8.898 1 84.25 122 GLU B O 1
ATOM 4505 N N . ALA B 1 123 ? 10.5 4.914 -8.641 1 82.31 123 ALA B N 1
ATOM 4506 C CA . ALA B 1 123 ? 9.5 5.516 -7.754 1 82.31 123 ALA B CA 1
ATOM 4507 C C . ALA B 1 123 ? 8.188 5.758 -8.492 1 82.31 123 ALA B C 1
ATOM 4509 O O . ALA B 1 123 ? 7.156 6.016 -7.871 1 82.31 123 ALA B O 1
ATOM 4510 N N . ASP B 1 124 ? 8.195 5.598 -9.867 1 88 124 ASP B N 1
ATOM 4511 C CA . ASP B 1 124 ? 6.996 5.809 -10.664 1 88 124 ASP B CA 1
ATOM 4512 C C . ASP B 1 124 ? 6.145 4.543 -10.719 1 88 124 ASP B C 1
ATOM 4514 O O . ASP B 1 124 ? 4.965 4.594 -11.078 1 88 124 ASP B O 1
ATOM 4518 N N . ILE B 1 125 ? 6.715 3.467 -10.391 1 90.31 125 ILE B N 1
ATOM 4519 C CA . ILE B 1 125 ? 6.059 2.18 -10.594 1 90.31 125 ILE B CA 1
ATOM 4520 C C . ILE B 1 125 ? 4.828 2.082 -9.695 1 90.31 125 ILE B C 1
ATOM 4522 O O . ILE B 1 125 ? 3.734 1.755 -10.156 1 90.31 125 ILE B O 1
ATOM 4526 N N . PRO B 1 126 ? 4.953 2.447 -8.398 1 91.88 126 PRO B N 1
ATOM 4527 C CA . PRO B 1 126 ? 3.76 2.357 -7.555 1 91.88 126 PRO B CA 1
ATOM 4528 C C . PRO B 1 126 ? 2.627 3.266 -8.031 1 91.88 126 PRO B C 1
ATOM 4530 O O . PRO B 1 126 ? 1.456 2.994 -7.762 1 91.88 126 PRO B O 1
ATOM 4533 N N . LEU B 1 127 ? 2.928 4.277 -8.773 1 92.5 127 LEU B N 1
ATOM 4534 C CA . LEU B 1 127 ? 1.932 5.23 -9.242 1 92.5 127 LEU B CA 1
ATOM 4535 C C . LEU B 1 127 ? 1.33 4.781 -10.57 1 92.5 127 LEU B C 1
ATOM 4537 O O . LEU B 1 127 ? 0.224 5.191 -10.93 1 92.5 127 LEU B O 1
ATOM 4541 N N . GLN B 1 128 ? 2.082 3.891 -11.305 1 93.5 128 GLN B N 1
ATOM 4542 C CA . GLN B 1 128 ? 1.673 3.637 -12.68 1 93.5 128 GLN B CA 1
ATOM 4543 C C . GLN B 1 128 ? 1.279 2.176 -12.875 1 93.5 128 GLN B C 1
ATOM 4545 O O . GLN B 1 128 ? 0.67 1.822 -13.891 1 93.5 128 GLN B O 1
ATOM 4550 N N . ALA B 1 129 ? 1.624 1.335 -11.984 1 94.69 129 ALA B N 1
ATOM 4551 C CA . ALA B 1 129 ? 1.292 -0.084 -12.07 1 94.69 129 ALA B CA 1
ATOM 4552 C C . ALA B 1 129 ? 0.166 -0.447 -11.109 1 94.69 129 ALA B C 1
ATOM 4554 O O . ALA B 1 129 ? -0.487 0.436 -10.547 1 94.69 129 ALA B O 1
ATOM 4555 N N . VAL B 1 130 ? -0.239 -1.702 -11.047 1 96.19 130 VAL B N 1
ATOM 4556 C CA . VAL B 1 130 ? -1.271 -2.174 -10.133 1 96.19 130 VAL B CA 1
ATOM 4557 C C . VAL B 1 130 ? -0.655 -3.113 -9.094 1 96.19 130 VAL B C 1
ATOM 4559 O O . VAL B 1 130 ? -0.082 -4.145 -9.453 1 96.19 130 VAL B O 1
ATOM 4562 N N . ARG B 1 131 ? -0.776 -2.725 -7.883 1 96.06 131 ARG B N 1
ATOM 4563 C CA . ARG B 1 131 ? -0.205 -3.504 -6.789 1 96.06 131 ARG B CA 1
ATOM 4564 C C . ARG B 1 131 ? -0.942 -4.828 -6.617 1 96.06 131 ARG B C 1
ATOM 4566 O O . ARG B 1 131 ? -2.168 -4.848 -6.488 1 96.06 131 ARG B O 1
ATOM 4573 N N . LEU B 1 132 ? -0.183 -5.918 -6.609 1 95.56 132 LEU B N 1
ATOM 4574 C CA . LEU B 1 132 ? -0.792 -7.23 -6.434 1 95.56 132 LEU B CA 1
ATOM 4575 C C . LEU B 1 132 ? -1.554 -7.309 -5.113 1 95.56 132 LEU B C 1
ATOM 4577 O O . LEU B 1 132 ? -2.654 -7.859 -5.059 1 95.56 132 LEU B O 1
ATOM 4581 N N . ASP B 1 133 ? -1.039 -6.734 -4.09 1 93.12 133 ASP B N 1
ATOM 4582 C CA . ASP B 1 133 ? -1.684 -6.777 -2.781 1 93.12 133 ASP B CA 1
ATOM 4583 C C . ASP B 1 133 ? -3.055 -6.105 -2.822 1 93.12 133 ASP B C 1
ATOM 4585 O O . ASP B 1 133 ? -3.975 -6.52 -2.111 1 93.12 133 ASP B O 1
ATOM 4589 N N . ASP B 1 134 ? -3.174 -5.051 -3.582 1 93.75 134 ASP B N 1
ATOM 4590 C CA . ASP B 1 134 ? -4.48 -4.414 -3.717 1 93.75 134 ASP B CA 1
ATOM 4591 C C . ASP B 1 134 ? -5.488 -5.359 -4.363 1 93.75 134 ASP B C 1
ATOM 4593 O O . ASP B 1 134 ? -6.668 -5.363 -4.004 1 93.75 134 ASP B O 1
ATOM 4597 N N . VAL B 1 135 ? -5.043 -6.148 -5.312 1 94.69 135 VAL B N 1
ATOM 4598 C CA . VAL B 1 135 ? -5.887 -7.145 -5.961 1 94.69 135 VAL B CA 1
ATOM 4599 C C . VAL B 1 135 ? -6.289 -8.219 -4.949 1 94.69 135 VAL B C 1
ATOM 4601 O O . VAL B 1 135 ? -7.473 -8.539 -4.812 1 94.69 135 VAL B O 1
ATOM 4604 N N . LEU B 1 136 ? -5.316 -8.734 -4.266 1 93.38 136 LEU B N 1
ATOM 4605 C CA . LEU B 1 136 ? -5.555 -9.781 -3.283 1 93.38 136 LEU B CA 1
ATOM 4606 C C . LEU B 1 136 ? -6.492 -9.289 -2.184 1 93.38 136 LEU B C 1
ATOM 4608 O O . LEU B 1 136 ? -7.41 -10.008 -1.779 1 93.38 136 LEU B O 1
ATOM 4612 N N . ASN B 1 137 ? -6.262 -8.07 -1.726 1 89.31 137 ASN B N 1
ATOM 4613 C CA . ASN B 1 137 ? -7.086 -7.512 -0.66 1 89.31 137 ASN B CA 1
ATOM 4614 C C . ASN B 1 137 ? -8.516 -7.27 -1.126 1 89.31 137 ASN B C 1
ATOM 4616 O O . ASN B 1 137 ? -9.469 -7.477 -0.365 1 89.31 137 ASN B O 1
ATOM 4620 N N . THR B 1 138 ? -8.68 -6.766 -2.316 1 90.81 138 THR B N 1
ATOM 4621 C CA . THR B 1 138 ? -10.008 -6.555 -2.875 1 90.81 138 THR B CA 1
ATOM 4622 C C . THR B 1 138 ? -10.781 -7.867 -2.945 1 90.81 138 THR B C 1
ATOM 4624 O O . THR B 1 138 ? -11.922 -7.941 -2.49 1 90.81 138 THR B O 1
ATOM 4627 N N . LEU B 1 139 ? -10.156 -8.883 -3.41 1 92 139 LEU B N 1
ATOM 4628 C CA . LEU B 1 139 ? -10.812 -10.18 -3.52 1 92 139 LEU B CA 1
ATOM 4629 C C . LEU B 1 139 ? -11.008 -10.812 -2.146 1 92 139 LEU B C 1
ATOM 4631 O O . LEU B 1 139 ? -11.992 -11.508 -1.912 1 92 139 LEU B O 1
ATOM 4635 N N . GLY B 1 140 ? -10.055 -10.617 -1.279 1 88.62 140 GLY B N 1
ATOM 4636 C CA . GLY B 1 140 ? -10.133 -11.148 0.073 1 88.62 140 GLY B CA 1
ATOM 4637 C C . GLY B 1 140 ? -11.227 -10.508 0.904 1 88.62 140 GLY B C 1
ATOM 4638 O O . GLY B 1 140 ? -11.68 -11.086 1.896 1 88.62 140 GLY B O 1
ATOM 4639 N N . SER B 1 141 ? -11.625 -9.32 0.507 1 83.94 141 SER B N 1
ATOM 4640 C CA . SER B 1 141 ? -12.641 -8.594 1.264 1 83.94 141 SER B CA 1
ATOM 4641 C C . SER B 1 141 ? -14.047 -9.078 0.899 1 83.94 141 SER B C 1
ATOM 4643 O O . SER B 1 141 ? -15.023 -8.734 1.57 1 83.94 141 SER B O 1
ATOM 4645 N N . VAL B 1 142 ? -14.148 -9.836 -0.096 1 86.88 142 VAL B N 1
ATOM 4646 C CA . VAL B 1 142 ? -15.422 -10.375 -0.567 1 86.88 142 VAL B CA 1
ATOM 4647 C C . VAL B 1 142 ? -15.555 -11.836 -0.147 1 86.88 142 VAL B C 1
ATOM 4649 O O . VAL B 1 142 ? -14.68 -12.648 -0.427 1 86.88 142 VAL B O 1
ATOM 4652 N N . PRO B 1 143 ? -16.594 -12.133 0.563 1 87.62 143 PRO B N 1
ATOM 4653 C CA . PRO B 1 143 ? -16.766 -13.539 0.929 1 87.62 143 PRO B CA 1
ATOM 4654 C C . PRO B 1 143 ? -16.844 -14.461 -0.288 1 87.62 143 PRO B C 1
ATOM 4656 O O . PRO B 1 143 ? -17.609 -14.195 -1.218 1 87.62 143 PRO B O 1
ATOM 4659 N N . SER B 1 144 ? -16.016 -15.383 -0.323 1 92.31 144 SER B N 1
ATOM 4660 C CA . SER B 1 144 ? -15.984 -16.406 -1.36 1 92.31 144 SER B CA 1
ATOM 4661 C C . SER B 1 144 ? -15.523 -17.75 -0.799 1 92.31 144 SER B C 1
ATOM 4663 O O . SER B 1 144 ? -14.977 -17.812 0.304 1 92.31 144 SER B O 1
ATOM 4665 N N . LYS B 1 145 ? -15.859 -18.812 -1.525 1 93.94 145 LYS B N 1
ATOM 4666 C CA . LYS B 1 145 ? -15.461 -20.156 -1.107 1 93.94 145 LYS B CA 1
ATOM 4667 C C . LYS B 1 145 ? -13.961 -20.359 -1.249 1 93.94 145 LYS B C 1
ATOM 4669 O O . LYS B 1 145 ? -13.312 -20.891 -0.347 1 93.94 145 LYS B O 1
ATOM 4674 N N . SER B 1 146 ? -13.461 -20.016 -2.41 1 95.19 146 SER B N 1
ATOM 4675 C CA . SER B 1 146 ? -12.039 -20.109 -2.732 1 95.19 146 SER B CA 1
ATOM 4676 C C . SER B 1 146 ? -11.609 -19 -3.688 1 95.19 146 SER B C 1
ATOM 4678 O O . SER B 1 146 ? -12.383 -18.594 -4.559 1 95.19 146 SER B O 1
ATOM 4680 N N . ARG B 1 147 ? -10.438 -18.484 -3.418 1 96.19 147 ARG B N 1
ATOM 4681 C CA . ARG B 1 147 ? -9.789 -17.516 -4.293 1 96.19 147 ARG B CA 1
ATOM 4682 C C . ARG B 1 147 ? -8.5 -18.078 -4.883 1 96.19 147 ARG B C 1
ATOM 4684 O O . ARG B 1 147 ? -7.547 -18.359 -4.152 1 96.19 147 ARG B O 1
ATOM 4691 N N . ILE B 1 148 ? -8.484 -18.281 -6.156 1 97.69 148 ILE B N 1
ATOM 4692 C CA . ILE B 1 148 ? -7.34 -18.844 -6.859 1 97.69 148 ILE B CA 1
ATOM 4693 C C . ILE B 1 148 ? -6.719 -17.797 -7.777 1 97.69 148 ILE B C 1
ATOM 4695 O O . ILE B 1 148 ? -7.375 -17.312 -8.703 1 97.69 148 ILE B O 1
ATOM 4699 N N . ILE B 1 149 ? -5.496 -17.438 -7.504 1 97.56 149 ILE B N 1
ATOM 4700 C CA . ILE B 1 149 ? -4.773 -16.469 -8.32 1 97.56 149 ILE B CA 1
ATOM 4701 C C . ILE B 1 149 ? -3.576 -17.141 -8.984 1 97.56 149 ILE B C 1
ATOM 4703 O O . ILE B 1 149 ? -2.711 -17.688 -8.305 1 97.56 149 ILE B O 1
ATOM 4707 N N . MET B 1 150 ? -3.529 -17.125 -10.273 1 97.81 150 MET B N 1
ATOM 4708 C CA . MET B 1 150 ? -2.445 -17.703 -11.062 1 97.81 150 MET B CA 1
ATOM 4709 C C . MET B 1 150 ? -1.705 -16.641 -11.852 1 97.81 150 MET B C 1
ATOM 4711 O O . MET B 1 150 ? -2.281 -16 -12.742 1 97.81 150 MET B O 1
ATOM 4715 N N . LEU B 1 151 ? -0.467 -16.5 -11.531 1 96.5 151 LEU B N 1
ATOM 4716 C CA . LEU B 1 151 ? 0.342 -15.438 -12.125 1 96.5 151 LEU B CA 1
ATOM 4717 C C . LEU B 1 151 ? 1.401 -16.016 -13.055 1 96.5 151 LEU B C 1
ATOM 4719 O O . LEU B 1 151 ? 2.41 -16.562 -12.594 1 96.5 151 LEU B O 1
ATOM 4723 N N . ASP B 1 152 ? 1.177 -15.938 -14.258 1 96 152 ASP B N 1
ATOM 4724 C CA . ASP B 1 152 ? 2.197 -16.188 -15.273 1 96 152 ASP B CA 1
ATOM 4725 C C . ASP B 1 152 ? 2.908 -14.906 -15.68 1 96 152 ASP B C 1
ATOM 4727 O O . ASP B 1 152 ? 2.781 -14.445 -16.812 1 96 152 ASP B O 1
ATOM 4731 N N . ALA B 1 153 ? 3.576 -14.422 -14.523 1 88.19 153 ALA B N 1
ATOM 4732 C CA . ALA B 1 153 ? 4.191 -13.102 -14.641 1 88.19 153 ALA B CA 1
ATOM 4733 C C . ALA B 1 153 ? 5.676 -13.156 -14.289 1 88.19 153 ALA B C 1
ATOM 4735 O O . ALA B 1 153 ? 6.125 -14.086 -13.609 1 88.19 153 ALA B O 1
ATOM 4736 N N . CYS B 1 154 ? 6.492 -12.703 -14.547 1 72.75 154 CYS B N 1
ATOM 4737 C CA . CYS B 1 154 ? 7.875 -12.492 -14.133 1 72.75 154 CYS B CA 1
ATOM 4738 C C . CYS B 1 154 ? 8.812 -12.508 -15.328 1 72.75 154 CYS B C 1
ATOM 4740 O O . CYS B 1 154 ? 8.953 -13.523 -16 1 72.75 154 CYS B O 1
ATOM 4742 N N . ARG B 1 155 ? 8.953 -11.453 -15.945 1 60.44 155 ARG B N 1
ATOM 4743 C CA . ARG B 1 155 ? 10.039 -11.336 -16.922 1 60.44 155 ARG B CA 1
ATOM 4744 C C . ARG B 1 155 ? 11.125 -10.391 -16.406 1 60.44 155 ARG B C 1
ATOM 4746 O O . ARG B 1 155 ? 10.891 -9.609 -15.477 1 60.44 155 ARG B O 1
ATOM 4753 N N . ASN B 1 156 ? 12.195 -10.555 -16.594 1 61.78 156 ASN B N 1
ATOM 4754 C CA . ASN B 1 156 ? 13.297 -9.656 -16.281 1 61.78 156 ASN B CA 1
ATOM 4755 C C . ASN B 1 156 ? 12.812 -8.219 -16.125 1 61.78 156 ASN B C 1
ATOM 4757 O O . ASN B 1 156 ? 11.758 -7.852 -16.641 1 61.78 156 ASN B O 1
ATOM 4761 N N . ASN B 1 157 ? 13.336 -7.492 -15.055 1 63.31 157 ASN B N 1
ATOM 4762 C CA . ASN B 1 157 ? 13.055 -6.066 -14.977 1 63.31 157 ASN B CA 1
ATOM 4763 C C . ASN B 1 157 ? 13.07 -5.41 -16.344 1 63.31 157 ASN B C 1
ATOM 4765 O O . ASN B 1 157 ? 14.133 -5.25 -16.953 1 63.31 157 ASN B O 1
ATOM 4769 N N . PRO B 1 158 ? 11.844 -5.211 -16.797 1 63.5 158 PRO B N 1
ATOM 4770 C CA . PRO B 1 158 ? 11.766 -4.734 -18.172 1 63.5 158 PRO B CA 1
ATOM 4771 C C . PRO B 1 158 ? 12.258 -3.297 -18.328 1 63.5 158 PRO B C 1
ATOM 4773 O O . PRO B 1 158 ? 12.297 -2.771 -19.453 1 63.5 158 PRO B O 1
ATOM 4776 N N . PHE B 1 159 ? 12.57 -2.725 -17.141 1 68.94 159 PHE B N 1
ATOM 4777 C CA . PHE B 1 159 ? 12.969 -1.322 -17.219 1 68.94 159 PHE B CA 1
ATOM 4778 C C . PHE B 1 159 ? 14.484 -1.184 -17.141 1 68.94 159 PHE B C 1
ATOM 4780 O O . PHE B 1 159 ? 15.055 -1.083 -16.047 1 68.94 159 PHE B O 1
ATOM 4787 N N . PRO B 1 160 ? 15.078 -1.255 -18.266 1 59.94 160 PRO B N 1
ATOM 4788 C CA . PRO B 1 160 ? 16.531 -1.192 -18.25 1 59.94 160 PRO B CA 1
ATOM 4789 C C . PRO B 1 160 ? 17.062 0.018 -17.484 1 59.94 160 PRO B C 1
ATOM 4791 O O . PRO B 1 160 ? 18.125 -0.06 -16.844 1 59.94 160 PRO B O 1
ATOM 4794 N N . SER B 1 161 ? 16.359 1.175 -17.641 1 59.75 161 SER B N 1
ATOM 4795 C CA . SER B 1 161 ? 16.844 2.395 -17 1 59.75 161 SER B CA 1
ATOM 4796 C C . SER B 1 161 ? 16.656 2.338 -15.492 1 59.75 161 SER B C 1
ATOM 4798 O O . SER B 1 161 ? 17.297 3.084 -14.75 1 59.75 161 SER B O 1
ATOM 4800 N N . ILE B 1 162 ? 15.734 1.534 -15.023 1 60.03 162 ILE B N 1
ATOM 4801 C CA . ILE B 1 162 ? 15.438 1.373 -13.602 1 60.03 162 ILE B CA 1
ATOM 4802 C C . ILE B 1 162 ? 16.203 0.178 -13.047 1 60.03 162 ILE B C 1
ATOM 4804 O O . ILE B 1 162 ? 16.266 -0.026 -11.836 1 60.03 162 ILE B O 1
ATOM 4808 N N . ASN B 1 163 ? 16.844 -0.632 -13.914 1 56.28 163 ASN B N 1
ATOM 4809 C CA . ASN B 1 163 ? 17.359 -1.991 -13.805 1 56.28 163 ASN B CA 1
ATOM 4810 C C . ASN B 1 163 ? 18.172 -2.18 -12.523 1 56.28 163 ASN B C 1
ATOM 4812 O O . ASN B 1 163 ? 18.109 -3.238 -11.898 1 56.28 163 ASN B O 1
ATOM 4816 N N . LYS B 1 164 ? 19.203 -1.298 -12.172 1 55.62 164 LYS B N 1
ATOM 4817 C CA . LYS B 1 164 ? 20.266 -1.862 -11.352 1 55.62 164 LYS B CA 1
ATOM 4818 C C . LYS B 1 164 ? 19.844 -1.953 -9.891 1 55.62 164 LYS B C 1
ATOM 4820 O O . LYS B 1 164 ? 20.547 -2.535 -9.062 1 55.62 164 LYS B O 1
ATOM 4825 N N . THR B 1 165 ? 18.578 -1.538 -9.656 1 60.03 165 THR B N 1
ATOM 4826 C CA . THR B 1 165 ? 18.406 -1.408 -8.211 1 60.03 165 THR B CA 1
ATOM 4827 C C . THR B 1 165 ? 17.25 -2.283 -7.719 1 60.03 165 THR B C 1
ATOM 4829 O O . THR B 1 165 ? 17.062 -2.445 -6.512 1 60.03 165 THR B O 1
ATOM 4832 N N . THR B 1 166 ? 16.594 -2.934 -8.734 1 65.12 166 THR B N 1
ATOM 4833 C CA . THR B 1 166 ? 15.438 -3.695 -8.266 1 65.12 166 THR B CA 1
ATOM 4834 C C . THR B 1 166 ? 15.727 -5.191 -8.297 1 65.12 166 THR B C 1
ATOM 4836 O O . THR B 1 166 ? 16.422 -5.68 -9.195 1 65.12 166 THR B O 1
ATOM 4839 N N . GLY B 1 167 ? 15.336 -5.855 -7.219 1 69.06 167 GLY B N 1
ATOM 4840 C CA . GLY B 1 167 ? 15.484 -7.301 -7.152 1 69.06 167 GLY B CA 1
ATOM 4841 C C . GLY B 1 167 ? 14.859 -8.016 -8.336 1 69.06 167 GLY B C 1
ATOM 4842 O O . GLY B 1 167 ? 13.898 -7.523 -8.93 1 69.06 167 GLY B O 1
ATOM 4843 N N . GLN B 1 168 ? 15.414 -9.109 -8.609 1 78.69 168 GLN B N 1
ATOM 4844 C CA . GLN B 1 168 ? 14.922 -9.93 -9.703 1 78.69 168 GLN B CA 1
ATOM 4845 C C . GLN B 1 168 ? 13.672 -10.711 -9.297 1 78.69 168 GLN B C 1
ATOM 4847 O O . GLN B 1 168 ? 13.555 -11.141 -8.148 1 78.69 168 GLN B O 1
ATOM 4852 N N . GLY B 1 169 ? 12.766 -10.836 -10.281 1 83.56 169 GLY B N 1
ATOM 4853 C CA . GLY B 1 169 ? 11.594 -11.672 -10.062 1 83.56 169 GLY B CA 1
ATOM 4854 C C . GLY B 1 169 ? 10.609 -11.062 -9.078 1 83.56 169 GLY B C 1
ATOM 4855 O O . GLY B 1 169 ? 10.797 -9.938 -8.625 1 83.56 169 GLY B O 1
ATOM 4856 N N . LEU B 1 170 ? 9.539 -11.773 -8.773 1 86.62 170 LEU B N 1
ATOM 4857 C CA . LEU B 1 170 ? 8.508 -11.32 -7.844 1 86.62 170 LEU B CA 1
ATOM 4858 C C . LEU B 1 170 ? 8.852 -11.719 -6.414 1 86.62 170 LEU B C 1
ATOM 4860 O O . LEU B 1 170 ? 9.578 -12.695 -6.195 1 86.62 170 LEU B O 1
ATOM 4864 N N . ALA B 1 171 ? 8.422 -10.969 -5.547 1 88.31 171 ALA B N 1
ATOM 4865 C CA . ALA B 1 171 ? 8.57 -11.281 -4.129 1 88.31 171 ALA B CA 1
ATOM 4866 C C . ALA B 1 171 ? 7.664 -12.438 -3.717 1 88.31 171 ALA B C 1
ATOM 4868 O O . ALA B 1 171 ? 6.645 -12.688 -4.359 1 88.31 171 ALA B O 1
ATOM 4869 N N . LEU B 1 172 ? 8.117 -13.109 -2.748 1 89.31 172 LEU B N 1
ATOM 4870 C CA . LEU B 1 172 ? 7.316 -14.18 -2.164 1 89.31 172 LEU B CA 1
ATOM 4871 C C . LEU B 1 172 ? 6.152 -13.617 -1.359 1 89.31 172 LEU B C 1
ATOM 4873 O O . LEU B 1 172 ? 6.34 -12.727 -0.527 1 89.31 172 LEU B O 1
ATOM 4877 N N . VAL B 1 173 ? 4.965 -14.031 -1.716 1 86.44 173 VAL B N 1
ATOM 4878 C CA . VAL B 1 173 ? 3.783 -13.711 -0.92 1 86.44 173 VAL B CA 1
ATOM 4879 C C . VAL B 1 173 ? 3.289 -14.961 -0.2 1 86.44 173 VAL B C 1
ATOM 4881 O O . VAL B 1 173 ? 2.939 -15.961 -0.841 1 86.44 173 VAL B O 1
ATOM 4884 N N . ASP B 1 174 ? 3.256 -14.906 1.019 1 84.06 174 ASP B N 1
ATOM 4885 C CA . ASP B 1 174 ? 2.783 -16.031 1.812 1 84.06 174 ASP B CA 1
ATOM 4886 C C . ASP B 1 174 ? 1.29 -15.914 2.107 1 84.06 174 ASP B C 1
ATOM 4888 O O . ASP B 1 174 ? 0.886 -15.18 3.006 1 84.06 174 ASP B O 1
ATOM 4892 N N . THR B 1 175 ? 0.52 -16.688 1.486 1 85.19 175 THR B N 1
ATOM 4893 C CA . THR B 1 175 ? -0.927 -16.625 1.656 1 85.19 175 THR B CA 1
ATOM 4894 C C . THR B 1 175 ? -1.332 -17.125 3.041 1 85.19 175 THR B C 1
ATOM 4896 O O . THR B 1 175 ? -2.434 -16.828 3.514 1 85.19 175 THR B O 1
ATOM 4899 N N . LYS B 1 176 ? -0.491 -17.859 3.617 1 79.44 176 LYS B N 1
ATOM 4900 C CA . LYS B 1 176 ? -0.794 -18.391 4.938 1 79.44 176 LYS B CA 1
ATOM 4901 C C . LYS B 1 176 ? -0.822 -17.297 5.992 1 79.44 176 LYS B C 1
ATOM 4903 O O . LYS B 1 176 ? -1.392 -17.469 7.07 1 79.44 176 LYS B O 1
ATOM 4908 N N . SER B 1 177 ? -0.202 -16.203 5.664 1 76.06 177 SER B N 1
ATOM 4909 C CA . SER B 1 177 ? -0.185 -15.07 6.574 1 76.06 177 SER B CA 1
ATOM 4910 C C . SER B 1 177 ? -1.366 -14.141 6.316 1 76.06 177 SER B C 1
ATOM 4912 O O . SER B 1 177 ? -1.555 -13.148 7.035 1 76.06 177 SER B O 1
ATOM 4914 N N . GLY B 1 178 ? -2.152 -14.5 5.336 1 76.44 178 GLY B N 1
ATOM 4915 C CA . GLY B 1 178 ? -3.295 -13.672 4.992 1 76.44 178 GLY B CA 1
ATOM 4916 C C . GLY B 1 178 ? -4.625 -14.344 5.266 1 76.44 178 GLY B C 1
ATOM 4917 O O . GLY B 1 178 ? -4.73 -15.18 6.168 1 76.44 178 GLY B O 1
ATOM 4918 N N . ALA B 1 179 ? -5.609 -13.891 4.559 1 75.69 179 ALA B N 1
ATOM 4919 C CA . ALA B 1 179 ? -6.953 -14.445 4.699 1 75.69 179 ALA B CA 1
ATOM 4920 C C . ALA B 1 179 ? -7.008 -15.891 4.207 1 75.69 179 ALA B C 1
ATOM 4922 O O . ALA B 1 179 ? -6.438 -16.219 3.162 1 75.69 179 ALA B O 1
ATOM 4923 N N . PRO B 1 180 ? -7.609 -16.703 4.941 1 83.12 180 PRO B N 1
ATOM 4924 C CA . PRO B 1 180 ? -7.734 -18.094 4.48 1 83.12 180 PRO B CA 1
ATOM 4925 C C . PRO B 1 180 ? -8.523 -18.219 3.18 1 83.12 180 PRO B C 1
ATOM 4927 O O . PRO B 1 180 ? -9.328 -17.344 2.855 1 83.12 180 PRO B O 1
ATOM 4930 N N . GLY B 1 181 ? -8.227 -19.234 2.438 1 91.19 181 GLY B N 1
ATOM 4931 C CA . 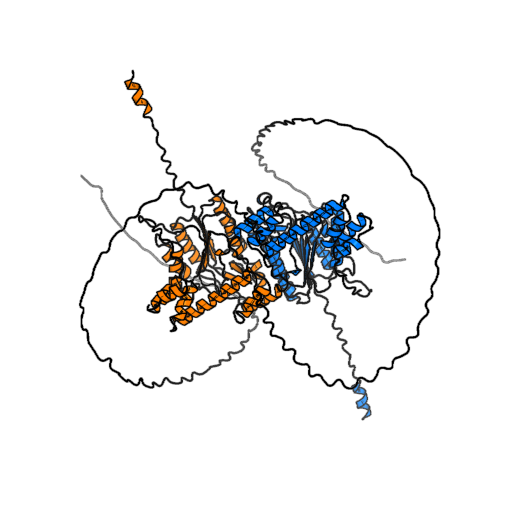GLY B 1 181 ? -9.008 -19.547 1.253 1 91.19 181 GLY B CA 1
ATOM 4932 C C . GLY B 1 181 ? -8.398 -19.016 -0.028 1 91.19 181 GLY B C 1
ATOM 4933 O O . GLY B 1 181 ? -9.094 -18.844 -1.027 1 91.19 181 GLY B O 1
ATOM 4934 N N . THR B 1 182 ? -7.117 -18.734 0.054 1 93.75 182 THR B N 1
ATOM 4935 C CA . THR B 1 182 ? -6.453 -18.172 -1.112 1 93.75 182 THR B CA 1
ATOM 4936 C C . THR B 1 182 ? -5.324 -19.078 -1.59 1 93.75 182 THR B C 1
ATOM 4938 O O . THR B 1 182 ? -4.574 -19.625 -0.779 1 93.75 182 THR B O 1
ATOM 4941 N N . LEU B 1 183 ? -5.266 -19.375 -2.852 1 95.94 183 LEU B N 1
ATOM 4942 C CA . LEU B 1 183 ? -4.141 -20.031 -3.514 1 95.94 183 LEU B CA 1
ATOM 4943 C C . LEU B 1 183 ? -3.486 -19.094 -4.523 1 95.94 183 LEU B C 1
ATOM 4945 O O . LEU B 1 183 ? -4.16 -18.562 -5.406 1 95.94 183 LEU B O 1
ATOM 4949 N N . LEU B 1 184 ? -2.246 -18.844 -4.309 1 95.5 184 LEU B N 1
ATOM 4950 C CA . LEU B 1 184 ? -1.444 -18.031 -5.219 1 95.5 184 LEU B CA 1
ATOM 4951 C C . LEU B 1 184 ? -0.382 -18.891 -5.91 1 95.5 184 LEU B C 1
ATOM 4953 O O . LEU B 1 184 ? 0.482 -19.469 -5.25 1 95.5 184 LEU B O 1
ATOM 4957 N N . SER B 1 185 ? -0.495 -18.984 -7.215 1 96.06 185 SER B N 1
ATOM 4958 C CA . SER B 1 185 ? 0.458 -19.75 -8.016 1 96.06 185 SER B CA 1
ATOM 4959 C C . SER B 1 185 ? 1.3 -18.828 -8.898 1 96.06 185 SER B C 1
ATOM 4961 O O . SER B 1 185 ? 0.765 -17.953 -9.578 1 96.06 185 SER B O 1
ATOM 4963 N N . TYR B 1 186 ? 2.555 -19 -8.812 1 93.5 186 TYR B N 1
ATOM 4964 C CA . TYR B 1 186 ? 3.508 -18.281 -9.656 1 93.5 186 TYR B CA 1
ATOM 4965 C C . TYR B 1 186 ? 4.047 -19.188 -10.758 1 93.5 186 TYR B C 1
ATOM 4967 O O . TYR B 1 186 ? 4.312 -20.375 -10.523 1 93.5 186 TYR B O 1
ATOM 4975 N N . SER B 1 187 ? 4.285 -18.562 -11.859 1 95 187 SER B N 1
ATOM 4976 C CA . SER B 1 187 ? 4.824 -19.328 -12.977 1 95 187 SER B CA 1
ATOM 4977 C C . SER B 1 187 ? 6.297 -19.656 -12.766 1 95 187 SER B C 1
ATOM 4979 O O . SER B 1 187 ? 6.871 -20.469 -13.5 1 95 187 SER B O 1
ATOM 4981 N N . THR B 1 188 ? 6.906 -19.031 -11.781 1 90.44 188 THR B N 1
ATOM 4982 C CA . THR B 1 188 ? 8.289 -19.312 -11.406 1 90.44 188 THR B CA 1
ATOM 4983 C C . THR B 1 188 ? 8.5 -19.094 -9.914 1 90.44 188 THR B C 1
ATOM 4985 O O . THR B 1 188 ? 7.621 -18.562 -9.227 1 90.44 188 THR B O 1
ATOM 4988 N N . SER B 1 189 ? 9.617 -19.578 -9.453 1 89.75 189 SER B N 1
ATOM 4989 C CA . SER B 1 189 ? 9.953 -19.391 -8.039 1 89.75 189 SER B CA 1
ATOM 4990 C C . SER B 1 189 ? 10.188 -17.922 -7.719 1 89.75 189 SER B C 1
ATOM 4992 O O . SER B 1 189 ? 10.617 -17.141 -8.578 1 89.75 189 SER B O 1
ATOM 4994 N N . PRO B 1 190 ? 9.914 -17.578 -6.438 1 83.94 190 PRO B N 1
ATOM 4995 C CA . PRO B 1 190 ? 10.234 -16.203 -6.043 1 83.94 190 PRO B CA 1
ATOM 4996 C C . PRO B 1 190 ? 11.695 -15.836 -6.305 1 83.94 190 PRO B C 1
ATOM 4998 O O . PRO B 1 190 ? 12.594 -16.656 -6.074 1 83.94 190 PRO B O 1
ATOM 5001 N N . GLY B 1 191 ? 11.883 -14.609 -6.895 1 82.75 191 GLY B N 1
ATOM 5002 C CA . GLY B 1 191 ? 13.227 -14.141 -7.164 1 82.75 191 GLY B CA 1
ATOM 5003 C C . GLY B 1 191 ? 13.773 -14.625 -8.492 1 82.75 191 GLY B C 1
ATOM 5004 O O . GLY B 1 191 ? 14.852 -14.203 -8.914 1 82.75 191 GLY B O 1
ATOM 5005 N N . ALA B 1 192 ? 13 -15.523 -9.109 1 83.5 192 ALA B N 1
ATOM 5006 C CA . ALA B 1 192 ? 13.406 -16.031 -10.422 1 83.5 192 ALA B CA 1
ATOM 5007 C C . ALA B 1 192 ? 12.539 -15.445 -11.531 1 83.5 192 ALA B C 1
ATOM 5009 O O . ALA B 1 192 ? 11.516 -14.805 -11.258 1 83.5 192 ALA B O 1
ATOM 5010 N N . GLU B 1 193 ? 12.992 -15.609 -12.742 1 81.56 193 GLU B N 1
ATOM 5011 C CA . GLU B 1 193 ? 12.289 -15.07 -13.891 1 81.56 193 GLU B CA 1
ATOM 5012 C C . GLU B 1 193 ? 11.539 -16.156 -14.656 1 81.56 193 GLU B C 1
ATOM 5014 O O . GLU B 1 193 ? 11.953 -17.328 -14.633 1 81.56 193 GLU B O 1
ATOM 5019 N N . ALA B 1 194 ? 10.461 -15.742 -15.227 1 85.88 194 ALA B N 1
ATOM 5020 C CA . ALA B 1 194 ? 9.664 -16.656 -16.047 1 85.88 194 ALA B CA 1
ATOM 5021 C C . ALA B 1 194 ? 9.867 -16.359 -17.531 1 85.88 194 ALA B C 1
ATOM 5023 O O . ALA B 1 194 ? 9.992 -15.203 -17.938 1 85.88 194 ALA B O 1
ATOM 5024 N N . GLU B 1 195 ? 9.844 -17.453 -18.312 1 83.12 195 GLU B N 1
ATOM 5025 C CA . GLU B 1 195 ? 10.039 -17.344 -19.75 1 83.12 195 GLU B CA 1
ATOM 5026 C C . GLU B 1 195 ? 8.703 -17.156 -20.484 1 83.12 195 GLU B C 1
ATOM 5028 O O . GLU B 1 195 ? 7.688 -17.719 -20.078 1 83.12 195 GLU B O 1
ATOM 5033 N N . ASP B 1 196 ? 8.703 -16.359 -21.531 1 83.06 196 ASP B N 1
ATOM 5034 C CA . ASP B 1 196 ? 7.535 -16.234 -22.391 1 83.06 196 ASP B CA 1
ATOM 5035 C C . ASP B 1 196 ? 7.332 -17.484 -23.25 1 83.06 196 ASP B C 1
ATOM 5037 O O . ASP B 1 196 ? 6.195 -17.875 -23.531 1 83.06 196 ASP B O 1
ATOM 5041 N N . GLY B 1 197 ? 8.5 -18.125 -23.531 1 82.19 197 GLY B N 1
ATOM 5042 C CA . GLY B 1 197 ? 8.492 -19.344 -24.328 1 82.19 197 GLY B CA 1
ATOM 5043 C C . GLY B 1 197 ? 8.602 -19.078 -25.812 1 82.19 197 GLY B C 1
ATOM 5044 O O . GLY B 1 197 ? 8.422 -17.953 -26.266 1 82.19 197 GLY B O 1
ATOM 5045 N N . GLY B 1 198 ? 8.953 -20.078 -26.547 1 82.56 198 GLY B N 1
ATOM 5046 C CA . GLY B 1 198 ? 9.164 -19.969 -27.984 1 82.56 198 GLY B CA 1
ATOM 5047 C C . GLY B 1 198 ? 7.969 -20.438 -28.797 1 82.56 198 GLY B C 1
ATOM 5048 O O . GLY B 1 198 ? 7.906 -20.203 -30 1 82.56 198 GLY B O 1
ATOM 5049 N N . GLY B 1 199 ? 7.031 -21.031 -28.172 1 88.38 199 GLY B N 1
ATOM 5050 C CA . GLY B 1 199 ? 5.832 -21.516 -28.828 1 88.38 199 GLY B CA 1
ATOM 5051 C C . GLY B 1 199 ? 4.668 -20.547 -28.734 1 88.38 199 GLY B C 1
ATOM 5052 O O . GLY B 1 199 ? 4.871 -19.328 -28.641 1 88.38 199 GLY B O 1
ATOM 5053 N N . THR B 1 200 ? 3.418 -21.094 -28.891 1 92.06 200 THR B N 1
ATOM 5054 C CA . THR B 1 200 ? 2.211 -20.266 -28.922 1 92.06 200 THR B CA 1
ATOM 5055 C C . THR B 1 200 ? 1.794 -19.891 -27.5 1 92.06 200 THR B C 1
ATOM 5057 O O . THR B 1 200 ? 1.04 -18.938 -27.297 1 92.06 200 THR B O 1
ATOM 5060 N N . ASN B 1 201 ? 2.229 -20.688 -26.578 1 95.25 201 ASN B N 1
ATOM 5061 C CA . ASN B 1 201 ? 1.955 -20.422 -25.172 1 95.25 201 ASN B CA 1
ATOM 5062 C C . ASN B 1 201 ? 3.227 -20.484 -24.328 1 95.25 201 ASN B C 1
ATOM 5064 O O . ASN B 1 201 ? 4.207 -21.109 -24.734 1 95.25 201 ASN B O 1
ATOM 5068 N N . SER B 1 202 ? 3.213 -19.844 -23.219 1 95.81 202 SER B N 1
ATOM 5069 C CA . SER B 1 202 ? 4.32 -19.938 -22.266 1 95.81 202 SER B CA 1
ATOM 5070 C C . SER B 1 202 ? 4.453 -21.344 -21.719 1 95.81 202 SER B C 1
ATOM 5072 O O . SER B 1 202 ? 3.506 -22.125 -21.766 1 95.81 202 SER B O 1
ATOM 5074 N N . PRO B 1 203 ? 5.652 -21.672 -21.203 1 95.62 203 PRO B N 1
ATOM 5075 C CA . PRO B 1 203 ? 5.809 -22.984 -20.578 1 95.62 203 PRO B CA 1
ATOM 5076 C C . PRO B 1 203 ? 4.797 -23.234 -19.469 1 95.62 203 PRO B C 1
ATOM 5078 O O . PRO B 1 203 ? 4.27 -24.344 -19.344 1 95.62 203 PRO B O 1
ATOM 5081 N N . TYR B 1 204 ? 4.539 -22.266 -18.672 1 96.94 204 TYR B N 1
ATOM 5082 C CA . TYR B 1 204 ? 3.592 -22.391 -17.578 1 96.94 204 TYR B CA 1
ATOM 5083 C C . TYR B 1 204 ? 2.188 -22.672 -18.094 1 96.94 204 TYR B C 1
ATOM 5085 O O . TYR B 1 204 ? 1.529 -23.625 -17.641 1 96.94 204 TYR B O 1
ATOM 5093 N N . THR B 1 205 ? 1.713 -21.859 -19.031 1 97.62 205 THR B N 1
ATOM 5094 C CA . THR B 1 205 ? 0.379 -22.016 -19.594 1 97.62 205 THR B CA 1
ATOM 5095 C C . THR B 1 205 ? 0.244 -23.375 -20.297 1 97.62 205 THR B C 1
ATOM 5097 O O . THR B 1 205 ? -0.764 -24.062 -20.125 1 97.62 205 THR B O 1
ATOM 5100 N N . THR B 1 206 ? 1.31 -23.766 -21.031 1 97.56 206 THR B N 1
ATOM 5101 C CA . THR B 1 206 ? 1.3 -25.062 -21.719 1 97.56 206 THR B CA 1
ATOM 5102 C C . THR B 1 206 ? 1.117 -26.203 -20.719 1 97.56 206 THR B C 1
ATOM 5104 O O . THR B 1 206 ? 0.297 -27.094 -20.922 1 97.56 206 THR B O 1
ATOM 5107 N N . ALA B 1 207 ? 1.82 -26.125 -19.656 1 97.81 207 ALA B N 1
ATOM 5108 C CA . ALA B 1 207 ? 1.744 -27.156 -18.625 1 97.81 207 ALA B CA 1
ATOM 5109 C C . ALA B 1 207 ? 0.38 -27.141 -17.938 1 97.81 207 ALA B C 1
ATOM 5111 O O . ALA B 1 207 ? -0.188 -28.203 -17.656 1 97.81 207 ALA B O 1
ATOM 5112 N N . LEU B 1 208 ? -0.139 -25.984 -17.656 1 98.06 208 LEU B N 1
ATOM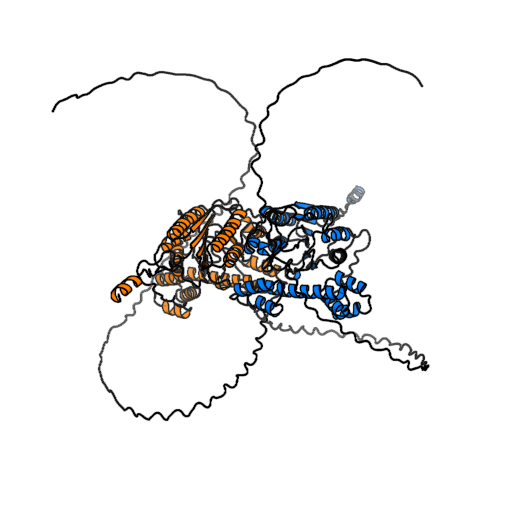 5113 C CA . LEU B 1 208 ? -1.423 -25.859 -16.969 1 98.06 208 LEU B CA 1
ATOM 5114 C C . LEU B 1 208 ? -2.557 -26.391 -17.844 1 98.06 208 LEU B C 1
ATOM 5116 O O . LEU B 1 208 ? -3.486 -27.031 -17.344 1 98.06 208 LEU B O 1
ATOM 5120 N N . LEU B 1 209 ? -2.49 -26.172 -19.141 1 97.94 209 LEU B N 1
ATOM 5121 C CA . LEU B 1 209 ? -3.514 -26.656 -20.062 1 97.94 209 LEU B CA 1
ATOM 5122 C C . LEU B 1 209 ? -3.551 -28.172 -20.078 1 97.94 209 LEU B C 1
ATOM 5124 O O . LEU B 1 209 ? -4.625 -28.766 -20.203 1 97.94 209 LEU B O 1
ATOM 5128 N N . LYS B 1 210 ? -2.414 -28.75 -19.953 1 97.12 210 LYS B N 1
ATOM 5129 C CA . LYS B 1 210 ? -2.338 -30.203 -19.969 1 97.12 210 LYS B CA 1
ATOM 5130 C C . LYS B 1 210 ? -2.805 -30.797 -18.625 1 97.12 210 LYS B C 1
ATOM 5132 O O . LYS B 1 210 ? -3.719 -31.609 -18.594 1 97.12 210 LYS B O 1
ATOM 5137 N N . ALA B 1 211 ? -2.271 -30.312 -17.547 1 96.94 211 ALA B N 1
ATOM 5138 C CA . ALA B 1 211 ? -2.578 -30.859 -16.219 1 96.94 211 ALA B CA 1
ATOM 5139 C C . ALA B 1 211 ? -3.996 -30.5 -15.797 1 96.94 211 ALA B C 1
ATOM 5141 O O . ALA B 1 211 ? -4.672 -31.281 -15.125 1 96.94 211 ALA B O 1
ATOM 5142 N N . GLY B 1 212 ? -4.441 -29.344 -16.172 1 96 212 GLY B N 1
ATOM 5143 C CA . GLY B 1 212 ? -5.738 -28.844 -15.758 1 96 212 GLY B CA 1
ATOM 5144 C C . GLY B 1 212 ? -6.898 -29.641 -16.344 1 96 212 GLY B C 1
ATOM 5145 O O . GLY B 1 212 ? -8 -29.625 -15.789 1 96 212 GLY B O 1
ATOM 5146 N N . ARG B 1 213 ? -6.676 -30.328 -17.344 1 95 213 ARG B N 1
ATOM 5147 C CA . ARG B 1 213 ? -7.746 -31.047 -18.031 1 95 213 ARG B CA 1
ATOM 5148 C C . ARG B 1 213 ? -7.895 -32.469 -17.469 1 95 213 ARG B C 1
ATOM 5150 O O . ARG B 1 213 ? -8.836 -33.188 -17.812 1 95 213 ARG B O 1
ATOM 5157 N N . GLU B 1 214 ? -7.004 -32.812 -16.688 1 93.88 214 GLU B N 1
ATOM 5158 C CA . GLU B 1 214 ? -7.105 -34.156 -16.109 1 93.88 214 GLU B CA 1
ATOM 5159 C C . GLU B 1 214 ? -8.25 -34.219 -15.094 1 93.88 214 GLU B C 1
ATOM 5161 O O . GLU B 1 214 ? -8.312 -33.406 -14.156 1 93.88 214 GLU B O 1
ATOM 5166 N N . ASN B 1 215 ? -9.078 -35.219 -15.18 1 92.88 215 ASN B N 1
ATOM 5167 C CA . ASN B 1 215 ? -10.258 -35.344 -14.336 1 92.88 215 ASN B CA 1
ATOM 5168 C C . ASN B 1 215 ? -9.898 -35.812 -12.922 1 92.88 215 ASN B C 1
ATOM 5170 O O . ASN B 1 215 ? -9.016 -36.656 -12.75 1 92.88 215 ASN B O 1
ATOM 5174 N N . GLY B 1 216 ? -10.531 -35.188 -12.008 1 91.56 216 GLY B N 1
ATOM 5175 C CA . GLY B 1 216 ? -10.484 -35.656 -10.633 1 91.56 216 GLY B CA 1
ATOM 5176 C C . GLY B 1 216 ? -9.234 -35.219 -9.891 1 91.56 216 GLY B C 1
ATOM 5177 O O . GLY B 1 216 ? -9.016 -35.594 -8.742 1 91.56 216 GLY B O 1
ATOM 5178 N N . LEU B 1 217 ? -8.469 -34.406 -10.523 1 92.88 217 LEU B N 1
ATOM 5179 C CA . LEU B 1 217 ? -7.234 -33.969 -9.891 1 92.88 217 LEU B CA 1
ATOM 5180 C C . LEU B 1 217 ? -7.477 -32.719 -9.023 1 92.88 217 LEU B C 1
ATOM 5182 O O . LEU B 1 217 ? -8.055 -31.734 -9.484 1 92.88 217 LEU B O 1
ATOM 5186 N N . LYS B 1 218 ? -7.059 -32.812 -7.773 1 93.94 218 LYS B N 1
ATOM 5187 C CA . LYS B 1 218 ? -7.086 -31.641 -6.922 1 93.94 218 LYS B CA 1
ATOM 5188 C C . LYS B 1 218 ? -6.113 -30.578 -7.43 1 93.94 218 LYS B C 1
ATOM 5190 O O . LYS B 1 218 ? -5.086 -30.906 -8.023 1 93.94 218 LYS B O 1
ATOM 5195 N N . ILE B 1 219 ? -6.391 -29.344 -7.184 1 95.44 219 ILE B N 1
ATOM 5196 C CA . ILE B 1 219 ? -5.613 -28.234 -7.738 1 95.44 219 ILE B CA 1
ATOM 5197 C C . ILE B 1 219 ? -4.168 -28.328 -7.246 1 95.44 219 ILE B C 1
ATOM 5199 O O . ILE B 1 219 ? -3.236 -27.984 -7.977 1 95.44 219 ILE B O 1
ATOM 5203 N N . GLU B 1 220 ? -3.939 -28.797 -6.02 1 93.12 220 GLU B N 1
ATOM 5204 C CA . GLU B 1 220 ? -2.584 -28.953 -5.504 1 93.12 220 GLU B CA 1
ATOM 5205 C C . GLU B 1 220 ? -1.787 -29.953 -6.34 1 93.12 220 GLU B C 1
ATOM 5207 O O . GLU B 1 220 ? -0.609 -29.719 -6.625 1 93.12 220 GLU B O 1
ATOM 5212 N N . ASP B 1 221 ? -2.42 -31.062 -6.703 1 93.94 221 ASP B N 1
ATOM 5213 C CA . ASP B 1 221 ? -1.772 -32.062 -7.551 1 93.94 221 ASP B CA 1
ATOM 5214 C C . ASP B 1 221 ? -1.589 -31.531 -8.969 1 93.94 221 ASP B C 1
ATOM 5216 O O . ASP B 1 221 ? -0.6 -31.859 -9.633 1 93.94 221 ASP B O 1
ATOM 5220 N N . THR B 1 222 ? -2.594 -30.797 -9.406 1 96.25 222 THR B N 1
ATOM 5221 C CA . THR B 1 222 ? -2.449 -30.141 -10.703 1 96.25 222 THR B CA 1
ATOM 5222 C C . THR B 1 222 ? -1.191 -29.281 -10.734 1 96.25 222 THR B C 1
ATOM 5224 O O . THR B 1 222 ? -0.397 -29.359 -11.672 1 96.25 222 THR B O 1
ATOM 5227 N N . LEU B 1 223 ? -1 -28.484 -9.703 1 96.62 223 LEU B N 1
ATOM 5228 C CA . LEU B 1 223 ? 0.118 -27.547 -9.672 1 96.62 223 LEU B CA 1
ATOM 5229 C C . LEU B 1 223 ? 1.439 -28.297 -9.477 1 96.62 223 LEU B C 1
ATOM 5231 O O . LEU B 1 223 ? 2.482 -27.844 -9.953 1 96.62 223 LEU B O 1
ATOM 5235 N N . LYS B 1 224 ? 1.456 -29.484 -8.859 1 95.56 224 LYS B N 1
ATOM 5236 C CA . LYS B 1 224 ? 2.643 -30.328 -8.812 1 95.56 224 LYS B CA 1
ATOM 5237 C C . LYS B 1 224 ? 3.068 -30.766 -10.211 1 95.56 224 LYS B C 1
ATOM 5239 O O . LYS B 1 224 ? 4.254 -30.719 -10.547 1 95.56 224 LYS B O 1
ATOM 5244 N N . ARG B 1 225 ? 2.121 -31.188 -10.922 1 96.75 225 ARG B N 1
ATOM 5245 C CA . ARG B 1 225 ? 2.402 -31.625 -12.289 1 96.75 225 ARG B CA 1
ATOM 5246 C C . ARG B 1 225 ? 2.893 -30.453 -13.141 1 96.75 225 ARG B C 1
ATOM 5248 O O . ARG B 1 225 ? 3.795 -30.609 -13.961 1 96.75 225 ARG B O 1
ATOM 5255 N N . VAL B 1 226 ? 2.227 -29.281 -12.984 1 97.56 226 VAL B N 1
ATOM 5256 C CA . VAL B 1 226 ? 2.641 -28.078 -13.703 1 97.56 226 VAL B CA 1
ATOM 5257 C C . VAL B 1 226 ? 4.09 -27.75 -13.359 1 97.56 226 VAL B C 1
ATOM 5259 O O . VAL B 1 226 ? 4.891 -27.453 -14.242 1 97.56 226 VAL B O 1
ATOM 5262 N N . ARG B 1 227 ? 4.422 -27.734 -12.047 1 97.12 227 ARG B N 1
ATOM 5263 C CA . ARG B 1 227 ? 5.773 -27.438 -11.578 1 97.12 227 ARG B CA 1
ATOM 5264 C C . ARG B 1 227 ? 6.797 -28.359 -12.242 1 97.12 227 ARG B C 1
ATOM 5266 O O . ARG B 1 227 ? 7.805 -27.875 -12.773 1 97.12 227 ARG B O 1
ATOM 5273 N N . LEU B 1 228 ? 6.543 -29.672 -12.297 1 96.06 228 LEU B N 1
ATOM 5274 C CA . LEU B 1 228 ? 7.453 -30.641 -12.898 1 96.06 228 LEU B CA 1
ATOM 5275 C C . LEU B 1 228 ? 7.574 -30.422 -14.398 1 96.06 228 LEU B C 1
ATOM 5277 O O . LEU B 1 228 ? 8.68 -30.438 -14.945 1 96.06 228 LEU B O 1
ATOM 5281 N N . ALA B 1 229 ? 6.477 -30.25 -15 1 97.12 229 ALA B N 1
ATOM 5282 C CA . ALA B 1 229 ? 6.461 -30.094 -16.453 1 97.12 229 ALA B CA 1
ATOM 5283 C C . ALA B 1 229 ? 7.238 -28.844 -16.875 1 97.12 229 ALA B C 1
ATOM 5285 O O . ALA B 1 229 ? 8.008 -28.891 -17.844 1 97.12 229 ALA B O 1
ATOM 5286 N N . VAL B 1 230 ? 7.031 -27.688 -16.234 1 96.75 230 VAL B N 1
ATOM 5287 C CA . VAL B 1 230 ? 7.719 -26.453 -16.562 1 96.75 230 VAL B CA 1
ATOM 5288 C C . VAL B 1 230 ? 9.219 -26.594 -16.312 1 96.75 230 VAL B C 1
ATOM 5290 O O . VAL B 1 230 ? 10.031 -26.188 -17.125 1 96.75 230 VAL B O 1
ATOM 5293 N N . HIS B 1 231 ? 9.539 -27.203 -15.125 1 95.5 231 HIS B N 1
ATOM 5294 C CA . HIS B 1 231 ? 10.945 -27.438 -14.789 1 95.5 231 HIS B CA 1
ATOM 5295 C C . HIS B 1 231 ? 11.641 -28.25 -15.883 1 95.5 231 HIS B C 1
ATOM 5297 O O . HIS B 1 231 ? 12.75 -27.906 -16.297 1 95.5 231 HIS B O 1
ATOM 5303 N N . GLN B 1 232 ? 11.008 -29.297 -16.391 1 94.44 232 GLN B N 1
ATOM 5304 C CA . GLN B 1 232 ? 11.578 -30.156 -17.406 1 94.44 232 GLN B CA 1
ATOM 5305 C C . GLN B 1 232 ? 11.656 -29.438 -18.75 1 94.44 232 GLN B C 1
ATOM 5307 O O . GLN B 1 232 ? 12.68 -29.5 -19.438 1 94.44 232 GLN B O 1
ATOM 5312 N N . ALA B 1 233 ? 10.641 -28.719 -19.047 1 94.56 233 ALA B N 1
ATOM 5313 C CA . ALA B 1 233 ? 10.578 -28.047 -20.344 1 94.56 233 ALA B CA 1
ATOM 5314 C C . ALA B 1 233 ? 11.633 -26.953 -20.438 1 94.56 233 ALA B C 1
ATOM 5316 O O . ALA B 1 233 ? 12.078 -26.609 -21.547 1 94.56 233 ALA B O 1
ATOM 5317 N N . THR B 1 234 ? 12.008 -26.391 -19.344 1 93.62 234 THR B N 1
ATOM 5318 C CA . THR B 1 234 ? 12.953 -25.281 -19.344 1 93.62 234 THR B CA 1
ATOM 5319 C C . THR B 1 234 ? 14.32 -25.734 -18.828 1 93.62 234 THR B C 1
ATOM 5321 O O . THR B 1 234 ? 15.195 -24.906 -18.578 1 93.62 234 THR B O 1
ATOM 5324 N N . LYS B 1 235 ? 14.492 -27.016 -18.562 1 90.88 235 LYS B N 1
ATOM 5325 C CA . LYS B 1 235 ? 15.742 -27.625 -18.094 1 90.88 235 LYS B CA 1
ATOM 5326 C C . LYS B 1 235 ? 16.188 -26.984 -16.781 1 90.88 235 LYS B C 1
ATOM 5328 O O . LYS B 1 235 ? 17.359 -26.625 -16.641 1 90.88 235 LYS B O 1
ATOM 5333 N N . GLY B 1 236 ? 15.148 -26.703 -15.977 1 89.69 236 GLY B N 1
ATOM 5334 C CA . GLY B 1 236 ? 15.445 -26.266 -14.617 1 89.69 236 GLY B CA 1
ATOM 5335 C C . GLY B 1 236 ? 15.547 -24.766 -14.484 1 89.69 236 GLY B C 1
ATOM 5336 O O . GLY B 1 236 ? 15.648 -24.234 -13.367 1 89.69 236 GLY B O 1
ATOM 5337 N N . ARG B 1 237 ? 15.406 -23.953 -15.57 1 89.5 237 ARG B N 1
ATOM 5338 C CA . ARG B 1 237 ? 15.547 -22.516 -15.508 1 89.5 237 ARG B CA 1
ATOM 5339 C C . ARG B 1 237 ? 14.336 -21.859 -14.844 1 89.5 237 ARG B C 1
ATOM 5341 O O . ARG B 1 237 ? 14.438 -20.781 -14.266 1 89.5 237 ARG B O 1
ATOM 5348 N N . GLN B 1 238 ? 13.227 -22.516 -14.953 1 93.12 238 GLN B N 1
ATOM 5349 C CA . GLN B 1 238 ? 11.969 -22.016 -14.414 1 93.12 238 GLN B CA 1
ATOM 5350 C C . GLN B 1 238 ? 11.234 -23.094 -13.625 1 93.12 238 GLN B C 1
ATOM 5352 O O . GLN B 1 238 ? 10.984 -24.188 -14.141 1 93.12 238 GLN B O 1
ATOM 5357 N N . THR B 1 239 ? 10.961 -22.844 -12.422 1 94.81 239 THR B N 1
ATOM 5358 C CA . THR B 1 239 ? 10.219 -23.766 -11.57 1 94.81 239 THR B CA 1
ATOM 5359 C C . THR B 1 239 ? 9.07 -23.031 -10.867 1 94.81 239 THR B C 1
ATOM 5361 O O . THR B 1 239 ? 9.289 -22.281 -9.922 1 94.81 239 THR B O 1
ATOM 5364 N N . PRO B 1 240 ? 7.859 -23.344 -11.242 1 95.62 240 PRO B N 1
ATOM 5365 C CA . PRO B 1 240 ? 6.703 -22.688 -10.609 1 95.62 240 PRO B CA 1
ATOM 5366 C C . PRO B 1 240 ? 6.637 -22.953 -9.102 1 95.62 240 PRO B C 1
ATOM 5368 O O . PRO B 1 240 ? 7.172 -23.938 -8.617 1 95.62 240 PRO B O 1
ATOM 5371 N N . TRP B 1 241 ? 6.035 -22.016 -8.461 1 92.19 241 TRP B N 1
ATOM 5372 C CA . TRP B 1 241 ? 5.852 -22.078 -7.012 1 92.19 241 TRP B CA 1
ATOM 5373 C C . TRP B 1 241 ? 4.445 -21.625 -6.621 1 92.19 241 TRP B C 1
ATOM 5375 O O . TRP B 1 241 ? 3.785 -20.906 -7.375 1 92.19 241 TRP B O 1
ATOM 5385 N N . GLU B 1 242 ? 3.959 -22.156 -5.48 1 93.69 242 GLU B N 1
ATOM 5386 C CA . GLU B 1 242 ? 2.643 -21.734 -5.02 1 93.69 242 GLU B CA 1
ATOM 5387 C C . GLU B 1 242 ? 2.605 -21.625 -3.496 1 93.69 242 GLU B C 1
ATOM 5389 O O . GLU B 1 242 ? 3.42 -22.234 -2.801 1 93.69 242 GLU B O 1
ATOM 5394 N N . SER B 1 243 ? 1.823 -20.75 -3.061 1 91.25 243 SER B N 1
ATOM 5395 C CA . SER B 1 243 ? 1.414 -20.609 -1.667 1 91.25 243 SER B CA 1
ATOM 5396 C C . SER B 1 243 ? -0.096 -20.766 -1.517 1 91.25 243 SER B C 1
ATOM 5398 O O . SER B 1 243 ? -0.865 -20.078 -2.186 1 91.25 243 SER B O 1
ATOM 5400 N N . SER B 1 244 ? -0.5 -21.688 -0.617 1 91.75 244 SER B N 1
ATOM 5401 C CA . SER B 1 244 ? -1.927 -21.969 -0.526 1 91.75 244 SER B CA 1
ATOM 5402 C C . SER B 1 244 ? -2.41 -21.922 0.919 1 91.75 244 SER B C 1
ATOM 5404 O O . SER B 1 244 ? -1.715 -22.391 1.827 1 91.75 244 SER B O 1
ATOM 5406 N N . SER B 1 245 ? -3.516 -21.297 1.112 1 88.62 245 SER B N 1
ATOM 5407 C CA . SER B 1 245 ? -4.273 -21.344 2.359 1 88.62 245 SER B CA 1
ATOM 5408 C C . SER B 1 245 ? -5.699 -21.828 2.121 1 88.62 245 SER B C 1
ATOM 5410 O O . SER B 1 245 ? -6.625 -21.422 2.832 1 88.62 245 SER B O 1
ATOM 5412 N N . LEU B 1 246 ? -5.844 -22.625 1.063 1 90.44 246 LEU B N 1
ATOM 5413 C CA . LEU B 1 246 ? -7.164 -23.156 0.742 1 90.44 246 LEU B CA 1
ATOM 5414 C C . LEU B 1 246 ? -7.68 -24.047 1.863 1 90.44 246 LEU B C 1
ATOM 5416 O O . LEU B 1 246 ? -6.91 -24.812 2.457 1 90.44 246 LEU B O 1
ATOM 5420 N N . VAL B 1 247 ? -8.953 -23.906 2.113 1 84.69 247 VAL B N 1
ATOM 5421 C CA . VAL B 1 247 ? -9.602 -24.734 3.113 1 84.69 247 VAL B CA 1
ATOM 5422 C C . VAL B 1 247 ? -10.398 -25.844 2.426 1 84.69 247 VAL B C 1
ATOM 5424 O O . VAL B 1 247 ? -10.383 -27 2.861 1 84.69 247 VAL B O 1
ATOM 5427 N N . ASP B 1 248 ? -10.977 -25.484 1.344 1 86.19 248 ASP B N 1
ATOM 5428 C CA . ASP B 1 248 ? -11.789 -26.422 0.571 1 86.19 248 ASP B CA 1
ATOM 5429 C C . ASP B 1 248 ? -11 -26.984 -0.607 1 86.19 248 ASP B C 1
ATOM 5431 O O . ASP B 1 248 ? -10.125 -26.312 -1.161 1 86.19 248 ASP B O 1
ATOM 5435 N N . ASP B 1 249 ? -11.367 -28.188 -0.953 1 89.62 249 ASP B N 1
ATOM 5436 C CA . ASP B 1 249 ? -10.781 -28.797 -2.148 1 89.62 249 ASP B CA 1
ATOM 5437 C C . ASP B 1 249 ? -11.344 -28.156 -3.416 1 89.62 249 ASP B C 1
ATOM 5439 O O . ASP B 1 249 ? -12.5 -27.719 -3.441 1 89.62 249 ASP B O 1
ATOM 5443 N N . PHE B 1 250 ? -10.523 -28.109 -4.355 1 93.69 250 PHE B N 1
ATOM 5444 C CA . PHE B 1 250 ? -10.945 -27.609 -5.656 1 93.69 250 PHE B CA 1
ATOM 5445 C C . PHE B 1 250 ? -10.422 -28.5 -6.777 1 93.69 250 PHE B C 1
ATOM 5447 O O . PHE B 1 250 ? -9.273 -28.953 -6.734 1 93.69 250 PHE B O 1
ATOM 5454 N N . GLN B 1 251 ? -11.305 -28.828 -7.703 1 95 251 GLN B N 1
ATOM 5455 C CA . GLN B 1 251 ? -10.969 -29.547 -8.93 1 95 251 GLN B CA 1
ATOM 5456 C C . GLN B 1 251 ? -11.539 -28.828 -10.156 1 95 251 GLN B C 1
ATOM 5458 O O . GLN B 1 251 ? -12.68 -28.359 -10.141 1 95 251 GLN B O 1
ATOM 5463 N N . PHE B 1 252 ? -10.703 -28.688 -11.203 1 96.25 252 PHE B N 1
ATOM 5464 C CA . PHE B 1 252 ? -11.227 -28.094 -12.43 1 96.25 252 PHE B CA 1
ATOM 5465 C C . PHE B 1 252 ? -12.328 -28.953 -13.023 1 96.25 252 PHE B C 1
ATOM 5467 O O . PHE B 1 252 ? -13.406 -28.453 -13.367 1 96.25 252 PHE B O 1
ATOM 5474 N N . PHE B 1 253 ? -12.039 -30.266 -13.148 1 94.31 253 PHE B N 1
ATOM 5475 C CA . PHE B 1 253 ? -12.984 -31.234 -13.688 1 94.31 253 PHE B CA 1
ATOM 5476 C C . PHE B 1 253 ? -13.203 -32.375 -12.703 1 94.31 253 PHE B C 1
ATOM 5478 O O . PHE B 1 253 ? -12.234 -33 -12.242 1 94.31 253 PHE B O 1
ATOM 5485 N N . ALA B 1 254 ? -14.438 -32.594 -12.32 1 87.38 254 ALA B N 1
ATOM 5486 C CA . ALA B 1 254 ? -14.773 -33.656 -11.359 1 87.38 254 ALA B CA 1
ATOM 5487 C C . ALA B 1 254 ? -14.469 -35.031 -11.922 1 87.38 254 ALA B C 1
ATOM 5489 O O . ALA B 1 254 ? -14.445 -35.219 -13.141 1 87.38 254 ALA B O 1
ATOM 5490 N N . ALA B 1 255 ? -14.016 -35.938 -10.992 1 78.81 255 ALA B N 1
ATOM 5491 C CA . ALA B 1 255 ? -13.812 -37.312 -11.398 1 78.81 255 ALA B CA 1
ATOM 5492 C C . ALA B 1 255 ? -15.109 -37.938 -11.891 1 78.81 255 ALA B C 1
ATOM 5494 O O . ALA B 1 255 ? -16.203 -37.562 -11.445 1 78.81 255 ALA B O 1
ATOM 5495 N N . SER B 1 256 ? -15.172 -38.469 -13.078 1 62.16 256 SER B N 1
ATOM 5496 C CA . SER B 1 256 ? -16.375 -39.188 -13.445 1 62.16 256 SER B CA 1
ATOM 5497 C C . SER B 1 256 ? -16.891 -40.031 -12.281 1 62.16 256 SER B C 1
ATOM 5499 O O . SER B 1 256 ? -16.297 -40.062 -11.203 1 62.16 256 SER B O 1
ATOM 5501 N N . ALA B 1 257 ? -17.297 -41.312 -12.352 1 51.25 257 ALA B N 1
ATOM 5502 C CA . ALA B 1 257 ? -18.047 -42.219 -11.469 1 51.25 257 ALA B CA 1
ATOM 5503 C C . ALA B 1 257 ? -17.312 -42.406 -10.156 1 51.25 257 ALA B C 1
ATOM 5505 O O . ALA B 1 257 ? -17.812 -43.094 -9.25 1 51.25 257 ALA B O 1
ATOM 5506 N N . ALA B 1 258 ? -16.016 -42.5 -10.102 1 48.94 258 ALA B N 1
ATOM 5507 C CA . ALA B 1 258 ? -15.414 -43.188 -8.953 1 48.94 258 ALA B CA 1
ATOM 5508 C C . ALA B 1 258 ? -15.328 -42.25 -7.75 1 48.94 258 ALA B C 1
ATOM 5510 O O . ALA B 1 258 ? -15.305 -41.031 -7.902 1 48.94 258 ALA B O 1
ATOM 5511 N N . ALA B 1 259 ? -15.609 -42.75 -6.453 1 48.19 259 ALA B N 1
ATOM 5512 C CA . ALA B 1 259 ? -15.711 -42.219 -5.09 1 48.19 259 ALA B CA 1
ATOM 5513 C C . ALA B 1 259 ? -14.539 -41.281 -4.766 1 48.19 259 ALA B C 1
ATOM 5515 O O . ALA B 1 259 ? -13.391 -41.594 -5.086 1 48.19 259 ALA B O 1
ATOM 5516 N N . PRO B 1 260 ? -14.766 -40.062 -4.473 1 49.09 260 PRO B N 1
ATOM 5517 C CA . PRO B 1 260 ? -13.719 -39.125 -4.027 1 49.09 260 PRO B CA 1
ATOM 5518 C C . PRO B 1 260 ? -12.727 -39.781 -3.064 1 49.09 260 PRO B C 1
ATOM 5520 O O . PRO B 1 260 ? -13.133 -40.469 -2.135 1 49.09 260 PRO B O 1
ATOM 5523 N N . THR B 1 261 ? -11.68 -40.375 -3.459 1 47.28 261 THR B N 1
ATOM 5524 C CA . THR B 1 261 ? -10.742 -40.875 -2.457 1 47.28 261 THR B CA 1
ATOM 5525 C C . THR B 1 261 ? -10.336 -39.75 -1.491 1 47.28 261 THR B C 1
ATOM 5527 O O . THR B 1 261 ? -9.82 -38.719 -1.911 1 47.28 261 THR B O 1
ATOM 5530 N N . ASP B 1 262 ? -11.047 -39.531 -0.472 1 49.81 262 ASP B N 1
ATOM 5531 C CA . ASP B 1 262 ? -10.719 -38.656 0.645 1 49.81 262 ASP B CA 1
ATOM 5532 C C . ASP B 1 262 ? -9.312 -38.938 1.172 1 49.81 262 ASP B C 1
ATOM 5534 O O . ASP B 1 262 ? -9.148 -39.312 2.33 1 49.81 262 ASP B O 1
ATOM 5538 N N . THR B 1 263 ? -8.469 -39.406 0.318 1 51.12 263 THR B N 1
ATOM 5539 C CA . THR B 1 263 ? -7.18 -39.625 0.977 1 51.12 263 THR B CA 1
ATOM 5540 C C . THR B 1 263 ? -6.59 -38.281 1.438 1 51.12 263 THR B C 1
ATOM 5542 O O . THR B 1 263 ? -6.406 -37.375 0.634 1 51.12 263 THR B O 1
ATOM 5545 N N . PRO B 1 264 ? -6.633 -38.094 2.684 1 54.41 264 PRO B N 1
ATOM 5546 C CA . PRO B 1 264 ? -6.023 -36.875 3.215 1 54.41 264 PRO B CA 1
ATOM 5547 C C . PRO B 1 264 ? -4.66 -36.594 2.596 1 54.41 264 PRO B C 1
ATOM 5549 O O . PRO B 1 264 ? -3.91 -37.5 2.271 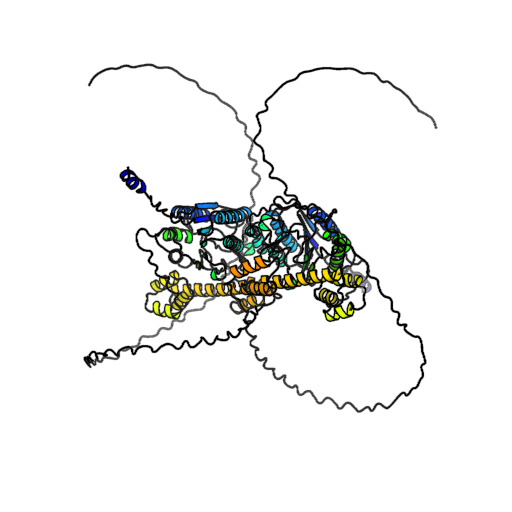1 54.41 264 PRO B O 1
ATOM 5552 N N . ALA B 1 265 ? -4.5 -35.438 2.094 1 59 265 ALA B N 1
ATOM 5553 C CA . ALA B 1 265 ? -3.178 -35.031 1.627 1 59 265 ALA B CA 1
ATOM 5554 C C . ALA B 1 265 ? -2.098 -35.375 2.639 1 59 265 ALA B C 1
ATOM 5556 O O . ALA B 1 265 ? -2.271 -35.188 3.844 1 59 265 ALA B O 1
ATOM 5557 N N . PRO B 1 266 ? -1.187 -36.219 2.271 1 61.25 266 PRO B N 1
ATOM 5558 C CA . PRO B 1 266 ? -0.131 -36.594 3.221 1 61.25 266 PRO B CA 1
ATOM 5559 C C . PRO B 1 266 ? 0.523 -35.375 3.865 1 61.25 266 PRO B C 1
ATOM 5561 O O . PRO B 1 266 ? 0.604 -34.312 3.242 1 61.25 266 PRO B O 1
ATOM 5564 N N . LYS B 1 267 ? 0.708 -35.438 5.148 1 75.31 267 LYS B N 1
ATOM 5565 C CA . LYS B 1 267 ? 1.483 -34.438 5.863 1 75.31 267 LYS B CA 1
ATOM 5566 C C . LYS B 1 267 ? 2.828 -34.188 5.184 1 75.31 267 LYS B C 1
ATOM 5568 O O . LYS B 1 267 ? 3.465 -35.125 4.699 1 75.31 267 LYS B O 1
ATOM 5573 N N . PRO B 1 268 ? 3.195 -32.969 5.125 1 86 268 PRO B N 1
ATOM 5574 C CA . PRO B 1 268 ? 4.504 -32.688 4.527 1 86 268 PRO B CA 1
ATOM 5575 C C . PRO B 1 268 ? 5.648 -33.406 5.246 1 86 268 PRO B C 1
ATOM 5577 O O . PRO B 1 268 ? 5.633 -33.5 6.477 1 86 268 PRO B O 1
ATOM 5580 N N . ARG B 1 269 ? 6.531 -33.938 4.512 1 91.19 269 ARG B N 1
ATOM 5581 C CA . ARG B 1 269 ? 7.695 -34.625 5.062 1 91.19 269 ARG B CA 1
ATOM 5582 C C . ARG B 1 269 ? 8.719 -33.625 5.598 1 91.19 269 ARG B C 1
ATOM 5584 O O . ARG B 1 269 ? 8.93 -32.562 5.008 1 91.19 269 ARG B O 1
ATOM 5591 N N . THR B 1 270 ? 9.312 -33.969 6.707 1 94.31 270 THR B N 1
ATOM 5592 C CA . THR B 1 270 ? 10.469 -33.219 7.199 1 94.31 270 THR B CA 1
ATOM 5593 C C . THR B 1 270 ? 11.703 -33.531 6.355 1 94.31 270 THR B C 1
ATOM 5595 O O . THR B 1 270 ? 11.68 -34.438 5.512 1 94.31 270 THR B O 1
ATOM 5598 N N . VAL B 1 271 ? 12.742 -32.781 6.637 1 96.31 271 VAL B N 1
ATOM 5599 C CA . VAL B 1 271 ? 13.984 -33 5.902 1 96.31 271 VAL B CA 1
ATOM 5600 C C . VAL B 1 271 ? 14.5 -34.406 6.129 1 96.31 271 VAL B C 1
ATOM 5602 O O . VAL B 1 271 ? 14.945 -35.062 5.188 1 96.31 271 VAL B O 1
ATOM 5605 N N . GLU B 1 272 ? 14.406 -34.938 7.379 1 96.12 272 GLU B N 1
ATOM 5606 C CA . GLU B 1 272 ? 14.875 -36.25 7.723 1 96.12 272 GLU B CA 1
ATOM 5607 C C . GLU B 1 272 ? 14.039 -37.344 7.039 1 96.12 272 GLU B C 1
ATOM 5609 O O . GLU B 1 272 ? 14.57 -38.344 6.555 1 96.12 272 GLU B O 1
ATOM 5614 N N . GLU B 1 273 ? 12.797 -37.094 6.988 1 96.31 273 GLU B N 1
ATOM 5615 C CA . GLU B 1 273 ? 11.906 -38.062 6.328 1 96.31 273 GLU B CA 1
ATOM 5616 C C . GLU B 1 273 ? 12.156 -38.094 4.824 1 96.31 273 GLU B C 1
ATOM 5618 O O . GLU B 1 273 ? 12.102 -39.156 4.207 1 96.31 273 GLU B O 1
ATOM 5623 N N . TRP B 1 274 ? 12.414 -36.969 4.289 1 96.69 274 TRP B N 1
ATOM 5624 C CA . TRP B 1 274 ? 12.75 -36.906 2.871 1 96.69 274 TRP B CA 1
ATOM 5625 C C . TRP B 1 274 ? 14.055 -37.625 2.586 1 96.69 274 TRP B C 1
ATOM 5627 O O . TRP B 1 274 ? 14.172 -38.344 1.588 1 96.69 274 TRP B O 1
ATOM 5637 N N . ARG B 1 275 ? 15.047 -37.375 3.445 1 96.88 275 ARG B N 1
ATOM 5638 C CA . ARG B 1 275 ? 16.328 -38.031 3.27 1 96.88 275 ARG B CA 1
ATOM 5639 C C . ARG B 1 275 ? 16.172 -39.531 3.23 1 96.88 275 ARG B C 1
ATOM 5641 O O . ARG B 1 275 ? 16.75 -40.219 2.373 1 96.88 275 ARG B O 1
ATOM 5648 N N . ALA B 1 276 ? 15.398 -40.094 4.148 1 97.19 276 ALA B N 1
ATOM 5649 C CA . ALA B 1 276 ? 15.133 -41.531 4.195 1 97.19 276 ALA B CA 1
ATOM 5650 C C . ALA B 1 276 ? 14.398 -42 2.945 1 97.19 276 ALA B C 1
ATOM 5652 O O . ALA B 1 276 ? 14.68 -43.062 2.416 1 97.19 276 ALA B O 1
ATOM 5653 N N . PHE B 1 277 ? 13.555 -41.219 2.535 1 96.31 277 PHE B N 1
ATOM 5654 C CA . PHE B 1 277 ? 12.703 -41.562 1.403 1 96.31 277 PHE B CA 1
ATOM 5655 C C . PHE B 1 277 ? 13.492 -41.531 0.102 1 96.31 277 PHE B C 1
ATOM 5657 O O . PHE B 1 277 ? 13.25 -42.344 -0.791 1 96.31 277 PHE B O 1
ATOM 5664 N N . LEU B 1 278 ? 14.422 -40.625 -0.06 1 97.38 278 LEU B N 1
ATOM 5665 C CA . LEU B 1 278 ? 15.172 -40.438 -1.297 1 97.38 278 LEU B CA 1
ATOM 5666 C C . LEU B 1 278 ? 16.375 -41.375 -1.354 1 97.38 278 LEU B C 1
ATOM 5668 O O . LEU B 1 278 ? 16.891 -41.656 -2.436 1 97.38 278 LEU B O 1
ATOM 5672 N N . LYS B 1 279 ? 16.812 -41.781 -0.155 1 96 279 LYS B N 1
ATOM 5673 C CA . LYS B 1 279 ? 18.031 -42.562 -0.085 1 96 279 LYS B CA 1
ATOM 5674 C C . LYS B 1 279 ? 17.938 -43.812 -0.983 1 96 279 LYS B C 1
ATOM 5676 O O . LYS B 1 279 ? 16.953 -44.562 -0.92 1 96 279 LYS B O 1
ATOM 5681 N N . GLY B 1 280 ? 18.891 -44.062 -1.867 1 94.62 280 GLY B N 1
ATOM 5682 C CA . GLY B 1 280 ? 18.969 -45.219 -2.715 1 94.62 280 GLY B CA 1
ATOM 5683 C C . GLY B 1 280 ? 18.266 -45.062 -4.047 1 94.62 280 GLY B C 1
ATOM 5684 O O . GLY B 1 280 ? 18.422 -45.875 -4.957 1 94.62 280 GLY B O 1
ATOM 5685 N N . LYS B 1 281 ? 17.531 -44.031 -4.172 1 96.62 281 LYS B N 1
ATOM 5686 C CA . LYS B 1 281 ? 16.859 -43.812 -5.445 1 96.62 281 LYS B CA 1
ATOM 5687 C C . LYS B 1 281 ? 17.828 -43.219 -6.477 1 96.62 281 LYS B C 1
ATOM 5689 O O . LYS B 1 281 ? 18.766 -42.5 -6.121 1 96.62 281 LYS B O 1
ATOM 5694 N N . PRO B 1 282 ? 17.625 -43.656 -7.793 1 95.5 282 PRO B N 1
ATOM 5695 C CA . PRO B 1 282 ? 18.406 -42.969 -8.828 1 95.5 282 PRO B CA 1
ATOM 5696 C C . PRO B 1 282 ? 18.234 -41.469 -8.797 1 95.5 282 PRO B C 1
ATOM 5698 O O . PRO B 1 282 ? 17.141 -40.969 -8.539 1 95.5 282 PRO B O 1
ATOM 5701 N N . VAL B 1 283 ? 19.281 -40.719 -9.062 1 95.12 283 VAL B N 1
ATOM 5702 C CA . VAL B 1 283 ? 19.328 -39.281 -8.875 1 95.12 283 VAL B CA 1
ATOM 5703 C C . VAL B 1 283 ? 18.25 -38.625 -9.711 1 95.12 283 VAL B C 1
ATOM 5705 O O . VAL B 1 283 ? 17.656 -37.625 -9.289 1 95.12 283 VAL B O 1
ATOM 5708 N N . ASP B 1 284 ? 18 -39.094 -10.883 1 93.94 284 ASP B N 1
ATOM 5709 C CA . ASP B 1 284 ? 16.984 -38.531 -11.758 1 93.94 284 ASP B CA 1
ATOM 5710 C C . ASP B 1 284 ? 15.594 -38.656 -11.148 1 93.94 284 ASP B C 1
ATOM 5712 O O . ASP B 1 284 ? 14.781 -37.719 -11.219 1 93.94 284 ASP B O 1
ATOM 5716 N N . GLN B 1 285 ? 15.336 -39.75 -10.633 1 95.75 285 GLN B N 1
ATOM 5717 C CA . GLN B 1 285 ? 14.062 -40 -9.961 1 95.75 285 GLN B CA 1
ATOM 5718 C C . GLN B 1 285 ? 13.93 -39.156 -8.711 1 95.75 285 GLN B C 1
ATOM 5720 O O . GLN B 1 285 ? 12.867 -38.594 -8.445 1 95.75 285 GLN B O 1
ATOM 5725 N N . ALA B 1 286 ? 15.008 -39.094 -7.93 1 96.81 286 ALA B N 1
ATOM 5726 C CA . ALA B 1 286 ? 15.016 -38.281 -6.727 1 96.81 286 ALA B CA 1
ATOM 5727 C C . ALA B 1 286 ? 14.75 -36.812 -7.066 1 96.81 286 ALA B C 1
ATOM 5729 O O . ALA B 1 286 ? 13.977 -36.125 -6.375 1 96.81 286 ALA B O 1
ATOM 5730 N N . ASN B 1 287 ? 15.438 -36.375 -8.117 1 96.19 287 ASN B N 1
ATOM 5731 C CA . ASN B 1 287 ? 15.227 -35 -8.547 1 96.19 287 ASN B CA 1
ATOM 5732 C C . ASN B 1 287 ? 13.781 -34.75 -8.938 1 96.19 287 ASN B C 1
ATOM 5734 O O . ASN B 1 287 ? 13.203 -33.719 -8.594 1 96.19 287 ASN B O 1
ATOM 5738 N N . THR B 1 288 ? 13.172 -35.625 -9.648 1 96 288 THR B N 1
ATOM 5739 C CA . THR B 1 288 ? 11.781 -35.5 -10.062 1 96 288 THR B CA 1
ATOM 5740 C C . THR B 1 288 ? 10.867 -35.375 -8.844 1 96 288 THR B C 1
ATOM 5742 O O . THR B 1 288 ? 9.93 -34.594 -8.844 1 96 288 THR B O 1
ATOM 5745 N N . LEU B 1 289 ? 11.102 -36.125 -7.867 1 95.62 289 LEU B N 1
ATOM 5746 C CA . LEU B 1 289 ? 10.273 -36.156 -6.664 1 95.62 289 LEU B CA 1
ATOM 5747 C C . LEU B 1 289 ? 10.359 -34.844 -5.922 1 95.62 289 LEU B C 1
ATOM 5749 O O . LEU B 1 289 ? 9.336 -34.281 -5.488 1 95.62 289 LEU B O 1
ATOM 5753 N N . ILE B 1 290 ? 11.562 -34.281 -5.766 1 95.75 290 ILE B N 1
ATOM 5754 C CA . ILE B 1 290 ? 11.695 -33.062 -4.977 1 95.75 290 ILE B CA 1
ATOM 5755 C C . ILE B 1 290 ? 11.148 -31.891 -5.766 1 95.75 290 ILE B C 1
ATOM 5757 O O . ILE B 1 290 ? 10.562 -30.969 -5.191 1 95.75 290 ILE B O 1
ATOM 5761 N N . VAL B 1 291 ? 11.359 -31.875 -7.125 1 96.12 291 VAL B N 1
ATOM 5762 C CA . VAL B 1 291 ? 10.82 -30.812 -7.953 1 96.12 291 VAL B CA 1
ATOM 5763 C C . VAL B 1 291 ? 9.289 -30.812 -7.879 1 96.12 291 VAL B C 1
ATOM 5765 O O . VAL B 1 291 ? 8.672 -29.766 -7.723 1 96.12 291 VAL B O 1
ATOM 5768 N N . SER B 1 292 ? 8.734 -31.953 -7.914 1 94 292 SER B N 1
ATOM 5769 C CA . SER B 1 292 ? 7.281 -32.062 -7.824 1 94 292 SER B CA 1
ATOM 5770 C C . SER B 1 292 ? 6.766 -31.594 -6.477 1 94 292 SER B C 1
ATOM 5772 O O . SER B 1 292 ? 5.719 -30.953 -6.398 1 94 292 SER B O 1
ATOM 5774 N N . ASP B 1 293 ? 7.461 -31.922 -5.422 1 93.56 293 ASP B N 1
ATOM 5775 C CA . ASP B 1 293 ? 7.043 -31.516 -4.086 1 93.56 293 ASP B CA 1
ATOM 5776 C C . ASP B 1 293 ? 7.203 -30 -3.904 1 93.56 293 ASP B C 1
ATOM 5778 O O . ASP B 1 293 ? 6.301 -29.344 -3.393 1 93.56 293 ASP B O 1
ATOM 5782 N N . GLY B 1 294 ? 8.344 -29.5 -4.281 1 93.25 294 GLY B N 1
ATOM 5783 C CA . GLY B 1 294 ? 8.586 -28.062 -4.312 1 93.25 294 GLY B CA 1
ATOM 5784 C C . GLY B 1 294 ? 8.867 -27.469 -2.945 1 93.25 294 GLY B C 1
ATOM 5785 O O . GLY B 1 294 ? 8.953 -26.25 -2.797 1 93.25 294 GLY B O 1
ATOM 5786 N N . SER B 1 295 ? 9.047 -28.312 -1.856 1 93.69 295 SER B N 1
ATOM 5787 C CA . SER B 1 295 ? 9.312 -27.797 -0.519 1 93.69 295 SER B CA 1
ATOM 5788 C C . SER B 1 295 ? 10.805 -27.641 -0.273 1 93.69 295 SER B C 1
ATOM 5790 O O . SER B 1 295 ? 11.617 -28.375 -0.833 1 93.69 295 SER B O 1
ATOM 5792 N N . ALA B 1 296 ? 11.133 -26.688 0.546 1 94.69 296 ALA B N 1
ATOM 5793 C CA . ALA B 1 296 ? 12.531 -26.484 0.922 1 94.69 296 ALA B CA 1
ATOM 5794 C C . ALA B 1 296 ? 13.102 -27.719 1.603 1 94.69 296 ALA B C 1
ATOM 5796 O O . ALA B 1 296 ? 14.273 -28.062 1.414 1 94.69 296 ALA B O 1
ATOM 5797 N N . ASP B 1 297 ? 12.312 -28.406 2.365 1 96.12 297 ASP B N 1
ATOM 5798 C CA . ASP B 1 297 ? 12.758 -29.609 3.064 1 96.12 297 ASP B CA 1
ATOM 5799 C C . ASP B 1 297 ? 13.164 -30.703 2.08 1 96.12 297 ASP B C 1
ATOM 5801 O O . ASP B 1 297 ? 14.172 -31.391 2.281 1 96.12 297 ASP B O 1
ATOM 5805 N N . ALA B 1 298 ? 12.367 -30.875 1.067 1 96.81 298 ALA B N 1
ATOM 5806 C CA . ALA B 1 298 ? 12.695 -31.859 0.037 1 96.81 298 ALA B CA 1
ATOM 5807 C C . ALA B 1 298 ? 14.016 -31.516 -0.645 1 96.81 298 ALA B C 1
ATOM 5809 O O . ALA B 1 298 ? 14.875 -32.375 -0.826 1 96.81 298 ALA B O 1
ATOM 5810 N N . TYR B 1 299 ? 14.203 -30.25 -1.017 1 96.75 299 TYR B N 1
ATOM 5811 C CA . TYR B 1 299 ? 15.414 -29.797 -1.694 1 96.75 299 TYR B CA 1
ATOM 5812 C C . TYR B 1 299 ? 16.625 -29.938 -0.786 1 96.75 299 TYR B C 1
ATOM 5814 O O . TYR B 1 299 ? 17.703 -30.328 -1.238 1 96.75 299 TYR B O 1
ATOM 5822 N N . GLU B 1 300 ? 16.406 -29.562 0.45 1 96.62 300 GLU B N 1
ATOM 5823 C CA . GLU B 1 300 ? 17.5 -29.688 1.402 1 96.62 300 GLU B CA 1
ATOM 5824 C C . GLU B 1 300 ? 17.969 -31.141 1.531 1 96.62 300 GLU B C 1
ATOM 5826 O O . GLU B 1 300 ? 19.172 -31.422 1.551 1 96.62 300 GLU B O 1
ATOM 5831 N N . ALA B 1 301 ? 17.062 -32.062 1.635 1 97.38 301 ALA B N 1
ATOM 5832 C CA . ALA B 1 301 ? 17.391 -33.5 1.711 1 97.38 301 ALA B CA 1
ATOM 5833 C C . ALA B 1 301 ? 18.141 -33.938 0.464 1 97.38 301 ALA B C 1
ATOM 5835 O O . ALA B 1 301 ? 19.125 -34.688 0.559 1 97.38 301 ALA B O 1
ATOM 5836 N N . PHE B 1 302 ? 17.688 -33.562 -0.631 1 97.62 302 PHE B N 1
ATOM 5837 C CA . PHE B 1 302 ? 18.281 -33.938 -1.9 1 97.62 302 PHE B CA 1
ATOM 5838 C C . PHE B 1 302 ? 19.734 -33.469 -1.98 1 97.62 302 PHE B C 1
ATOM 5840 O O . PHE B 1 302 ? 20.625 -34.25 -2.324 1 97.62 302 PHE B O 1
ATOM 5847 N N . VAL B 1 303 ? 19.969 -32.156 -1.667 1 96.31 303 VAL B N 1
ATOM 5848 C CA . VAL B 1 303 ? 21.297 -31.547 -1.738 1 96.31 303 VAL B CA 1
ATOM 5849 C C . VAL B 1 303 ? 22.234 -32.25 -0.761 1 96.31 303 VAL B C 1
ATOM 5851 O O . VAL B 1 303 ? 23.438 -32.406 -1.034 1 96.31 303 VAL B O 1
ATOM 5854 N N . GLY B 1 304 ? 21.719 -32.75 0.291 1 95.31 304 GLY B N 1
ATOM 5855 C CA . GLY B 1 304 ? 22.516 -33.469 1.267 1 95.31 304 GLY B CA 1
ATOM 5856 C C . GLY B 1 304 ? 22.906 -34.844 0.812 1 95.31 304 GLY B C 1
ATOM 5857 O O . GLY B 1 304 ? 23.922 -35.406 1.231 1 95.31 304 GLY B O 1
ATOM 5858 N N . LEU B 1 305 ? 22.125 -35.469 -0.053 1 95.75 305 LEU B N 1
ATOM 5859 C CA . LEU B 1 305 ? 22.281 -36.875 -0.44 1 95.75 305 LEU B CA 1
ATOM 5860 C C . LEU B 1 305 ? 23.031 -36.969 -1.771 1 95.75 305 LEU B C 1
ATOM 5862 O O . LEU B 1 305 ? 23.75 -37.969 -2.004 1 95.75 305 LEU B O 1
ATOM 5866 N N . TYR B 1 306 ? 22.703 -35.969 -2.59 1 93.31 306 TYR B N 1
ATOM 5867 C CA . TYR B 1 306 ? 23.234 -36.062 -3.945 1 93.31 306 TYR B CA 1
ATOM 5868 C C . TYR B 1 306 ? 24.156 -34.875 -4.23 1 93.31 306 TYR B C 1
ATOM 5870 O O . TYR B 1 306 ? 23.828 -33.719 -3.918 1 93.31 306 TYR B O 1
ATOM 5878 N N . ALA B 1 307 ? 25.328 -35.125 -4.805 1 85.75 307 ALA B N 1
ATOM 5879 C CA . ALA B 1 307 ? 26.312 -34.031 -4.957 1 85.75 307 ALA B CA 1
ATOM 5880 C C . ALA B 1 307 ? 26.688 -33.844 -6.422 1 85.75 307 ALA B C 1
ATOM 5882 O O . ALA B 1 307 ? 27.297 -32.844 -6.785 1 85.75 307 ALA B O 1
ATOM 5883 N N . GLU B 1 308 ? 26.156 -34.719 -7.305 1 86.25 308 GLU B N 1
ATOM 5884 C CA . GLU B 1 308 ? 26.703 -34.719 -8.664 1 86.25 308 GLU B CA 1
ATOM 5885 C C . GLU B 1 308 ? 25.859 -33.812 -9.578 1 86.25 308 GLU B C 1
ATOM 5887 O O . GLU B 1 308 ? 24.625 -33.75 -9.445 1 86.25 308 GLU B O 1
ATOM 5892 N N . PRO B 1 309 ? 26.469 -33.094 -10.523 1 89.31 309 PRO B N 1
ATOM 5893 C CA . PRO B 1 309 ? 25.75 -32.375 -11.57 1 89.31 309 PRO B CA 1
ATOM 5894 C C . PRO B 1 309 ? 24.953 -33.281 -12.492 1 89.31 309 PRO B C 1
ATOM 5896 O O . PRO B 1 309 ? 25.25 -34.5 -12.586 1 89.31 309 PRO B O 1
ATOM 5899 N N . PRO B 1 310 ? 24.078 -32.719 -13.078 1 89 310 PRO B N 1
ATOM 5900 C CA . PRO B 1 310 ? 23.688 -31.312 -13.086 1 89 310 PRO B CA 1
ATOM 5901 C C . PRO B 1 310 ? 22.672 -30.969 -12 1 89 310 PRO B C 1
ATOM 5903 O O . PRO B 1 310 ? 22.469 -29.797 -11.68 1 89 310 PRO B O 1
ATOM 5906 N N . PHE B 1 311 ? 22.109 -31.984 -11.312 1 91.88 311 PHE B N 1
ATOM 5907 C CA . PHE B 1 311 ? 20.906 -31.76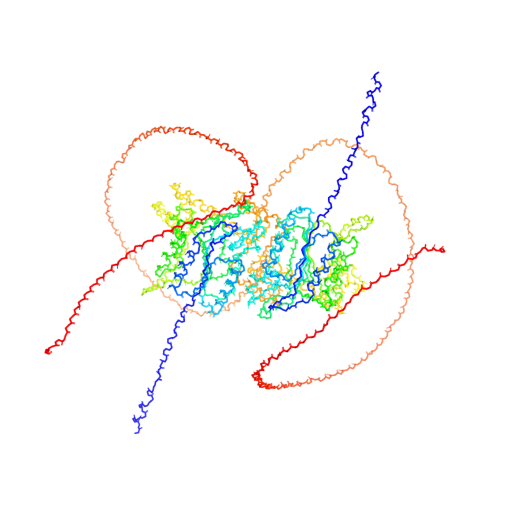6 -10.508 1 91.88 311 PHE B CA 1
ATOM 5908 C C . PHE B 1 311 ? 21.25 -31.141 -9.164 1 91.88 311 PHE B C 1
ATOM 5910 O O . PHE B 1 311 ? 20.562 -30.219 -8.703 1 91.88 311 PHE B O 1
ATOM 5917 N N . ALA B 1 312 ? 22.297 -31.531 -8.617 1 92.5 312 ALA B N 1
ATOM 5918 C CA . ALA B 1 312 ? 22.641 -31.062 -7.273 1 92.5 312 ALA B CA 1
ATOM 5919 C C . ALA B 1 312 ? 22.922 -29.562 -7.266 1 92.5 312 ALA B C 1
ATOM 5921 O O . ALA B 1 312 ? 22.359 -28.828 -6.445 1 92.5 312 ALA B O 1
ATOM 5922 N N . PRO B 1 313 ? 23.797 -29.078 -8.219 1 92.88 313 PRO B N 1
ATOM 5923 C CA . PRO B 1 313 ? 24.016 -27.625 -8.219 1 92.88 313 PRO B CA 1
ATOM 5924 C C . PRO B 1 313 ? 22.734 -26.828 -8.477 1 92.88 313 PRO B C 1
ATOM 5926 O O . PRO B 1 313 ? 22.531 -25.781 -7.879 1 92.88 313 PRO B O 1
ATOM 5929 N N . GLU B 1 314 ? 21.922 -27.328 -9.297 1 93.06 314 GLU B N 1
ATOM 5930 C CA . GLU B 1 314 ? 20.656 -26.656 -9.602 1 93.06 314 GLU B CA 1
ATOM 5931 C C . GLU B 1 314 ? 19.734 -26.641 -8.375 1 93.06 314 GLU B C 1
ATOM 5933 O O . GLU B 1 314 ? 19.109 -25.625 -8.086 1 93.06 314 GLU B O 1
ATOM 5938 N N . ALA B 1 315 ? 19.672 -27.719 -7.773 1 95.5 315 ALA B N 1
ATOM 5939 C CA . ALA B 1 315 ? 18.844 -27.828 -6.574 1 95.5 315 ALA B CA 1
ATOM 5940 C C . ALA B 1 315 ? 19.359 -26.906 -5.469 1 95.5 315 ALA B C 1
ATOM 5942 O O . ALA B 1 315 ? 18.562 -26.297 -4.75 1 95.5 315 ALA B O 1
ATOM 5943 N N . LYS B 1 316 ? 20.641 -26.844 -5.312 1 95.31 316 LYS B N 1
ATOM 5944 C CA . LYS B 1 316 ? 21.219 -25.953 -4.316 1 95.31 316 LYS B CA 1
ATOM 5945 C C . LYS B 1 316 ? 20.906 -24.5 -4.629 1 95.31 316 LYS B C 1
ATOM 5947 O O . LYS B 1 316 ? 20.594 -23.719 -3.725 1 95.31 316 LYS B O 1
ATOM 5952 N N . ARG B 1 317 ? 21 -24.141 -5.898 1 93.88 317 ARG B N 1
ATOM 5953 C CA . ARG B 1 317 ? 20.672 -22.781 -6.305 1 93.88 317 ARG B CA 1
ATOM 5954 C C . ARG B 1 317 ? 19.219 -22.453 -5.988 1 93.88 317 ARG B C 1
ATOM 5956 O O . ARG B 1 317 ? 18.906 -21.359 -5.504 1 93.88 317 ARG B O 1
ATOM 5963 N N . TRP B 1 318 ? 18.391 -23.375 -6.297 1 93.94 318 TRP B N 1
ATOM 5964 C CA . TRP B 1 318 ? 16.984 -23.188 -5.988 1 93.94 318 TRP B CA 1
ATOM 5965 C C . TRP B 1 318 ? 16.766 -22.984 -4.492 1 93.94 318 TRP B C 1
ATOM 5967 O O . TRP B 1 318 ? 16.062 -22.078 -4.07 1 93.94 318 TRP B O 1
ATOM 5977 N N . LEU B 1 319 ? 17.344 -23.828 -3.689 1 95.44 319 LEU B N 1
ATOM 5978 C CA . LEU B 1 319 ? 17.188 -23.812 -2.238 1 95.44 319 LEU B CA 1
ATOM 5979 C C . LEU B 1 319 ? 17.703 -22.5 -1.662 1 95.44 319 LEU B C 1
ATOM 5981 O O . LEU B 1 319 ? 17.047 -21.875 -0.814 1 95.44 319 LEU B O 1
ATOM 5985 N N . ASP B 1 320 ? 18.891 -22.062 -2.096 1 94.81 320 ASP B N 1
ATOM 5986 C CA . ASP B 1 320 ? 19.484 -20.828 -1.625 1 94.81 320 ASP B CA 1
ATOM 5987 C C . ASP B 1 320 ? 18.594 -19.625 -1.959 1 94.81 320 ASP B C 1
ATOM 5989 O O . ASP B 1 320 ? 18.391 -18.75 -1.124 1 94.81 320 ASP B O 1
ATOM 5993 N N . ARG B 1 321 ? 18.062 -19.625 -3.131 1 93.44 321 ARG B N 1
ATOM 5994 C CA . ARG B 1 321 ? 17.172 -18.531 -3.539 1 93.44 321 ARG B CA 1
ATOM 5995 C C . ARG B 1 321 ? 15.898 -18.547 -2.715 1 93.44 321 ARG B C 1
ATOM 5997 O O . ARG B 1 321 ? 15.414 -17.484 -2.293 1 93.44 321 ARG B O 1
ATOM 6004 N N . HIS B 1 322 ? 15.414 -19.703 -2.562 1 93.94 322 HIS B N 1
ATOM 6005 C CA . HIS B 1 322 ? 14.18 -19.828 -1.786 1 93.94 322 HIS B CA 1
ATOM 6006 C C . HIS B 1 322 ? 14.375 -19.297 -0.367 1 93.94 322 HIS B C 1
ATOM 6008 O O . HIS B 1 322 ? 13.539 -18.547 0.141 1 93.94 322 HIS B O 1
ATOM 6014 N N . ARG B 1 323 ? 15.438 -19.688 0.264 1 95.12 323 ARG B N 1
ATOM 6015 C CA . ARG B 1 323 ? 15.719 -19.25 1.626 1 95.12 323 ARG B CA 1
ATOM 6016 C C . ARG B 1 323 ? 15.93 -17.734 1.683 1 95.12 323 ARG B C 1
ATOM 6018 O O . ARG B 1 323 ? 15.445 -17.078 2.604 1 95.12 323 ARG B O 1
ATOM 6025 N N . ARG B 1 324 ? 16.625 -17.234 0.719 1 95.12 324 ARG B N 1
ATOM 6026 C CA . ARG B 1 324 ? 16.844 -15.789 0.643 1 95.12 324 ARG B CA 1
ATOM 6027 C C . ARG B 1 324 ? 15.516 -15.047 0.501 1 95.12 324 ARG B C 1
ATOM 6029 O O . ARG B 1 324 ? 15.273 -14.055 1.192 1 95.12 324 ARG B O 1
ATOM 6036 N N . MET B 1 325 ? 14.648 -15.555 -0.36 1 93.81 325 MET B N 1
ATOM 6037 C CA . MET B 1 325 ? 13.391 -14.875 -0.628 1 93.81 325 MET B CA 1
ATOM 6038 C C . MET B 1 325 ? 12.438 -15 0.556 1 93.81 325 MET B C 1
ATOM 6040 O O . MET B 1 325 ? 11.625 -14.109 0.807 1 93.81 325 MET B O 1
ATOM 6044 N N . LYS B 1 326 ? 12.555 -16.062 1.287 1 93.06 326 LYS B N 1
ATOM 6045 C CA . LYS B 1 326 ? 11.805 -16.172 2.531 1 93.06 326 LYS B CA 1
ATOM 6046 C C . LYS B 1 326 ? 12.266 -15.148 3.557 1 93.06 326 LYS B C 1
ATOM 6048 O O . LYS B 1 326 ? 11.445 -14.516 4.223 1 93.06 326 LYS B O 1
ATOM 6053 N N . ALA B 1 327 ? 13.594 -15.039 3.689 1 94.38 327 ALA B N 1
ATOM 6054 C CA . ALA B 1 327 ? 14.148 -14.031 4.59 1 94.38 327 ALA B CA 1
ATOM 6055 C C . ALA B 1 327 ? 13.719 -12.625 4.172 1 94.38 327 ALA B C 1
ATOM 6057 O O . ALA B 1 327 ? 13.391 -11.789 5.02 1 94.38 327 ALA B O 1
ATOM 6058 N N . TRP B 1 328 ? 13.758 -12.406 2.873 1 94.38 328 TRP B N 1
ATOM 6059 C CA . TRP B 1 328 ? 13.32 -11.125 2.328 1 94.38 328 TRP B CA 1
ATOM 6060 C C . TRP B 1 328 ? 11.859 -10.859 2.668 1 94.38 328 TRP B C 1
ATOM 6062 O O . TRP B 1 328 ? 11.508 -9.758 3.096 1 94.38 328 TRP B O 1
ATOM 6072 N N . SER B 1 329 ? 11.039 -11.828 2.479 1 92.62 329 SER B N 1
ATOM 6073 C CA . SER B 1 329 ? 9.617 -11.695 2.785 1 92.62 329 SER B CA 1
ATOM 6074 C C . SER B 1 329 ? 9.398 -11.352 4.254 1 92.62 329 SER B C 1
ATOM 6076 O O . SER B 1 329 ? 8.531 -10.539 4.586 1 92.62 329 SER B O 1
ATOM 6078 N N . ARG B 1 330 ? 10.156 -11.898 5.117 1 91.25 330 ARG B N 1
ATOM 6079 C CA . ARG B 1 330 ? 10.055 -11.602 6.543 1 91.25 330 ARG B CA 1
ATOM 6080 C C . ARG B 1 330 ? 10.422 -10.148 6.832 1 91.25 330 ARG B C 1
ATOM 6082 O O . ARG B 1 330 ? 9.75 -9.477 7.613 1 91.25 330 ARG B O 1
ATOM 6089 N N . ALA B 1 331 ? 11.516 -9.742 6.234 1 93.88 331 ALA B N 1
ATOM 6090 C CA . ALA B 1 331 ? 11.938 -8.359 6.418 1 93.88 331 ALA B CA 1
ATOM 6091 C C . ALA B 1 331 ? 10.859 -7.391 5.941 1 93.88 331 ALA B C 1
ATOM 6093 O O . ALA B 1 331 ? 10.578 -6.387 6.602 1 93.88 331 ALA B O 1
ATOM 6094 N N . VAL B 1 332 ? 10.25 -7.715 4.832 1 92.25 332 VAL B N 1
ATOM 6095 C CA . VAL B 1 332 ? 9.211 -6.871 4.25 1 92.25 332 VAL B CA 1
ATOM 6096 C C . VAL B 1 332 ? 7.988 -6.852 5.16 1 92.25 332 VAL B C 1
ATOM 6098 O O . VAL B 1 332 ? 7.363 -5.805 5.344 1 92.25 332 VAL B O 1
ATOM 6101 N N . LEU B 1 333 ? 7.66 -7.93 5.73 1 89 333 LEU B N 1
ATOM 6102 C CA . LEU B 1 333 ? 6.496 -8.031 6.602 1 89 333 LEU B CA 1
ATOM 6103 C C . LEU B 1 333 ? 6.699 -7.227 7.883 1 89 333 LEU B C 1
ATOM 6105 O O . LEU B 1 333 ? 5.773 -6.555 8.352 1 89 333 LEU B O 1
ATOM 6109 N N . VAL B 1 334 ? 7.91 -7.316 8.453 1 88.62 334 VAL B N 1
ATOM 6110 C CA . VAL B 1 334 ? 8.211 -6.559 9.664 1 88.62 334 VAL B CA 1
ATOM 6111 C C . VAL B 1 334 ? 8.32 -5.074 9.328 1 88.62 334 VAL B C 1
ATOM 6113 O O . VAL B 1 334 ? 7.828 -4.223 10.07 1 88.62 334 VAL B O 1
ATOM 6116 N N . ASN B 1 335 ? 9.031 -4.797 8.234 1 90.62 335 ASN B N 1
ATOM 6117 C CA . ASN B 1 335 ? 9.086 -3.486 7.594 1 90.62 335 ASN B CA 1
ATOM 6118 C C . ASN B 1 335 ? 9.656 -2.43 8.531 1 90.62 335 ASN B C 1
ATOM 6120 O O . ASN B 1 335 ? 9.055 -1.374 8.727 1 90.62 335 ASN B O 1
ATOM 6124 N N . THR B 1 336 ? 10.758 -2.645 9.227 1 92.19 336 THR B N 1
ATOM 6125 C CA . THR B 1 336 ? 11.539 -1.694 10.008 1 92.19 336 THR B CA 1
ATOM 6126 C C . THR B 1 336 ? 12.984 -1.644 9.516 1 92.19 336 THR B C 1
ATOM 6128 O O . THR B 1 336 ? 13.43 -2.537 8.797 1 92.19 336 THR B O 1
ATOM 6131 N N . GLY B 1 337 ? 13.648 -0.537 9.891 1 92.94 337 GLY B N 1
ATOM 6132 C CA . GLY B 1 337 ? 15.062 -0.448 9.547 1 92.94 337 GLY B CA 1
ATOM 6133 C C . GLY B 1 337 ? 15.875 -1.612 10.07 1 92.94 337 GLY B C 1
ATOM 6134 O O . GLY B 1 337 ? 16.719 -2.154 9.359 1 92.94 337 GLY B O 1
ATOM 6135 N N . SER B 1 338 ? 15.547 -2.064 11.242 1 93.44 338 SER B N 1
ATOM 6136 C CA . SER B 1 338 ? 16.266 -3.164 11.875 1 93.44 338 SER B CA 1
ATOM 6137 C C . SER B 1 338 ? 16.047 -4.473 11.125 1 93.44 338 SER B C 1
ATOM 6139 O O . SER B 1 338 ? 16.953 -5.289 11 1 93.44 338 SER B O 1
ATOM 6141 N N . ALA B 1 339 ? 14.844 -4.695 10.664 1 94.12 339 ALA B N 1
ATOM 6142 C CA . ALA B 1 339 ? 14.531 -5.926 9.945 1 94.12 339 ALA B CA 1
ATOM 6143 C C . ALA B 1 339 ? 15.312 -6.012 8.633 1 94.12 339 ALA B C 1
ATOM 6145 O O . ALA B 1 339 ? 15.82 -7.078 8.273 1 94.12 339 ALA B O 1
ATOM 6146 N N . TYR B 1 340 ? 15.43 -4.891 7.941 1 96.25 340 TYR B N 1
ATOM 6147 C CA . TYR B 1 340 ? 16.172 -4.883 6.691 1 96.25 340 TYR B CA 1
ATOM 6148 C C . TYR B 1 340 ? 17.672 -4.988 6.949 1 96.25 340 TYR B C 1
ATOM 6150 O O . TYR B 1 340 ? 18.406 -5.609 6.172 1 96.25 340 TYR B O 1
ATOM 6158 N N . SER B 1 341 ? 18.172 -4.395 8.07 1 96.56 341 SER B N 1
ATOM 6159 C CA . SER B 1 341 ? 19.562 -4.555 8.461 1 96.56 341 SER B CA 1
ATOM 6160 C C . SER B 1 341 ? 19.875 -6.008 8.797 1 96.56 341 SER B C 1
ATOM 6162 O O . SER B 1 341 ? 20.953 -6.504 8.461 1 96.56 341 SER B O 1
ATOM 6164 N N . ALA B 1 342 ? 18.953 -6.676 9.438 1 95.06 342 ALA B N 1
ATOM 6165 C CA . ALA B 1 342 ? 19.125 -8.094 9.734 1 95.06 342 ALA B CA 1
ATOM 6166 C C . ALA B 1 342 ? 19.219 -8.914 8.453 1 95.06 342 ALA B C 1
ATOM 6168 O O . ALA B 1 342 ? 20.031 -9.836 8.352 1 95.06 342 ALA B O 1
ATOM 6169 N N . PHE B 1 343 ? 18.359 -8.609 7.52 1 97.31 343 PHE B N 1
ATOM 6170 C CA . PHE B 1 343 ? 18.438 -9.273 6.219 1 97.31 343 PHE B CA 1
ATOM 6171 C C . PHE B 1 343 ? 19.797 -9.062 5.578 1 97.31 343 PHE B C 1
ATOM 6173 O O . PHE B 1 343 ? 20.375 -10.008 5.035 1 97.31 343 PHE B O 1
ATOM 6180 N N . LEU B 1 344 ? 20.344 -7.82 5.645 1 97.44 344 LEU B N 1
ATOM 6181 C CA . LEU B 1 344 ? 21.625 -7.48 5.051 1 97.44 344 LEU B CA 1
ATOM 6182 C C . LEU B 1 344 ? 22.766 -8.258 5.723 1 97.44 344 LEU B C 1
ATOM 6184 O O . LEU B 1 344 ? 23.75 -8.617 5.07 1 97.44 344 LEU B O 1
ATOM 6188 N N . THR B 1 345 ? 22.609 -8.5 6.965 1 96.69 345 THR B N 1
ATOM 6189 C CA . THR B 1 345 ? 23.594 -9.281 7.691 1 96.69 345 THR B CA 1
ATOM 6190 C C . THR B 1 345 ? 23.609 -10.727 7.219 1 96.69 345 THR B C 1
ATOM 6192 O O . THR B 1 345 ? 24.672 -11.328 7.047 1 96.69 345 THR B O 1
ATOM 6195 N N . GLU B 1 346 ? 22.469 -11.25 6.984 1 95.94 346 GLU B N 1
ATOM 6196 C CA . GLU B 1 346 ? 22.328 -12.633 6.539 1 95.94 346 GLU B CA 1
ATOM 6197 C C . GLU B 1 346 ? 22.688 -12.773 5.062 1 95.94 346 GLU B C 1
ATOM 6199 O O . GLU B 1 346 ? 23.281 -13.781 4.652 1 95.94 346 GLU B O 1
ATOM 6204 N N . TYR B 1 347 ? 22.297 -11.773 4.297 1 95.88 347 TYR B N 1
ATOM 6205 C CA . TYR B 1 347 ? 22.516 -11.797 2.857 1 95.88 347 TYR B CA 1
ATOM 6206 C C . TYR B 1 347 ? 23.141 -10.492 2.375 1 95.88 347 TYR B C 1
ATOM 6208 O O . TYR B 1 347 ? 22.484 -9.711 1.684 1 95.88 347 TYR B O 1
ATOM 6216 N N . PRO B 1 348 ? 24.375 -10.297 2.572 1 93.62 348 PRO B N 1
ATOM 6217 C CA . PRO B 1 348 ? 25.031 -9.016 2.283 1 93.62 348 PRO B CA 1
ATOM 6218 C C . PRO B 1 348 ? 25.219 -8.773 0.788 1 93.62 348 PRO B C 1
ATOM 6220 O O . PRO B 1 348 ? 25.328 -7.625 0.354 1 93.62 348 PRO B O 1
ATOM 6223 N N . ASP B 1 349 ? 25.281 -9.945 0.011 1 91.25 349 ASP B N 1
ATOM 6224 C CA . ASP B 1 349 ? 25.547 -9.812 -1.42 1 91.25 349 ASP B CA 1
ATOM 6225 C C . ASP B 1 349 ? 24.453 -10.492 -2.24 1 91.25 349 ASP B C 1
ATOM 6227 O O . ASP B 1 349 ? 24.562 -11.68 -2.555 1 91.25 349 ASP B O 1
ATOM 6231 N N . SER B 1 350 ? 23.438 -9.844 -2.502 1 90.56 350 SER B N 1
ATOM 6232 C CA . SER B 1 350 ? 22.344 -10.336 -3.324 1 90.56 350 SER B CA 1
ATOM 6233 C C . SER B 1 350 ? 21.766 -9.234 -4.215 1 90.56 350 SER B C 1
ATOM 6235 O O . SER B 1 350 ? 22.203 -8.078 -4.129 1 90.56 350 SER B O 1
ATOM 6237 N N . ASP B 1 351 ? 20.938 -9.602 -5.109 1 87.5 351 ASP B N 1
ATOM 6238 C CA . ASP B 1 351 ? 20.297 -8.625 -5.988 1 87.5 351 ASP B CA 1
ATOM 6239 C C . ASP B 1 351 ? 19.328 -7.734 -5.211 1 87.5 351 ASP B C 1
ATOM 6241 O O . ASP B 1 351 ? 18.844 -6.734 -5.734 1 87.5 351 ASP B O 1
ATOM 6245 N N . LEU B 1 352 ? 19.172 -8.039 -3.881 1 92 352 LEU B N 1
ATOM 6246 C CA . LEU B 1 352 ? 18.25 -7.273 -3.045 1 92 352 LEU B CA 1
ATOM 6247 C C . LEU B 1 352 ? 19.016 -6.312 -2.135 1 92 352 LEU B C 1
ATOM 6249 O O . LEU B 1 352 ? 18.406 -5.516 -1.42 1 92 352 LEU B O 1
ATOM 6253 N N . THR B 1 353 ? 20.328 -6.352 -2.141 1 93 353 THR B N 1
ATOM 6254 C CA . THR B 1 353 ? 21.172 -5.621 -1.203 1 93 353 THR B CA 1
ATOM 6255 C C . THR B 1 353 ? 20.922 -4.117 -1.311 1 93 353 THR B C 1
ATOM 6257 O O . THR B 1 353 ? 20.75 -3.438 -0.296 1 93 353 THR B O 1
ATOM 6260 N N . VAL B 1 354 ? 20.828 -3.629 -2.512 1 90.38 354 VAL B N 1
ATOM 6261 C CA . VAL B 1 354 ? 20.656 -2.195 -2.719 1 90.38 354 VAL B CA 1
ATOM 6262 C C . VAL B 1 354 ? 19.297 -1.759 -2.168 1 90.38 354 VAL B C 1
ATOM 6264 O O . VAL B 1 354 ? 19.203 -0.748 -1.469 1 90.38 354 VAL B O 1
ATOM 6267 N N . THR B 1 355 ? 18.281 -2.498 -2.473 1 91.31 355 THR B N 1
ATOM 6268 C CA . THR B 1 355 ? 16.953 -2.189 -1.978 1 91.31 355 THR B CA 1
ATOM 6269 C C . THR B 1 355 ? 16.906 -2.271 -0.454 1 91.31 355 THR B C 1
ATOM 6271 O O . THR B 1 355 ? 16.312 -1.407 0.202 1 91.31 355 THR B O 1
ATOM 6274 N N . ALA B 1 356 ? 17.516 -3.289 0.065 1 95 356 ALA B N 1
ATOM 6275 C CA . ALA B 1 356 ? 17.516 -3.48 1.513 1 95 356 ALA B CA 1
ATOM 6276 C C . ALA B 1 356 ? 18.203 -2.312 2.221 1 95 356 ALA B C 1
ATOM 6278 O O . ALA B 1 356 ? 17.719 -1.843 3.256 1 95 356 ALA B O 1
ATOM 6279 N N . ARG B 1 357 ? 19.297 -1.813 1.725 1 93.94 357 ARG B N 1
ATOM 6280 C CA . ARG B 1 357 ? 20 -0.676 2.307 1 93.94 357 ARG B CA 1
ATOM 6281 C C . ARG B 1 357 ? 19.141 0.586 2.248 1 93.94 357 ARG B C 1
ATOM 6283 O O . ARG B 1 357 ? 19.078 1.344 3.219 1 93.94 357 ARG B O 1
ATOM 6290 N N . LYS B 1 358 ? 18.516 0.77 1.114 1 89.44 358 LYS B N 1
ATOM 6291 C CA . LYS B 1 358 ? 17.625 1.913 0.94 1 89.44 358 LYS B CA 1
ATOM 6292 C C . LYS B 1 358 ? 16.5 1.894 1.969 1 89.44 358 LYS B C 1
ATOM 6294 O O . LYS B 1 358 ? 16.219 2.91 2.607 1 89.44 358 LYS B O 1
ATOM 6299 N N . LEU B 1 359 ? 15.922 0.755 2.107 1 92.25 359 LEU B N 1
ATOM 6300 C CA . LEU B 1 359 ? 14.789 0.637 3.025 1 92.25 359 LEU B CA 1
ATOM 6301 C C . LEU B 1 359 ? 15.258 0.735 4.473 1 92.25 359 LEU B C 1
ATOM 6303 O O . LEU B 1 359 ? 14.562 1.306 5.316 1 92.25 359 LEU B O 1
ATOM 6307 N N . ALA B 1 360 ? 16.438 0.199 4.77 1 93.81 360 ALA B N 1
ATOM 6308 C CA . ALA B 1 360 ? 17 0.316 6.113 1 93.81 360 ALA B CA 1
ATOM 6309 C C . ALA B 1 360 ? 17.203 1.779 6.5 1 93.81 360 ALA B C 1
ATOM 6311 O O . ALA B 1 360 ? 16.906 2.178 7.629 1 93.81 360 ALA B O 1
ATOM 6312 N N . GLU B 1 361 ? 17.641 2.559 5.586 1 89.75 361 GLU B N 1
ATOM 6313 C CA . GLU B 1 361 ? 17.875 3.979 5.836 1 89.75 361 GLU B CA 1
ATOM 6314 C C . GLU B 1 361 ? 16.562 4.742 5.934 1 89.75 361 GLU B C 1
ATOM 6316 O O . GLU B 1 361 ? 16.375 5.555 6.844 1 89.75 361 GLU B O 1
ATOM 6321 N N . ARG B 1 362 ? 15.68 4.434 5.035 1 86 362 ARG B N 1
ATOM 6322 C CA . ARG B 1 362 ? 14.398 5.133 4.973 1 86 362 ARG B CA 1
ATOM 6323 C C . ARG B 1 362 ? 13.594 4.91 6.25 1 86 362 ARG B C 1
ATOM 6325 O O . ARG B 1 362 ? 12.891 5.812 6.715 1 86 362 ARG B O 1
ATOM 6332 N N . LEU B 1 363 ? 13.688 3.705 6.762 1 89.69 363 LEU B N 1
ATOM 6333 C CA . LEU B 1 363 ? 12.844 3.324 7.887 1 89.69 363 LEU B CA 1
ATOM 6334 C C . LEU B 1 363 ? 13.648 3.266 9.18 1 89.69 363 LEU B C 1
ATOM 6336 O O . LEU B 1 363 ? 13.258 2.596 10.133 1 89.69 363 LEU B O 1
ATOM 6340 N N . ARG B 1 364 ? 14.75 3.922 9.227 1 88.81 364 ARG B N 1
ATOM 6341 C CA . ARG B 1 364 ? 15.68 3.824 10.344 1 88.81 364 ARG B CA 1
ATOM 6342 C C . ARG B 1 364 ? 15.031 4.316 11.633 1 88.81 364 ARG B C 1
ATOM 6344 O O . ARG B 1 364 ? 15.414 3.887 12.727 1 88.81 364 ARG B O 1
ATOM 6351 N N . ASN B 1 365 ? 13.992 5.199 11.547 1 85.81 365 ASN B N 1
ATOM 6352 C CA . ASN B 1 365 ? 13.367 5.766 12.742 1 85.81 365 ASN B CA 1
ATOM 6353 C C . ASN B 1 365 ? 12.062 5.051 13.086 1 85.81 365 ASN B C 1
ATOM 6355 O O . ASN B 1 365 ? 11.391 5.422 14.047 1 85.81 365 ASN B O 1
ATOM 6359 N N . ARG B 1 366 ? 11.648 4.094 12.25 1 86.94 366 ARG B N 1
ATOM 6360 C CA . ARG B 1 366 ? 10.469 3.307 12.586 1 86.94 366 ARG B CA 1
ATOM 6361 C C . ARG B 1 366 ? 10.742 2.379 13.766 1 86.94 366 ARG B C 1
ATOM 6363 O O . ARG B 1 366 ? 11.719 1.626 13.75 1 86.94 366 ARG B O 1
ATOM 6370 N N . PRO B 1 367 ? 9.922 2.447 14.781 1 82.06 367 PRO B N 1
ATOM 6371 C CA . PRO B 1 367 ? 10.188 1.63 15.969 1 82.06 367 PRO B CA 1
ATOM 6372 C C . PRO B 1 367 ? 9.945 0.142 15.727 1 82.06 367 PRO B C 1
ATOM 6374 O O . PRO B 1 367 ? 9.031 -0.226 14.984 1 82.06 367 PRO B O 1
ATOM 6377 N N . ASP B 1 368 ? 10.797 -0.616 16.359 1 81.44 368 ASP B N 1
ATOM 6378 C CA . ASP B 1 368 ? 10.586 -2.059 16.359 1 81.44 368 ASP B CA 1
ATOM 6379 C C . ASP B 1 368 ? 9.5 -2.451 17.359 1 81.44 368 ASP B C 1
ATOM 6381 O O . ASP B 1 368 ? 9.648 -2.23 18.562 1 81.44 368 ASP B O 1
ATOM 6385 N N . ILE B 1 369 ? 8.297 -2.309 17.031 1 68.56 369 ILE B N 1
ATOM 6386 C CA . ILE B 1 369 ? 7.199 -2.475 17.984 1 68.56 369 ILE B CA 1
ATOM 6387 C C . ILE B 1 369 ? 7.023 -3.955 18.312 1 68.56 369 ILE B C 1
ATOM 6389 O O . ILE B 1 369 ? 6.883 -4.785 17.406 1 68.56 369 ILE B O 1
ATOM 6393 N N . ALA B 1 370 ? 7.543 -4.328 19.516 1 57.12 370 ALA B N 1
ATOM 6394 C CA . ALA B 1 370 ? 7.238 -5.672 20 1 57.12 370 ALA B CA 1
ATOM 6395 C C . ALA B 1 370 ? 5.797 -5.766 20.5 1 57.12 370 ALA B C 1
ATOM 6397 O O . ALA B 1 370 ? 5.281 -4.824 21.109 1 57.12 370 ALA B O 1
ATOM 6398 N N . VAL B 1 371 ? 4.934 -6.414 19.781 1 50.69 371 VAL B N 1
ATOM 6399 C CA . VAL B 1 371 ? 3.586 -6.59 20.312 1 50.69 371 VAL B CA 1
ATOM 6400 C C . VAL B 1 371 ? 3.654 -7.207 21.703 1 50.69 371 VAL B C 1
ATOM 6402 O O . VAL B 1 371 ? 4.184 -8.305 21.875 1 50.69 371 VAL B O 1
ATOM 6405 N N . VAL B 1 372 ? 3.756 -6.348 22.703 1 45.25 372 VAL B N 1
ATOM 6406 C CA . VAL B 1 372 ? 3.602 -6.934 24.031 1 45.25 372 VAL B CA 1
ATOM 6407 C C . VAL B 1 372 ? 2.197 -7.516 24.188 1 45.25 372 VAL B C 1
ATOM 6409 O O . VAL B 1 372 ? 1.208 -6.781 24.156 1 45.25 372 VAL B O 1
ATOM 6412 N N . VAL B 1 373 ? 1.942 -8.57 23.672 1 39.59 373 VAL B N 1
ATOM 6413 C CA . VAL B 1 373 ? 0.679 -9.188 24.047 1 39.59 373 VAL B CA 1
ATOM 6414 C C . VAL B 1 373 ? 0.565 -9.234 25.562 1 39.59 373 VAL B C 1
ATOM 6416 O O . VAL B 1 373 ? 1.461 -9.734 26.25 1 39.59 373 VAL B O 1
ATOM 6419 N N . PRO B 1 374 ? -0.109 -8.227 26.125 1 37.25 374 PRO B N 1
ATOM 6420 C CA . PRO B 1 374 ? -0.231 -8.414 27.562 1 37.25 374 PRO B CA 1
ATOM 6421 C C . PRO B 1 374 ? -0.379 -9.875 27.969 1 37.25 374 PRO B C 1
ATOM 6423 O O . PRO B 1 374 ? -0.99 -10.664 27.234 1 37.25 374 PRO B O 1
ATOM 6426 N N . ALA B 1 375 ? 0.516 -10.289 28.719 1 32.5 375 ALA B N 1
ATOM 6427 C CA . ALA B 1 375 ? 0.363 -11.617 29.297 1 32.5 375 ALA B CA 1
ATOM 6428 C C . ALA B 1 375 ? -1.091 -11.883 29.688 1 32.5 375 ALA B C 1
ATOM 6430 O O . ALA B 1 375 ? -1.765 -11.008 30.234 1 32.5 375 ALA B O 1
ATOM 6431 N N . ALA B 1 376 ? -1.781 -12.648 28.953 1 33.06 376 ALA B N 1
ATOM 6432 C CA . ALA B 1 376 ? -3.041 -13.148 29.5 1 33.06 376 ALA B CA 1
ATOM 6433 C C . ALA B 1 376 ? -3.016 -13.156 31.031 1 33.06 376 ALA B C 1
ATOM 6435 O O . ALA B 1 376 ? -2.1 -13.711 31.625 1 33.06 376 ALA B O 1
ATOM 6436 N N . LEU B 1 377 ? -3.504 -12.07 31.641 1 30.88 377 LEU B N 1
ATOM 6437 C CA . LEU B 1 377 ? -3.756 -12.336 33.062 1 30.88 377 LEU B CA 1
ATOM 6438 C C . LEU B 1 377 ? -4.23 -13.766 33.25 1 30.88 377 LEU B C 1
ATOM 6440 O O . LEU B 1 377 ? -5.281 -14.156 32.75 1 30.88 377 LEU B O 1
ATOM 6444 N N . THR B 1 378 ? -3.312 -14.664 33.188 1 30.52 378 THR B N 1
ATOM 6445 C CA . THR B 1 378 ? -3.707 -15.961 33.719 1 30.52 378 THR B CA 1
ATOM 6446 C C . THR B 1 378 ? -4.625 -15.805 34.938 1 30.52 378 THR B C 1
ATOM 6448 O O . THR B 1 378 ? -4.184 -15.383 36 1 30.52 378 THR B O 1
ATOM 6451 N N . VAL B 1 379 ? -5.805 -15.203 34.656 1 32.69 379 VAL B N 1
ATOM 6452 C CA . VAL B 1 379 ? -6.70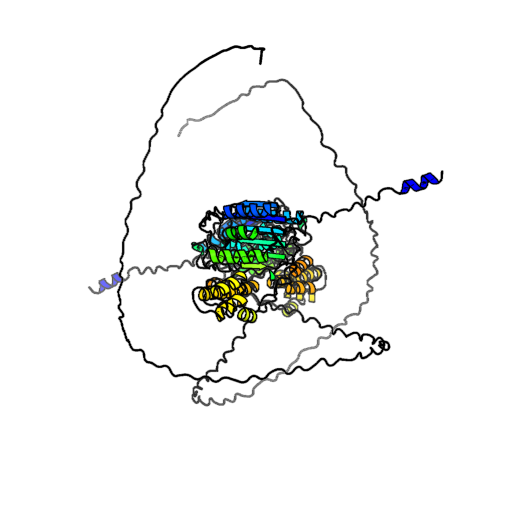7 -15.398 35.781 1 32.69 379 VAL B CA 1
ATOM 6453 C C . VAL B 1 379 ? -6.547 -16.812 36.344 1 32.69 379 VAL B C 1
ATOM 6455 O O . VAL B 1 379 ? -6.629 -17.781 35.594 1 32.69 379 VAL B O 1
ATOM 6458 N N . PRO B 1 380 ? -5.824 -16.875 37.375 1 31.47 380 PRO B N 1
ATOM 6459 C CA . PRO B 1 380 ? -5.754 -18.219 37.969 1 31.47 380 PRO B CA 1
ATOM 6460 C C . PRO B 1 380 ? -7.098 -18.938 37.938 1 31.47 380 PRO B C 1
ATOM 6462 O O . PRO B 1 380 ? -8.102 -18.391 38.406 1 31.47 380 PRO B O 1
ATOM 6465 N N . VAL B 1 381 ? -7.344 -19.578 36.812 1 30.91 381 VAL B N 1
ATOM 6466 C CA . VAL B 1 381 ? -8.5 -20.469 36.906 1 30.91 381 VAL B CA 1
ATOM 6467 C C . VAL B 1 381 ? -8.516 -21.141 38.281 1 30.91 381 VAL B C 1
ATOM 6469 O O . VAL B 1 381 ? -7.613 -21.922 38.594 1 30.91 381 VAL B O 1
ATOM 6472 N N . VAL B 1 382 ? -8.859 -20.359 39.219 1 30.47 382 VAL B N 1
ATOM 6473 C CA . VAL B 1 382 ? -9.164 -21.078 40.469 1 30.47 382 VAL B CA 1
ATOM 6474 C C . VAL B 1 382 ? -9.93 -22.359 40.156 1 30.47 382 VAL B C 1
ATOM 6476 O O . VAL B 1 382 ? -11.023 -22.312 39.594 1 30.47 382 VAL B O 1
ATOM 6479 N N . ALA B 1 383 ? -9.125 -23.406 39.875 1 29.03 383 ALA B N 1
ATOM 6480 C CA . ALA B 1 383 ? -9.633 -24.766 39.781 1 29.03 383 ALA B CA 1
ATOM 6481 C C . ALA B 1 383 ? -10.812 -24.969 40.719 1 29.03 383 ALA B C 1
ATOM 6483 O O . ALA B 1 383 ? -10.68 -24.859 41.938 1 29.03 383 ALA B O 1
ATOM 6484 N N . ALA B 1 384 ? -11.883 -24.453 40.219 1 28.94 384 ALA B N 1
ATOM 6485 C CA . ALA B 1 384 ? -13.062 -24.812 41.031 1 28.94 384 ALA B CA 1
ATOM 6486 C C . ALA B 1 384 ? -12.945 -26.234 41.531 1 28.94 384 ALA B C 1
ATOM 6488 O O . ALA B 1 384 ? -12.664 -27.172 40.781 1 28.94 384 ALA B O 1
ATOM 6489 N N . ALA B 1 385 ? -12.445 -26.344 42.75 1 28.09 385 ALA B N 1
ATOM 6490 C CA . ALA B 1 385 ? -12.453 -27.625 43.469 1 28.09 385 ALA B CA 1
ATOM 6491 C C . ALA B 1 385 ? -13.695 -28.438 43.125 1 28.09 385 ALA B C 1
ATOM 6493 O O . ALA B 1 385 ? -14.82 -28 43.344 1 28.09 385 ALA B O 1
ATOM 6494 N N . ALA B 1 386 ? -13.531 -29.094 41.812 1 28.06 386 ALA B N 1
ATOM 6495 C CA . ALA B 1 386 ? -14.617 -30 41.469 1 28.06 386 ALA B CA 1
ATOM 6496 C C . ALA B 1 386 ? -15.172 -30.719 42.688 1 28.06 386 ALA B C 1
ATOM 6498 O O . ALA B 1 386 ? -14.398 -31.203 43.531 1 28.06 386 ALA B O 1
ATOM 6499 N N . PRO B 1 387 ? -16.203 -30.25 43.156 1 29.5 387 PRO B N 1
ATOM 6500 C CA . PRO B 1 387 ? -16.719 -30.969 44.344 1 29.5 387 PRO B CA 1
ATOM 6501 C C . PRO B 1 387 ? -16.578 -32.5 44.188 1 29.5 387 PRO B C 1
ATOM 6503 O O . PRO B 1 387 ? -16.797 -33.031 43.125 1 29.5 387 PRO B O 1
ATOM 6506 N N . THR B 1 388 ? -15.406 -33 44.719 1 27.28 388 THR B N 1
ATOM 6507 C CA . THR B 1 388 ? -15.156 -34.406 44.844 1 27.28 388 THR B CA 1
ATOM 6508 C C . THR B 1 388 ? -16.469 -35.188 45.094 1 27.28 388 THR B C 1
ATOM 6510 O O . THR B 1 388 ? -17.109 -35.031 46.125 1 27.28 388 THR B O 1
ATOM 6513 N N . CYS B 1 389 ? -17.203 -35.188 43.938 1 25.77 389 CYS B N 1
ATOM 6514 C CA . CYS B 1 389 ? -18.391 -36 44.188 1 25.77 389 CYS B CA 1
ATOM 6515 C C . CYS B 1 389 ? -18.031 -37.312 44.844 1 25.77 389 CYS B C 1
ATOM 6517 O O . CYS B 1 389 ? -17.094 -38 44.375 1 25.77 389 CYS B O 1
ATOM 6519 N N . PRO B 1 390 ? -18.266 -37.438 46.062 1 27.45 390 PRO B N 1
ATOM 6520 C CA . PRO B 1 390 ? -18.016 -38.688 46.812 1 27.45 390 PRO B CA 1
ATOM 6521 C C . PRO B 1 390 ? -18.375 -39.938 46.031 1 27.45 390 PRO B C 1
ATOM 6523 O O . PRO B 1 390 ? -19.562 -40.188 45.75 1 27.45 390 PRO B O 1
ATOM 6526 N N . CYS B 1 391 ? -17.594 -40.062 44.75 1 25 391 CYS B N 1
ATOM 6527 C CA . CYS B 1 391 ? -17.875 -41.25 43.938 1 25 391 CYS B CA 1
ATOM 6528 C C . CYS B 1 391 ? -17.984 -42.5 44.781 1 25 391 CYS B C 1
ATOM 6530 O O . CYS B 1 391 ? -17.234 -42.656 45.75 1 25 391 CYS B O 1
ATOM 6532 N N . GLY B 1 392 ? -19.078 -43.094 44.688 1 22.72 392 GLY B N 1
ATOM 6533 C CA . GLY B 1 392 ? -19.547 -44.25 45.438 1 22.72 392 GLY B CA 1
ATOM 6534 C C . GLY B 1 392 ? -18.641 -45.469 45.281 1 22.72 392 GLY B C 1
ATOM 6535 O O . GLY B 1 392 ? -17.828 -45.531 44.344 1 22.72 392 GLY B O 1
ATOM 6536 N N . PRO B 1 393 ? -18.516 -46.375 46.188 1 22.52 393 PRO B N 1
ATOM 6537 C CA . PRO B 1 393 ? -17.688 -47.531 46.5 1 22.52 393 PRO B CA 1
ATOM 6538 C C . PRO B 1 393 ? -17.672 -48.562 45.375 1 22.52 393 PRO B C 1
ATOM 6540 O O . PRO B 1 393 ? -18.688 -49.219 45.094 1 22.52 393 PRO B O 1
ATOM 6543 N N . THR B 1 394 ? -17.219 -48.125 44.094 1 20.52 394 THR B N 1
ATOM 6544 C CA . THR B 1 394 ? -17.469 -49.281 43.219 1 20.52 394 THR B CA 1
ATOM 6545 C C . THR B 1 394 ? -16.688 -50.5 43.719 1 20.52 394 THR B C 1
ATOM 6547 O O . THR B 1 394 ? -15.602 -50.344 44.281 1 20.52 394 THR B O 1
ATOM 6550 N N . ALA B 1 395 ? -17.219 -51.719 43.344 1 21.69 395 ALA B N 1
ATOM 6551 C CA . ALA B 1 395 ? -17.109 -53.094 43.812 1 21.69 395 ALA B CA 1
ATOM 6552 C C . ALA B 1 395 ? -15.805 -53.75 43.344 1 21.69 395 ALA B C 1
ATOM 6554 O O . ALA B 1 395 ? -15.266 -53.344 42.281 1 21.69 395 ALA B O 1
ATOM 6555 N N . PRO B 1 396 ? -15.312 -54.812 43.969 1 21.06 396 PRO B N 1
ATOM 6556 C CA . PRO B 1 396 ? -14.109 -55.625 44.156 1 21.06 396 PRO B CA 1
ATOM 6557 C C . PRO B 1 396 ? -13.766 -56.469 42.938 1 21.06 396 PRO B C 1
ATOM 6559 O O . PRO B 1 396 ? -12.875 -57.312 43 1 21.06 396 PRO B O 1
ATOM 6562 N N . LEU B 1 397 ? -13.805 -55.938 41.625 1 19.77 397 LEU B N 1
ATOM 6563 C CA . LEU B 1 397 ? -13.852 -57.125 40.781 1 19.77 397 LEU B CA 1
ATOM 6564 C C . LEU B 1 397 ? -12.594 -57.969 40.969 1 19.77 397 LEU B C 1
ATOM 6566 O O . LEU B 1 397 ? -11.5 -57.406 41.156 1 19.77 397 LEU B O 1
ATOM 6570 N N . LEU B 1 398 ? -12.766 -59.281 40.75 1 17.91 398 LEU B N 1
ATOM 6571 C CA . LEU B 1 398 ? -12.172 -60.594 41.062 1 17.91 398 LEU B CA 1
ATOM 6572 C C . LEU B 1 398 ? -10.898 -60.812 40.219 1 17.91 398 LEU B C 1
ATOM 6574 O O . LEU B 1 398 ? -10.734 -60.188 39.156 1 17.91 398 LEU B O 1
ATOM 6578 N N . GLN B 1 399 ? -10.148 -61.906 40.531 1 17.56 399 GLN B N 1
ATOM 6579 C CA . GLN B 1 399 ? -8.859 -62.562 40.75 1 17.56 399 GLN B CA 1
ATOM 6580 C C . GLN B 1 399 ? -8.312 -63.156 39.438 1 17.56 399 GLN B C 1
ATOM 6582 O O . GLN B 1 399 ? -7.133 -63.5 39.344 1 17.56 399 GLN B O 1
ATOM 6587 N N . GLN B 1 400 ? -8.875 -63.281 38.188 1 16.97 400 GLN B N 1
ATOM 6588 C CA . GLN B 1 400 ? -8.516 -64.625 37.781 1 16.97 400 GLN B CA 1
ATOM 6589 C C . GLN B 1 400 ? -7.074 -64.688 37.312 1 16.97 400 GLN B C 1
ATOM 6591 O O . GLN B 1 400 ? -6.57 -63.75 36.688 1 16.97 400 GLN B O 1
ATOM 6596 N N . LYS B 1 401 ? -6.398 -65.875 37.531 1 17.09 401 LYS B N 1
ATOM 6597 C CA . LYS B 1 401 ? -5.117 -66.562 37.625 1 17.09 401 LYS B CA 1
ATOM 6598 C C . LYS B 1 401 ? -4.535 -66.875 36.25 1 17.09 401 LYS B C 1
ATOM 6600 O O . LYS B 1 401 ? -3.502 -67.5 36.125 1 17.09 401 LYS B O 1
ATOM 6605 N N . ALA B 1 402 ? -4.898 -66.312 35.031 1 18.16 402 ALA B N 1
ATOM 6606 C CA . ALA B 1 402 ? -4.629 -67.375 34.031 1 18.16 402 ALA B CA 1
ATOM 6607 C C . ALA B 1 402 ? -3.133 -67.625 33.875 1 18.16 402 ALA B C 1
ATOM 6609 O O . ALA B 1 402 ? -2.318 -66.688 34.125 1 18.16 402 ALA B O 1
ATOM 6610 N N . GLU B 1 403 ? -2.766 -68.938 33.5 1 16.86 403 GLU B N 1
ATOM 6611 C CA . GLU B 1 403 ? -1.774 -70 33.469 1 16.86 403 GLU B CA 1
ATOM 6612 C C . GLU B 1 403 ? -0.659 -69.688 32.469 1 16.86 403 GLU B C 1
ATOM 6614 O O . GLU B 1 403 ? -0.844 -68.875 31.547 1 16.86 403 GLU B O 1
ATOM 6619 N N . PRO B 1 404 ? 0.215 -70.75 32.312 1 16.2 404 PRO B N 1
ATOM 6620 C CA . PRO B 1 404 ? 1.647 -71.062 32.25 1 16.2 404 PRO B CA 1
ATOM 6621 C C . PRO B 1 404 ? 2.193 -70.938 30.828 1 16.2 404 PRO B C 1
ATOM 6623 O O . PRO B 1 404 ? 3.404 -70.812 30.625 1 16.2 404 PRO B O 1
ATOM 6626 N N . LYS B 1 405 ? 1.283 -71.062 29.75 1 15.89 405 LYS B N 1
ATOM 6627 C CA . LYS B 1 405 ? 1.788 -72.188 29.031 1 15.89 405 LYS B CA 1
ATOM 6628 C C . LYS B 1 405 ? 3.186 -71.938 28.469 1 15.89 405 LYS B C 1
ATOM 6630 O O . LYS B 1 405 ? 4.098 -72.75 28.656 1 15.89 405 LYS B O 1
ATOM 6635 N N . LYS B 1 406 ? 3.262 -71.75 27.062 1 15.7 406 LYS B N 1
ATOM 6636 C CA . LYS B 1 406 ? 3.707 -72.688 26.062 1 15.7 406 LYS B CA 1
ATOM 6637 C C . LYS B 1 406 ? 5.203 -72.562 25.797 1 15.7 406 LYS B C 1
ATOM 6639 O O . LYS B 1 406 ? 5.805 -71.562 26.109 1 15.7 406 LYS B O 1
ATOM 6644 N N . SER B 1 407 ? 5.613 -72.562 24.359 1 15.18 407 SER B N 1
ATOM 6645 C CA . SER B 1 407 ? 6.242 -73.562 23.5 1 15.18 407 SER B CA 1
ATOM 6646 C C . SER B 1 407 ? 7.699 -73.25 23.219 1 15.18 407 SER B C 1
ATOM 6648 O O . SER B 1 407 ? 8.078 -72.062 23.266 1 15.18 407 SER B O 1
ATOM 6650 N N . ASP B 1 408 ? 8.555 -74.25 23.031 1 15.27 408 ASP B N 1
ATOM 6651 C CA . ASP B 1 408 ? 9.914 -74.812 23.047 1 15.27 408 ASP B CA 1
ATOM 6652 C C . ASP B 1 408 ? 10.703 -74.312 21.828 1 15.27 408 ASP B C 1
ATOM 6654 O O . ASP B 1 408 ? 11.898 -74.062 21.938 1 15.27 408 ASP B O 1
ATOM 6658 N N . VAL B 1 409 ? 10.172 -74.5 20.656 1 14.88 409 VAL B N 1
ATOM 6659 C CA . VAL B 1 409 ? 10.914 -75.438 19.797 1 14.88 409 VAL B CA 1
ATOM 6660 C C . VAL B 1 409 ? 12.219 -74.75 19.344 1 14.88 409 VAL B C 1
ATOM 6662 O O . VAL B 1 409 ? 12.344 -73.562 19.375 1 14.88 409 VAL B O 1
ATOM 6665 N N . LYS B 1 410 ? 12.82 -75.5 18.328 1 15.41 410 LYS B N 1
ATOM 6666 C CA . LYS B 1 410 ? 14.016 -76.25 17.938 1 15.41 410 LYS B CA 1
ATOM 6667 C C . LYS B 1 410 ? 14.938 -75.375 17.078 1 15.41 410 LYS B C 1
ATOM 6669 O O . LYS B 1 410 ? 16.141 -75.312 17.328 1 15.41 410 LYS B O 1
ATOM 6674 N N . LYS B 1 411 ? 14.703 -75.375 15.68 1 15.29 411 LYS B N 1
ATOM 6675 C CA . LYS B 1 411 ? 15.469 -76.125 14.68 1 15.29 411 LYS B CA 1
ATOM 6676 C C . LYS B 1 411 ? 16.672 -75.312 14.195 1 15.29 411 LYS B C 1
ATOM 6678 O O . LYS B 1 411 ? 16.703 -74.125 14.367 1 15.29 411 LYS B O 1
ATOM 6683 N N . THR B 1 412 ? 16.906 -75.25 12.781 1 14.32 412 THR B N 1
ATOM 6684 C CA . THR B 1 412 ? 17.859 -76 11.914 1 14.32 412 THR B CA 1
ATOM 6685 C C . THR B 1 412 ? 18.891 -75 11.352 1 14.32 412 THR B C 1
ATOM 6687 O O . THR B 1 412 ? 20.078 -75.312 11.305 1 14.32 412 THR B O 1
ATOM 6690 N N . LYS B 1 413 ? 18.453 -74 10.57 1 14.77 413 LYS B N 1
ATOM 6691 C CA . LYS B 1 413 ? 18.891 -74.062 9.18 1 14.77 413 LYS B CA 1
ATOM 6692 C C . LYS B 1 413 ? 20.375 -73.688 9.055 1 14.77 413 LYS B C 1
ATOM 6694 O O . LYS B 1 413 ? 20.922 -73 9.891 1 14.77 413 LYS B O 1
ATOM 6699 N N . SER B 1 414 ? 20.938 -73.875 7.707 1 15.02 414 SER B N 1
ATOM 6700 C CA . SER B 1 414 ? 22 -74.375 6.852 1 15.02 414 SER B CA 1
ATOM 6701 C C . SER B 1 414 ? 23.094 -73.312 6.645 1 15.02 414 SER B C 1
ATOM 6703 O O . SER B 1 414 ? 22.891 -72.125 6.902 1 15.02 414 SER B O 1
ATOM 6705 N N . ARG B 1 415 ? 24.078 -73.562 5.594 1 15.23 415 ARG B N 1
ATOM 6706 C CA . ARG B 1 415 ? 25.516 -73.688 5.406 1 15.23 415 ARG B CA 1
ATOM 6707 C C . ARG B 1 415 ? 26.109 -72.438 4.77 1 15.23 415 ARG B C 1
ATOM 6709 O O . ARG B 1 415 ? 27.281 -72.125 4.992 1 15.23 415 ARG B O 1
ATOM 6716 N N . ALA B 1 416 ? 25.359 -71.625 3.984 1 15.09 416 ALA B N 1
ATOM 6717 C CA . ALA B 1 416 ? 25.953 -71.375 2.676 1 15.09 416 ALA B CA 1
ATOM 6718 C C . ALA B 1 416 ? 27.234 -70.562 2.816 1 15.09 416 ALA B C 1
ATOM 6720 O O . ALA B 1 416 ? 27.312 -69.625 3.619 1 15.09 416 ALA B O 1
ATOM 6721 N N . GLU B 1 417 ? 28.312 -70.938 2.07 1 15.18 417 GLU B N 1
ATOM 6722 C CA . GLU B 1 417 ? 29.781 -70.875 2.006 1 15.18 417 GLU B CA 1
ATOM 6723 C C . GLU B 1 417 ? 30.266 -69.562 1.429 1 15.18 417 GLU B C 1
ATOM 6725 O O . GLU B 1 417 ? 31.172 -68.938 1.992 1 15.18 417 GLU B O 1
ATOM 6730 N N . ARG B 1 418 ? 29.953 -69.125 0.066 1 15.76 418 ARG B N 1
ATOM 6731 C CA . ARG B 1 418 ? 31.094 -69.25 -0.834 1 15.76 418 ARG B CA 1
ATOM 6732 C C . ARG B 1 418 ? 31.969 -68 -0.761 1 15.76 418 ARG B C 1
ATOM 6734 O O . ARG B 1 418 ? 31.594 -67 -0.15 1 15.76 418 ARG B O 1
ATOM 6741 N N . ASP B 1 419 ? 32.25 -67.375 -2.037 1 16.17 419 ASP B N 1
ATOM 6742 C CA . ASP B 1 419 ? 33.375 -67.188 -2.928 1 16.17 419 ASP B CA 1
ATOM 6743 C C . ASP B 1 419 ? 33.969 -65.75 -2.809 1 16.17 419 ASP B C 1
ATOM 6745 O O . ASP B 1 419 ? 33.281 -64.875 -2.398 1 16.17 419 ASP B O 1
ATOM 6749 N N . ASP B 1 420 ? 35.344 -65.562 -3.289 1 17.12 420 ASP B N 1
ATOM 6750 C CA . ASP B 1 420 ? 36.594 -64.875 -3.021 1 17.12 420 ASP B CA 1
ATOM 6751 C C . ASP B 1 420 ? 36.625 -63.5 -3.734 1 17.12 420 ASP B C 1
ATOM 6753 O O . ASP B 1 420 ? 36.344 -63.438 -4.938 1 17.12 420 ASP B O 1
ATOM 6757 N N . PRO B 1 421 ? 36.312 -62.438 -3.146 1 18.39 421 PRO B N 1
ATOM 6758 C CA . PRO B 1 421 ? 36.156 -61.156 -3.859 1 18.39 421 PRO B CA 1
ATOM 6759 C C . PRO B 1 421 ? 37.469 -60.625 -4.434 1 18.39 421 PRO B C 1
ATOM 6761 O O . PRO B 1 421 ? 38.438 -60.375 -3.686 1 18.39 421 PRO B O 1
ATOM 6764 N N . PRO B 1 422 ? 37.812 -61.062 -5.629 1 15.75 422 PRO B N 1
ATOM 6765 C CA . PRO B 1 422 ? 39.188 -60.688 -6.031 1 15.75 422 PRO B CA 1
ATOM 6766 C C . PRO B 1 422 ? 39.406 -59.188 -6.027 1 15.75 422 PRO B C 1
ATOM 6768 O O . PRO B 1 422 ? 38.438 -58.406 -6.055 1 15.75 422 PRO B O 1
ATOM 6771 N N . LYS B 1 423 ? 40.719 -58.75 -6.004 1 16.69 423 LYS B N 1
ATOM 6772 C CA . LYS B 1 423 ? 41.594 -57.656 -5.645 1 16.69 423 LYS B CA 1
ATOM 6773 C C . LYS B 1 423 ? 41.688 -56.625 -6.762 1 16.69 423 LYS B C 1
ATOM 6775 O O . LYS B 1 423 ? 42.25 -55.531 -6.59 1 16.69 423 LYS B O 1
ATOM 6780 N N . ARG B 1 424 ? 41 -56.875 -8.039 1 16.14 424 ARG B N 1
ATOM 6781 C CA . ARG B 1 424 ? 41.938 -56.469 -9.07 1 16.14 424 ARG B CA 1
ATOM 6782 C C . ARG B 1 424 ? 42.188 -54.969 -9.031 1 16.14 424 ARG B C 1
ATOM 6784 O O . ARG B 1 424 ? 41.344 -54.188 -8.531 1 16.14 424 ARG B O 1
ATOM 6791 N N . GLY B 1 425 ? 43.375 -54.5 -9.641 1 16.17 425 GLY B N 1
ATOM 6792 C CA . GLY B 1 425 ? 44.469 -53.562 -9.742 1 16.17 425 GLY B CA 1
ATOM 6793 C C . GLY B 1 425 ? 44.125 -52.281 -10.492 1 16.17 425 GLY B C 1
ATOM 6794 O O . GLY B 1 425 ? 44.594 -51.219 -10.117 1 16.17 425 GLY B O 1
ATOM 6795 N N . GLY B 1 426 ? 43.25 -52.344 -11.57 1 14.74 426 GLY B N 1
ATOM 6796 C CA . GLY B 1 426 ? 43.875 -51.719 -12.727 1 14.74 426 GLY B CA 1
ATOM 6797 C C . GLY B 1 426 ? 43.938 -50.219 -12.633 1 14.74 426 GLY B C 1
ATOM 6798 O O . GLY B 1 426 ? 43.156 -49.594 -11.875 1 14.74 426 GLY B O 1
ATOM 6799 N N . LYS B 1 427 ? 45.031 -49.594 -13.188 1 16.91 427 LYS B N 1
ATOM 6800 C CA . LYS B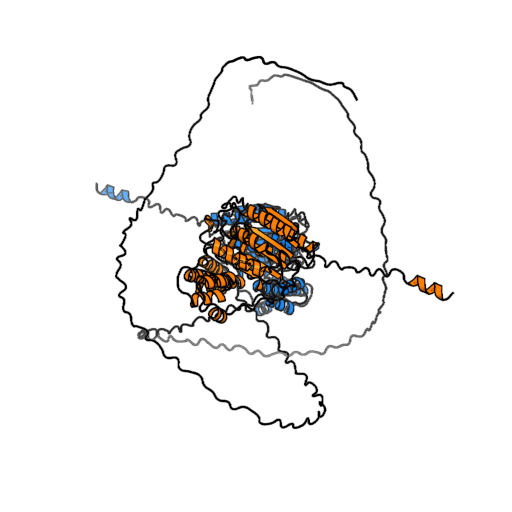 1 427 ? 45.906 -48.406 -13.359 1 16.91 427 LYS B CA 1
ATOM 6801 C C . LYS B 1 427 ? 45.219 -47.344 -14.227 1 16.91 427 LYS B C 1
ATOM 6803 O O . LYS B 1 427 ? 45.031 -47.562 -15.43 1 16.91 427 LYS B O 1
ATOM 6808 N N . ALA B 1 428 ? 44 -46.875 -13.945 1 15.95 428 ALA B N 1
ATOM 6809 C CA . ALA B 1 428 ? 43.438 -45.969 -14.953 1 15.95 428 ALA B CA 1
ATOM 6810 C C . ALA B 1 428 ? 44.406 -44.875 -15.32 1 15.95 428 ALA B C 1
ATOM 6812 O O . ALA B 1 428 ? 45.031 -44.281 -14.445 1 15.95 428 ALA B O 1
ATOM 6813 N N . SER B 1 429 ? 44.812 -44.875 -16.547 1 15.4 429 SER B N 1
ATOM 6814 C CA . SER B 1 429 ? 45.688 -44.125 -17.438 1 15.4 429 SER B CA 1
ATOM 6815 C C . SER B 1 429 ? 45.312 -42.625 -17.438 1 15.4 429 SER B C 1
ATOM 6817 O O . SER B 1 429 ? 44.188 -42.25 -17.094 1 15.4 429 SER B O 1
ATOM 6819 N N . ARG B 1 430 ? 46.281 -41.75 -17.875 1 16.7 430 ARG B N 1
ATOM 6820 C CA . ARG B 1 430 ? 46.938 -40.469 -17.891 1 16.7 430 ARG B CA 1
ATOM 6821 C C . ARG B 1 430 ? 46.219 -39.5 -18.812 1 16.7 430 ARG B C 1
ATOM 6823 O O . ARG B 1 430 ? 46.688 -38.375 -19.016 1 16.7 430 ARG B O 1
ATOM 6830 N N . THR B 1 431 ? 44.969 -39.812 -19.422 1 15.65 431 THR B N 1
ATOM 6831 C CA . THR B 1 431 ? 45 -39.094 -20.703 1 15.65 431 THR B CA 1
ATOM 6832 C C . THR B 1 431 ? 45.125 -37.594 -20.484 1 15.65 431 THR B C 1
ATOM 6834 O O . THR B 1 431 ? 44.656 -37.062 -19.469 1 15.65 431 THR B O 1
ATOM 6837 N N . ARG B 1 432 ? 45.594 -36.812 -21.609 1 17.11 432 ARG B N 1
ATOM 6838 C CA . ARG B 1 432 ? 46.406 -35.719 -22.125 1 17.11 432 ARG B CA 1
ATOM 6839 C C . ARG B 1 432 ? 45.594 -34.438 -22.25 1 17.11 432 ARG B C 1
ATOM 6841 O O . ARG B 1 432 ? 46.094 -33.406 -22.719 1 17.11 432 ARG B O 1
ATOM 6848 N N . VAL B 1 433 ? 44.406 -34.281 -21.578 1 16.94 433 VAL B N 1
ATOM 6849 C CA . VAL B 1 433 ? 43.656 -33.344 -22.406 1 16.94 433 VAL B CA 1
ATOM 6850 C C . VAL B 1 433 ? 44.375 -32.031 -22.5 1 16.94 433 VAL B C 1
ATOM 6852 O O . VAL B 1 433 ? 44.875 -31.516 -21.484 1 16.94 433 VAL B O 1
ATOM 6855 N N . TYR B 1 434 ? 44.562 -31.531 -23.766 1 17.28 434 TYR B N 1
ATOM 6856 C CA . TYR B 1 434 ? 45.25 -30.438 -24.453 1 17.28 434 TYR B CA 1
ATOM 6857 C C . TYR B 1 434 ? 44.688 -29.094 -24.031 1 17.28 434 TYR B C 1
ATOM 6859 O O . TYR B 1 434 ? 43.5 -28.984 -23.719 1 17.28 434 TYR B O 1
ATOM 6867 N N . VAL B 1 435 ? 45.531 -28.125 -23.797 1 18.34 435 VAL B N 1
ATOM 6868 C CA . VAL B 1 435 ? 45.688 -26.766 -23.281 1 18.34 435 VAL B CA 1
ATOM 6869 C C . VAL B 1 435 ? 45.062 -25.766 -24.234 1 18.34 435 VAL B C 1
ATOM 6871 O O . VAL B 1 435 ? 45.438 -24.594 -24.25 1 18.34 435 VAL B O 1
ATOM 6874 N N . GLU B 1 436 ? 43.844 -26.047 -25 1 17.22 436 GLU B N 1
ATOM 6875 C CA . GLU B 1 436 ? 43.75 -25.094 -26.094 1 17.22 436 GLU B CA 1
ATOM 6876 C C . GLU B 1 436 ? 43.656 -23.656 -25.578 1 17.22 436 GLU B C 1
ATOM 6878 O O . GLU B 1 436 ? 42.969 -23.391 -24.594 1 17.22 436 GLU B O 1
ATOM 6883 N N . GLU B 1 437 ? 44.469 -22.75 -26.125 1 17.81 437 GLU B N 1
ATOM 6884 C CA . GLU B 1 437 ? 45 -21.391 -26 1 17.81 437 GLU B CA 1
ATOM 6885 C C . GLU B 1 437 ? 43.938 -20.359 -26.438 1 17.81 437 GLU B C 1
ATOM 6887 O O . GLU B 1 437 ? 44.188 -19.156 -26.359 1 17.81 437 GLU B O 1
ATOM 6892 N N . GLU B 1 438 ? 42.531 -20.672 -26.547 1 18 438 GLU B N 1
ATOM 6893 C CA . GLU B 1 438 ? 42.031 -19.766 -27.562 1 18 438 GLU B CA 1
ATOM 6894 C C . GLU B 1 438 ? 42.188 -18.312 -27.125 1 18 438 GLU B C 1
ATOM 6896 O O . GLU B 1 438 ? 42.188 -18 -25.938 1 18 438 GLU B O 1
ATOM 6901 N N . ASP B 1 439 ? 42.25 -17.328 -28.281 1 18.45 439 ASP B N 1
ATOM 6902 C CA . ASP B 1 439 ? 42.688 -16.031 -28.766 1 18.45 439 ASP B CA 1
ATOM 6903 C C . ASP B 1 439 ? 41.656 -14.945 -28.391 1 18.45 439 ASP B C 1
ATOM 6905 O O . ASP B 1 439 ? 40.469 -15.078 -28.688 1 18.45 439 ASP B O 1
ATOM 6909 N N . ASP B 1 440 ? 41.812 -14.18 -27.359 1 19.22 440 ASP B N 1
ATOM 6910 C CA . ASP B 1 440 ? 41 -13.102 -26.812 1 19.22 440 ASP B CA 1
ATOM 6911 C C . ASP B 1 440 ? 40.844 -11.953 -27.812 1 19.22 440 ASP B C 1
ATOM 6913 O O . ASP B 1 440 ? 41.812 -11.227 -28.062 1 19.22 440 ASP B O 1
ATOM 6917 N N . VAL B 1 441 ? 40.031 -12.125 -28.984 1 19.59 441 VAL B N 1
ATOM 6918 C CA . VAL B 1 441 ? 40 -11.07 -29.984 1 19.59 441 VAL B CA 1
ATOM 6919 C C . VAL B 1 441 ? 39.281 -9.844 -29.438 1 19.59 441 VAL B C 1
ATOM 6921 O O . VAL B 1 441 ? 38.125 -9.922 -29.078 1 19.59 441 VAL B O 1
ATOM 6924 N N . VAL B 1 442 ? 39.875 -8.859 -28.922 1 21.67 442 VAL B N 1
ATOM 6925 C CA . VAL B 1 442 ? 39.344 -7.656 -28.297 1 21.67 442 VAL B CA 1
ATOM 6926 C C . VAL B 1 442 ? 38.812 -6.699 -29.375 1 21.67 442 VAL B C 1
ATOM 6928 O O . VAL B 1 442 ? 39.625 -6.074 -30.078 1 21.67 442 VAL B O 1
ATOM 6931 N N . VAL B 1 443 ? 37.781 -7.062 -30.312 1 19.3 443 VAL B N 1
ATOM 6932 C CA . VAL B 1 443 ? 37.625 -6.117 -31.406 1 19.3 443 VAL B CA 1
ATOM 6933 C C . VAL B 1 443 ? 37 -4.82 -30.891 1 19.3 443 VAL B C 1
ATOM 6935 O O . VAL B 1 443 ? 35.969 -4.84 -30.219 1 19.3 443 VAL B O 1
ATOM 6938 N N . VAL B 1 444 ? 37.625 -3.645 -31.062 1 22.39 444 VAL B N 1
ATOM 6939 C CA . VAL B 1 444 ? 37.5 -2.256 -30.641 1 22.39 444 VAL B CA 1
ATOM 6940 C C . VAL B 1 444 ? 36.5 -1.52 -31.531 1 22.39 444 VAL B C 1
ATOM 6942 O O . VAL B 1 444 ? 36.875 -0.958 -32.562 1 22.39 444 VAL B O 1
ATOM 6945 N N . ARG B 1 445 ? 35.25 -2.086 -31.859 1 20.97 445 ARG B N 1
ATOM 6946 C CA . ARG B 1 445 ? 34.719 -1.37 -33 1 20.97 445 ARG B CA 1
ATOM 6947 C C . ARG B 1 445 ? 34.5 0.106 -32.688 1 20.97 445 ARG B C 1
ATOM 6949 O O . ARG B 1 445 ? 34.219 0.462 -31.531 1 20.97 445 ARG B O 1
ATOM 6956 N N . ARG B 1 446 ? 34.469 0.972 -33.875 1 21.14 446 ARG B N 1
ATOM 6957 C CA . ARG B 1 446 ? 34.75 2.336 -34.312 1 21.14 446 ARG B CA 1
ATOM 6958 C C . ARG B 1 446 ? 33.531 3.221 -34.094 1 21.14 446 ARG B C 1
ATOM 6960 O O . ARG B 1 446 ? 32.375 2.734 -34.125 1 21.14 446 ARG B O 1
ATOM 6967 N N . PRO B 1 447 ? 33.594 4.512 -34.219 1 24.78 447 PRO B N 1
ATOM 6968 C CA . PRO B 1 447 ? 32.969 5.746 -33.75 1 24.78 447 PRO B CA 1
ATOM 6969 C C . PRO B 1 447 ? 31.828 6.219 -34.656 1 24.78 447 PRO B C 1
ATOM 6971 O O . PRO B 1 447 ? 31.188 7.234 -34.375 1 24.78 447 PRO B O 1
ATOM 6974 N N . PRO B 1 448 ? 30.906 5.262 -35.438 1 21.39 448 PRO B N 1
ATOM 6975 C CA . PRO B 1 448 ? 30.594 6.008 -36.688 1 21.39 448 PRO B CA 1
ATOM 6976 C C . PRO B 1 448 ? 29.812 7.297 -36.406 1 21.39 448 PRO B C 1
ATOM 6978 O O . PRO B 1 448 ? 29.156 7.414 -35.375 1 21.39 448 PRO B O 1
ATOM 6981 N N . ILE B 1 449 ? 29.781 8.234 -37.531 1 22.33 449 ILE B N 1
ATOM 6982 C CA . ILE B 1 449 ? 29.703 9.641 -37.906 1 22.33 449 ILE B CA 1
ATOM 6983 C C . ILE B 1 449 ? 28.25 10 -38.25 1 22.33 449 ILE B C 1
ATOM 6985 O O . ILE B 1 449 ? 27.672 9.445 -39.219 1 22.33 449 ILE B O 1
ATOM 6989 N N . TYR B 1 450 ? 27.281 10.211 -37.406 1 21.27 450 TYR B N 1
ATOM 6990 C CA . TYR B 1 450 ? 25.875 10.445 -37.75 1 21.27 450 TYR B CA 1
ATOM 6991 C C . TYR B 1 450 ? 25.719 11.703 -38.594 1 21.27 450 TYR B C 1
ATOM 6993 O O . TYR B 1 450 ? 25.984 12.812 -38.125 1 21.27 450 TYR B O 1
ATOM 7001 N N . GLY B 1 451 ? 25.812 11.469 -39.969 1 19.77 451 GLY B N 1
ATOM 7002 C CA . GLY B 1 451 ? 25.734 12.531 -40.938 1 19.77 451 GLY B CA 1
ATOM 7003 C C . GLY B 1 451 ? 24.406 13.281 -40.906 1 19.77 451 GLY B C 1
ATOM 7004 O O . GLY B 1 451 ? 23.422 12.789 -40.375 1 19.77 451 GLY B O 1
ATOM 7005 N N . ALA B 1 452 ? 24.328 14.547 -41.688 1 22.95 452 ALA B N 1
ATOM 7006 C CA . ALA B 1 452 ? 23.625 15.82 -41.688 1 22.95 452 ALA B CA 1
ATOM 7007 C C . ALA B 1 452 ? 22.297 15.703 -42.406 1 22.95 452 ALA B C 1
ATOM 7009 O O . ALA B 1 452 ? 22.109 14.797 -43.25 1 22.95 452 ALA B O 1
ATOM 7010 N N . PRO B 1 453 ? 21.375 16.641 -42.438 1 23.03 453 PRO B N 1
ATOM 7011 C CA . PRO B 1 453 ? 19.953 16.953 -42.688 1 23.03 453 PRO B CA 1
ATOM 7012 C C . PRO B 1 453 ? 19.625 17.094 -44.156 1 23.03 453 PRO B C 1
ATOM 7014 O O . PRO B 1 453 ? 19.984 18.078 -44.781 1 23.03 453 PRO B O 1
ATOM 7017 N N . PRO B 1 454 ? 19.609 15.883 -45.031 1 19.28 454 PRO B N 1
ATOM 7018 C CA . PRO B 1 454 ? 19.578 16.391 -46.406 1 19.28 454 PRO B CA 1
ATOM 7019 C C . PRO B 1 454 ? 18.312 17.172 -46.719 1 19.28 454 PRO B C 1
ATOM 7021 O O . PRO B 1 454 ? 17.312 17.062 -46 1 19.28 454 PRO B O 1
ATOM 7024 N N . GLY B 1 455 ? 18.172 17.531 -48.25 1 19.89 455 GLY B N 1
ATOM 7025 C CA . GLY B 1 455 ? 17.828 18.578 -49.188 1 19.89 455 GLY B CA 1
ATOM 7026 C C . GLY B 1 455 ? 16.406 18.453 -49.719 1 19.89 455 GLY B C 1
ATOM 7027 O O . GLY B 1 455 ? 15.758 17.422 -49.531 1 19.89 455 GLY B O 1
ATOM 7028 N N . PRO B 1 456 ? 15.875 19.266 -50.719 1 20.44 456 PRO B N 1
ATOM 7029 C CA . PRO B 1 456 ? 14.648 19.922 -51.219 1 20.44 456 PRO B CA 1
ATOM 7030 C C . PRO B 1 456 ? 13.898 19.078 -52.25 1 20.44 456 PRO B C 1
ATOM 7032 O O . PRO B 1 456 ? 12.789 19.438 -52.656 1 20.44 456 PRO B O 1
ATOM 7035 N N . VAL B 1 457 ? 13.766 17.781 -52.469 1 17.83 457 VAL B N 1
ATOM 7036 C CA . VAL B 1 457 ? 13.641 17.609 -53.938 1 17.83 457 VAL B CA 1
ATOM 7037 C C . VAL B 1 457 ? 12.188 17.812 -54.344 1 17.83 457 VAL B C 1
ATOM 7039 O O . VAL B 1 457 ? 11.289 17.125 -53.844 1 17.83 457 VAL B O 1
ATOM 7042 N N . ILE B 1 458 ? 11.812 18.688 -55.375 1 18.09 458 ILE B N 1
ATOM 7043 C CA . ILE B 1 458 ? 10.656 19.312 -56 1 18.09 458 ILE B CA 1
ATOM 7044 C C . ILE B 1 458 ? 10.031 18.328 -57 1 18.09 458 ILE B C 1
ATOM 7046 O O . ILE B 1 458 ? 8.805 18.172 -57 1 18.09 458 ILE B O 1
ATOM 7050 N N . GLN B 1 459 ? 10.539 17.641 -58.125 1 15.88 459 GLN B N 1
ATOM 7051 C CA . GLN B 1 459 ? 10.109 18.094 -59.438 1 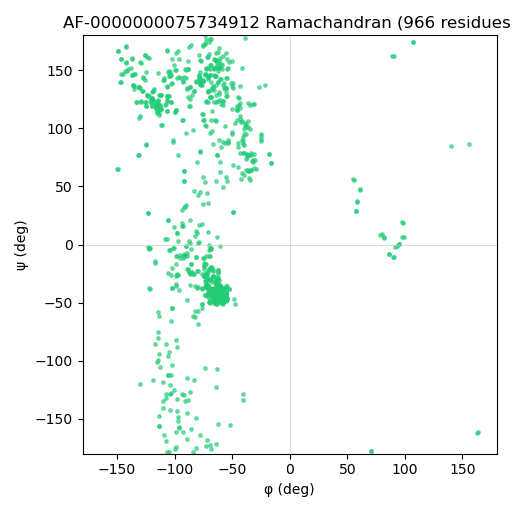15.88 459 GLN B CA 1
ATOM 7052 C C . GLN B 1 459 ? 8.883 17.312 -59.938 1 15.88 459 GLN B C 1
ATOM 7054 O O . GLN B 1 459 ? 8.57 16.25 -59.375 1 15.88 459 GLN B O 1
ATOM 7059 N N . PHE B 1 460 ? 8.906 16.688 -61.312 1 16.09 460 PHE B N 1
ATOM 7060 C CA . PHE B 1 460 ? 8.391 17.016 -62.625 1 16.09 460 PHE B CA 1
ATOM 7061 C C . PHE B 1 460 ? 7.223 16.109 -63 1 16.09 460 PHE B C 1
ATOM 7063 O O . PHE B 1 460 ? 6.902 15.172 -62.281 1 16.09 460 PHE B O 1
ATOM 7070 N N . GLY B 1 461 ? 7.184 15.359 -64.312 1 15.59 461 GLY B N 1
ATOM 7071 C CA . GLY B 1 461 ? 6.633 15.562 -65.688 1 15.59 461 GLY B CA 1
ATOM 7072 C C . GLY B 1 461 ? 5.555 14.562 -66 1 15.59 461 GLY B C 1
ATOM 7073 O O . GLY B 1 461 ? 4.461 14.938 -66.438 1 15.59 461 GLY B O 1
ATOM 7074 N N . GLY B 1 462 ? 5.723 13.281 -66.812 1 15.41 462 GLY B N 1
ATOM 7075 C CA . GLY B 1 462 ? 5.387 13.078 -68.188 1 15.41 462 GLY B CA 1
ATOM 7076 C C . GLY B 1 462 ? 4.055 12.383 -68.375 1 15.41 462 GLY B C 1
ATOM 7077 O O . GLY B 1 462 ? 3.514 11.789 -67.438 1 15.41 462 GLY B O 1
ATOM 7078 N N . GLY B 1 463 ? 3.529 11.969 -69.812 1 15.81 463 GLY B N 1
ATOM 7079 C CA . GLY B 1 463 ? 2.637 12.055 -71 1 15.81 463 GLY B CA 1
ATOM 7080 C C . GLY B 1 463 ? 1.85 10.781 -71.188 1 15.81 463 GLY B C 1
ATOM 7081 O O . GLY B 1 463 ? 0.626 10.82 -71.375 1 15.81 463 GLY B O 1
ATOM 7082 N N . PHE B 1 464 ? 2.238 9.555 -71.875 1 14.91 464 PHE B N 1
ATOM 7083 C CA . PHE B 1 464 ? 1.743 9.195 -73.188 1 14.91 464 PHE B CA 1
ATOM 7084 C C . PHE B 1 464 ? 0.486 8.336 -73.125 1 14.91 464 PHE B C 1
ATOM 7086 O O . PHE B 1 464 ? 0.177 7.812 -72 1 14.91 464 PHE B O 1
ATOM 7093 N N . ARG B 1 465 ? 0.346 6.973 -73.938 1 14.59 465 ARG B N 1
ATOM 7094 C CA . ARG B 1 465 ? -0.146 6.57 -75.25 1 14.59 465 ARG B CA 1
ATOM 7095 C C . ARG B 1 465 ? -1.319 5.602 -75.125 1 14.59 465 ARG B C 1
ATOM 7097 O O . ARG B 1 465 ? -2.393 5.844 -75.688 1 14.59 465 ARG B O 1
ATOM 7104 N N . GLY B 1 466 ? -1.27 4.176 -75.625 1 14.33 466 GLY B N 1
ATOM 7105 C CA . GLY B 1 466 ? -1.781 3.541 -76.812 1 14.33 466 GLY B CA 1
ATOM 7106 C C . GLY B 1 466 ? -3 2.674 -76.562 1 14.33 466 GLY B C 1
ATOM 7107 O O . GLY B 1 466 ? -3.939 3.096 -75.875 1 14.33 466 GLY B O 1
ATOM 7108 N N . GLY B 1 467 ? -3.041 1.192 -76.688 1 14.39 467 GLY B N 1
ATOM 7109 C CA . GLY B 1 467 ? -3.459 0.385 -77.875 1 14.39 467 GLY B CA 1
ATOM 7110 C C . GLY B 1 467 ? -4.781 -0.324 -77.625 1 14.39 467 GLY B C 1
ATOM 7111 O O . GLY B 1 467 ? -5.27 -0.389 -76.5 1 14.39 467 GLY B O 1
ATOM 7112 N N . TYR B 1 468 ? -4.969 -1.709 -78.125 1 14.84 468 TYR B N 1
ATOM 7113 C CA . TYR B 1 468 ? -5.641 -2.379 -79.25 1 14.84 468 TYR B CA 1
ATOM 7114 C C . TYR B 1 468 ? -6.848 -3.168 -78.75 1 14.84 468 TYR B C 1
ATOM 7116 O O . TYR B 1 468 ? -6.996 -3.402 -77.562 1 14.84 468 TYR B O 1
ATOM 7124 N N . GLY B 1 469 ? -7.102 -4.617 -79.25 1 14.67 469 GLY B N 1
ATOM 7125 C CA . GLY B 1 469 ? -7.859 -5.289 -80.25 1 14.67 469 GLY B CA 1
ATOM 7126 C C . GLY B 1 469 ? -8.945 -6.199 -79.75 1 14.67 469 GLY B C 1
ATOM 7127 O O . GLY B 1 469 ? -10.102 -6.102 -80.125 1 14.67 469 GLY B O 1
ATOM 7128 N N . GLY B 1 470 ? -8.836 -7.523 -79.25 1 14.75 470 GLY B N 1
ATOM 7129 C CA . GLY B 1 470 ? -9.242 -8.633 -80.125 1 14.75 470 GLY B CA 1
ATOM 7130 C C . GLY B 1 470 ? -10.656 -9.117 -79.812 1 14.75 470 GLY B C 1
ATOM 7131 O O . GLY B 1 470 ? -11.227 -8.781 -78.75 1 14.75 470 GLY B O 1
ATOM 7132 N N . PRO B 1 471 ? -11.133 -10.453 -80.25 1 15.39 471 PRO B N 1
ATOM 7133 C CA . PRO B 1 471 ? -12.117 -11.047 -81.188 1 15.39 471 PRO B CA 1
ATOM 7134 C C . PRO B 1 471 ? -13.312 -11.648 -80.438 1 15.39 471 PRO B C 1
ATOM 7136 O O . PRO B 1 471 ? -13.297 -11.742 -79.188 1 15.39 471 PRO B O 1
ATOM 7139 N N . TYR B 1 472 ? -13.789 -13.07 -80.812 1 14.87 472 TYR B N 1
ATOM 7140 C CA . TYR B 1 472 ? -14.898 -13.633 -81.625 1 14.87 472 TYR B CA 1
ATOM 7141 C C . TYR B 1 472 ? -15.852 -14.398 -80.688 1 14.87 472 TYR B C 1
ATOM 7143 O O . TYR B 1 472 ? -17.078 -14.258 -80.812 1 14.87 472 TYR B O 1
ATOM 7151 N N . ARG B 1 473 ? -15.633 -15.492 -79.812 1 14.47 473 ARG B N 1
ATOM 7152 C CA . ARG B 1 473 ? -16.078 -16.797 -80.25 1 14.47 473 ARG B CA 1
ATOM 7153 C C . ARG B 1 473 ? -17.547 -17.016 -79.938 1 14.47 473 ARG B C 1
ATOM 7155 O O . ARG B 1 473 ? -18.062 -16.453 -78.938 1 14.47 473 ARG B O 1
ATOM 7162 N N . GLY B 1 474 ? -18.172 -18.359 -80.312 1 14.95 474 GLY B N 1
ATOM 7163 C CA . GLY B 1 474 ? -19.172 -19.094 -81.062 1 14.95 474 GLY B CA 1
ATOM 7164 C C . GLY B 1 474 ? -20.312 -19.609 -80.188 1 14.95 474 GLY B C 1
ATOM 7165 O O . GLY B 1 474 ? -21.453 -19.172 -80.375 1 14.95 474 GLY B O 1
ATOM 7166 N N . GLY B 1 475 ? -20.281 -20.953 -79.688 1 15.38 475 GLY B N 1
ATOM 7167 C CA . GLY B 1 475 ? -21.016 -22.094 -80.188 1 15.38 475 GLY B CA 1
ATOM 7168 C C . GLY B 1 475 ? -22.375 -22.297 -79.562 1 15.38 475 GLY B C 1
ATOM 7169 O O . GLY B 1 475 ? -22.688 -21.688 -78.562 1 15.38 475 GLY B O 1
ATOM 7170 N N . GLY B 1 476 ? -22.781 -23.656 -79.375 1 15.38 476 GLY B N 1
ATOM 7171 C CA . GLY B 1 476 ? -23.781 -24.547 -80 1 15.38 476 GLY B CA 1
ATOM 7172 C C . GLY B 1 476 ? -25.016 -24.719 -79.125 1 15.38 476 GLY B C 1
ATOM 7173 O O . GLY B 1 476 ? -25.047 -24.234 -77.938 1 15.38 476 GLY B O 1
ATOM 7174 N N . GLN B 1 477 ? -25.453 -26.109 -78.812 1 15.26 477 GLN B N 1
ATOM 7175 C CA . GLN B 1 477 ? -26.484 -26.969 -79.312 1 15.26 477 GLN B CA 1
ATOM 7176 C C . GLN B 1 477 ? -27.656 -27.094 -78.375 1 15.26 477 GLN B C 1
ATOM 7178 O O . GLN B 1 477 ? -27.703 -26.422 -77.312 1 15.26 477 GLN B O 1
ATOM 7183 N N . THR B 1 478 ? -28 -28.484 -77.875 1 15.71 478 THR B N 1
ATOM 7184 C CA . THR B 1 478 ? -29.016 -29.422 -78.375 1 15.71 478 THR B CA 1
ATOM 7185 C C . THR B 1 478 ? -30.219 -29.422 -77.438 1 15.71 478 THR B C 1
ATOM 7187 O O . THR B 1 478 ? -31.344 -29.094 -77.812 1 15.71 478 THR B O 1
ATOM 7190 N N . GLY B 1 479 ? -30.531 -30.641 -76.625 1 16.38 479 GLY B N 1
ATOM 7191 C CA . GLY B 1 479 ? -31.484 -31.672 -76.938 1 16.38 479 GLY B CA 1
ATOM 7192 C C . GLY B 1 479 ? -32.812 -31.5 -76.25 1 16.38 479 GLY B C 1
ATOM 7193 O O . GLY B 1 479 ? -32.938 -30.672 -75.312 1 16.38 479 GLY B O 1
ATOM 7194 N N . PRO B 1 480 ? -33.562 -32.75 -75.75 1 17.59 480 PRO B N 1
ATOM 7195 C CA . PRO B 1 480 ? -34.688 -33.5 -76.25 1 17.59 480 PRO B CA 1
ATOM 7196 C C . PRO B 1 480 ? -35.969 -33.188 -75.438 1 17.59 480 PRO B C 1
ATOM 7198 O O . PRO B 1 480 ? -35.938 -32.5 -74.438 1 17.59 480 PRO B O 1
ATOM 7201 N N . SER B 1 481 ? -36.75 -34.531 -74.875 1 17.47 481 SER B N 1
ATOM 7202 C CA . SER B 1 481 ? -37.875 -35.375 -75.25 1 17.47 481 SER B CA 1
ATOM 7203 C C . SER B 1 481 ? -39.125 -35.031 -74.438 1 17.47 481 SER B C 1
ATOM 7205 O O . SER B 1 481 ? -39.031 -34.625 -73.312 1 17.47 481 SER B O 1
ATOM 7207 N N . ARG B 1 482 ? -40.438 -35.312 -75 1 19.08 482 ARG B N 1
ATOM 7208 C CA . ARG B 1 482 ? -41.875 -35.406 -75.25 1 19.08 482 ARG B CA 1
ATOM 7209 C C . ARG B 1 482 ? -42.469 -36.594 -74.5 1 19.08 482 ARG B C 1
ATOM 7211 O O . ARG B 1 482 ? -43.688 -36.75 -74.375 1 19.08 482 ARG B O 1
ATOM 7218 N N . GLY B 1 483 ? -42 -37.906 -74.812 1 18.39 483 GLY B N 1
ATOM 7219 C CA . GLY B 1 483 ? -42.875 -39.031 -75 1 18.39 483 GLY B CA 1
ATOM 7220 C C . GLY B 1 483 ? -43.875 -39.25 -73.875 1 18.39 483 GLY B C 1
ATOM 7221 O O . GLY B 1 483 ? -43.75 -38.625 -72.812 1 18.39 483 GLY B O 1
ATOM 7222 N N . ARG B 1 484 ? -44.344 -40.812 -73.812 1 19.11 484 ARG B N 1
ATOM 7223 C CA . ARG B 1 484 ? -45.125 -42 -74.188 1 19.11 484 ARG B CA 1
ATOM 7224 C C . ARG B 1 484 ? -45.688 -42.656 -72.938 1 19.11 484 ARG B C 1
ATOM 7226 O O . ARG B 1 484 ? -46.875 -43 -72.875 1 19.11 484 ARG B O 1
ATOM 7233 N N . TYR B 1 485 ? -45.5 -44.031 -72.375 1 22 485 TYR B N 1
ATOM 7234 C CA . TYR B 1 485 ? -46.5 -44.781 -71.625 1 22 485 TYR B CA 1
ATOM 7235 C C . TYR B 1 485 ? -46.781 -44.094 -70.312 1 22 485 TYR B C 1
ATOM 7237 O O . TYR B 1 485 ? -45.906 -43.531 -69.625 1 22 485 TYR B O 1
#

pLDDT: mean 71.1, std 31.94, range [14.32, 98.88]